Protein AF-0000000085072262 (afdb_homodimer)

InterPro domains:
  IPR002347 Short-chain dehydrogenase/reductase SDR [PF00106] (95-277)
  IPR036291 NAD(P)-binding domain superfamily [SSF51735] (92-277)

pLDDT: mean 76.68, std 17.05, range [32.72, 98.56]

Structure (mmCIF, N/CA/C/O backbone):
data_AF-0000000085072262-model_v1
#
loop_
_entity.id
_entity.type
_entity.pdbx_description
1 polymer 'Uncharacterized protein'
#
loop_
_atom_site.group_PDB
_atom_site.id
_atom_site.type_symbol
_atom_site.label_atom_id
_atom_site.label_alt_id
_atom_site.label_comp_id
_atom_site.label_asym_id
_atom_site.label_entity_id
_atom_site.label_seq_id
_atom_site.pdbx_PDB_ins_code
_atom_site.Cartn_x
_atom_site.Cartn_y
_atom_site.Cartn_z
_atom_site.occupancy
_atom_site.B_iso_or_equiv
_atom_site.auth_seq_id
_atom_site.auth_comp_id
_atom_site.auth_asym_id
_atom_site.auth_atom_id
_atom_site.pdbx_PDB_model_num
ATOM 1 N N . MET A 1 1 ? -5.953 50.156 -11.906 1 32.72 1 MET A N 1
ATOM 2 C CA . MET A 1 1 ? -6.941 51.031 -12.516 1 32.72 1 MET A CA 1
ATOM 3 C C . MET A 1 1 ? -7.977 50.219 -13.297 1 32.72 1 MET A C 1
ATOM 5 O O . MET A 1 1 ? -7.633 49.5 -14.227 1 32.72 1 MET A O 1
ATOM 9 N N . LYS A 1 2 ? -9.039 49.969 -12.609 1 50.56 2 LYS A N 1
ATOM 10 C CA . LYS A 1 2 ? -10.203 49.375 -13.258 1 50.56 2 LYS A CA 1
ATOM 11 C C . LYS A 1 2 ? -10.57 50.125 -14.531 1 50.56 2 LYS A C 1
ATOM 13 O O . LYS A 1 2 ? -10.914 51.312 -14.477 1 50.56 2 LYS A O 1
ATOM 18 N N . ILE A 1 3 ? -10.031 49.75 -15.555 1 50.38 3 ILE A N 1
ATOM 19 C CA . ILE A 1 3 ? -10.5 50.344 -16.812 1 50.38 3 ILE A CA 1
ATOM 20 C C . ILE A 1 3 ? -12.016 50.188 -16.922 1 50.38 3 ILE A C 1
ATOM 22 O O . ILE A 1 3 ? -12.547 49.094 -16.703 1 50.38 3 ILE A O 1
ATOM 26 N N . SER A 1 4 ? -12.688 51.188 -16.938 1 46.81 4 SER A N 1
ATOM 27 C CA . SER A 1 4 ? -14.141 51.281 -17.047 1 46.81 4 SER A CA 1
ATOM 28 C C . SER A 1 4 ? -14.664 50.5 -18.234 1 46.81 4 SER A C 1
ATOM 30 O O . SER A 1 4 ? -13.93 50.25 -19.203 1 46.81 4 SER A O 1
ATOM 32 N N . SER A 1 5 ? -15.719 49.812 -18.047 1 52.12 5 SER A N 1
ATOM 33 C CA . SER A 1 5 ? -16.406 49.062 -19.094 1 52.12 5 SER A CA 1
ATOM 34 C C . SER A 1 5 ? -16.469 49.844 -20.391 1 52.12 5 SER A C 1
ATOM 36 O O . SER A 1 5 ? -16.359 49.281 -21.469 1 52.12 5 SER A O 1
ATOM 38 N N . GLU A 1 6 ? -16.75 51.125 -20.219 1 51.28 6 GLU A N 1
ATOM 39 C CA . GLU A 1 6 ? -16.875 52 -21.375 1 51.28 6 GLU A CA 1
ATOM 40 C C . GLU A 1 6 ? -15.539 52.156 -22.094 1 51.28 6 GLU A C 1
ATOM 42 O O . GLU A 1 6 ? -15.484 52.156 -23.328 1 51.28 6 GLU A O 1
ATOM 47 N N . GLU A 1 7 ? -14.508 52.312 -21.469 1 54.78 7 GLU A N 1
ATOM 48 C CA . GLU A 1 7 ? -13.195 52.5 -22.078 1 54.78 7 GLU A CA 1
ATOM 49 C C . GLU A 1 7 ? -12.719 51.188 -22.734 1 54.78 7 GLU A C 1
ATOM 51 O O . GLU A 1 7 ? -12.023 51.219 -23.75 1 54.78 7 GLU A O 1
ATOM 56 N N . LYS A 1 8 ? -13.18 50.125 -22.234 1 54.5 8 LYS A N 1
ATOM 57 C CA . LYS A 1 8 ? -12.883 48.812 -22.812 1 54.5 8 LYS A CA 1
ATOM 58 C C . LYS A 1 8 ? -13.523 48.688 -24.188 1 54.5 8 LYS A C 1
ATOM 60 O O . LYS A 1 8 ? -13 47.969 -25.062 1 54.5 8 LYS A O 1
ATOM 65 N N . ARG A 1 9 ? -14.625 49.312 -24.344 1 54.19 9 ARG A N 1
ATOM 66 C CA . ARG A 1 9 ? -15.352 49.25 -25.609 1 54.19 9 ARG A CA 1
ATOM 67 C C . ARG A 1 9 ? -14.578 49.938 -26.734 1 54.19 9 ARG A C 1
ATOM 69 O O . ARG A 1 9 ? -14.656 49.5 -27.891 1 54.19 9 ARG A O 1
ATOM 76 N N . ILE A 1 10 ? -13.992 51.062 -26.469 1 57.72 10 ILE A N 1
ATOM 77 C CA . ILE A 1 10 ? -13.359 51.875 -27.5 1 57.72 10 ILE A CA 1
ATOM 78 C C . ILE A 1 10 ? -11.938 51.375 -27.75 1 57.72 10 ILE A C 1
ATOM 80 O O . ILE A 1 10 ? -11.289 51.781 -28.719 1 57.72 10 ILE A O 1
ATOM 84 N N . MET A 1 11 ? -11.492 50.594 -26.953 1 57.12 11 MET A N 1
ATOM 85 C CA . MET A 1 11 ? -10.094 50.188 -27.094 1 57.12 11 MET A CA 1
ATOM 86 C C . MET A 1 11 ? -9.914 49.25 -28.281 1 57.12 11 MET A C 1
ATOM 88 O O . MET A 1 11 ? -10.789 48.438 -28.578 1 57.12 11 MET A O 1
ATOM 92 N N . THR A 1 12 ? -8.953 49.5 -29.125 1 60 12 THR A N 1
ATOM 93 C CA . THR A 1 12 ? -8.578 48.625 -30.234 1 60 12 THR A CA 1
ATOM 94 C C . THR A 1 12 ? -8.211 47.25 -29.719 1 60 12 THR A C 1
ATOM 96 O O . THR A 1 12 ? -7.918 47.062 -28.531 1 60 12 THR A O 1
ATOM 99 N N . LEU A 1 13 ? -8.5 46.344 -30.516 1 60.03 13 LEU A N 1
ATOM 100 C CA . LEU A 1 13 ? -8.148 44.969 -30.203 1 60.03 13 LEU A CA 1
ATOM 101 C C . LEU A 1 13 ? -6.73 44.875 -29.641 1 60.03 13 LEU A C 1
ATOM 103 O O . LEU A 1 13 ? -6.465 44.094 -28.734 1 60.03 13 LEU A O 1
ATOM 107 N N . LYS A 1 14 ? -5.926 45.75 -30.234 1 60.47 14 LYS A N 1
ATOM 108 C CA . LYS A 1 14 ? -4.531 45.781 -29.797 1 60.47 14 LYS A CA 1
ATOM 109 C C . LYS A 1 14 ? -4.406 46.25 -28.359 1 60.47 14 LYS A C 1
ATOM 111 O O . LYS A 1 14 ? -3.629 45.719 -27.578 1 60.47 14 LYS A O 1
ATOM 116 N N . GLU A 1 15 ? -5.168 47.25 -28.094 1 61.47 15 GLU A N 1
ATOM 117 C CA . GLU A 1 15 ? -5.113 47.781 -26.734 1 61.47 15 GLU A CA 1
ATOM 118 C C . GLU A 1 15 ? -5.719 46.812 -25.734 1 61.47 15 GLU A C 1
ATOM 120 O O . GLU A 1 15 ? -5.199 46.625 -24.625 1 61.47 15 GLU A O 1
ATOM 125 N N . LYS A 1 16 ? -6.758 46.188 -26.156 1 60.12 16 LYS A N 1
ATOM 126 C CA . LYS A 1 16 ? -7.371 45.188 -25.297 1 60.12 16 LYS A CA 1
ATOM 127 C C . LYS A 1 16 ? -6.406 44.031 -25.016 1 60.12 16 LYS A C 1
ATOM 129 O O . LYS A 1 16 ? -6.293 43.562 -23.891 1 60.12 16 LYS A O 1
ATOM 134 N N . PHE A 1 17 ? -5.715 43.688 -26.078 1 59.91 17 PHE A N 1
ATOM 135 C CA . PHE A 1 17 ? -4.746 42.625 -25.922 1 59.91 17 PHE A CA 1
ATOM 136 C C . PHE A 1 17 ? -3.625 43.031 -24.969 1 59.91 17 PHE A C 1
ATOM 138 O O . PHE A 1 17 ? -3.172 42.219 -24.156 1 59.91 17 PHE A O 1
ATOM 145 N N . LYS A 1 18 ? -3.256 44.281 -25.125 1 61.03 18 LYS A N 1
ATOM 146 C CA . LYS A 1 18 ? -2.189 44.781 -24.266 1 61.03 18 LYS A CA 1
ATOM 147 C C . LYS A 1 18 ? -2.621 44.781 -22.797 1 61.03 18 LYS A C 1
ATOM 149 O O . LYS A 1 18 ? -1.837 44.406 -21.906 1 61.03 18 LYS A O 1
ATOM 154 N N . ILE A 1 19 ? -3.762 45.094 -22.609 1 58.88 19 ILE A N 1
ATOM 155 C CA . ILE A 1 19 ? -4.273 45.156 -21.25 1 58.88 19 ILE A CA 1
ATOM 156 C C . ILE A 1 19 ? -4.414 43.719 -20.703 1 58.88 19 ILE A C 1
ATOM 158 O O . ILE A 1 19 ? -3.994 43.438 -19.578 1 58.88 19 ILE A O 1
ATOM 162 N N . TYR A 1 20 ? -4.984 42.906 -21.562 1 58.78 20 TYR A N 1
ATOM 163 C CA . TYR A 1 20 ? -5.145 41.531 -21.109 1 58.78 20 TYR A CA 1
ATOM 164 C C . TYR A 1 20 ? -3.789 40.875 -20.859 1 58.78 20 TYR A C 1
ATOM 166 O O . TYR A 1 20 ? -3.609 40.156 -19.891 1 58.78 20 TYR A O 1
ATOM 174 N N . PHE A 1 21 ? -2.918 41.25 -21.688 1 61.41 21 PHE A N 1
ATOM 175 C CA . PHE A 1 21 ? -1.583 40.656 -21.531 1 61.41 21 PHE A CA 1
ATOM 176 C C . PHE A 1 21 ? -0.905 41.188 -20.281 1 61.41 21 PHE A C 1
ATOM 178 O O . PHE A 1 21 ? -0.221 40.438 -19.578 1 61.41 21 PHE A O 1
ATOM 185 N N . SER A 1 22 ? -1.104 42.469 -20.094 1 61.88 22 SER A N 1
ATOM 186 C CA . SER A 1 22 ? -0.517 43.062 -18.891 1 61.88 22 SER A CA 1
ATOM 187 C C . SER A 1 22 ? -1.127 42.469 -17.625 1 61.88 22 SER A C 1
ATOM 189 O O . SER A 1 22 ? -0.414 42.188 -16.672 1 61.88 22 SER A O 1
ATOM 191 N N . GLU A 1 23 ? -2.359 42.219 -17.688 1 61.12 23 GLU A N 1
ATOM 192 C CA . GLU A 1 23 ? -3.037 41.625 -16.531 1 61.12 23 GLU A CA 1
ATOM 193 C C . GLU A 1 23 ? -2.596 40.188 -16.328 1 61.12 23 GLU A C 1
ATOM 195 O O . GLU A 1 23 ? -2.363 39.75 -15.188 1 61.12 23 GLU A O 1
ATOM 200 N N . ILE A 1 24 ? -2.473 39.562 -17.359 1 61.03 24 ILE A N 1
ATOM 201 C CA . ILE A 1 24 ? -2.023 38.188 -17.266 1 61.03 24 ILE A CA 1
ATOM 202 C C . ILE A 1 24 ? -0.584 38.125 -16.766 1 61.03 24 ILE A C 1
ATOM 204 O O . ILE A 1 24 ? -0.244 37.281 -15.922 1 61.03 24 ILE A O 1
ATOM 208 N N . SER A 1 25 ? 0.14 39.094 -17.266 1 61.78 25 SER A N 1
ATOM 209 C CA . SER A 1 25 ? 1.535 39.156 -16.844 1 61.78 25 SER A CA 1
ATOM 210 C C . SER A 1 25 ? 1.649 39.469 -15.359 1 61.78 25 SER A C 1
ATOM 212 O O . SER A 1 25 ? 2.48 38.875 -14.664 1 61.78 25 SER A O 1
ATOM 214 N N . LYS A 1 26 ? 0.899 40.344 -14.953 1 66.81 26 LYS A N 1
ATOM 215 C CA . LYS A 1 26 ? 0.905 40.688 -13.531 1 66.81 26 LYS A CA 1
ATOM 216 C C . LYS A 1 26 ? 0.44 39.5 -12.695 1 66.81 26 LYS A C 1
ATOM 218 O O . LYS A 1 26 ? 1.028 39.188 -11.656 1 66.81 26 LYS A O 1
ATOM 223 N N . CYS A 1 27 ? -0.602 38.906 -13.203 1 64.94 27 CYS A N 1
ATOM 224 C CA . CYS A 1 27 ? -1.111 37.75 -12.5 1 64.94 27 CYS A CA 1
ATOM 225 C C . CYS A 1 27 ? -0.057 36.656 -12.438 1 64.94 27 CYS A C 1
ATOM 227 O O . CYS A 1 27 ? 0.087 35.969 -11.406 1 64.94 27 CYS A O 1
ATOM 229 N N . LEU A 1 28 ? 0.607 36.562 -13.477 1 66.62 28 LEU A N 1
ATOM 230 C CA . LEU A 1 28 ? 1.666 35.562 -13.539 1 66.62 28 LEU A CA 1
ATOM 231 C C . LEU A 1 28 ? 2.801 35.938 -12.578 1 66.62 28 LEU A C 1
ATOM 233 O O . LEU A 1 28 ? 3.328 35.062 -11.883 1 66.62 28 LEU A O 1
ATOM 237 N N . SER A 1 29 ? 3.111 37.188 -12.625 1 67.94 29 SER A N 1
ATOM 238 C CA . SER A 1 29 ? 4.172 37.625 -11.727 1 67.94 29 SER A CA 1
ATOM 239 C C . SER A 1 29 ? 3.781 37.438 -10.266 1 67.94 29 SER A C 1
ATOM 241 O O . SER A 1 29 ? 4.59 36.969 -9.461 1 67.94 29 SER A O 1
ATOM 243 N N . ASP A 1 30 ? 2.6 37.75 -9.992 1 70.06 30 ASP A N 1
ATOM 244 C CA . ASP A 1 30 ? 2.105 37.562 -8.633 1 70.06 30 ASP A CA 1
ATOM 245 C C . ASP A 1 30 ? 2.092 36.094 -8.25 1 70.06 30 ASP A C 1
ATOM 247 O O . ASP A 1 30 ? 2.424 35.719 -7.113 1 70.06 30 ASP A O 1
ATOM 251 N N . ALA A 1 31 ? 1.701 35.344 -9.211 1 70.62 31 ALA A N 1
ATOM 252 C CA . ALA A 1 31 ? 1.669 33.906 -8.969 1 70.62 31 ALA A CA 1
ATOM 253 C C . ALA A 1 31 ? 3.068 33.375 -8.703 1 70.62 31 ALA A C 1
ATOM 255 O O . ALA A 1 31 ? 3.264 32.562 -7.785 1 70.62 31 ALA A O 1
ATOM 256 N N . ILE A 1 32 ? 3.969 33.875 -9.438 1 70.31 32 ILE A N 1
ATOM 257 C CA . ILE A 1 32 ? 5.344 33.406 -9.297 1 70.31 32 ILE A CA 1
ATOM 258 C C . ILE A 1 32 ? 5.902 33.844 -7.945 1 70.31 32 ILE A C 1
ATOM 260 O O . ILE A 1 32 ? 6.59 33.094 -7.27 1 70.31 32 ILE A O 1
ATOM 264 N N . VAL A 1 33 ? 5.59 35.031 -7.562 1 69.69 33 VAL A N 1
ATOM 265 C CA . VAL A 1 33 ? 6.055 35.531 -6.273 1 69.69 33 VAL A CA 1
ATOM 266 C C . VAL A 1 33 ? 5.434 34.719 -5.145 1 69.69 33 VAL A C 1
ATOM 268 O O . VAL A 1 33 ? 6.117 34.344 -4.184 1 69.69 33 VAL A O 1
ATOM 271 N N . GLN A 1 34 ? 4.234 34.438 -5.344 1 69 34 GLN A N 1
ATOM 272 C CA . GLN A 1 34 ? 3.537 33.688 -4.324 1 69 34 GLN A CA 1
ATOM 273 C C . GLN A 1 34 ? 4.145 32.281 -4.184 1 69 34 GLN A C 1
ATOM 275 O O . GLN A 1 34 ? 4.301 31.781 -3.07 1 69 34 GLN A O 1
ATOM 280 N N . ILE A 1 35 ? 4.461 31.75 -5.285 1 72.06 35 ILE A N 1
ATOM 281 C CA . ILE A 1 35 ? 5.051 30.406 -5.289 1 72.06 35 ILE A CA 1
ATOM 282 C C . ILE A 1 35 ? 6.461 30.469 -4.707 1 72.06 35 ILE A C 1
ATOM 284 O O . ILE A 1 35 ? 6.867 29.578 -3.955 1 72.06 35 ILE A O 1
ATOM 288 N N . SER A 1 36 ? 7.129 31.562 -4.965 1 69.88 36 SER A N 1
ATOM 289 C CA . SER A 1 36 ? 8.523 31.672 -4.551 1 69.88 36 SER A CA 1
ATOM 290 C C . SER A 1 36 ? 8.641 31.812 -3.037 1 69.88 36 SER A C 1
ATOM 292 O O . SER A 1 36 ? 9.664 31.453 -2.453 1 69.88 36 SER A O 1
ATOM 294 N N . VAL A 1 37 ? 7.555 32.25 -2.457 1 70.5 37 VAL A N 1
ATOM 295 C CA . VAL A 1 37 ? 7.59 32.438 -1.013 1 70.5 37 VAL A CA 1
ATOM 296 C C . VAL A 1 37 ? 7.297 31.141 -0.294 1 70.5 37 VAL A C 1
ATOM 298 O O . VAL A 1 37 ? 7.613 30.984 0.889 1 70.5 37 VAL A O 1
ATOM 301 N N . ASN A 1 38 ? 6.77 30.25 -1.062 1 68.12 38 ASN A N 1
ATOM 302 C CA . ASN A 1 38 ? 6.473 28.938 -0.517 1 68.12 38 ASN A CA 1
ATOM 303 C C . ASN A 1 38 ? 7.438 27.875 -1.047 1 68.12 38 ASN A C 1
ATOM 305 O O . ASN A 1 38 ? 7.305 27.422 -2.184 1 68.12 38 ASN A O 1
ATOM 309 N N . PRO A 1 39 ? 8.32 27.547 -0.217 1 67.44 39 PRO A N 1
ATOM 310 C CA . PRO A 1 39 ? 9.352 26.625 -0.697 1 67.44 39 PRO A CA 1
ATOM 311 C C . PRO A 1 39 ? 8.773 25.297 -1.188 1 67.44 39 PRO A C 1
ATOM 313 O O . PRO A 1 39 ? 9.312 24.688 -2.119 1 67.44 39 PRO A O 1
ATOM 316 N N . CYS A 1 40 ? 7.688 24.906 -0.651 1 70.19 40 CYS A N 1
ATOM 317 C CA . CYS A 1 40 ? 7.074 23.641 -1.069 1 70.19 40 CYS A CA 1
ATOM 318 C C . CYS A 1 40 ? 6.539 23.75 -2.492 1 70.19 40 CYS A C 1
ATOM 320 O O . CYS A 1 40 ? 6.828 22.891 -3.332 1 70.19 40 CYS A O 1
ATOM 322 N N . LYS A 1 41 ? 5.809 24.781 -2.666 1 70 41 LYS A N 1
ATOM 323 C CA . LYS A 1 41 ? 5.188 24.953 -3.977 1 70 41 LYS A CA 1
ATOM 324 C C . LYS A 1 41 ? 6.227 25.328 -5.031 1 70 41 LYS A C 1
ATOM 326 O O . LYS A 1 41 ? 6.082 24.984 -6.203 1 70 41 LYS A O 1
ATOM 331 N N . ASP A 1 42 ? 7.27 25.984 -4.504 1 69.69 42 ASP A N 1
ATOM 332 C CA . ASP A 1 42 ? 8.359 26.297 -5.422 1 69.69 42 ASP A CA 1
ATOM 333 C C . ASP A 1 42 ? 9.039 25.031 -5.934 1 69.69 42 ASP A C 1
ATOM 335 O O . ASP A 1 42 ? 9.336 24.922 -7.125 1 69.69 42 ASP A O 1
ATOM 339 N N . ALA A 1 43 ? 9.219 24.156 -4.996 1 68.88 43 ALA A N 1
ATOM 340 C CA . ALA A 1 43 ? 9.836 22.891 -5.391 1 68.88 43 ALA A CA 1
ATOM 341 C C . ALA A 1 43 ? 8.93 22.125 -6.348 1 68.88 43 ALA A C 1
ATOM 343 O O . ALA A 1 43 ? 9.406 21.547 -7.328 1 68.88 43 ALA A O 1
ATOM 344 N N . GLU A 1 44 ? 7.742 22.125 -6.031 1 71.06 44 GLU A N 1
ATOM 345 C CA . GLU A 1 44 ? 6.785 21.453 -6.898 1 71.06 44 GLU A CA 1
ATOM 346 C C . GLU A 1 44 ? 6.73 22.094 -8.281 1 71.06 44 GLU A C 1
ATOM 348 O O . GLU A 1 44 ? 6.66 21.406 -9.297 1 71.06 44 GLU A O 1
ATOM 353 N N . PHE A 1 45 ? 6.746 23.438 -8.203 1 69.5 45 PHE A N 1
ATOM 354 C CA . PHE A 1 45 ? 6.719 24.188 -9.453 1 69.5 45 PHE A CA 1
ATOM 355 C C . PHE A 1 45 ? 7.938 23.859 -10.305 1 69.5 45 PHE A C 1
ATOM 357 O O . PHE A 1 45 ? 7.812 23.594 -11.508 1 69.5 45 PHE A O 1
ATOM 364 N N . LYS A 1 46 ? 9.031 23.828 -9.711 1 68.88 46 LYS A N 1
ATOM 365 C CA . LYS A 1 46 ? 10.273 23.562 -10.438 1 68.88 46 LYS A CA 1
ATOM 366 C C . LYS A 1 46 ? 10.281 22.141 -11.008 1 68.88 46 LYS A C 1
ATOM 368 O O . LYS A 1 46 ? 10.742 21.922 -12.125 1 68.88 46 LYS A O 1
ATOM 373 N N . PHE A 1 47 ? 9.766 21.281 -10.312 1 70.62 47 PHE A N 1
ATOM 374 C CA . PHE A 1 47 ? 9.688 19.906 -10.789 1 70.62 47 PHE A CA 1
ATOM 375 C C . PHE A 1 47 ? 8.742 19.797 -11.977 1 70.62 47 PHE A C 1
ATOM 377 O O . PHE A 1 47 ? 9.078 19.203 -13 1 70.62 47 PHE A O 1
ATOM 384 N N . ASN A 1 48 ? 7.594 20.375 -11.75 1 67.62 48 ASN A N 1
ATOM 385 C CA . ASN A 1 48 ? 6.613 20.344 -12.828 1 67.62 48 ASN A CA 1
ATOM 386 C C . ASN A 1 48 ? 7.137 21.031 -14.086 1 67.62 48 ASN A C 1
ATOM 388 O O . ASN A 1 48 ? 6.883 20.578 -15.203 1 67.62 48 ASN A O 1
ATOM 392 N N . LEU A 1 49 ? 7.844 22.094 -13.828 1 64.19 49 LEU A N 1
ATOM 393 C CA . LEU A 1 49 ? 8.422 22.828 -14.945 1 64.19 49 LEU A CA 1
ATOM 394 C C . LEU A 1 49 ? 9.438 21.969 -15.695 1 64.19 49 LEU A C 1
ATOM 396 O O . LEU A 1 49 ? 9.484 21.969 -16.922 1 64.19 49 LEU A O 1
ATOM 400 N N . THR A 1 50 ? 10.172 21.266 -14.961 1 66.06 50 THR A N 1
ATOM 401 C CA . THR A 1 50 ? 11.18 20.406 -15.57 1 66.06 50 THR A CA 1
ATOM 402 C C . THR A 1 50 ? 10.523 19.297 -16.391 1 66.06 50 THR A C 1
ATOM 404 O O . THR A 1 50 ? 10.922 19.031 -17.531 1 66.06 50 THR A O 1
ATOM 407 N N . ILE A 1 51 ? 9.547 18.719 -15.875 1 64.81 51 ILE A N 1
ATOM 408 C CA . ILE A 1 51 ? 8.859 17.641 -16.562 1 64.81 51 ILE A CA 1
ATOM 409 C C . ILE A 1 51 ? 8.172 18.172 -17.812 1 64.81 51 ILE A C 1
ATOM 411 O O . ILE A 1 51 ? 8.242 17.562 -18.891 1 64.81 51 ILE A O 1
ATOM 415 N N . LEU A 1 52 ? 7.594 19.344 -17.594 1 62.72 52 LEU A N 1
ATOM 416 C CA . LEU A 1 52 ? 6.875 19.938 -18.719 1 62.72 52 LEU A CA 1
ATOM 417 C C . LEU A 1 52 ? 7.84 20.359 -19.812 1 62.72 52 LEU A C 1
ATOM 419 O O . LEU A 1 52 ? 7.527 20.25 -21 1 62.72 52 LEU A O 1
ATOM 423 N N . THR A 1 53 ? 8.914 20.891 -19.406 1 60.78 53 THR A N 1
ATOM 424 C CA . THR A 1 53 ? 9.922 21.297 -20.391 1 60.78 53 THR A CA 1
ATOM 425 C C . THR A 1 53 ? 10.422 20.078 -21.172 1 60.78 53 THR A C 1
ATOM 427 O O . THR A 1 53 ? 10.602 20.141 -22.375 1 60.78 53 THR A O 1
ATOM 430 N N . PHE A 1 54 ? 10.578 19.078 -20.438 1 62.03 54 PHE A N 1
ATOM 431 C CA . PHE A 1 54 ? 11.031 17.844 -21.094 1 62.03 54 PHE A CA 1
ATOM 432 C C . PHE A 1 54 ? 9.961 17.312 -22.047 1 62.03 54 PHE A C 1
ATOM 434 O O . PHE A 1 54 ? 10.266 16.922 -23.172 1 62.03 54 PHE A O 1
ATOM 441 N N . LEU A 1 55 ? 8.828 17.422 -21.547 1 61.62 55 LEU A N 1
ATOM 442 C CA . LEU A 1 55 ? 7.723 16.969 -22.375 1 61.62 55 LEU A CA 1
ATOM 443 C C . LEU A 1 55 ? 7.555 17.859 -23.609 1 61.62 55 LEU A C 1
ATOM 445 O O . LEU A 1 55 ? 7.297 17.359 -24.703 1 61.62 55 LEU A O 1
ATOM 449 N N . ASN A 1 56 ? 7.707 19.125 -23.344 1 57.84 56 ASN A N 1
ATOM 450 C CA . ASN A 1 56 ? 7.609 20.094 -24.438 1 57.84 56 ASN A CA 1
ATOM 451 C C . ASN A 1 56 ? 8.727 19.891 -25.469 1 57.84 56 ASN A C 1
ATOM 453 O O . ASN A 1 56 ? 8.492 20.016 -26.672 1 57.84 56 ASN A O 1
ATOM 457 N N . PHE A 1 57 ? 9.836 19.781 -24.938 1 56.94 57 PHE A N 1
ATOM 458 C CA . PHE A 1 57 ? 10.953 19.516 -25.828 1 56.94 57 PHE A CA 1
ATOM 459 C C . PHE A 1 57 ? 10.656 18.328 -26.734 1 56.94 57 PHE A C 1
ATOM 461 O O . PHE A 1 57 ? 10.922 18.375 -27.938 1 56.94 57 PHE A O 1
ATOM 468 N N . PHE A 1 58 ? 10.055 17.5 -26.109 1 56.06 58 PHE A N 1
ATOM 469 C CA . PHE A 1 58 ? 9.719 16.312 -26.875 1 56.06 58 PHE A CA 1
ATOM 470 C C . PHE A 1 58 ? 8.57 16.594 -27.844 1 56.06 58 PHE A C 1
ATOM 472 O O . PHE A 1 58 ? 8.594 16.156 -29 1 56.06 58 PHE A O 1
ATOM 479 N N . ILE A 1 59 ? 7.715 17.375 -27.25 1 54.75 59 ILE A N 1
ATOM 480 C CA . ILE A 1 59 ? 6.523 17.672 -28.047 1 54.75 59 ILE A CA 1
ATOM 481 C C . ILE A 1 59 ? 6.887 18.625 -29.188 1 54.75 59 ILE A C 1
ATOM 483 O O . ILE A 1 59 ? 6.488 18.406 -30.328 1 54.75 59 ILE A O 1
ATOM 487 N N . VAL A 1 60 ? 7.562 19.719 -28.844 1 53.38 60 VAL A N 1
ATOM 488 C CA . VAL A 1 60 ? 7.93 20.719 -29.844 1 53.38 60 VAL A CA 1
ATOM 489 C C . VAL A 1 60 ? 8.891 20.109 -30.859 1 53.38 60 VAL A C 1
ATOM 491 O O . VAL A 1 60 ? 8.797 20.406 -32.062 1 53.38 60 VAL A O 1
ATOM 494 N N . SER A 1 61 ? 9.828 19.516 -30.266 1 50.22 61 SER A N 1
ATOM 495 C CA . SER A 1 61 ? 10.766 18.875 -31.188 1 50.22 61 SER A CA 1
ATOM 496 C C . SER A 1 61 ? 10.047 17.922 -32.125 1 50.22 61 SER A C 1
ATOM 498 O O . SER A 1 61 ? 10.438 17.781 -33.281 1 50.22 61 SER A O 1
ATOM 500 N N . TYR A 1 62 ? 9.086 17.484 -31.469 1 50.72 62 TYR A N 1
ATOM 501 C CA . TYR A 1 62 ? 8.383 16.469 -32.25 1 50.72 62 TYR A CA 1
ATOM 502 C C . TYR A 1 62 ? 7.301 17.094 -33.125 1 50.72 62 TYR A C 1
ATOM 504 O O . TYR A 1 62 ? 7.16 16.75 -34.281 1 50.72 62 TYR A O 1
ATOM 512 N N . PHE A 1 63 ? 6.543 18.047 -32.469 1 53.22 63 PHE A N 1
ATOM 513 C CA . PHE A 1 63 ? 5.359 18.547 -33.156 1 53.22 63 PHE A CA 1
ATOM 514 C C . PHE A 1 63 ? 5.684 19.797 -33.969 1 53.22 63 PHE A C 1
ATOM 516 O O . PHE A 1 63 ? 4.969 20.141 -34.906 1 53.22 63 PHE A O 1
ATOM 523 N N . ARG A 1 64 ? 6.777 20.281 -33.875 1 54.03 64 ARG A N 1
ATOM 524 C CA . ARG A 1 64 ? 7.266 21.484 -34.531 1 54.03 64 ARG A CA 1
ATOM 525 C C . ARG A 1 64 ? 6.109 22.406 -34.906 1 54.03 64 ARG A C 1
ATOM 527 O O . ARG A 1 64 ? 6.109 23.016 -35.969 1 54.03 64 ARG A O 1
ATOM 534 N N . SER A 1 65 ? 4.914 22.188 -34.281 1 56.28 65 SER A N 1
ATOM 535 C CA . SER A 1 65 ? 3.807 23.078 -34.594 1 56.28 65 SER A CA 1
ATOM 536 C C . SER A 1 65 ? 3.594 24.109 -33.5 1 56.28 65 SER A C 1
ATOM 538 O O . SER A 1 65 ? 3.891 23.844 -32.312 1 56.28 65 SER A O 1
ATOM 540 N N . CYS A 1 66 ? 3.248 25.328 -33.938 1 57.22 66 CYS A N 1
ATOM 541 C CA . CYS A 1 66 ? 2.934 26.453 -33.062 1 57.22 66 CYS A CA 1
ATOM 542 C C . CYS A 1 66 ? 1.798 26.109 -32.094 1 57.22 66 CYS A C 1
ATOM 544 O O . CYS A 1 66 ? 1.771 26.578 -30.969 1 57.22 66 CYS A O 1
ATOM 546 N N . SER A 1 67 ? 0.909 25.266 -32.469 1 59.56 67 SER A N 1
ATOM 547 C CA . SER A 1 67 ? -0.23 24.891 -31.641 1 59.56 67 SER A CA 1
ATOM 548 C C . SER A 1 67 ? 0.209 24.062 -30.453 1 59.56 67 SER A C 1
ATOM 550 O O . SER A 1 67 ? -0.318 24.219 -29.344 1 59.56 67 SER A O 1
ATOM 552 N N . SER A 1 68 ? 1.184 23.297 -30.719 1 60.84 68 SER A N 1
ATOM 553 C CA . SER A 1 68 ? 1.69 22.484 -29.625 1 60.84 68 SER A CA 1
ATOM 554 C C . SER A 1 68 ? 2.391 23.359 -28.578 1 60.84 68 SER A C 1
ATOM 556 O O . SER A 1 68 ? 2.279 23.109 -27.375 1 60.84 68 SER A O 1
ATOM 558 N N . LEU A 1 69 ? 2.955 24.328 -29.141 1 62.16 69 LEU A N 1
ATOM 559 C CA . LEU A 1 69 ? 3.619 25.25 -28.234 1 62.16 69 LEU A CA 1
ATOM 560 C C . LEU A 1 69 ? 2.6 26.016 -27.391 1 62.16 69 LEU A C 1
ATOM 562 O O . LEU A 1 69 ? 2.797 26.203 -26.188 1 62.16 69 LEU A O 1
ATOM 566 N N . LEU A 1 70 ? 1.508 26.344 -28.062 1 62.47 70 LEU A N 1
ATOM 567 C CA . LEU A 1 70 ? 0.472 27.094 -27.359 1 62.47 70 LEU A CA 1
ATOM 568 C C . LEU A 1 70 ? -0.195 26.203 -26.297 1 62.47 70 LEU A C 1
ATOM 570 O O . LEU A 1 70 ? -0.508 26.672 -25.203 1 62.47 70 LEU A O 1
ATOM 574 N N . PHE A 1 71 ? -0.381 25.062 -26.641 1 66.38 71 PHE A N 1
ATOM 575 C CA . PHE A 1 71 ? -0.993 24.141 -25.703 1 66.38 71 PHE A CA 1
ATOM 576 C C . PHE A 1 71 ? -0.091 23.906 -24.484 1 66.38 71 PHE A C 1
ATOM 578 O O . PHE A 1 71 ? -0.559 23.922 -23.344 1 66.38 71 PHE A O 1
ATOM 585 N N . SER A 1 72 ? 1.095 23.797 -24.734 1 65.56 72 SER A N 1
ATOM 586 C CA . SER A 1 72 ? 2.049 23.625 -23.641 1 65.56 72 SER A CA 1
ATOM 587 C C . SER A 1 72 ? 2.1 24.859 -22.734 1 65.56 72 SER A C 1
ATOM 589 O O . SER A 1 72 ? 2.189 24.734 -21.516 1 65.56 72 SER A O 1
ATOM 591 N N . ILE A 1 73 ? 1.95 25.938 -23.406 1 66.81 73 ILE A N 1
ATOM 592 C CA . ILE A 1 73 ? 1.996 27.172 -22.641 1 66.81 73 ILE A CA 1
ATOM 593 C C . ILE A 1 73 ? 0.745 27.297 -21.766 1 66.81 73 ILE A C 1
ATOM 595 O O . ILE A 1 73 ? 0.821 27.719 -20.609 1 66.81 73 ILE A O 1
ATOM 599 N N . THR A 1 74 ? -0.331 26.844 -22.312 1 67.69 74 THR A N 1
ATOM 600 C CA . THR A 1 74 ? -1.575 26.922 -21.547 1 67.69 74 THR A CA 1
ATOM 601 C C . THR A 1 74 ? -1.533 25.969 -20.359 1 67.69 74 THR A C 1
ATOM 603 O O . THR A 1 74 ? -1.981 26.328 -19.266 1 67.69 74 THR A O 1
ATOM 606 N N . ILE A 1 75 ? -1 24.844 -20.547 1 70.44 75 ILE A N 1
ATOM 607 C CA . ILE A 1 75 ? -0.891 23.891 -19.438 1 70.44 75 ILE A CA 1
ATOM 608 C C . ILE A 1 75 ? 0.048 24.438 -18.375 1 70.44 75 ILE A C 1
ATOM 610 O O . ILE A 1 75 ? -0.235 24.328 -17.172 1 70.44 75 ILE A O 1
ATOM 614 N N . TYR A 1 76 ? 0.985 25.062 -18.938 1 68.06 76 TYR A N 1
ATOM 615 C CA . TYR A 1 76 ? 1.955 25.641 -18.016 1 68.06 76 TYR A CA 1
ATOM 616 C C . TYR A 1 76 ? 1.324 26.75 -17.188 1 68.06 76 TYR A C 1
ATOM 618 O O . TYR A 1 76 ? 1.505 26.812 -15.961 1 68.06 76 TYR A O 1
ATOM 626 N N . LEU A 1 77 ? 0.597 27.562 -17.828 1 68.19 77 LEU A N 1
ATOM 627 C CA . LEU A 1 77 ? -0.046 28.672 -17.141 1 68.19 77 LEU A CA 1
ATOM 628 C C . LEU A 1 77 ? -1.085 28.156 -16.141 1 68.19 77 LEU A C 1
ATOM 630 O O . LEU A 1 77 ? -1.196 28.672 -15.031 1 68.19 77 LEU A O 1
ATOM 634 N N . PHE A 1 78 ? -1.68 27.125 -16.562 1 70.5 78 PHE A N 1
ATOM 635 C CA . PHE A 1 78 ? -2.68 26.547 -15.68 1 70.5 78 PHE A CA 1
ATOM 636 C C . PHE A 1 78 ? -2.027 25.953 -14.438 1 70.5 78 PHE A C 1
ATOM 638 O O . PHE A 1 78 ? -2.506 26.172 -13.32 1 70.5 78 PHE A O 1
ATOM 645 N N . LEU A 1 79 ? -1.025 25.266 -14.617 1 70.56 79 LEU A N 1
ATOM 646 C CA . LEU A 1 79 ? -0.308 24.672 -13.5 1 70.56 79 LEU A CA 1
ATOM 647 C C . LEU A 1 79 ? 0.262 25.75 -12.586 1 70.56 79 LEU A C 1
ATOM 649 O O . LEU A 1 79 ? 0.22 25.609 -11.359 1 70.56 79 LEU A O 1
ATOM 653 N N . LEU A 1 80 ? 0.702 26.781 -13.234 1 67.5 80 LEU A N 1
ATOM 654 C CA . LEU A 1 80 ? 1.279 27.875 -12.477 1 67.5 80 LEU A CA 1
ATOM 655 C C . LEU A 1 80 ? 0.218 28.578 -11.625 1 67.5 80 LEU A C 1
ATOM 657 O O . LEU A 1 80 ? 0.444 28.844 -10.445 1 67.5 80 LEU A O 1
ATOM 661 N N . PHE A 1 81 ? -0.894 28.766 -12.188 1 69 81 PHE A N 1
ATOM 662 C CA . PHE A 1 81 ? -1.953 29.453 -11.461 1 69 81 PHE A CA 1
ATOM 663 C C . PHE A 1 81 ? -2.506 28.578 -10.344 1 69 81 PHE A C 1
ATOM 665 O O . PHE A 1 81 ? -2.791 29.078 -9.25 1 69 81 PHE A O 1
ATOM 672 N N . ASN A 1 82 ? -2.578 27.359 -10.602 1 68.06 82 ASN A N 1
ATOM 673 C CA . ASN A 1 82 ? -3.041 26.438 -9.578 1 68.06 82 ASN A CA 1
ATOM 674 C C . ASN A 1 82 ? -2.08 26.391 -8.391 1 68.06 82 ASN A C 1
ATOM 676 O O . ASN A 1 82 ? -2.51 26.359 -7.238 1 68.06 82 ASN A O 1
ATOM 680 N N . LEU A 1 83 ? -0.902 26.422 -8.703 1 71.25 83 LEU A N 1
ATOM 681 C CA . LEU A 1 83 ? 0.109 26.391 -7.648 1 71.25 83 LEU A CA 1
ATOM 682 C C . LEU A 1 83 ? 0.12 27.688 -6.859 1 71.25 83 LEU A C 1
ATOM 684 O O . LEU A 1 83 ? 0.329 27.688 -5.645 1 71.25 83 LEU A O 1
ATOM 688 N N . ALA A 1 84 ? -0.104 28.766 -7.551 1 70.44 84 ALA A N 1
ATOM 689 C CA . ALA A 1 84 ? -0.12 30.062 -6.879 1 70.44 84 ALA A CA 1
ATOM 690 C C . ALA A 1 84 ? -1.275 30.156 -5.887 1 70.44 84 ALA A C 1
ATOM 692 O O . ALA A 1 84 ? -1.118 30.703 -4.789 1 70.44 84 ALA A O 1
ATOM 693 N N . LEU A 1 85 ? -2.359 29.625 -6.285 1 64.12 85 LEU A N 1
ATOM 694 C CA . LEU A 1 85 ? -3.52 29.609 -5.402 1 64.12 85 LEU A CA 1
ATOM 695 C C . LEU A 1 85 ? -3.258 28.75 -4.168 1 64.12 85 LEU A C 1
ATOM 697 O O . LEU A 1 85 ? -3.713 29.078 -3.072 1 64.12 85 LEU A O 1
ATOM 701 N N . LYS A 1 86 ? -2.475 27.812 -4.324 1 69.62 86 LYS A N 1
ATOM 702 C CA . LYS A 1 86 ? -2.207 26.875 -3.248 1 69.62 86 LYS A CA 1
ATOM 703 C C . LYS A 1 86 ? -1.06 27.344 -2.363 1 69.62 86 LYS A C 1
ATOM 705 O O . LYS A 1 86 ? -0.791 26.75 -1.314 1 69.62 86 LYS A O 1
ATOM 710 N N . ALA A 1 87 ? -0.499 28.453 -2.705 1 75.62 87 ALA A N 1
ATOM 711 C CA . ALA A 1 87 ? 0.708 28.891 -2.018 1 75.62 87 ALA A CA 1
ATOM 712 C C . ALA A 1 87 ? 0.363 29.797 -0.839 1 75.62 87 ALA A C 1
ATOM 714 O O . ALA A 1 87 ? 1.224 30.109 -0.011 1 75.62 87 ALA A O 1
ATOM 715 N N . ARG A 1 88 ? -0.931 30.141 -0.633 1 79.12 88 ARG A N 1
ATOM 716 C CA . ARG A 1 88 ? -1.31 31.047 0.456 1 79.12 88 ARG A CA 1
ATOM 717 C C . ARG A 1 88 ? -1.482 30.281 1.762 1 79.12 88 ARG A C 1
ATOM 719 O O . ARG A 1 88 ? -1.971 29.141 1.762 1 79.12 88 ARG A O 1
ATOM 726 N N . TRP A 1 89 ? -1.057 30.969 2.947 1 86.94 89 TRP A N 1
ATOM 727 C CA . TRP A 1 89 ? -1.15 30.344 4.266 1 86.94 89 TRP A CA 1
ATOM 728 C C . TRP A 1 89 ? -2.053 31.172 5.188 1 86.94 89 TRP A C 1
ATOM 730 O O . TRP A 1 89 ? -2.119 32.406 5.07 1 86.94 89 TRP A O 1
ATOM 740 N N . HIS A 1 90 ? -2.738 30.562 6.02 1 87.94 90 HIS A N 1
ATOM 741 C CA . HIS A 1 90 ? -3.375 31.234 7.152 1 87.94 90 HIS A CA 1
ATOM 742 C C . HIS A 1 90 ? -2.34 31.719 8.156 1 87.94 90 HIS A C 1
ATOM 744 O O . HIS A 1 90 ? -1.246 31.156 8.25 1 87.94 90 HIS A O 1
ATOM 750 N N . ASP A 1 91 ? -2.699 32.688 8.789 1 91.25 91 ASP A N 1
ATOM 751 C CA . ASP A 1 91 ? -1.837 33.219 9.852 1 91.25 91 ASP A CA 1
ATOM 752 C C . ASP A 1 91 ? -1.764 32.219 11.016 1 91.25 91 ASP A C 1
ATOM 754 O O . ASP A 1 91 ? -2.791 31.844 11.578 1 91.25 91 ASP A O 1
ATOM 758 N N . PRO A 1 92 ? -0.595 31.812 11.43 1 94.56 92 PRO A N 1
ATOM 759 C CA . PRO A 1 92 ? -0.438 30.844 12.523 1 94.56 92 PRO A CA 1
ATOM 760 C C . PRO A 1 92 ? -0.683 31.469 13.898 1 94.56 92 PRO A C 1
ATOM 762 O O . PRO A 1 92 ? -0.823 30.75 14.891 1 94.56 92 PRO A O 1
ATOM 765 N N . ALA A 1 93 ? -0.729 32.719 13.953 1 93.19 93 ALA A N 1
ATOM 766 C CA . ALA A 1 93 ? -0.856 33.406 15.242 1 93.19 93 ALA A CA 1
ATOM 767 C C . ALA A 1 93 ? -2.117 32.938 15.977 1 93.19 93 ALA A C 1
ATOM 769 O O . ALA A 1 93 ? -3.217 33 15.422 1 93.19 93 ALA A O 1
ATOM 770 N N . GLY A 1 94 ? -1.938 32.438 17.219 1 90.94 94 GLY A N 1
ATOM 771 C CA . GLY A 1 94 ? -3.049 32.062 18.062 1 90.94 94 GLY A CA 1
ATOM 772 C C . GLY A 1 94 ? -3.557 30.656 17.797 1 90.94 94 GLY A C 1
ATOM 773 O O . GLY A 1 94 ? -4.441 30.156 18.5 1 90.94 94 GLY A O 1
ATOM 774 N N . LYS A 1 95 ? -3.1 30.078 16.766 1 96.38 95 LYS A N 1
ATOM 775 C CA . LYS A 1 95 ? -3.504 28.719 16.469 1 96.38 95 LYS A CA 1
ATOM 776 C C . LYS A 1 95 ? -2.766 27.719 17.359 1 96.38 95 LYS A C 1
ATOM 778 O O . LYS A 1 95 ? -1.572 27.875 17.625 1 96.38 95 LYS A O 1
ATOM 783 N N . ILE A 1 96 ? -3.484 26.75 17.812 1 98.12 96 ILE A N 1
ATOM 784 C CA . ILE A 1 96 ? -2.904 25.75 18.703 1 98.12 96 ILE A CA 1
ATOM 785 C C . ILE A 1 96 ? -2.568 24.484 17.922 1 98.12 96 ILE A C 1
ATOM 787 O O . ILE A 1 96 ? -3.447 23.875 17.297 1 98.12 96 ILE A O 1
ATOM 791 N N . ILE A 1 97 ? -1.316 24.109 17.906 1 98.5 97 ILE A N 1
ATOM 792 C CA . ILE A 1 97 ? -0.834 22.922 17.234 1 98.5 97 ILE A CA 1
ATOM 793 C C . ILE A 1 97 ? -0.291 21.922 18.266 1 98.5 97 ILE A C 1
ATOM 795 O O . ILE A 1 97 ? 0.489 22.297 19.141 1 98.5 97 ILE A O 1
ATOM 799 N N . PHE A 1 98 ? -0.707 20.688 18.188 1 98.56 98 PHE A N 1
ATOM 800 C CA . PHE A 1 98 ? -0.219 19.625 19.047 1 98.56 98 PHE A CA 1
ATOM 801 C C . PHE A 1 98 ? 0.709 18.688 18.297 1 98.56 98 PHE A C 1
ATOM 803 O O . PHE A 1 98 ? 0.352 18.188 17.234 1 98.56 98 PHE A O 1
ATOM 810 N N . ILE A 1 99 ? 1.865 18.469 18.781 1 98 99 ILE A N 1
ATOM 811 C CA . ILE A 1 99 ? 2.809 17.484 18.25 1 98 99 ILE A CA 1
ATOM 812 C C . ILE A 1 99 ? 2.91 16.297 19.203 1 98 99 ILE A C 1
ATOM 814 O O . ILE A 1 99 ? 3.309 16.453 20.359 1 98 99 ILE A O 1
ATOM 818 N N . THR A 1 100 ? 2.652 15.133 18.766 1 96.94 100 THR A N 1
ATOM 819 C CA . THR A 1 100 ? 2.43 13.984 19.641 1 96.94 100 THR A CA 1
ATOM 820 C C . THR A 1 100 ? 3.744 13.508 20.25 1 96.94 100 THR A C 1
ATOM 822 O O . THR A 1 100 ? 3.746 12.836 21.281 1 96.94 100 THR A O 1
ATOM 825 N N . ASN A 1 101 ? 4.867 13.742 19.562 1 93.19 101 ASN A N 1
ATOM 826 C CA . ASN A 1 101 ? 6.152 13.273 20.062 1 93.19 101 ASN A CA 1
ATOM 827 C C . ASN A 1 101 ? 7.289 14.211 19.688 1 93.19 101 ASN A C 1
ATOM 829 O O . ASN A 1 101 ? 7.539 14.438 18.5 1 93.19 101 ASN A O 1
ATOM 833 N N . VAL A 1 102 ? 8.031 14.695 20.703 1 91 102 VAL A N 1
ATOM 834 C CA . VAL A 1 102 ? 9.156 15.578 20.438 1 91 102 VAL A CA 1
ATOM 835 C C . VAL A 1 102 ? 10.445 14.961 20.969 1 91 102 VAL A C 1
ATOM 837 O O . VAL A 1 102 ? 11.445 15.656 21.172 1 91 102 VAL A O 1
ATOM 840 N N . ASP A 1 103 ? 10.281 13.664 21.25 1 83.19 103 ASP A N 1
ATOM 841 C CA . ASP A 1 103 ? 11.5 12.977 21.672 1 83.19 103 ASP A CA 1
ATOM 842 C C . ASP A 1 103 ? 12.445 12.781 20.484 1 83.19 103 ASP A C 1
ATOM 844 O O . ASP A 1 103 ? 13.633 12.516 20.672 1 83.19 103 ASP A O 1
ATOM 848 N N . SER A 1 104 ? 11.906 12.891 19.297 1 76.56 104 SER A N 1
ATOM 849 C CA . SER A 1 104 ? 12.695 12.742 18.078 1 76.56 104 SER A CA 1
ATOM 850 C C . SER A 1 104 ? 13.211 14.094 17.578 1 76.56 104 SER A C 1
ATOM 852 O O . SER A 1 104 ? 12.664 15.141 17.953 1 76.56 104 SER A O 1
ATOM 854 N N . CYS A 1 105 ? 14.141 14.062 16.703 1 75.56 105 CYS A N 1
ATOM 855 C CA . CYS A 1 105 ? 14.727 15.273 16.125 1 75.56 105 CYS A CA 1
ATOM 856 C C . CYS A 1 105 ? 13.703 16.031 15.289 1 75.56 105 CYS A C 1
ATOM 858 O O . CYS A 1 105 ? 13.594 17.25 15.391 1 75.56 105 CYS A O 1
ATOM 860 N N . TYR A 1 106 ? 12.891 15.305 14.547 1 79.94 106 TYR A N 1
ATOM 861 C CA . TYR A 1 106 ? 11.875 15.938 13.711 1 79.94 106 TYR A CA 1
ATOM 862 C C . TYR A 1 106 ? 10.867 16.703 14.562 1 79.94 106 TYR A C 1
ATOM 864 O O . TYR A 1 106 ? 10.523 17.844 14.258 1 79.94 106 TYR A O 1
ATOM 872 N N . GLY A 1 107 ? 10.516 16.062 15.602 1 88.5 107 GLY A N 1
ATOM 873 C CA . GLY A 1 107 ? 9.531 16.672 16.484 1 88.5 107 GLY A CA 1
ATOM 874 C C . GLY A 1 107 ? 10.023 17.938 17.141 1 88.5 107 GLY A C 1
ATOM 875 O O . GLY A 1 107 ? 9.297 18.922 17.234 1 88.5 107 GLY A O 1
ATOM 876 N N . GLN A 1 108 ? 11.281 17.906 17.562 1 89.31 108 GLN A N 1
ATOM 877 C CA . GLN A 1 108 ? 11.859 19.062 18.234 1 89.31 108 GLN A CA 1
ATOM 878 C C . GLN A 1 108 ? 12.008 20.234 17.281 1 89.31 108 GLN A C 1
ATOM 880 O O . GLN A 1 108 ? 11.602 21.359 17.594 1 89.31 108 GLN A O 1
ATOM 885 N N . GLU A 1 109 ? 12.516 19.953 16.156 1 87.69 109 GLU A N 1
ATOM 886 C CA . GLU A 1 109 ? 12.742 21 15.172 1 87.69 109 GLU A CA 1
ATOM 887 C C . GLU A 1 109 ? 11.422 21.578 14.664 1 87.69 109 GLU A C 1
ATOM 889 O O . GLU A 1 109 ? 11.32 22.781 14.43 1 87.69 109 GLU A O 1
ATOM 894 N N . LEU A 1 110 ? 10.484 20.766 14.547 1 93.19 110 LEU A N 1
ATOM 895 C CA . LEU A 1 110 ? 9.18 21.234 14.094 1 93.19 110 LEU A CA 1
ATOM 896 C C . LEU A 1 110 ? 8.531 22.141 15.133 1 93.19 110 LEU A C 1
ATOM 898 O O . LEU A 1 110 ? 7.957 23.172 14.797 1 93.19 110 LEU A O 1
ATOM 902 N N . ALA A 1 111 ? 8.633 21.75 16.375 1 95.38 111 ALA A N 1
ATOM 903 C CA . ALA A 1 111 ? 8.062 22.547 17.453 1 95.38 111 ALA A CA 1
ATOM 904 C C . ALA A 1 111 ? 8.68 23.953 17.469 1 95.38 111 ALA A C 1
ATOM 906 O O . ALA A 1 111 ? 7.961 24.953 17.531 1 95.38 111 ALA A O 1
ATOM 907 N N . LYS A 1 112 ? 9.984 23.969 17.375 1 93.31 112 LYS A N 1
ATOM 908 C CA . LYS A 1 112 ? 10.688 25.25 17.359 1 93.31 112 LYS A CA 1
ATOM 909 C C . LYS A 1 112 ? 10.281 26.078 16.141 1 93.31 112 LYS A C 1
ATOM 911 O O . LYS A 1 112 ? 10.039 27.281 16.266 1 93.31 112 LYS A O 1
ATOM 916 N N . PHE A 1 113 ? 10.234 25.406 15.094 1 93.19 113 PHE A N 1
ATOM 917 C CA . PHE A 1 113 ? 9.914 26.031 13.812 1 93.19 113 PHE A CA 1
ATOM 918 C C . PHE A 1 113 ? 8.531 26.672 13.867 1 93.19 113 PHE A C 1
ATOM 920 O O . PHE A 1 113 ? 8.359 27.812 13.406 1 93.19 113 PHE A O 1
ATOM 927 N N . LEU A 1 114 ? 7.566 26.094 14.461 1 96.25 114 LEU A N 1
ATOM 928 C CA . LEU A 1 114 ? 6.188 26.562 14.516 1 96.25 114 LEU A CA 1
ATOM 929 C C . LEU A 1 114 ? 6.043 27.703 15.523 1 96.25 114 LEU A C 1
ATOM 931 O O . LEU A 1 114 ? 5.352 28.688 15.258 1 96.25 114 LEU A O 1
ATOM 935 N N . VAL A 1 115 ? 6.715 27.625 16.609 1 96.25 115 VAL A N 1
ATOM 936 C CA . VAL A 1 115 ? 6.672 28.672 17.625 1 96.25 115 VAL A CA 1
ATOM 937 C C . VAL A 1 115 ? 7.285 29.953 17.062 1 96.25 115 VAL A C 1
ATOM 939 O O . VAL A 1 115 ? 6.75 31.047 17.281 1 96.25 115 VAL A O 1
ATOM 942 N N . ASN A 1 116 ? 8.375 29.75 16.391 1 93.81 116 ASN A N 1
ATOM 943 C CA . ASN A 1 116 ? 9.062 30.891 15.805 1 93.81 116 ASN A CA 1
ATOM 944 C C . ASN A 1 116 ? 8.195 31.609 14.766 1 93.81 116 ASN A C 1
ATOM 946 O O . ASN A 1 116 ? 8.414 32.781 14.469 1 93.81 116 ASN A O 1
ATOM 950 N N . ARG A 1 117 ? 7.223 30.938 14.336 1 91.88 117 ARG A N 1
ATOM 951 C CA . ARG A 1 117 ? 6.348 31.516 13.32 1 91.88 117 ARG A CA 1
ATOM 952 C C . ARG A 1 117 ? 5.023 31.953 13.922 1 91.88 117 ARG A C 1
ATOM 954 O O . ARG A 1 117 ? 4.086 32.312 13.203 1 91.88 117 ARG A O 1
ATOM 961 N N . GLY A 1 118 ? 4.887 31.844 15.266 1 94.44 118 GLY A N 1
ATOM 962 C CA . GLY A 1 118 ? 3.793 32.5 15.969 1 94.44 118 GLY A CA 1
ATOM 963 C C . GLY A 1 118 ? 2.742 31.516 16.469 1 94.44 118 GLY A C 1
ATOM 964 O O . GLY A 1 118 ? 1.795 31.906 17.156 1 94.44 118 GLY A O 1
ATOM 965 N N . ALA A 1 119 ? 2.85 30.281 16.172 1 96.81 119 ALA A N 1
ATOM 966 C CA . ALA A 1 119 ? 1.865 29.297 16.609 1 96.81 119 ALA A CA 1
ATOM 967 C C . ALA A 1 119 ? 2.062 28.953 18.078 1 96.81 119 ALA A C 1
ATOM 969 O O . ALA A 1 119 ? 3.17 29.078 18.609 1 96.81 119 ALA A O 1
ATOM 970 N N . CYS A 1 120 ? 1.037 28.625 18.703 1 97.31 120 CYS A N 1
ATOM 971 C CA . CYS A 1 120 ? 1.105 28.047 20.031 1 97.31 120 CYS A CA 1
ATOM 972 C C . CYS A 1 120 ? 1.245 26.531 19.969 1 97.31 120 CYS A C 1
ATOM 974 O O . CYS A 1 120 ? 0.375 25.844 19.422 1 97.31 120 CYS A O 1
ATOM 976 N N . VAL A 1 121 ? 2.307 26 20.562 1 97.88 121 VAL A N 1
ATOM 977 C CA . VAL A 1 121 ? 2.607 24.594 20.344 1 97.88 121 VAL A CA 1
ATOM 978 C C . VAL A 1 121 ? 2.521 23.844 21.672 1 97.88 121 VAL A C 1
ATOM 980 O O . VAL A 1 121 ? 3.152 24.234 22.656 1 97.88 121 VAL A O 1
ATOM 983 N N . ILE A 1 122 ? 1.666 22.859 21.734 1 97.94 122 ILE A N 1
ATOM 984 C CA . ILE A 1 122 ? 1.69 21.828 22.766 1 97.94 122 ILE A CA 1
ATOM 985 C C . ILE A 1 122 ? 2.434 20.594 22.25 1 97.94 122 ILE A C 1
ATOM 987 O O . ILE A 1 122 ? 2.166 20.125 21.156 1 97.94 122 ILE A O 1
ATOM 991 N N . ALA A 1 123 ? 3.375 20.109 23.031 1 97.19 123 ALA A N 1
ATOM 992 C CA . ALA A 1 123 ? 4.184 18.984 22.547 1 97.19 123 ALA A CA 1
ATOM 993 C C . ALA A 1 123 ? 4.207 17.844 23.547 1 97.19 123 ALA A C 1
ATOM 995 O O . ALA A 1 123 ? 4.387 18.078 24.75 1 97.19 123 ALA A O 1
ATOM 996 N N . GLY A 1 124 ? 3.977 16.672 23.031 1 96.38 124 GLY A N 1
ATOM 997 C CA . GLY A 1 124 ? 4.055 15.477 23.859 1 96.38 124 GLY A CA 1
ATOM 998 C C . GLY A 1 124 ? 5.449 14.883 23.922 1 96.38 124 GLY A C 1
ATOM 999 O O . GLY A 1 124 ? 6.168 14.867 22.922 1 96.38 124 GLY A O 1
ATOM 1000 N N . ALA A 1 125 ? 5.812 14.438 25.094 1 94.5 125 ALA A N 1
ATOM 1001 C CA . ALA A 1 125 ? 7.078 13.742 25.312 1 94.5 125 ALA A CA 1
ATOM 1002 C C . ALA A 1 125 ? 6.922 12.625 26.344 1 94.5 125 ALA A C 1
ATOM 1004 O O . ALA A 1 125 ? 6.031 12.672 27.188 1 94.5 125 ALA A O 1
ATOM 1005 N N . LYS A 1 126 ? 7.746 11.617 26.203 1 89.44 126 LYS A N 1
ATOM 1006 C CA . LYS A 1 126 ? 7.73 10.547 27.188 1 89.44 126 LYS A CA 1
ATOM 1007 C C . LYS A 1 126 ? 8.164 11.062 28.562 1 89.44 126 LYS A C 1
ATOM 1009 O O . LYS A 1 126 ? 7.57 10.711 29.578 1 89.44 126 LYS A O 1
ATOM 1014 N N . ASP A 1 127 ? 9.234 11.891 28.5 1 89 127 ASP A N 1
ATOM 1015 C CA . ASP A 1 127 ? 9.727 12.562 29.703 1 89 127 ASP A CA 1
ATOM 1016 C C . ASP A 1 127 ? 9.883 14.062 29.453 1 89 127 ASP A C 1
ATOM 1018 O O . ASP A 1 127 ? 10.969 14.531 29.109 1 89 127 ASP A O 1
ATOM 1022 N N . PRO A 1 128 ? 8.875 14.805 29.828 1 90.12 128 PRO A N 1
ATOM 1023 C CA . PRO A 1 128 ? 8.898 16.25 29.562 1 90.12 128 PRO A CA 1
ATOM 1024 C C . PRO A 1 128 ? 9.969 16.984 30.359 1 90.12 128 PRO A C 1
ATOM 1026 O O . PRO A 1 128 ? 10.312 18.125 30.047 1 90.12 128 PRO A O 1
ATOM 1029 N N . MET A 1 129 ? 10.508 16.359 31.328 1 86.5 129 MET A N 1
ATOM 1030 C CA . MET A 1 129 ? 11.477 17.031 32.188 1 86.5 129 MET A CA 1
ATOM 1031 C C . MET A 1 129 ? 12.906 16.719 31.75 1 86.5 129 MET A C 1
ATOM 1033 O O . MET A 1 129 ? 13.867 17.188 32.375 1 86.5 129 MET A O 1
ATOM 1037 N N . SER A 1 130 ? 12.992 16.031 30.688 1 86.62 130 SER A N 1
ATOM 1038 C CA . SER A 1 130 ? 14.312 15.688 30.172 1 86.62 130 SER A CA 1
ATOM 1039 C C . SER A 1 130 ? 15.102 16.938 29.797 1 86.62 130 SER A C 1
ATOM 1041 O O . SER A 1 130 ? 14.523 17.906 29.297 1 86.62 130 SER A O 1
ATOM 1043 N N . SER A 1 131 ? 16.391 16.938 29.969 1 80.88 131 SER A N 1
ATOM 1044 C CA . SER A 1 131 ? 17.281 18.062 29.688 1 80.88 131 SER A CA 1
ATOM 1045 C C . SER A 1 131 ? 17.328 18.391 28.203 1 80.88 131 SER A C 1
ATOM 1047 O O . SER A 1 131 ? 17.516 19.547 27.828 1 80.88 131 SER A O 1
ATOM 1049 N N . ILE A 1 132 ? 17.031 17.438 27.453 1 78.94 132 ILE A N 1
ATOM 1050 C CA . ILE A 1 132 ? 17.094 17.609 26 1 78.94 132 ILE A CA 1
ATOM 1051 C C . ILE A 1 132 ? 15.961 18.516 25.531 1 78.94 132 ILE A C 1
ATOM 1053 O O . ILE A 1 132 ? 16.078 19.203 24.516 1 78.94 132 ILE A O 1
ATOM 1057 N N . LEU A 1 133 ? 14.977 18.578 26.422 1 88.88 133 LEU A N 1
ATOM 1058 C CA . LEU A 1 133 ? 13.781 19.312 26 1 88.88 133 LEU A CA 1
ATOM 1059 C C . LEU A 1 133 ? 13.719 20.672 26.688 1 88.88 133 LEU A C 1
ATOM 1061 O O . LEU A 1 133 ? 12.758 21.422 26.516 1 88.88 133 LEU A O 1
ATOM 1065 N N . LEU A 1 134 ? 14.727 20.938 27.516 1 86.69 134 LEU A N 1
ATOM 1066 C CA . LEU A 1 134 ? 14.773 22.188 28.266 1 86.69 134 LEU A CA 1
ATOM 1067 C C . LEU A 1 134 ? 14.703 23.391 27.312 1 86.69 134 LEU A C 1
ATOM 1069 O O . LEU A 1 134 ? 13.984 24.359 27.578 1 86.69 134 LEU A O 1
ATOM 1073 N N . GLN A 1 135 ? 15.477 23.312 26.312 1 87.19 135 GLN A N 1
ATOM 1074 C CA . GLN A 1 135 ? 15.516 24.406 25.359 1 87.19 135 GLN A CA 1
ATOM 1075 C C . GLN A 1 135 ? 14.156 24.625 24.703 1 87.19 135 GLN A C 1
ATOM 1077 O O . GLN A 1 135 ? 13.766 25.766 24.438 1 87.19 135 GLN A O 1
ATOM 1082 N N . LEU A 1 136 ? 13.453 23.609 24.484 1 92 136 LEU A N 1
ATOM 1083 C CA . LEU A 1 136 ? 12.133 23.719 23.875 1 92 136 LEU A CA 1
ATOM 1084 C C . LEU A 1 136 ? 11.172 24.453 24.797 1 92 136 LEU A C 1
ATOM 1086 O O . LEU A 1 136 ? 10.359 25.266 24.328 1 92 136 LEU A O 1
ATOM 1090 N N . ARG A 1 137 ? 11.344 24.203 25.969 1 90.94 137 ARG A N 1
ATOM 1091 C CA . ARG A 1 137 ? 10.516 24.906 26.953 1 90.94 137 ARG A CA 1
ATOM 1092 C C . ARG A 1 137 ? 10.828 26.391 26.984 1 90.94 137 ARG A C 1
ATOM 1094 O O . ARG A 1 137 ? 9.914 27.219 27.031 1 90.94 137 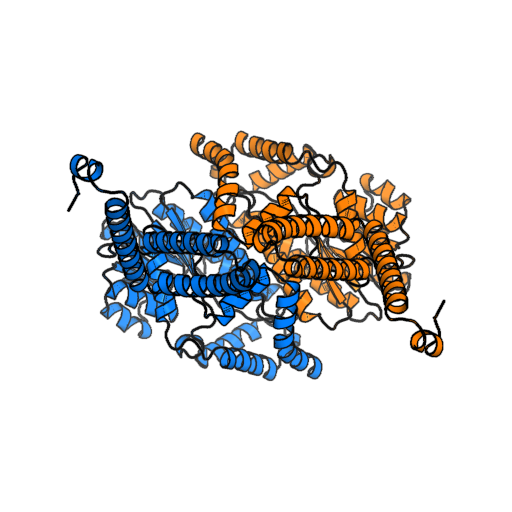ARG A O 1
ATOM 1101 N N . GLU A 1 138 ? 12.023 26.625 26.953 1 91.25 138 GLU A N 1
ATOM 1102 C CA . GLU A 1 138 ? 12.469 28.016 26.969 1 91.25 138 GLU A CA 1
ATOM 1103 C C . GLU A 1 138 ? 12.016 28.75 25.703 1 91.25 138 GLU A C 1
ATOM 1105 O O . GLU A 1 138 ? 11.773 29.969 25.75 1 91.25 138 GLU A O 1
ATOM 1110 N N . ASP A 1 139 ? 11.82 28 24.688 1 91.06 139 ASP A N 1
ATOM 1111 C CA . ASP A 1 139 ? 11.414 28.578 23.406 1 91.06 139 ASP A CA 1
ATOM 1112 C C . ASP A 1 139 ? 9.906 28.812 23.359 1 91.06 139 ASP A C 1
ATOM 1114 O O . ASP A 1 139 ? 9.383 29.344 22.375 1 91.06 139 ASP A O 1
ATOM 1118 N N . GLY A 1 140 ? 9.219 28.359 24.375 1 92.88 140 GLY A N 1
ATOM 1119 C CA . GLY A 1 140 ? 7.801 28.656 24.453 1 92.88 140 GLY A CA 1
ATOM 1120 C C . GLY A 1 140 ? 6.922 27.469 24.141 1 92.88 140 GLY A C 1
ATOM 1121 O O . GLY A 1 140 ? 5.707 27.609 23.969 1 92.88 140 GLY A O 1
ATOM 1122 N N . VAL A 1 141 ? 7.492 26.312 24.031 1 96.12 141 VAL A N 1
ATOM 1123 C CA . VAL A 1 141 ? 6.723 25.109 23.781 1 96.12 141 VAL A CA 1
ATOM 1124 C C . VAL A 1 141 ? 6.152 24.562 25.078 1 96.12 141 VAL A C 1
ATOM 1126 O O . VAL A 1 141 ? 6.871 24.453 26.078 1 96.12 141 VAL A O 1
ATOM 1129 N N . TYR A 1 142 ? 4.891 24.312 25.125 1 96.38 142 TYR A N 1
ATOM 1130 C CA . TYR A 1 142 ? 4.277 23.703 26.297 1 96.38 142 TYR A CA 1
ATOM 1131 C C . TYR A 1 142 ? 4.395 22.188 26.234 1 96.38 142 TYR A C 1
ATOM 1133 O O . TYR A 1 142 ? 3.75 21.531 25.406 1 96.38 142 TYR A O 1
ATOM 1141 N N . LEU A 1 143 ? 5.113 21.625 27.156 1 96.69 143 LEU A N 1
ATOM 1142 C CA . LEU A 1 143 ? 5.398 20.203 27.141 1 96.69 143 LEU A CA 1
ATOM 1143 C C . LEU A 1 143 ? 4.441 19.453 28.062 1 96.69 143 LEU A C 1
ATOM 1145 O O . LEU A 1 143 ? 4.168 19.891 29.188 1 96.69 143 LEU A O 1
ATOM 1149 N N . ILE A 1 144 ? 3.945 18.328 27.578 1 96.44 144 ILE A N 1
ATOM 1150 C CA . ILE A 1 144 ? 3.133 17.453 28.406 1 96.44 144 ILE A CA 1
ATOM 1151 C C . ILE A 1 144 ? 3.637 16.016 28.281 1 96.44 144 ILE A C 1
ATOM 1153 O O . ILE A 1 144 ? 4.223 15.641 27.266 1 96.44 144 ILE A O 1
ATOM 1157 N N . LYS A 1 145 ? 3.41 15.203 29.312 1 96.38 145 LYS A N 1
ATOM 1158 C CA . LYS A 1 145 ? 3.693 13.773 29.234 1 96.38 145 LYS A CA 1
ATOM 1159 C C . LYS A 1 145 ? 2.688 13.07 28.328 1 96.38 145 LYS A C 1
ATOM 1161 O O . LYS A 1 145 ? 1.479 13.141 28.562 1 96.38 145 LYS A O 1
ATOM 1166 N N . PHE A 1 146 ? 3.178 12.445 27.312 1 96.56 146 PHE A N 1
ATOM 1167 C CA . PHE A 1 146 ? 2.316 11.828 26.312 1 96.56 146 PHE A CA 1
ATOM 1168 C C . PHE A 1 146 ? 2.971 10.578 25.734 1 96.56 146 PHE A C 1
ATOM 1170 O O . PHE A 1 146 ? 4.059 10.648 25.156 1 96.56 146 PHE A O 1
ATOM 1177 N N . ASP A 1 147 ? 2.307 9.453 25.969 1 94.19 147 ASP A N 1
ATOM 1178 C CA . ASP A 1 147 ? 2.791 8.148 25.531 1 94.19 147 ASP A CA 1
ATOM 1179 C C . ASP A 1 147 ? 1.656 7.305 24.953 1 94.19 147 ASP A C 1
ATOM 1181 O O . ASP A 1 147 ? 0.643 7.078 25.625 1 94.19 147 ASP A O 1
ATOM 1185 N N . ILE A 1 148 ? 1.892 6.805 23.75 1 93.62 148 ILE A N 1
ATOM 1186 C CA . ILE A 1 148 ? 0.792 6.105 23.094 1 93.62 148 ILE A CA 1
ATOM 1187 C C . ILE A 1 148 ? 1.055 4.602 23.109 1 93.62 148 ILE A C 1
ATOM 1189 O O . ILE A 1 148 ? 0.401 3.844 22.375 1 93.62 148 ILE A O 1
ATOM 1193 N N . SER A 1 149 ? 1.995 4.133 23.922 1 91.25 149 SER A N 1
ATOM 1194 C CA . SER A 1 149 ? 2.451 2.746 23.891 1 91.25 149 SER A CA 1
ATOM 1195 C C . SER A 1 149 ? 1.441 1.817 24.562 1 91.25 149 SER A C 1
ATOM 1197 O O . SER A 1 149 ? 1.523 0.596 24.406 1 91.25 149 SER A O 1
ATOM 1199 N N . SER A 1 150 ? 0.566 2.385 25.328 1 93.62 150 SER A N 1
ATOM 1200 C CA . SER A 1 150 ? -0.521 1.611 25.922 1 93.62 150 SER A CA 1
ATOM 1201 C C . SER A 1 150 ? -1.803 2.434 26 1 93.62 150 SER A C 1
ATOM 1203 O O . SER A 1 150 ? -1.76 3.666 25.969 1 93.62 150 SER A O 1
ATOM 1205 N N . ASP A 1 151 ? -2.857 1.728 26.141 1 93 151 ASP A N 1
ATOM 1206 C CA . ASP A 1 151 ? -4.148 2.402 26.203 1 93 151 ASP A CA 1
ATOM 1207 C C . ASP A 1 151 ? -4.234 3.303 27.438 1 93 151 ASP A C 1
ATOM 1209 O O . ASP A 1 151 ? -4.781 4.406 27.359 1 93 151 ASP A O 1
ATOM 1213 N N . GLU A 1 152 ? -3.725 2.805 28.469 1 95.69 152 GLU A N 1
ATOM 1214 C CA . GLU A 1 152 ? -3.754 3.566 29.719 1 95.69 152 GLU A CA 1
ATOM 1215 C C . GLU A 1 152 ? -2.947 4.855 29.594 1 95.69 152 GLU A C 1
ATOM 1217 O O . GLU A 1 152 ? -3.418 5.926 29.984 1 95.69 152 GLU A O 1
ATOM 1222 N N . LYS A 1 153 ? -1.755 4.727 29.109 1 96.25 153 LYS A N 1
ATOM 1223 C CA . LYS A 1 153 ? -0.889 5.891 28.938 1 96.25 153 LYS A CA 1
ATOM 1224 C C . LYS A 1 153 ? -1.485 6.883 27.938 1 96.25 153 LYS A C 1
ATOM 1226 O O . LYS A 1 153 ? -1.405 8.094 28.141 1 96.25 153 LYS A O 1
ATOM 1231 N N . LEU A 1 154 ? -2.062 6.363 26.906 1 96.62 154 LEU A N 1
ATOM 1232 C CA . LEU A 1 154 ? -2.703 7.211 25.906 1 96.62 154 LEU A CA 1
ATOM 1233 C C . LEU A 1 154 ? -3.854 8 26.531 1 96.62 154 LEU A C 1
ATOM 1235 O O . LEU A 1 154 ? -3.967 9.211 26.312 1 96.62 154 LEU A O 1
ATOM 1239 N N . ASN A 1 155 ? -4.629 7.328 27.297 1 96.19 155 ASN A N 1
ATOM 1240 C CA . ASN A 1 155 ? -5.75 7.988 27.969 1 96.19 155 ASN A CA 1
ATOM 1241 C C . ASN A 1 155 ? -5.277 9.109 28.875 1 96.19 155 ASN A C 1
ATOM 1243 O O . ASN A 1 155 ? -5.871 10.188 28.906 1 96.19 155 ASN A O 1
ATOM 1247 N N . GLU A 1 156 ? -4.258 8.836 29.594 1 97.31 156 GLU A N 1
ATOM 1248 C CA . GLU A 1 156 ? -3.697 9.852 30.484 1 97.31 156 GLU A CA 1
ATOM 1249 C C . GLU A 1 156 ? -3.189 11.055 29.688 1 97.31 156 GLU A C 1
ATOM 1251 O O . GLU A 1 156 ? -3.406 12.203 30.094 1 97.31 156 GLU A O 1
ATOM 1256 N N . GLY A 1 157 ? -2.502 10.781 28.656 1 97.62 157 GLY A N 1
ATOM 1257 C CA . GLY A 1 157 ? -1.997 11.852 27.812 1 97.62 157 GLY A CA 1
ATOM 1258 C C . GLY A 1 157 ? -3.098 12.703 27.203 1 97.62 157 GLY A C 1
ATOM 1259 O O . GLY A 1 157 ? -3.012 13.93 27.188 1 97.62 157 GLY A O 1
ATOM 1260 N N . MET A 1 158 ? -4.117 12.047 26.734 1 97.12 158 MET A N 1
ATOM 1261 C CA . MET A 1 158 ? -5.25 12.742 26.141 1 97.12 158 MET A CA 1
ATOM 1262 C C . MET A 1 158 ? -5.961 13.617 27.156 1 97.12 158 MET A C 1
ATOM 1264 O O . MET A 1 158 ? -6.434 14.703 26.828 1 97.12 158 MET A O 1
ATOM 1268 N N . MET A 1 159 ? -6.012 13.109 28.328 1 97.38 159 MET A N 1
ATOM 1269 C CA . MET A 1 159 ? -6.621 13.898 29.406 1 97.38 159 MET A CA 1
ATOM 1270 C C . MET A 1 159 ? -5.824 15.172 29.656 1 97.38 159 MET A C 1
ATOM 1272 O O . MET A 1 159 ? -6.402 16.234 29.844 1 97.38 159 MET A O 1
ATOM 1276 N N . ARG A 1 160 ? -4.551 15.07 29.703 1 97.38 160 ARG A N 1
ATOM 1277 C CA . ARG A 1 160 ? -3.699 16.234 29.906 1 97.38 160 ARG A CA 1
ATOM 1278 C C . ARG A 1 160 ? -3.891 17.25 28.781 1 97.38 160 ARG A C 1
ATOM 1280 O O . ARG A 1 160 ? -3.918 18.453 29.031 1 97.38 160 ARG A O 1
ATOM 1287 N N . LEU A 1 161 ? -4.016 16.75 27.578 1 97.81 161 LEU A N 1
ATOM 1288 C CA . LEU A 1 161 ? -4.234 17.625 26.438 1 97.81 161 LEU A CA 1
ATOM 1289 C C . LEU A 1 161 ? -5.578 18.344 26.547 1 97.81 161 LEU A C 1
ATOM 1291 O O . LEU A 1 161 ? -5.652 19.562 26.359 1 97.81 161 LEU A O 1
ATOM 1295 N N . ARG A 1 162 ? -6.566 17.609 26.891 1 96.62 162 ARG A N 1
ATOM 1296 C CA . ARG A 1 162 ? -7.902 18.188 27.047 1 96.62 162 ARG A CA 1
ATOM 1297 C C . ARG A 1 162 ? -7.914 19.25 28.125 1 96.62 162 ARG A C 1
ATOM 1299 O O . ARG A 1 162 ? -8.531 20.312 27.953 1 96.62 162 ARG A O 1
ATOM 1306 N N . LEU A 1 163 ? -7.273 18.938 29.188 1 96.75 163 LEU A N 1
ATOM 1307 C CA . LEU A 1 163 ? -7.219 19.875 30.297 1 96.75 163 LEU A CA 1
ATOM 1308 C C . LEU A 1 163 ? -6.543 21.172 29.891 1 96.75 163 LEU A C 1
ATOM 1310 O O . LEU A 1 163 ? -7 22.266 30.25 1 96.75 163 LEU A O 1
ATOM 1314 N N . ARG A 1 164 ? -5.504 21.062 29.172 1 95.81 164 ARG A N 1
ATOM 1315 C CA . ARG A 1 164 ? -4.781 22.25 28.734 1 95.81 164 ARG A CA 1
ATOM 1316 C C . ARG A 1 164 ? -5.633 23.094 27.781 1 95.81 164 ARG A C 1
ATOM 1318 O O . ARG A 1 164 ? -5.68 24.312 27.906 1 95.81 164 ARG A O 1
ATOM 1325 N N . LEU A 1 165 ? -6.289 22.5 26.906 1 96.69 165 LEU A N 1
ATOM 1326 C CA . LEU A 1 165 ? -7.156 23.203 25.969 1 96.69 165 LEU A CA 1
ATOM 1327 C C . LEU A 1 165 ? -8.305 23.891 26.688 1 96.69 165 LEU A C 1
ATOM 1329 O O . LEU A 1 165 ? -8.656 25.031 26.359 1 96.69 165 LEU A O 1
ATOM 1333 N N . SER A 1 166 ? -8.812 23.188 27.641 1 95.44 166 SER A N 1
ATOM 1334 C CA . SER A 1 166 ? -9.891 23.75 28.422 1 95.44 166 SER A CA 1
ATOM 1335 C C . SER A 1 166 ? -9.422 24.984 29.219 1 95.44 166 SER A C 1
ATOM 1337 O O . SER A 1 166 ? -10.117 25.984 29.266 1 95.44 166 SER A O 1
ATOM 1339 N N . THR A 1 167 ? -8.266 24.844 29.75 1 95.62 167 THR A N 1
ATOM 1340 C CA . THR A 1 167 ? -7.707 25.953 30.516 1 95.62 167 THR A CA 1
ATOM 1341 C C . THR A 1 167 ? -7.484 27.172 29.641 1 95.62 167 THR A C 1
ATOM 1343 O O . THR A 1 167 ? -7.723 28.297 30.078 1 95.62 167 THR A O 1
ATOM 1346 N N . TRP A 1 168 ? -7.012 26.922 28.453 1 94.94 168 TRP A N 1
ATOM 1347 C CA . TRP A 1 168 ? -6.758 28.016 27.531 1 94.94 168 TRP A CA 1
ATOM 1348 C C . TRP A 1 168 ? -8.047 28.469 26.859 1 94.94 168 TRP A C 1
ATOM 1350 O O . TRP A 1 168 ? -8.094 29.547 26.234 1 94.94 168 TRP A O 1
ATOM 1360 N N . ASN A 1 169 ? -9.094 27.734 26.969 1 94.75 169 ASN A N 1
ATOM 1361 C CA . ASN A 1 169 ? -10.359 27.969 26.281 1 94.75 169 ASN A CA 1
ATOM 1362 C C . ASN A 1 169 ? -10.148 28.141 24.766 1 94.75 169 ASN A C 1
ATOM 1364 O O . ASN A 1 169 ? -10.617 29.125 24.188 1 94.75 169 ASN A O 1
ATOM 1368 N N . LYS A 1 170 ? -9.414 27.234 24.203 1 95.44 170 LYS A N 1
ATOM 1369 C CA . LYS A 1 170 ? -9.078 27.266 22.781 1 95.44 170 LYS A CA 1
ATOM 1370 C C . LYS A 1 170 ? -9.305 25.891 22.141 1 95.44 170 LYS A C 1
ATOM 1372 O O . LYS A 1 170 ? -9.266 24.859 22.828 1 95.44 170 LYS A O 1
ATOM 1377 N N . ASP A 1 171 ? -9.602 25.875 20.828 1 96.44 171 ASP A N 1
ATOM 1378 C CA . ASP A 1 171 ? -9.734 24.656 20.047 1 96.44 171 ASP A CA 1
ATOM 1379 C C . ASP A 1 171 ? -8.383 24.219 19.484 1 96.44 171 ASP A C 1
ATOM 1381 O O . ASP A 1 171 ? -7.477 25.031 19.328 1 96.44 171 ASP A O 1
ATOM 1385 N N . LEU A 1 172 ? -8.328 22.984 19.312 1 97.69 172 LEU A N 1
ATOM 1386 C CA . LEU A 1 172 ? -7.16 22.438 18.625 1 97.69 172 LEU A CA 1
ATOM 1387 C C . LEU A 1 172 ? -7.246 22.672 17.125 1 97.69 172 LEU A C 1
ATOM 1389 O O . LEU A 1 172 ? -8.211 22.266 16.484 1 97.69 172 LEU A O 1
ATOM 1393 N N . ASN A 1 173 ? -6.23 23.328 16.562 1 97.94 173 ASN A N 1
ATOM 1394 C CA . ASN A 1 173 ? -6.273 23.703 15.156 1 97.94 173 ASN A CA 1
ATOM 1395 C C . ASN A 1 173 ? -5.496 22.719 14.281 1 97.94 173 ASN A C 1
ATOM 1397 O O . ASN A 1 173 ? -5.746 22.625 13.078 1 97.94 173 ASN A O 1
ATOM 1401 N N . GLY A 1 174 ? -4.559 22.047 14.875 1 98.44 174 GLY A N 1
ATOM 1402 C CA . GLY A 1 174 ? -3.762 21.078 14.133 1 98.44 174 GLY A CA 1
ATOM 1403 C C . GLY A 1 174 ? -3.084 20.062 15.023 1 98.44 174 GLY A C 1
ATOM 1404 O O . GLY A 1 174 ? -2.816 20.328 16.188 1 98.44 174 GLY A O 1
ATOM 1405 N N . VAL A 1 175 ? -2.852 18.938 14.492 1 98.56 175 VAL A N 1
ATOM 1406 C CA . VAL A 1 175 ? -2.117 17.875 15.164 1 98.56 175 VAL A CA 1
ATOM 1407 C C . VAL A 1 175 ? -1.086 17.281 14.211 1 98.56 175 VAL A C 1
ATOM 1409 O O . VAL A 1 175 ? -1.396 17 13.047 1 98.56 175 VAL A O 1
ATOM 1412 N N . VAL A 1 176 ? 0.099 17.188 14.641 1 98.12 176 VAL A N 1
ATOM 1413 C CA . VAL A 1 176 ? 1.123 16.438 13.914 1 98.12 176 VAL A CA 1
ATOM 1414 C C . VAL A 1 176 ? 1.402 15.117 14.617 1 98.12 176 VAL A C 1
ATOM 1416 O O . VAL A 1 176 ? 1.936 15.102 15.727 1 98.12 176 VAL A O 1
ATOM 1419 N N . VAL A 1 177 ? 0.999 14.094 13.977 1 97.69 177 VAL A N 1
ATOM 1420 C CA . VAL A 1 177 ? 1.249 12.758 14.5 1 97.69 177 VAL A CA 1
ATOM 1421 C C . VAL A 1 177 ? 2.668 12.32 14.148 1 97.69 177 VAL A C 1
ATOM 1423 O O . VAL A 1 177 ? 2.9 11.75 13.078 1 97.69 177 VAL A O 1
ATOM 1426 N N . ASN A 1 178 ? 3.521 12.617 15.008 1 92.81 178 ASN A N 1
ATOM 1427 C CA . ASN A 1 178 ? 4.93 12.273 14.852 1 92.81 178 ASN A CA 1
ATOM 1428 C C . ASN A 1 178 ? 5.32 11.109 15.758 1 92.81 178 ASN A C 1
ATOM 1430 O O . ASN A 1 178 ? 6.266 11.211 16.531 1 92.81 178 ASN A O 1
ATOM 1434 N N . SER A 1 179 ? 4.551 10.133 15.664 1 83.06 179 SER A N 1
ATOM 1435 C CA . SER A 1 179 ? 4.789 8.906 16.406 1 83.06 179 SER A CA 1
ATOM 1436 C C . SER A 1 179 ? 5.152 7.754 15.484 1 83.06 179 SER A C 1
ATOM 1438 O O . SER A 1 179 ? 4.879 7.805 14.281 1 83.06 179 SER A O 1
ATOM 1440 N N . GLY A 1 180 ? 5.879 6.828 15.969 1 82.19 180 GLY A N 1
ATOM 1441 C CA . GLY A 1 180 ? 6.316 5.68 15.195 1 82.19 180 GLY A CA 1
ATOM 1442 C C . GLY A 1 180 ? 7.816 5.449 15.258 1 82.19 180 GLY A C 1
ATOM 1443 O O . GLY A 1 180 ? 8.539 6.223 15.898 1 82.19 180 GLY A O 1
ATOM 1444 N N . VAL A 1 181 ? 8.195 4.387 14.633 1 81.19 181 VAL A N 1
ATOM 1445 C CA . VAL A 1 181 ? 9.609 4.023 14.672 1 81.19 181 VAL A CA 1
ATOM 1446 C C . VAL A 1 181 ? 10.07 3.602 13.273 1 81.19 181 VAL A C 1
ATOM 1448 O O . VAL A 1 181 ? 9.258 3.168 12.453 1 81.19 181 VAL A O 1
ATOM 1451 N N . ASP A 1 182 ? 11.312 3.818 13.055 1 77.5 182 ASP A N 1
ATOM 1452 C CA . ASP A 1 182 ? 11.93 3.256 11.859 1 77.5 182 ASP A CA 1
ATOM 1453 C C . ASP A 1 182 ? 12.266 1.779 12.055 1 77.5 182 ASP A C 1
ATOM 1455 O O . ASP A 1 182 ? 12.469 1.328 13.188 1 77.5 182 ASP A O 1
ATOM 1459 N N . ALA A 1 183 ? 12.219 1.061 11 1 77.06 183 ALA A N 1
ATOM 1460 C CA . ALA A 1 183 ? 12.508 -0.369 11.086 1 77.06 183 ALA A CA 1
ATOM 1461 C C . ALA A 1 183 ? 13.062 -0.898 9.766 1 77.06 183 ALA A C 1
ATOM 1463 O O . ALA A 1 183 ? 12.641 -0.473 8.695 1 77.06 183 ALA A O 1
ATOM 1464 N N . PHE A 1 184 ? 14.016 -1.831 9.945 1 74.75 184 PHE A N 1
ATOM 1465 C CA . PHE A 1 184 ? 14.648 -2.459 8.789 1 74.75 184 PHE A CA 1
ATOM 1466 C C . PHE A 1 184 ? 14.539 -3.977 8.867 1 74.75 184 PHE A C 1
ATOM 1468 O O . PHE A 1 184 ? 14.383 -4.535 9.953 1 74.75 184 PHE A O 1
ATOM 1475 N N . GLY A 1 185 ? 14.531 -4.602 7.645 1 75.88 185 GLY A N 1
ATOM 1476 C CA . GLY A 1 185 ? 14.562 -6.055 7.648 1 75.88 185 GLY A CA 1
ATOM 1477 C C . GLY A 1 185 ? 13.977 -6.668 6.391 1 75.88 185 GLY A C 1
ATOM 1478 O O . GLY A 1 185 ? 13.18 -6.035 5.699 1 75.88 185 GLY A O 1
ATOM 1479 N N . ASP A 1 186 ? 14.492 -7.91 6.129 1 79.5 186 ASP A N 1
ATOM 1480 C CA . ASP A 1 186 ? 13.922 -8.75 5.082 1 79.5 186 ASP A CA 1
ATOM 1481 C C . ASP A 1 186 ? 12.836 -9.672 5.645 1 79.5 186 ASP A C 1
ATOM 1483 O O . ASP A 1 186 ? 12.75 -9.859 6.859 1 79.5 186 ASP A O 1
ATOM 1487 N N . PHE A 1 187 ? 12.062 -10.219 4.793 1 86.25 187 PHE A N 1
ATOM 1488 C CA . PHE A 1 187 ? 10.984 -11.086 5.258 1 86.25 187 PHE A CA 1
ATOM 1489 C C . PHE A 1 187 ? 11.539 -12.328 5.938 1 86.25 187 PHE A C 1
ATOM 1491 O O . PHE A 1 187 ? 11.164 -12.648 7.066 1 86.25 187 PHE A O 1
ATOM 1498 N N . GLU A 1 188 ? 12.422 -12.984 5.254 1 72.75 188 GLU A N 1
ATOM 1499 C CA . GLU A 1 188 ? 12.906 -14.273 5.727 1 72.75 188 GLU A CA 1
ATOM 1500 C C . GLU A 1 188 ? 13.734 -14.125 7 1 72.75 188 GLU A C 1
ATOM 1502 O O . GLU A 1 188 ? 13.727 -15.008 7.859 1 72.75 188 GLU A O 1
ATOM 1507 N N . TRP A 1 189 ? 14.242 -12.938 7.16 1 70.19 189 TRP A N 1
ATOM 1508 C CA . TRP A 1 189 ? 15.148 -12.773 8.289 1 70.19 189 TRP A CA 1
ATOM 1509 C C . TRP A 1 189 ? 14.445 -12.094 9.461 1 70.19 189 TRP A C 1
ATOM 1511 O O . TRP A 1 189 ? 14.836 -12.273 10.617 1 70.19 189 TRP A O 1
ATOM 1521 N N . SER A 1 190 ? 13.523 -11.258 9.203 1 72.38 190 SER A N 1
ATOM 1522 C CA . SER A 1 190 ? 12.867 -10.477 10.25 1 72.38 190 SER A CA 1
ATOM 1523 C C . SER A 1 190 ? 11.883 -11.328 11.039 1 72.38 190 SER A C 1
ATOM 1525 O O . SER A 1 190 ? 11.789 -11.211 12.258 1 72.38 190 SER A O 1
ATOM 1527 N N . GLY A 1 191 ? 11.352 -12.297 10.461 1 75.69 191 GLY A N 1
ATOM 1528 C CA . GLY A 1 191 ? 10.312 -13.07 11.109 1 75.69 191 GLY A CA 1
ATOM 1529 C C . GLY A 1 191 ? 8.984 -12.336 11.195 1 75.69 191 GLY A C 1
ATOM 1530 O O . GLY A 1 191 ? 8.945 -11.109 11.242 1 75.69 191 GLY A O 1
ATOM 1531 N N . VAL A 1 192 ? 7.953 -13.031 11.43 1 88.25 192 VAL A N 1
ATOM 1532 C CA . VAL A 1 192 ? 6.594 -12.5 11.422 1 88.25 192 VAL A CA 1
ATOM 1533 C C . VAL A 1 192 ? 6.332 -11.727 12.711 1 88.25 192 VAL A C 1
ATOM 1535 O O . VAL A 1 192 ? 5.648 -10.703 12.703 1 88.25 192 VAL A O 1
ATOM 1538 N N . LYS A 1 193 ? 6.926 -12.172 13.82 1 85.31 193 LYS A N 1
ATOM 1539 C CA . LYS A 1 193 ? 6.734 -11.523 15.109 1 85.31 193 LYS A CA 1
ATOM 1540 C C . LYS A 1 193 ? 7.277 -10.094 15.094 1 85.31 193 LYS A C 1
ATOM 1542 O O . LYS A 1 193 ? 6.652 -9.188 15.641 1 85.31 193 LYS A O 1
ATOM 1547 N N . TYR A 1 194 ? 8.414 -9.906 14.469 1 85.5 194 TYR A N 1
ATOM 1548 C CA . TYR A 1 194 ? 9.008 -8.578 14.352 1 85.5 194 TYR A CA 1
ATOM 1549 C C . TYR A 1 194 ? 8.141 -7.664 13.5 1 85.5 194 TYR A C 1
ATOM 1551 O O . TYR A 1 194 ? 7.922 -6.504 13.852 1 85.5 194 TYR A O 1
ATOM 1559 N N . LEU A 1 195 ? 7.68 -8.148 12.422 1 90.38 195 LEU A N 1
ATOM 1560 C CA . LEU A 1 195 ? 6.801 -7.375 11.555 1 90.38 195 LEU A CA 1
ATOM 1561 C C . LEU A 1 195 ? 5.543 -6.941 12.305 1 90.38 195 LEU A C 1
ATOM 1563 O O . LEU A 1 195 ? 5.105 -5.797 12.18 1 90.38 195 LEU A O 1
ATOM 1567 N N . LYS A 1 196 ? 5.012 -7.875 13.094 1 92.25 196 LYS A N 1
ATOM 1568 C CA . LYS A 1 196 ? 3.82 -7.59 13.891 1 92.25 196 LYS A CA 1
ATOM 1569 C C . LYS A 1 196 ? 4.09 -6.492 14.914 1 92.25 196 LYS A C 1
ATOM 1571 O O . LYS A 1 196 ? 3.264 -5.594 15.102 1 92.25 196 LYS A O 1
ATOM 1576 N N . LYS A 1 197 ? 5.215 -6.57 15.516 1 89.44 197 LYS A N 1
ATOM 1577 C CA . LYS A 1 197 ? 5.578 -5.59 16.531 1 89.44 197 LYS A CA 1
ATOM 1578 C C . LYS A 1 197 ? 5.672 -4.188 15.938 1 89.44 197 LYS A C 1
ATOM 1580 O O . LYS A 1 197 ? 5.137 -3.23 16.5 1 89.44 197 LYS A O 1
ATOM 1585 N N . ILE A 1 198 ? 6.359 -4.09 14.82 1 89.62 198 ILE A N 1
ATOM 1586 C CA . ILE A 1 198 ? 6.527 -2.797 14.164 1 89.62 198 ILE A CA 1
ATOM 1587 C C . ILE A 1 198 ? 5.168 -2.273 13.703 1 89.62 198 ILE A C 1
ATOM 1589 O O . ILE A 1 198 ? 4.887 -1.077 13.812 1 89.62 198 ILE A O 1
ATOM 1593 N N . THR A 1 199 ? 4.344 -3.174 13.234 1 95.44 199 THR A N 1
ATOM 1594 C CA . THR A 1 199 ? 3.002 -2.791 12.805 1 95.44 199 THR A CA 1
ATOM 1595 C C . THR A 1 199 ? 2.176 -2.301 13.992 1 95.44 199 THR A C 1
ATOM 1597 O O . THR A 1 199 ? 1.389 -1.36 13.859 1 95.44 199 THR A O 1
ATOM 1600 N N . ASP A 1 200 ? 2.367 -2.939 15.109 1 94.12 200 ASP A N 1
ATOM 1601 C CA . ASP A 1 200 ? 1.651 -2.514 16.312 1 94.12 200 ASP A CA 1
ATOM 1602 C C . ASP A 1 200 ? 2.008 -1.075 16.688 1 94.12 200 ASP A C 1
ATOM 1604 O O . ASP A 1 200 ? 1.13 -0.278 17.016 1 94.12 200 ASP A O 1
ATOM 1608 N N . ILE A 1 201 ? 3.199 -0.733 16.547 1 92.44 201 ILE A N 1
ATOM 1609 C CA . ILE A 1 201 ? 3.707 0.578 16.938 1 92.44 201 ILE A CA 1
ATOM 1610 C C . ILE A 1 201 ? 3.312 1.617 15.891 1 92.44 201 ILE A C 1
ATOM 1612 O O . ILE A 1 201 ? 2.748 2.662 16.219 1 92.44 201 ILE A O 1
ATOM 1616 N N . ASN A 1 202 ? 3.51 1.305 14.625 1 94.69 202 ASN A N 1
ATOM 1617 C CA . ASN A 1 202 ? 3.396 2.299 13.562 1 94.69 202 ASN A CA 1
ATOM 1618 C C . ASN A 1 202 ? 1.966 2.402 13.039 1 94.69 202 ASN A C 1
ATOM 1620 O O . ASN A 1 202 ? 1.625 3.352 12.328 1 94.69 202 ASN A O 1
ATOM 1624 N N . VAL A 1 203 ? 1.149 1.448 13.375 1 97.56 203 VAL A N 1
ATOM 1625 C CA . VAL A 1 203 ? -0.184 1.464 12.781 1 97.56 203 VAL A CA 1
ATOM 1626 C C . VAL A 1 203 ? -1.239 1.464 13.891 1 97.56 203 VAL A C 1
ATOM 1628 O O . VAL A 1 203 ? -1.991 2.43 14.039 1 97.56 203 VAL A O 1
ATOM 1631 N N . TRP A 1 204 ? -1.208 0.438 14.742 1 96.88 204 TRP A N 1
ATOM 1632 C CA . TRP A 1 204 ? -2.338 0.233 15.641 1 96.88 204 TRP A CA 1
ATOM 1633 C C . TRP A 1 204 ? -2.334 1.266 16.766 1 96.88 204 TRP A C 1
ATOM 1635 O O . TRP A 1 204 ? -3.387 1.793 17.125 1 96.88 204 TRP A O 1
ATOM 1645 N N . GLN A 1 205 ? -1.167 1.525 17.359 1 96.25 205 GLN A N 1
ATOM 1646 C CA . GLN A 1 205 ? -1.094 2.566 18.391 1 96.25 205 GLN A CA 1
ATOM 1647 C C . GLN A 1 205 ? -1.513 3.92 17.828 1 96.25 205 GLN A C 1
ATOM 1649 O O . GLN A 1 205 ? -2.219 4.684 18.484 1 96.25 205 GLN A O 1
ATOM 1654 N N . ILE A 1 206 ? -1.129 4.172 16.625 1 97.31 206 ILE A N 1
ATOM 1655 C CA . ILE A 1 206 ? -1.482 5.426 15.969 1 97.31 206 ILE A CA 1
ATOM 1656 C C . ILE A 1 206 ? -2.979 5.445 15.656 1 97.31 206 ILE A C 1
ATOM 1658 O O . ILE A 1 206 ? -3.633 6.48 15.789 1 97.31 206 ILE A O 1
ATOM 1662 N N . ALA A 1 207 ? -3.508 4.328 15.188 1 95.88 207 ALA A N 1
ATOM 1663 C CA . ALA A 1 207 ? -4.941 4.23 14.922 1 95.88 207 ALA A CA 1
ATOM 1664 C C . ALA A 1 207 ? -5.758 4.547 16.172 1 95.88 207 ALA A C 1
ATOM 1666 O O . ALA A 1 207 ? -6.77 5.25 16.094 1 95.88 207 ALA A O 1
ATOM 1667 N N . GLU A 1 208 ? -5.328 4.047 17.297 1 94.06 208 GLU A N 1
ATOM 1668 C CA . GLU A 1 208 ? -6.012 4.336 18.547 1 94.06 208 GLU A CA 1
ATOM 1669 C C . GLU A 1 208 ? -5.926 5.816 18.906 1 94.06 208 GLU A C 1
ATOM 1671 O O . GLU A 1 208 ? -6.906 6.41 19.359 1 94.06 208 GLU A O 1
ATOM 1676 N N . LEU A 1 209 ? -4.801 6.348 18.703 1 96.5 209 LEU A N 1
ATOM 1677 C CA . LEU A 1 209 ? -4.613 7.781 18.922 1 96.5 209 LEU A CA 1
ATOM 1678 C C . LEU A 1 209 ? -5.57 8.594 18.047 1 96.5 209 LEU A C 1
ATOM 1680 O O . LEU A 1 209 ? -6.191 9.539 18.531 1 96.5 209 LEU A O 1
ATOM 1684 N N . VAL A 1 210 ? -5.676 8.234 16.781 1 95.5 210 VAL A N 1
ATOM 1685 C CA . VAL A 1 210 ? -6.523 8.953 15.836 1 95.5 210 VAL A CA 1
ATOM 1686 C C . VAL A 1 210 ? -7.98 8.891 16.297 1 95.5 210 VAL A C 1
ATOM 1688 O O . VAL A 1 210 ? -8.695 9.891 16.234 1 95.5 210 VAL A O 1
ATOM 1691 N N . LYS A 1 211 ? -8.352 7.742 16.719 1 91.69 211 LYS A N 1
ATOM 1692 C CA . LYS A 1 211 ? -9.703 7.594 17.25 1 91.69 211 LYS A CA 1
ATOM 1693 C C . LYS A 1 211 ? -9.969 8.594 18.375 1 91.69 211 LYS A C 1
ATOM 1695 O O . LYS A 1 211 ? -10.992 9.273 18.391 1 91.69 211 LYS A O 1
ATOM 1700 N N . ASP A 1 212 ? -9.094 8.688 19.281 1 92.62 212 ASP A N 1
ATOM 1701 C CA . ASP A 1 212 ? -9.227 9.602 20.422 1 92.62 212 ASP A CA 1
ATOM 1702 C C . ASP A 1 212 ? -9.188 11.055 19.969 1 92.62 212 ASP A C 1
ATOM 1704 O O . ASP A 1 212 ? -9.906 11.898 20.5 1 92.62 212 ASP A O 1
ATOM 1708 N N . LEU A 1 213 ? -8.367 11.359 19.016 1 94.94 213 LEU A N 1
ATOM 1709 C CA . LEU A 1 213 ? -8.266 12.711 18.484 1 94.94 213 LEU A CA 1
ATOM 1710 C C . LEU A 1 213 ? -9.562 13.133 17.812 1 94.94 213 LEU A C 1
ATOM 1712 O O . LEU A 1 213 ? -9.992 14.281 17.938 1 94.94 213 LEU A O 1
ATOM 1716 N N . LEU A 1 214 ? -10.094 12.203 17.078 1 91.31 214 LEU A N 1
ATOM 1717 C CA . LEU A 1 214 ? -11.359 12.492 16.406 1 91.31 214 LEU A CA 1
ATOM 1718 C C . LEU A 1 214 ? -12.453 12.812 17.438 1 91.31 214 LEU A C 1
ATOM 1720 O O . LEU A 1 214 ? -13.25 13.734 17.234 1 91.31 214 LEU A O 1
ATOM 1724 N N . GLU A 1 215 ? -12.453 12.086 18.516 1 89.19 215 GLU A N 1
ATOM 1725 C CA . GLU A 1 215 ? -13.414 12.336 19.578 1 89.19 215 GLU A CA 1
ATOM 1726 C C . GLU A 1 215 ? -13.211 13.727 20.188 1 89.19 215 GLU A C 1
ATOM 1728 O O . GLU A 1 215 ? -14.172 14.367 20.609 1 89.19 215 GLU A O 1
ATOM 1733 N N . LEU A 1 216 ? -12.055 14.148 20.203 1 92.75 216 LEU A N 1
ATOM 1734 C CA . LEU A 1 216 ? -11.695 15.438 20.781 1 92.75 216 LEU A CA 1
ATOM 1735 C C . LEU A 1 216 ? -12.047 16.578 19.844 1 92.75 216 LEU A C 1
ATOM 1737 O O . LEU A 1 216 ? -12.562 17.609 20.266 1 92.75 216 LEU A O 1
ATOM 1741 N N . VAL A 1 217 ? -11.867 16.422 18.516 1 93.81 217 VAL A N 1
ATOM 1742 C CA . VAL A 1 217 ? -11.883 17.547 17.578 1 93.81 217 VAL A CA 1
ATOM 1743 C C . VAL A 1 217 ? -13.266 17.672 16.953 1 93.81 217 VAL A C 1
ATOM 1745 O O . VAL A 1 217 ? -13.656 18.766 16.531 1 93.81 217 VAL A O 1
ATOM 1748 N N . ARG A 1 218 ? -13.977 16.656 16.859 1 88.31 218 ARG A N 1
ATOM 1749 C CA . ARG A 1 218 ? -15.258 16.672 16.156 1 88.31 218 ARG A CA 1
ATOM 1750 C C . ARG A 1 218 ? -16.219 17.672 16.781 1 88.31 218 ARG A C 1
ATOM 1752 O O . ARG A 1 218 ? -16.891 18.422 16.078 1 88.31 218 ARG A O 1
ATOM 1759 N N . PRO A 1 219 ? -16.234 17.734 18.125 1 89.94 219 PRO A N 1
ATOM 1760 C CA . PRO A 1 219 ? -17.172 18.672 18.734 1 89.94 219 PRO A CA 1
ATOM 1761 C C . PRO A 1 219 ? -16.703 20.125 18.656 1 89.94 219 PRO A C 1
ATOM 1763 O O . PRO A 1 219 ? -17.469 21.047 18.906 1 89.94 219 PRO A O 1
ATOM 1766 N N . GLN A 1 220 ? -15.555 20.344 18.188 1 92.44 220 GLN A N 1
ATOM 1767 C CA . GLN A 1 220 ? -15 21.688 18.141 1 92.44 220 GLN A CA 1
ATOM 1768 C C . GLN A 1 220 ? -15.656 22.516 17.031 1 92.44 220 GLN A C 1
ATOM 1770 O O . GLN A 1 220 ? -16.172 21.969 16.062 1 92.44 220 GLN A O 1
ATOM 1775 N N . LYS A 1 221 ? -15.594 23.812 17.188 1 90.62 221 LYS A N 1
ATOM 1776 C CA . LYS A 1 221 ? -16.109 24.734 16.172 1 90.62 221 LYS A CA 1
ATOM 1777 C C . LYS A 1 221 ? -15.078 24.984 15.078 1 90.62 221 LYS A C 1
ATOM 1779 O O . LYS A 1 221 ? -15.422 25.031 13.891 1 90.62 221 LYS A O 1
ATOM 1784 N N . SER A 1 222 ? -13.922 25.047 15.469 1 93 222 SER A N 1
ATOM 1785 C CA . SER A 1 222 ? -12.844 25.344 14.523 1 93 222 SER A CA 1
ATOM 1786 C C . SER A 1 222 ? -12.461 24.094 13.719 1 93 222 SER A C 1
ATOM 1788 O O . SER A 1 222 ? -12.719 22.969 14.148 1 93 222 SER A O 1
ATOM 1790 N N . SER A 1 223 ? -11.883 24.375 12.547 1 94.31 223 SER A N 1
ATOM 1791 C CA . SER A 1 223 ? -11.336 23.281 11.742 1 94.31 223 SER A CA 1
ATOM 1792 C C . SER A 1 223 ? -10.031 22.766 12.344 1 94.31 223 SER A C 1
ATOM 1794 O O . SER A 1 223 ? -9.367 23.469 13.109 1 94.31 223 SER A O 1
ATOM 1796 N N . CYS A 1 224 ? -9.742 21.578 12.016 1 97.12 224 CYS A N 1
ATOM 1797 C CA . CYS A 1 224 ? -8.516 20.969 12.523 1 97.12 224 CYS A 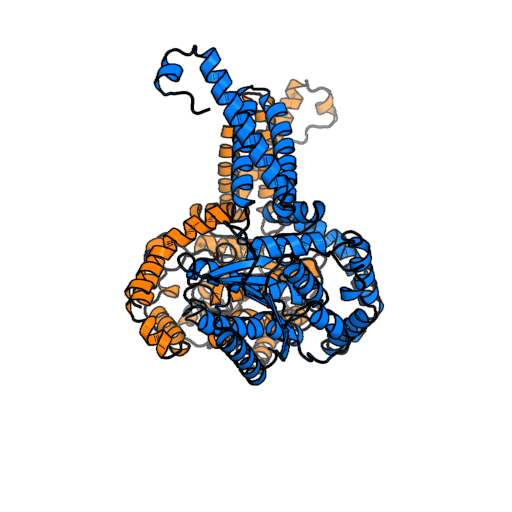CA 1
ATOM 1798 C C . CYS A 1 224 ? -7.797 20.203 11.414 1 97.12 224 CYS A C 1
ATOM 1800 O O . CYS A 1 224 ? -8.43 19.484 10.633 1 97.12 224 CYS A O 1
ATOM 1802 N N . ARG A 1 225 ? -6.473 20.375 11.383 1 97.56 225 ARG A N 1
ATOM 1803 C CA . ARG A 1 225 ? -5.613 19.641 10.453 1 97.56 225 ARG A CA 1
ATOM 1804 C C . ARG A 1 225 ? -4.824 18.562 11.172 1 97.56 225 ARG A C 1
ATOM 1806 O O . ARG A 1 225 ? -4.125 18.828 12.148 1 97.56 225 ARG A O 1
ATOM 1813 N N . ILE A 1 226 ? -5.012 17.359 10.727 1 98.06 226 ILE A N 1
ATOM 1814 C CA . ILE A 1 226 ? -4.223 16.266 11.281 1 98.06 226 ILE A CA 1
ATOM 1815 C C . ILE A 1 226 ? -3.199 15.797 10.25 1 98.06 226 ILE A C 1
ATOM 1817 O O . ILE A 1 226 ? -3.568 15.289 9.188 1 98.06 226 ILE A O 1
ATOM 1821 N N . VAL A 1 227 ? -1.915 15.938 10.586 1 98.06 227 VAL A N 1
ATOM 1822 C CA . VAL A 1 227 ? -0.816 15.648 9.672 1 98.06 227 VAL A CA 1
ATOM 1823 C C . VAL A 1 227 ? -0.019 14.453 10.188 1 98.06 227 VAL A C 1
ATOM 1825 O O . VAL A 1 227 ? 0.413 14.438 11.336 1 98.06 227 VAL A O 1
ATOM 1828 N N . PHE A 1 228 ? 0.168 13.484 9.312 1 97.56 228 PHE A N 1
ATOM 1829 C CA . PHE A 1 228 ? 0.878 12.266 9.695 1 97.56 228 PHE A CA 1
ATOM 1830 C C . PHE A 1 228 ? 2.297 12.273 9.141 1 97.56 228 PHE A C 1
ATOM 1832 O O . PHE A 1 228 ? 2.521 12.68 8 1 97.56 228 PHE A O 1
ATOM 1839 N N . HIS A 1 229 ? 3.191 11.836 9.984 1 94 229 HIS A N 1
ATOM 1840 C CA . HIS A 1 229 ? 4.551 11.586 9.523 1 94 229 HIS A CA 1
ATOM 1841 C C . HIS A 1 229 ? 4.672 10.211 8.883 1 94 229 HIS A C 1
ATOM 1843 O O . HIS A 1 229 ? 4.574 9.188 9.57 1 94 229 HIS A O 1
ATOM 1849 N N . SER A 1 230 ? 4.836 10.164 7.641 1 92.88 230 SER A N 1
ATOM 1850 C CA . SER A 1 230 ? 4.992 8.922 6.887 1 92.88 230 SER A CA 1
ATOM 1851 C C . SER A 1 230 ? 6.391 8.812 6.289 1 92.88 230 SER A C 1
ATOM 1853 O O . SER A 1 230 ? 7.367 9.266 6.891 1 92.88 230 SER A O 1
ATOM 1855 N N . ASN A 1 231 ? 6.527 8.047 5.219 1 88.88 231 ASN A N 1
ATOM 1856 C CA . ASN A 1 231 ? 7.816 7.793 4.59 1 88.88 231 ASN A CA 1
ATOM 1857 C C . ASN A 1 231 ? 7.68 7.613 3.08 1 88.88 231 ASN A C 1
ATOM 1859 O O . ASN A 1 231 ? 6.695 7.039 2.607 1 88.88 231 ASN A O 1
ATOM 1863 N N . HIS A 1 232 ? 8.719 8.07 2.352 1 85.62 232 HIS A N 1
ATOM 1864 C CA . HIS A 1 232 ? 8.672 7.953 0.899 1 85.62 232 HIS A CA 1
ATOM 1865 C C . HIS A 1 232 ? 8.797 6.496 0.459 1 85.62 232 HIS A C 1
ATOM 1867 O O . HIS A 1 232 ? 8.461 6.156 -0.677 1 85.62 232 HIS A O 1
ATOM 1873 N N . LEU A 1 233 ? 9.234 5.648 1.28 1 84.06 233 LEU A N 1
ATOM 1874 C CA . LEU A 1 233 ? 9.477 4.246 0.948 1 84.06 233 LEU A CA 1
ATOM 1875 C C . LEU A 1 233 ? 8.164 3.523 0.666 1 84.06 233 LEU A C 1
ATOM 1877 O O . LEU A 1 233 ? 8.156 2.438 0.083 1 84.06 233 LEU A O 1
ATOM 1881 N N . VAL A 1 234 ? 7.105 4.078 1.049 1 86.62 234 VAL A N 1
ATOM 1882 C CA . VAL A 1 234 ? 5.801 3.49 0.756 1 86.62 234 VAL A CA 1
ATOM 1883 C C . VAL A 1 234 ? 5.598 3.408 -0.755 1 86.62 234 VAL A C 1
ATOM 1885 O O . VAL A 1 234 ? 4.938 2.494 -1.25 1 86.62 234 VAL A O 1
ATOM 1888 N N . ASP A 1 235 ? 6.281 4.309 -1.441 1 84.12 235 ASP A N 1
ATOM 1889 C CA . ASP A 1 235 ? 6.145 4.352 -2.895 1 84.12 235 ASP A CA 1
ATOM 1890 C C . ASP A 1 235 ? 7.352 3.707 -3.578 1 84.12 235 ASP A C 1
ATOM 1892 O O . ASP A 1 235 ? 7.309 3.412 -4.773 1 84.12 235 ASP A O 1
ATOM 1896 N N . LEU A 1 236 ? 8.352 3.494 -2.812 1 79.62 236 LEU A N 1
ATOM 1897 C CA . LEU A 1 236 ? 9.578 2.873 -3.311 1 79.62 236 LEU A CA 1
ATOM 1898 C C . LEU A 1 236 ? 10.039 1.754 -2.383 1 79.62 236 LEU A C 1
ATOM 1900 O O . LEU A 1 236 ? 10.93 1.954 -1.555 1 79.62 236 LEU A O 1
ATOM 1904 N N . PRO A 1 237 ? 9.445 0.619 -2.574 1 75.81 237 PRO A N 1
ATOM 1905 C CA . PRO A 1 237 ? 9.789 -0.464 -1.652 1 75.81 237 PRO A CA 1
ATOM 1906 C C . PRO A 1 237 ? 11.195 -1.02 -1.896 1 75.81 237 PRO A C 1
ATOM 1908 O O . PRO A 1 237 ? 11.344 -2.096 -2.48 1 75.81 237 PRO A O 1
ATOM 1911 N N . VAL A 1 238 ? 12.125 -0.321 -1.276 1 73.62 238 VAL A N 1
ATOM 1912 C CA . VAL A 1 238 ? 13.516 -0.735 -1.365 1 73.62 238 VAL A CA 1
ATOM 1913 C C . VAL A 1 238 ? 13.727 -2.023 -0.571 1 73.62 238 VAL A C 1
ATOM 1915 O O . VAL A 1 238 ? 13.227 -2.156 0.549 1 73.62 238 VAL A O 1
ATOM 1918 N N . PRO A 1 239 ? 14.43 -2.918 -1.156 1 76.62 239 PRO A N 1
ATOM 1919 C CA . PRO A 1 239 ? 14.688 -4.164 -0.426 1 76.62 239 PRO A CA 1
ATOM 1920 C C . PRO A 1 239 ? 15.359 -3.928 0.923 1 76.62 239 PRO A C 1
ATOM 1922 O O . PRO A 1 239 ? 16.234 -3.057 1.041 1 76.62 239 PRO A O 1
ATOM 1925 N N . GLY A 1 240 ? 14.938 -4.633 1.942 1 77 240 GLY A N 1
ATOM 1926 C CA . GLY A 1 240 ? 15.523 -4.52 3.27 1 77 240 GLY A CA 1
ATOM 1927 C C . GLY A 1 240 ? 14.734 -3.602 4.188 1 77 240 GLY A C 1
ATOM 1928 O O . GLY A 1 240 ? 15.125 -3.389 5.34 1 77 240 GLY A O 1
ATOM 1929 N N . ASN A 1 241 ? 13.648 -3.061 3.748 1 82.88 241 ASN A N 1
ATOM 1930 C CA . ASN A 1 241 ? 12.859 -2.127 4.547 1 82.88 241 ASN A CA 1
ATOM 1931 C C . ASN A 1 241 ? 11.422 -2.611 4.719 1 82.88 241 ASN A C 1
ATOM 1933 O O . ASN A 1 241 ? 10.516 -1.808 4.934 1 82.88 241 ASN A O 1
ATOM 1937 N N . LEU A 1 242 ? 11.258 -3.881 4.723 1 88.94 242 LEU A N 1
ATOM 1938 C CA . LEU A 1 242 ? 9.922 -4.453 4.699 1 88.94 242 LEU A CA 1
ATOM 1939 C C . LEU A 1 242 ? 9.125 -4.023 5.926 1 88.94 242 LEU A C 1
ATOM 1941 O O . LEU A 1 242 ? 7.98 -3.578 5.805 1 88.94 242 LEU A O 1
ATOM 1945 N N . PRO A 1 243 ? 9.719 -4.074 7.184 1 88.62 243 PRO A N 1
ATOM 1946 C CA . PRO A 1 243 ? 8.906 -3.693 8.344 1 88.62 243 PRO A CA 1
ATOM 1947 C C . PRO A 1 243 ? 8.398 -2.254 8.258 1 88.62 243 PRO A C 1
ATOM 1949 O O . PRO A 1 243 ? 7.25 -1.981 8.609 1 88.62 243 PRO A O 1
ATOM 1952 N N . LEU A 1 244 ? 9.195 -1.4 7.773 1 88.06 244 LEU A N 1
ATOM 1953 C CA . LEU A 1 244 ? 8.812 0.004 7.668 1 88.06 244 LEU A CA 1
ATOM 1954 C C . LEU A 1 244 ? 7.824 0.214 6.527 1 88.06 244 LEU A C 1
ATOM 1956 O O . LEU A 1 244 ? 6.797 0.87 6.707 1 88.06 244 LEU A O 1
ATOM 1960 N N . THR A 1 245 ? 8.156 -0.317 5.406 1 92.25 245 THR A N 1
ATOM 1961 C CA . THR A 1 245 ? 7.297 -0.135 4.238 1 92.25 245 THR A CA 1
ATOM 1962 C C . THR A 1 245 ? 5.91 -0.726 4.488 1 92.25 245 THR A C 1
ATOM 1964 O O . THR A 1 245 ? 4.898 -0.115 4.137 1 92.25 245 THR A O 1
ATOM 1967 N N . LEU A 1 246 ? 5.895 -1.864 5.055 1 95.56 246 LEU A N 1
ATOM 1968 C CA . LEU A 1 246 ? 4.621 -2.516 5.352 1 95.56 246 LEU A CA 1
ATOM 1969 C C . LEU A 1 246 ? 3.797 -1.677 6.32 1 95.56 246 LEU A C 1
ATOM 1971 O O . LEU A 1 246 ? 2.629 -1.383 6.055 1 95.56 246 LEU A O 1
ATOM 1975 N N . SER A 1 247 ? 4.363 -1.264 7.383 1 95.31 247 SER A N 1
ATOM 1976 C CA . SER A 1 247 ? 3.639 -0.522 8.406 1 95.31 247 SER A CA 1
ATOM 1977 C C . SER A 1 247 ? 3.188 0.839 7.891 1 95.31 247 SER A C 1
ATOM 1979 O O . SER A 1 247 ? 2.043 1.242 8.109 1 95.31 247 SER A O 1
ATOM 1981 N N . LYS A 1 248 ? 4.055 1.526 7.227 1 94.38 248 LYS A N 1
ATOM 1982 C CA . LYS A 1 248 ? 3.701 2.857 6.738 1 94.38 248 LYS A CA 1
ATOM 1983 C C . LYS A 1 248 ? 2.703 2.777 5.59 1 94.38 248 LYS A C 1
ATOM 1985 O O . LYS A 1 248 ? 1.877 3.676 5.414 1 94.38 248 LYS A O 1
ATOM 1990 N N . SER A 1 249 ? 2.76 1.724 4.824 1 95 249 SER A N 1
ATOM 1991 C CA . SER A 1 249 ? 1.731 1.518 3.809 1 95 249 SER A CA 1
ATOM 1992 C C . SER A 1 249 ? 0.367 1.274 4.445 1 95 249 SER A C 1
ATOM 1994 O O . SER A 1 249 ? -0.649 1.774 3.959 1 95 249 SER A O 1
ATOM 1996 N N . ALA A 1 250 ? 0.396 0.461 5.418 1 96.62 250 ALA A N 1
ATOM 1997 C CA . ALA A 1 250 ? -0.849 0.238 6.148 1 96.62 250 ALA A CA 1
ATOM 1998 C C . ALA A 1 250 ? -1.381 1.541 6.738 1 96.62 250 ALA A C 1
ATOM 2000 O O . ALA A 1 250 ? -2.578 1.822 6.656 1 96.62 250 ALA A O 1
ATOM 2001 N N . LEU A 1 251 ? -0.516 2.279 7.277 1 96.88 251 LEU A N 1
ATOM 2002 C CA . LEU A 1 251 ? -0.91 3.572 7.824 1 96.88 251 LEU A CA 1
ATOM 2003 C C . LEU A 1 251 ? -1.495 4.465 6.738 1 96.88 251 LEU A C 1
ATOM 2005 O O . LEU A 1 251 ? -2.479 5.172 6.973 1 96.88 251 LEU A O 1
ATOM 2009 N N . ARG A 1 252 ? -0.896 4.473 5.621 1 94.88 252 ARG A N 1
ATOM 2010 C CA . ARG A 1 252 ? -1.393 5.262 4.5 1 94.88 252 ARG A CA 1
ATOM 2011 C C . ARG A 1 252 ? -2.834 4.891 4.164 1 94.88 252 ARG A C 1
ATOM 2013 O O . ARG A 1 252 ? -3.637 5.758 3.811 1 94.88 252 ARG A O 1
ATOM 2020 N N . CYS A 1 253 ? -3.141 3.629 4.23 1 94.69 253 CYS A N 1
ATOM 2021 C CA . CYS A 1 253 ? -4.512 3.201 3.971 1 94.69 253 CYS A CA 1
ATOM 2022 C C . CYS A 1 253 ? -5.48 3.834 4.965 1 94.69 253 CYS A C 1
ATOM 2024 O O . CYS A 1 253 ? -6.574 4.25 4.586 1 94.69 253 CYS A O 1
ATOM 2026 N N . ILE A 1 254 ? -5.062 3.904 6.16 1 95.44 254 ILE A N 1
ATOM 2027 C CA . ILE A 1 254 ? -5.898 4.531 7.18 1 95.44 254 ILE A CA 1
ATOM 2028 C C . ILE A 1 254 ? -6.07 6.016 6.867 1 95.44 254 ILE A C 1
ATOM 2030 O O . ILE A 1 254 ? -7.188 6.539 6.91 1 95.44 254 ILE A O 1
ATOM 2034 N N . ILE A 1 255 ? -5 6.66 6.539 1 94.75 255 ILE A N 1
ATOM 2035 C CA . ILE A 1 255 ? -5.035 8.086 6.238 1 94.75 255 ILE A CA 1
ATOM 2036 C C . ILE A 1 255 ? -5.949 8.344 5.039 1 94.75 255 ILE A C 1
ATOM 2038 O O . ILE A 1 255 ? -6.781 9.25 5.066 1 94.75 255 ILE A O 1
ATOM 2042 N N . ASN A 1 256 ? -5.805 7.508 4.051 1 90.12 256 ASN A N 1
ATOM 2043 C CA . ASN A 1 256 ? -6.66 7.633 2.873 1 90.12 256 ASN A CA 1
ATOM 2044 C C . ASN A 1 256 ? -8.133 7.477 3.23 1 90.12 256 ASN A C 1
ATOM 2046 O O . ASN A 1 256 ? -8.984 8.203 2.713 1 90.12 256 ASN A O 1
ATOM 2050 N N . ALA A 1 257 ? -8.391 6.523 3.996 1 89.19 257 ALA A N 1
ATOM 2051 C CA . ALA A 1 257 ? -9.773 6.305 4.422 1 89.19 257 ALA A CA 1
ATOM 2052 C C . ALA A 1 257 ? -10.312 7.516 5.184 1 89.19 257 ALA A C 1
ATOM 2054 O O . ALA A 1 257 ? -11.438 7.957 4.941 1 89.19 257 ALA A O 1
ATOM 2055 N N . LEU A 1 258 ? -9.508 8.031 6.035 1 91.25 258 LEU A N 1
ATOM 2056 C CA . LEU A 1 258 ? -9.914 9.195 6.812 1 91.25 258 LEU A CA 1
ATOM 2057 C C . LEU A 1 258 ? -10.172 10.391 5.902 1 91.25 258 LEU A C 1
ATOM 2059 O O . LEU A 1 258 ? -11.125 11.141 6.117 1 91.25 258 LEU A O 1
ATOM 2063 N N . GLN A 1 259 ? -9.336 10.562 4.957 1 89.75 259 GLN A N 1
ATOM 2064 C CA . GLN A 1 259 ? -9.484 11.648 3.996 1 89.75 259 GLN A CA 1
ATOM 2065 C C . GLN A 1 259 ? -10.805 11.531 3.236 1 89.75 259 GLN A C 1
ATOM 2067 O O . GLN A 1 259 ? -11.523 12.516 3.074 1 89.75 259 GLN A O 1
ATOM 2072 N N . SER A 1 260 ? -11.086 10.352 2.869 1 82.94 260 SER A N 1
ATOM 2073 C CA . SER A 1 260 ? -12.289 10.133 2.084 1 82.94 260 SER A CA 1
ATOM 2074 C C . SER A 1 260 ? -13.539 10.25 2.951 1 82.94 260 SER A C 1
ATOM 2076 O O . SER A 1 260 ? -14.547 10.82 2.527 1 82.94 260 SER A O 1
ATOM 2078 N N . GLU A 1 261 ? -13.477 9.742 4.117 1 79.19 261 GLU A N 1
ATOM 2079 C CA . GLU A 1 261 ? -14.625 9.703 5.02 1 79.19 261 GLU A CA 1
ATOM 2080 C C . GLU A 1 261 ? -14.945 11.094 5.566 1 79.19 261 GLU A C 1
ATOM 2082 O O . GLU A 1 261 ? -16.094 11.383 5.922 1 79.19 261 GLU A O 1
ATOM 2087 N N . ASN A 1 262 ? -13.93 11.938 5.562 1 81.75 262 ASN A N 1
ATOM 2088 C CA . ASN A 1 262 ? -14.102 13.258 6.16 1 81.75 262 ASN A CA 1
ATOM 2089 C C . ASN A 1 262 ? -14.008 14.367 5.113 1 81.75 262 ASN A C 1
ATOM 2091 O O . ASN A 1 262 ? -13.664 15.5 5.441 1 81.75 262 ASN A O 1
ATOM 2095 N N . ARG A 1 263 ? -14.234 14.109 3.916 1 77.44 263 ARG A N 1
ATOM 2096 C CA . ARG A 1 263 ? -14.078 15.062 2.822 1 77.44 263 ARG A CA 1
ATOM 2097 C C . ARG A 1 263 ? -14.953 16.297 3.039 1 77.44 263 ARG A C 1
ATOM 2099 O O . ARG A 1 263 ? -14.578 17.406 2.652 1 77.44 263 ARG A O 1
ATOM 2106 N N . ASN A 1 264 ? -16.078 16.219 3.625 1 75.19 264 ASN A N 1
ATOM 2107 C CA . ASN A 1 264 ? -16.953 17.359 3.834 1 75.19 264 ASN A CA 1
ATOM 2108 C C . ASN A 1 264 ? -17.016 17.766 5.305 1 75.19 264 ASN A C 1
ATOM 2110 O O . ASN A 1 264 ? -18 18.359 5.75 1 75.19 264 ASN A O 1
ATOM 2114 N N . SER A 1 265 ? -15.938 17.453 5.922 1 83.5 265 SER A N 1
ATOM 2115 C CA . SER A 1 265 ? -15.875 17.797 7.336 1 83.5 265 SER A CA 1
ATOM 2116 C C . SER A 1 265 ? -14.875 18.922 7.582 1 83.5 265 SER A C 1
ATOM 2118 O O . SER A 1 265 ? -14.227 19.406 6.648 1 83.5 265 SER A O 1
ATOM 2120 N N . LYS A 1 266 ? -14.883 19.359 8.766 1 91.06 266 LYS A N 1
ATOM 2121 C CA . LYS A 1 266 ? -13.953 20.422 9.164 1 91.06 266 LYS A CA 1
ATOM 2122 C C . LYS A 1 266 ? -12.594 19.844 9.555 1 91.06 266 LYS A C 1
ATOM 2124 O O . LYS A 1 266 ? -11.703 20.578 9.977 1 91.06 266 LYS A O 1
ATOM 2129 N N . ILE A 1 267 ? -12.477 18.594 9.461 1 94.06 267 ILE A N 1
ATOM 2130 C CA . ILE A 1 267 ? -11.219 17.938 9.797 1 94.06 267 ILE A CA 1
ATOM 2131 C C . ILE A 1 267 ? -10.516 17.484 8.516 1 94.06 267 ILE A C 1
ATOM 2133 O O . ILE A 1 267 ? -11.109 16.781 7.688 1 94.06 267 ILE A O 1
ATOM 2137 N N . PHE A 1 268 ? -9.25 17.906 8.344 1 94.25 268 PHE A N 1
ATOM 2138 C CA . PHE A 1 268 ? -8.477 17.578 7.152 1 94.25 268 PHE A CA 1
ATOM 2139 C C . PHE A 1 268 ? -7.277 16.703 7.508 1 94.25 268 PHE A C 1
ATOM 2141 O O . PHE A 1 268 ? -6.617 16.938 8.523 1 94.25 268 PHE A O 1
ATOM 2148 N N . PHE A 1 269 ? -7.035 15.734 6.68 1 95.31 269 PHE A N 1
ATOM 2149 C CA . PHE A 1 269 ? -5.945 14.805 6.918 1 95.31 269 PHE A CA 1
ATOM 2150 C C . PHE A 1 269 ? -4.898 14.898 5.812 1 95.31 269 PHE A C 1
ATOM 2152 O O . PHE A 1 269 ? -5.238 14.977 4.629 1 95.31 269 PHE A O 1
ATOM 2159 N N . SER A 1 270 ? -3.604 14.922 6.195 1 95.25 270 SER A N 1
ATOM 2160 C CA . SER A 1 270 ? -2.494 14.938 5.25 1 95.25 270 SER A CA 1
ATOM 2161 C C . SER A 1 270 ? -1.356 14.039 5.715 1 95.25 270 SER A C 1
ATOM 2163 O O . SER A 1 270 ? -1.261 13.711 6.898 1 95.25 270 SER A O 1
ATOM 2165 N N . SER A 1 271 ? -0.572 13.617 4.801 1 95.31 271 SER A N 1
ATOM 2166 C CA . SER A 1 271 ? 0.624 12.852 5.129 1 95.31 271 SER A CA 1
ATOM 2167 C C . SER A 1 271 ? 1.874 13.492 4.539 1 95.31 271 SER A C 1
ATOM 2169 O O . SER A 1 271 ? 1.844 14.008 3.422 1 95.31 271 SER A O 1
ATOM 2171 N N . ILE A 1 272 ? 2.9 13.539 5.34 1 93.12 272 ILE A N 1
ATOM 2172 C CA . ILE A 1 272 ? 4.223 13.969 4.898 1 93.12 272 ILE A CA 1
ATOM 2173 C C . ILE A 1 272 ? 5.109 12.742 4.664 1 93.12 272 ILE A C 1
ATOM 2175 O O . ILE A 1 272 ? 5.289 11.922 5.562 1 93.12 272 ILE A O 1
ATOM 2179 N N . CYS A 1 273 ? 5.617 12.609 3.475 1 90.62 273 CYS A N 1
ATOM 2180 C CA . CYS A 1 273 ? 6.461 11.477 3.115 1 90.62 273 CYS A CA 1
ATOM 2181 C C . CYS A 1 273 ? 7.879 11.93 2.791 1 90.62 273 CYS A C 1
ATOM 2183 O O . CYS A 1 273 ? 8.289 11.922 1.63 1 90.62 273 CYS A O 1
ATOM 2185 N N . PRO A 1 274 ? 8.57 12.133 3.852 1 85.56 274 PRO A N 1
ATOM 2186 C CA . PRO A 1 274 ? 9.93 12.625 3.629 1 85.56 274 PRO A CA 1
ATOM 2187 C C . PRO A 1 274 ? 10.875 11.539 3.113 1 85.56 274 PRO A C 1
ATOM 2189 O O . PRO A 1 274 ? 10.633 10.352 3.34 1 85.56 274 PRO A O 1
ATOM 2192 N N . GLY A 1 275 ? 11.805 11.945 2.322 1 74.94 275 GLY A N 1
ATOM 2193 C CA . GLY A 1 275 ? 12.891 11.062 1.943 1 74.94 275 GLY A CA 1
ATOM 2194 C C . GLY A 1 275 ? 13.984 10.969 2.994 1 74.94 275 GLY A C 1
ATOM 2195 O O . GLY A 1 275 ? 13.75 11.281 4.164 1 74.94 275 GLY A O 1
ATOM 2196 N N . VAL A 1 276 ? 15.109 10.32 2.598 1 61.06 276 VAL A N 1
ATOM 2197 C CA . VAL A 1 276 ? 16.203 10.117 3.539 1 61.06 276 VAL A CA 1
ATOM 2198 C C . VAL A 1 276 ? 16.922 11.445 3.793 1 61.06 276 VAL A C 1
ATOM 2200 O O . VAL A 1 276 ? 17.625 11.953 2.92 1 61.06 276 VAL A O 1
ATOM 2203 N N . PHE A 1 277 ? 16.328 12.281 4.336 1 54.81 277 PHE A N 1
ATOM 2204 C CA . PHE A 1 277 ? 17.047 13.539 4.535 1 54.81 277 PHE A CA 1
ATOM 2205 C C . PHE A 1 277 ? 18.188 13.359 5.531 1 54.81 277 PHE A C 1
ATOM 2207 O O . PHE A 1 277 ? 19.266 13.938 5.363 1 54.81 277 PHE A O 1
ATOM 2214 N N . CYS A 1 278 ? 17.922 12.992 6.859 1 48.84 278 CYS A N 1
ATOM 2215 C CA . CYS A 1 278 ? 18.75 13.391 7.992 1 48.84 278 CYS A CA 1
ATOM 2216 C C . CYS A 1 278 ? 19.875 12.391 8.219 1 48.84 278 CYS A C 1
ATOM 2218 O O . CYS A 1 278 ? 20.266 12.148 9.359 1 48.84 278 CYS A O 1
ATOM 2220 N N . TYR A 1 279 ? 20.125 11.453 7.461 1 45.81 279 TYR A N 1
ATOM 2221 C CA . TYR A 1 279 ? 21.109 10.562 8.062 1 45.81 279 TYR A CA 1
ATOM 2222 C C . TYR A 1 279 ? 22.328 11.344 8.539 1 45.81 279 TYR A C 1
ATOM 2224 O O . TYR A 1 279 ? 23 10.945 9.5 1 45.81 279 TYR A O 1
ATOM 2232 N N . ASN A 1 280 ? 22.609 12.289 7.777 1 43.81 280 ASN A N 1
ATOM 2233 C CA . ASN A 1 280 ? 23.734 13.016 8.359 1 43.81 280 ASN A CA 1
ATOM 2234 C C . ASN A 1 280 ? 23.297 13.867 9.547 1 43.81 280 ASN A C 1
ATOM 2236 O O . ASN A 1 280 ? 24.094 14.609 10.109 1 43.81 280 ASN A O 1
ATOM 2240 N N . ASN A 1 281 ? 22.141 13.969 9.633 1 44 281 ASN A N 1
ATOM 2241 C CA . ASN A 1 281 ? 21.766 14.75 10.805 1 44 281 ASN A CA 1
ATOM 2242 C C . ASN A 1 281 ? 22 13.977 12.102 1 44 281 ASN A C 1
ATOM 2244 O O . ASN A 1 281 ? 21.531 12.844 12.242 1 44 281 ASN A O 1
ATOM 2248 N N . PRO A 1 282 ? 22.906 14.406 12.773 1 43.97 282 PRO A N 1
ATOM 2249 C CA . PRO A 1 282 ? 23.266 13.742 14.031 1 43.97 282 PRO A CA 1
ATOM 2250 C C . PRO A 1 282 ? 22.062 13.164 14.766 1 43.97 282 PRO A C 1
ATOM 2252 O O . PRO A 1 282 ? 22.188 12.195 15.516 1 43.97 282 PRO A O 1
ATOM 2255 N N . CYS A 1 283 ? 20.969 13.773 14.625 1 43.78 283 CYS A N 1
ATOM 2256 C CA . CYS A 1 283 ? 19.844 13.391 15.461 1 43.78 283 CYS A CA 1
ATOM 2257 C C . CYS A 1 283 ? 19.25 12.055 15.008 1 43.78 283 CYS A C 1
ATOM 2259 O O . CYS A 1 283 ? 18.688 11.32 15.82 1 43.78 283 CYS A O 1
ATOM 2261 N N . ILE A 1 284 ? 19.141 11.75 13.844 1 48 284 ILE A N 1
ATOM 2262 C CA . ILE A 1 284 ? 18.531 10.508 13.367 1 48 284 ILE A CA 1
ATOM 2263 C C . ILE A 1 284 ? 19.562 9.375 13.422 1 48 284 ILE A C 1
ATOM 2265 O O . ILE A 1 284 ? 19.234 8.266 13.836 1 48 284 ILE A O 1
ATOM 2269 N N . LEU A 1 285 ? 20.828 9.555 12.898 1 46.41 285 LEU A N 1
ATOM 2270 C CA . LEU A 1 285 ? 21.891 8.562 12.844 1 46.41 285 LEU A CA 1
ATOM 2271 C C . LEU A 1 285 ? 22.859 8.727 14.016 1 46.41 285 LEU A C 1
ATOM 2273 O O . LEU A 1 285 ? 24.016 8.305 13.938 1 46.41 285 LEU A O 1
ATOM 2277 N N . SER A 1 286 ? 22.406 9.281 14.938 1 43.19 286 SER A N 1
ATOM 2278 C CA . SER A 1 286 ? 23.422 9.211 15.977 1 43.19 286 SER A CA 1
ATOM 2279 C C . SER A 1 286 ? 23.844 7.762 16.234 1 43.19 286 SER A C 1
ATOM 2281 O O . SER A 1 286 ? 23.047 6.84 16.047 1 43.19 286 SER A O 1
ATOM 2283 N N . LEU A 1 287 ? 25.094 7.566 16.109 1 45.59 287 LEU A N 1
ATOM 2284 C CA . LEU A 1 287 ? 25.734 6.289 16.406 1 45.59 287 LEU A CA 1
ATOM 2285 C C . LEU A 1 287 ? 24.969 5.535 17.484 1 45.59 287 LEU A C 1
ATOM 2287 O O . LEU A 1 287 ? 24.812 4.312 17.406 1 45.59 287 LEU A O 1
ATOM 2291 N N . GLU A 1 288 ? 24.531 6.27 18.344 1 46.22 288 GLU A N 1
ATOM 2292 C CA . GLU A 1 288 ? 23.844 5.676 19.484 1 46.22 288 GLU A CA 1
ATOM 2293 C C . GLU A 1 288 ? 22.5 5.09 19.062 1 46.22 288 GLU A C 1
ATOM 2295 O O . GLU A 1 288 ? 22.125 3.992 19.484 1 46.22 288 GLU A O 1
ATOM 2300 N N . ASN A 1 289 ? 21.953 5.789 18.172 1 50.97 289 ASN A N 1
ATOM 2301 C CA . ASN A 1 289 ? 20.625 5.324 17.75 1 50.97 289 ASN A CA 1
ATOM 2302 C C . ASN A 1 289 ? 20.734 4.172 16.75 1 50.97 289 ASN A C 1
ATOM 2304 O O . ASN A 1 289 ? 19.891 3.281 16.734 1 50.97 289 ASN A O 1
ATOM 2308 N N . ARG A 1 290 ? 21.844 4.258 16.094 1 53.22 290 ARG A N 1
ATOM 2309 C CA . ARG A 1 290 ? 22.156 3.125 15.242 1 53.22 290 ARG A CA 1
ATOM 2310 C C . ARG A 1 290 ? 22.344 1.851 16.062 1 53.22 290 ARG A C 1
ATOM 2312 O O . ARG A 1 290 ? 21.844 0.789 15.68 1 53.22 290 ARG A O 1
ATOM 2319 N N . ASP A 1 291 ? 23.125 2.133 17.047 1 56.03 291 ASP A N 1
ATOM 2320 C CA . ASP A 1 291 ? 23.391 0.974 17.906 1 56.03 291 ASP A CA 1
ATOM 2321 C C . ASP A 1 291 ? 22.109 0.46 18.547 1 56.03 291 ASP A C 1
ATOM 2323 O O . ASP A 1 291 ? 21.891 -0.75 18.625 1 56.03 291 ASP A O 1
ATOM 2327 N N . ALA A 1 292 ? 21.328 1.419 18.906 1 55.38 292 ALA A N 1
ATOM 2328 C CA . ALA A 1 292 ? 20.062 1.031 19.531 1 55.38 292 ALA A CA 1
ATOM 2329 C C . ALA A 1 292 ? 19.141 0.366 18.516 1 55.38 292 ALA A C 1
ATOM 2331 O O . ALA A 1 292 ? 18.484 -0.632 18.828 1 55.38 292 ALA A O 1
ATOM 2332 N N . LEU A 1 293 ? 19.156 0.913 17.422 1 54.28 293 LEU A N 1
ATOM 2333 C CA . LEU A 1 293 ? 18.359 0.33 16.359 1 54.28 293 LEU A CA 1
ATOM 2334 C C . LEU A 1 293 ? 18.859 -1.067 16 1 54.28 293 LEU A C 1
ATOM 2336 O O . LEU A 1 293 ? 18.062 -1.988 15.82 1 54.28 293 LEU A O 1
ATOM 2340 N N . GLN A 1 294 ? 20.172 -1.095 15.906 1 58.16 294 GLN A N 1
ATOM 2341 C CA . GLN A 1 294 ? 20.766 -2.396 15.641 1 58.16 294 GLN A CA 1
ATOM 2342 C C . GLN A 1 294 ? 20.406 -3.406 16.719 1 58.16 294 GLN A C 1
ATOM 2344 O O . GLN A 1 294 ? 20.062 -4.551 16.422 1 58.16 294 GLN A O 1
ATOM 2349 N N . LYS A 1 295 ? 20.484 -2.898 17.875 1 60.66 295 LYS A N 1
ATOM 2350 C CA . LYS A 1 295 ? 20.172 -3.783 19 1 60.66 295 LYS A CA 1
ATOM 2351 C C . LYS A 1 295 ? 18.688 -4.184 18.984 1 60.66 295 LYS A C 1
ATOM 2353 O O . LYS A 1 295 ? 18.359 -5.336 19.266 1 60.66 295 LYS A O 1
ATOM 2358 N N . ASN A 1 296 ? 17.922 -3.264 18.656 1 56.03 296 ASN A N 1
ATOM 2359 C CA . ASN A 1 296 ? 16.484 -3.533 18.609 1 56.03 296 ASN A CA 1
ATOM 2360 C C . ASN A 1 296 ? 16.141 -4.516 17.5 1 56.03 296 ASN A C 1
ATOM 2362 O O . ASN A 1 296 ? 15.312 -5.41 17.688 1 56.03 296 ASN A O 1
ATOM 2366 N N . ILE A 1 297 ? 16.781 -4.281 16.438 1 56.72 297 ILE A N 1
ATOM 2367 C CA . ILE A 1 297 ? 16.547 -5.188 15.312 1 56.72 297 ILE A CA 1
ATOM 2368 C C . ILE A 1 297 ? 17.062 -6.582 15.664 1 56.72 297 ILE A C 1
ATOM 2370 O O . ILE A 1 297 ? 16.375 -7.582 15.422 1 56.72 297 ILE A O 1
ATOM 2374 N N . GLU A 1 298 ? 18.219 -6.547 16.25 1 59.84 298 GLU A N 1
ATOM 2375 C CA . GLU A 1 298 ? 18.859 -7.809 16.625 1 59.84 298 GLU A CA 1
ATOM 2376 C C . GLU A 1 298 ? 18.016 -8.562 17.656 1 59.84 298 GLU A C 1
ATOM 2378 O O . GLU A 1 298 ? 17.938 -9.797 17.625 1 59.84 298 GLU A O 1
ATOM 2383 N N . SER A 1 299 ? 17.438 -7.789 18.484 1 58.66 299 SER A N 1
ATOM 2384 C CA . SER A 1 299 ? 16.672 -8.43 19.562 1 58.66 299 SER A CA 1
ATOM 2385 C C . SER A 1 299 ? 15.43 -9.117 19.016 1 58.66 299 SER A C 1
ATOM 2387 O O . SER A 1 299 ? 14.906 -10.039 19.641 1 58.66 299 SER A O 1
ATOM 2389 N N . GLN A 1 300 ? 15.047 -8.68 17.938 1 51.88 300 GLN A N 1
ATOM 2390 C CA . GLN A 1 300 ? 13.805 -9.211 17.391 1 51.88 300 GLN A CA 1
ATOM 2391 C C . GLN A 1 300 ? 14.086 -10.344 16.406 1 51.88 300 GLN A C 1
ATOM 2393 O O . GLN A 1 300 ? 13.156 -11 15.914 1 51.88 300 GLN A O 1
ATOM 2398 N N . MET A 1 301 ? 15.328 -10.406 16.109 1 53.5 301 MET A N 1
ATOM 2399 C CA . MET A 1 301 ? 15.711 -11.422 15.125 1 53.5 301 MET A CA 1
ATOM 2400 C C . MET A 1 301 ? 15.93 -12.773 15.797 1 53.5 301 MET A C 1
ATOM 2402 O O . MET A 1 301 ? 16.297 -12.828 16.969 1 53.5 301 MET A O 1
ATOM 2406 N N . SER A 1 302 ? 15.453 -13.781 15.094 1 50.44 302 SER A N 1
ATOM 2407 C CA . SER A 1 302 ? 15.789 -15.117 15.57 1 50.44 302 SER A CA 1
ATOM 2408 C C . SER A 1 302 ? 17.297 -15.328 15.633 1 50.44 302 SER A C 1
ATOM 2410 O O . SER A 1 302 ? 18.047 -14.641 14.93 1 50.44 302 SER A O 1
ATOM 2412 N N . PRO A 1 303 ? 17.766 -16.078 16.703 1 55.03 303 PRO A N 1
ATOM 2413 C CA . PRO A 1 303 ? 19.203 -16.344 16.812 1 55.03 303 PRO A CA 1
ATOM 2414 C C . PRO A 1 303 ? 19.844 -16.766 15.492 1 55.03 303 PRO A C 1
ATOM 2416 O O . PRO A 1 303 ? 20.969 -16.391 15.203 1 55.03 303 PRO A O 1
ATOM 2419 N N . GLN A 1 304 ? 19.156 -17.5 14.711 1 50.16 304 GLN A N 1
ATOM 2420 C CA . GLN A 1 304 ? 19.703 -17.953 13.438 1 50.16 304 GLN A CA 1
ATOM 2421 C C . GLN A 1 304 ? 19.875 -16.797 12.469 1 50.16 304 GLN A C 1
ATOM 2423 O O . GLN A 1 304 ? 20.891 -16.703 11.781 1 50.16 304 GLN A O 1
ATOM 2428 N N . THR A 1 305 ? 18.938 -16 12.453 1 49.28 305 THR A N 1
ATOM 2429 C CA . THR A 1 305 ? 19 -14.844 11.562 1 49.28 305 THR A CA 1
ATOM 2430 C C . THR A 1 305 ? 20.094 -13.875 12.016 1 49.28 305 THR A C 1
ATOM 2432 O O . THR A 1 305 ? 20.766 -13.266 11.188 1 49.28 305 THR A O 1
ATOM 2435 N N . LYS A 1 306 ? 20.172 -13.773 13.359 1 55.97 306 LYS A N 1
ATOM 2436 C CA . LYS A 1 306 ? 21.234 -12.953 13.93 1 55.97 306 LYS A CA 1
ATOM 2437 C C . LYS A 1 306 ? 22.609 -13.398 13.414 1 55.97 306 LYS A C 1
ATOM 2439 O O . LYS A 1 306 ? 23.453 -12.562 13.117 1 55.97 306 LYS A O 1
ATOM 2444 N N . LYS A 1 307 ? 22.703 -14.703 13.445 1 52.5 307 LYS A N 1
ATOM 2445 C CA . LYS A 1 307 ? 23.969 -15.25 12.977 1 52.5 307 LYS A CA 1
ATOM 2446 C C . LYS A 1 307 ? 24.203 -14.945 11.5 1 52.5 307 LYS A C 1
ATOM 2448 O O . LYS A 1 307 ? 25.328 -14.68 11.078 1 52.5 307 LYS A O 1
ATOM 2453 N N . ILE A 1 308 ? 23.203 -15.078 10.82 1 46.44 308 ILE A N 1
ATOM 2454 C CA . ILE A 1 308 ? 23.297 -14.828 9.383 1 46.44 308 ILE A CA 1
ATOM 2455 C C . ILE A 1 308 ? 23.469 -13.328 9.133 1 46.44 308 ILE A C 1
ATOM 2457 O O . ILE A 1 308 ? 24.234 -12.922 8.258 1 46.44 308 ILE A O 1
ATOM 2461 N N . LEU A 1 309 ? 22.531 -12.586 9.703 1 49.03 309 LEU A N 1
ATOM 2462 C CA . LEU A 1 309 ? 22.625 -11.141 9.586 1 49.03 309 LEU A CA 1
ATOM 2463 C C . LEU A 1 309 ? 23.875 -10.617 10.281 1 49.03 309 LEU A C 1
ATOM 2465 O O . LEU A 1 309 ? 23.797 -10.078 11.391 1 49.03 309 LEU A O 1
ATOM 2469 N N . LYS A 1 310 ? 24.766 -11.406 10.359 1 49.62 310 LYS A N 1
ATOM 2470 C CA . LYS A 1 310 ? 26.031 -10.945 10.93 1 49.62 310 LYS A CA 1
ATOM 2471 C C . LYS A 1 310 ? 26.281 -9.477 10.609 1 49.62 310 LYS A C 1
ATOM 2473 O O . LYS A 1 310 ? 25.734 -8.953 9.633 1 49.62 310 LYS A O 1
ATOM 2478 N N . SER A 1 311 ? 27.141 -8.797 11.406 1 52.28 311 SER A N 1
ATOM 2479 C CA . SER A 1 311 ? 27.719 -7.48 11.609 1 52.28 311 SER A CA 1
ATOM 2480 C C . SER A 1 311 ? 27.906 -6.746 10.281 1 52.28 311 SER A C 1
ATOM 2482 O O . SER A 1 311 ? 27.625 -5.555 10.18 1 52.28 311 SER A O 1
ATOM 2484 N N . ILE A 1 312 ? 28.156 -7.484 9.367 1 51.72 312 ILE A N 1
ATOM 2485 C CA . ILE A 1 312 ? 28.625 -6.789 8.172 1 51.72 312 ILE A CA 1
ATOM 2486 C C . ILE A 1 312 ? 27.422 -6.266 7.375 1 51.72 312 ILE A C 1
ATOM 2488 O O . ILE A 1 312 ? 27.469 -5.148 6.852 1 51.72 312 ILE A O 1
ATOM 2492 N N . TYR A 1 313 ? 26.328 -7.09 7.418 1 53.44 313 TYR A N 1
ATOM 2493 C CA . TYR A 1 313 ? 25.172 -6.656 6.629 1 53.44 313 TYR A CA 1
ATOM 2494 C C . TYR A 1 313 ? 24.578 -5.375 7.199 1 53.44 313 TYR A C 1
ATOM 2496 O O . TYR A 1 313 ? 24.266 -4.445 6.453 1 53.44 313 TYR A O 1
ATOM 2504 N N . LEU A 1 314 ? 24.469 -5.504 8.43 1 57.75 314 LEU A N 1
ATOM 2505 C CA . LEU A 1 314 ? 23.922 -4.312 9.062 1 57.75 314 LEU A CA 1
ATOM 2506 C C . LEU A 1 314 ? 24.844 -3.117 8.867 1 57.75 314 LEU A C 1
ATOM 2508 O O . LEU A 1 314 ? 24.391 -2 8.625 1 57.75 314 LEU A O 1
ATOM 2512 N N . GLU A 1 315 ? 26.125 -3.502 8.969 1 59 315 GLU A N 1
ATOM 2513 C CA . GLU A 1 315 ? 27.078 -2.424 8.781 1 59 315 GLU A CA 1
ATOM 2514 C C . GLU A 1 315 ? 27.031 -1.884 7.352 1 59 315 GLU A C 1
ATOM 2516 O O . GLU A 1 315 ? 27.062 -0.67 7.141 1 59 315 GLU A O 1
ATOM 2521 N N . LYS A 1 316 ? 26.984 -2.771 6.492 1 60.25 316 LYS A N 1
ATOM 2522 C CA . LYS A 1 316 ? 26.984 -2.34 5.098 1 60.25 316 LYS A CA 1
ATOM 2523 C C . LYS A 1 316 ? 25.672 -1.649 4.742 1 60.25 316 LYS A C 1
ATOM 2525 O O . LYS A 1 316 ? 25.641 -0.708 3.947 1 60.25 316 LYS A O 1
ATOM 2530 N N . ARG A 1 317 ? 24.672 -2.176 5.336 1 59.69 317 ARG A N 1
ATOM 2531 C CA . ARG A 1 317 ? 23.391 -1.522 5.117 1 59.69 317 ARG A CA 1
ATOM 2532 C C . ARG A 1 317 ? 23.391 -0.106 5.68 1 59.69 317 ARG A C 1
ATOM 2534 O O . ARG A 1 317 ? 22.891 0.823 5.043 1 59.69 317 ARG A O 1
ATOM 2541 N N . ILE A 1 318 ? 23.969 -0.093 6.824 1 58.41 318 ILE A N 1
ATOM 2542 C CA . ILE A 1 318 ? 24.062 1.224 7.441 1 58.41 318 ILE A CA 1
ATOM 2543 C C . ILE A 1 318 ? 24.922 2.139 6.574 1 58.41 318 ILE A C 1
ATOM 2545 O O . ILE A 1 318 ? 24.578 3.301 6.352 1 58.41 318 ILE A O 1
ATOM 2549 N N . GLN A 1 319 ? 25.969 1.521 6.086 1 59.16 319 GLN A N 1
ATOM 2550 C CA . GLN A 1 319 ? 26.859 2.293 5.219 1 59.16 319 GLN A CA 1
ATOM 2551 C C . GLN A 1 319 ? 26.141 2.719 3.939 1 59.16 319 GLN A C 1
ATOM 2553 O O . GLN A 1 319 ? 26.297 3.85 3.477 1 59.16 319 GLN A O 1
ATOM 2558 N N . TYR A 1 320 ? 25.406 1.838 3.439 1 57.38 320 TYR A N 1
ATOM 2559 C CA . TYR A 1 320 ? 24.641 2.111 2.223 1 57.38 320 TYR A CA 1
ATOM 2560 C C . TYR A 1 320 ? 23.625 3.225 2.451 1 57.38 320 TYR A C 1
ATOM 2562 O O . TYR A 1 320 ? 23.484 4.121 1.617 1 57.38 320 TYR A O 1
ATOM 2570 N N . CYS A 1 321 ? 23.016 3.105 3.49 1 55.25 321 CYS A N 1
ATOM 2571 C CA . CYS A 1 321 ? 22 4.109 3.801 1 55.25 321 CYS A CA 1
ATOM 2572 C C . CYS A 1 321 ? 22.656 5.457 4.098 1 55.25 321 CYS A C 1
ATOM 2574 O O . CYS A 1 321 ? 22.125 6.504 3.711 1 55.25 321 CYS A O 1
ATOM 2576 N N . THR A 1 322 ? 23.828 5.363 4.676 1 56.25 322 THR A N 1
ATOM 2577 C CA . THR A 1 322 ? 24.516 6.598 5.031 1 56.25 322 THR A CA 1
ATOM 2578 C C . THR A 1 322 ? 25.141 7.246 3.795 1 56.25 322 THR A C 1
ATOM 2580 O O . THR A 1 322 ? 25.203 8.469 3.697 1 56.25 322 THR A O 1
ATOM 2583 N N . SER A 1 323 ? 25.625 6.5 2.902 1 53.78 323 SER A N 1
ATOM 2584 C CA . SER A 1 323 ? 26.297 7.039 1.728 1 53.78 323 SER A CA 1
ATOM 2585 C C . SER A 1 323 ? 25.297 7.602 0.724 1 53.78 323 SER A C 1
ATOM 2587 O O . SER A 1 323 ? 25.594 8.57 0.02 1 53.78 323 SER A O 1
ATOM 2589 N N . ARG A 1 324 ? 24.359 7.043 0.581 1 50 324 ARG A N 1
ATOM 2590 C CA . ARG A 1 324 ? 23.391 7.422 -0.452 1 50 324 ARG A CA 1
ATOM 2591 C C . ARG A 1 324 ? 22.594 8.641 -0.029 1 50 324 ARG A C 1
ATOM 2593 O O . ARG A 1 324 ? 22.109 9.398 -0.875 1 50 324 ARG A O 1
ATOM 2600 N N . PHE A 1 325 ? 22.719 8.805 1.18 1 48.38 325 PHE A N 1
ATOM 2601 C CA . PHE A 1 325 ? 21.75 9.812 1.612 1 48.38 325 PHE A CA 1
ATOM 2602 C C . PHE A 1 325 ? 22.469 11.07 2.096 1 48.38 325 PHE A C 1
ATOM 2604 O O . PHE A 1 325 ? 21.984 11.742 3.01 1 48.38 325 PHE A O 1
ATOM 2611 N N . GLU A 1 326 ? 23.672 11.359 1.662 1 47.75 326 GLU A N 1
ATOM 2612 C CA . GLU A 1 326 ? 24.391 12.602 1.943 1 47.75 326 GLU A CA 1
ATOM 2613 C C . GLU A 1 326 ? 23.531 13.82 1.592 1 47.75 326 GLU A C 1
ATOM 2615 O O . GLU A 1 326 ? 23.906 14.953 1.893 1 47.75 326 GLU A O 1
ATOM 2620 N N . GLY A 1 327 ? 22.5 13.734 1.177 1 45.75 327 GLY A N 1
ATOM 2621 C CA . GLY A 1 327 ? 21.984 14.914 0.5 1 45.75 327 GLY A CA 1
ATOM 2622 C C . GLY A 1 327 ? 21.359 15.922 1.447 1 45.75 327 GLY A C 1
ATOM 2623 O O . GLY A 1 327 ? 21.281 17.109 1.125 1 45.75 327 GLY A O 1
ATOM 2624 N N . PHE A 1 328 ? 20.422 15.586 2.367 1 50.72 328 PHE A N 1
ATOM 2625 C CA . PHE A 1 328 ? 19.75 16.781 2.865 1 50.72 328 PHE A CA 1
ATOM 2626 C C . PHE A 1 328 ? 20.406 17.281 4.148 1 50.72 328 PHE A C 1
ATOM 2628 O O . PHE A 1 328 ? 20.453 16.562 5.148 1 50.72 328 PHE A O 1
ATOM 2635 N N . ASN A 1 329 ? 21.219 18.281 4.105 1 57.66 329 ASN A N 1
ATOM 2636 C CA . ASN A 1 329 ? 21.922 18.922 5.211 1 57.66 329 ASN A CA 1
ATOM 2637 C C . ASN A 1 329 ? 20.969 19.672 6.133 1 57.66 329 ASN A C 1
ATOM 2639 O O . ASN A 1 329 ? 21.266 19.859 7.312 1 57.66 329 ASN A O 1
ATOM 2643 N N . SER A 1 330 ? 19.812 20.047 5.551 1 67.19 330 SER A N 1
ATOM 2644 C CA . SER A 1 330 ? 18.906 20.828 6.391 1 67.19 330 SER A CA 1
ATOM 2645 C C . SER A 1 330 ? 17.5 20.203 6.402 1 67.19 330 SER A C 1
ATOM 2647 O O . SER A 1 330 ? 17.062 19.625 5.406 1 67.19 330 SER A O 1
ATOM 2649 N N . LEU A 1 331 ? 16.844 20.172 7.645 1 78.31 331 LEU A N 1
ATOM 2650 C CA . LEU A 1 331 ? 15.484 19.672 7.793 1 78.31 331 LEU A CA 1
ATOM 2651 C C . LEU A 1 331 ? 14.469 20.703 7.32 1 78.31 331 LEU A C 1
ATOM 2653 O O . LEU A 1 331 ? 13.266 20.422 7.266 1 78.31 331 LEU A O 1
ATOM 2657 N N . GLU A 1 332 ? 14.945 21.859 6.938 1 77.56 332 GLU A N 1
ATOM 2658 C CA . GLU A 1 332 ? 14.078 22.984 6.66 1 77.56 332 GLU A CA 1
ATOM 2659 C C . GLU A 1 332 ? 13.086 22.672 5.547 1 77.56 332 GLU A C 1
ATOM 2661 O O . GLU A 1 332 ? 11.898 22.984 5.656 1 77.56 332 GLU A O 1
ATOM 2666 N N . PRO A 1 333 ? 13.57 22.016 4.59 1 74.5 333 PRO A N 1
ATOM 2667 C CA . PRO A 1 333 ? 12.594 21.719 3.541 1 74.5 333 PRO A CA 1
ATOM 2668 C C . PRO A 1 333 ? 11.445 20.828 4.039 1 74.5 333 PRO A C 1
ATOM 2670 O O . PRO A 1 333 ? 10.305 21 3.609 1 74.5 333 PRO A O 1
ATOM 2673 N N . VAL A 1 3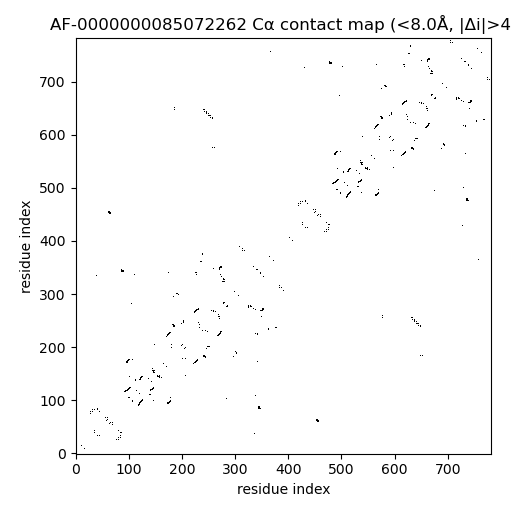34 ? 11.703 19.938 4.898 1 84.19 334 VAL A N 1
ATOM 2674 C CA . VAL A 1 334 ? 10.672 19.062 5.434 1 84.19 334 VAL A CA 1
ATOM 2675 C C . VAL A 1 334 ? 9.742 19.844 6.348 1 84.19 334 VAL A C 1
ATOM 2677 O O . VAL A 1 334 ? 8.523 19.656 6.312 1 84.19 334 VAL A O 1
ATOM 2680 N N . LEU A 1 335 ? 10.312 20.797 7.086 1 89.5 335 LEU A N 1
ATOM 2681 C CA . LEU A 1 335 ? 9.539 21.609 8.016 1 89.5 335 LEU A CA 1
ATOM 2682 C C . LEU A 1 335 ? 8.57 22.531 7.27 1 89.5 335 LEU A C 1
ATOM 2684 O O . LEU A 1 335 ? 7.453 22.766 7.73 1 89.5 335 LEU A O 1
ATOM 2688 N N . ASP A 1 336 ? 8.969 22.969 6.117 1 87.25 336 ASP A N 1
ATOM 2689 C CA . ASP A 1 336 ? 8.109 23.812 5.293 1 87.25 336 ASP A CA 1
ATOM 2690 C C . ASP A 1 336 ? 6.875 23.047 4.82 1 87.25 336 ASP A C 1
ATOM 2692 O O . ASP A 1 336 ? 5.789 23.625 4.699 1 87.25 336 ASP A O 1
ATOM 2696 N N . TYR A 1 337 ? 7.074 21.859 4.574 1 89.94 337 TYR A N 1
ATOM 2697 C CA . TYR A 1 337 ? 5.953 21.047 4.129 1 89.94 337 TYR A CA 1
ATOM 2698 C C . TYR A 1 337 ? 4.965 20.797 5.262 1 89.94 337 TYR A C 1
ATOM 2700 O O . TYR A 1 337 ? 3.75 20.781 5.043 1 89.94 337 TYR A O 1
ATOM 2708 N N . TYR A 1 338 ? 5.512 20.625 6.441 1 93.69 338 TYR A N 1
ATOM 2709 C CA . TYR A 1 338 ? 4.621 20.531 7.59 1 93.69 338 TYR A CA 1
ATOM 2710 C C . TYR A 1 338 ? 3.811 21.812 7.762 1 93.69 338 TYR A C 1
ATOM 2712 O O . TYR A 1 338 ? 2.605 21.75 8.023 1 93.69 338 TYR A O 1
ATOM 2720 N N . PHE A 1 339 ? 4.504 22.906 7.594 1 93.44 339 PHE A N 1
ATOM 2721 C CA . PHE A 1 339 ? 3.852 24.203 7.734 1 93.44 339 PHE A CA 1
ATOM 2722 C C . PHE A 1 339 ? 2.744 24.359 6.703 1 93.44 339 PHE A C 1
ATOM 2724 O O . PHE A 1 339 ? 1.647 24.828 7.027 1 93.44 339 PHE A O 1
ATOM 2731 N N . ASP A 1 340 ? 3.029 23.953 5.512 1 90.88 340 ASP A N 1
ATOM 2732 C CA . ASP A 1 340 ? 2.029 24.031 4.453 1 90.88 340 ASP A CA 1
ATOM 2733 C C . ASP A 1 340 ? 0.831 23.141 4.758 1 90.88 340 ASP A C 1
ATOM 2735 O O . ASP A 1 340 ? -0.318 23.547 4.562 1 90.88 340 ASP A O 1
ATOM 2739 N N . ALA A 1 341 ? 1.066 22.016 5.223 1 93.94 341 ALA A N 1
ATOM 2740 C CA . ALA A 1 341 ? -0.006 21.078 5.539 1 93.94 341 ALA A CA 1
ATOM 2741 C C . ALA A 1 341 ? -0.903 21.625 6.648 1 93.94 341 ALA A C 1
ATOM 2743 O O . ALA A 1 341 ? -2.115 21.406 6.637 1 93.94 341 ALA A O 1
ATOM 2744 N N . LEU A 1 342 ? -0.356 22.391 7.516 1 96.31 342 LEU A N 1
ATOM 2745 C CA . LEU A 1 342 ? -1.081 22.891 8.688 1 96.31 342 LEU A CA 1
ATOM 2746 C C . LEU A 1 342 ? -1.814 24.188 8.367 1 96.31 342 LEU A C 1
ATOM 2748 O O . LEU A 1 342 ? -2.891 24.438 8.914 1 96.31 342 LEU A O 1
ATOM 2752 N N . PHE A 1 343 ? -1.263 24.984 7.41 1 93 343 PHE A N 1
ATOM 2753 C CA . PHE A 1 343 ? -1.774 26.344 7.367 1 93 343 PHE A CA 1
ATOM 2754 C C . PHE A 1 343 ? -2.168 26.734 5.945 1 93 343 PHE A C 1
ATOM 2756 O O . PHE A 1 343 ? -2.703 27.812 5.719 1 93 343 PHE A O 1
ATOM 2763 N N . SER A 1 344 ? -1.904 25.844 5.031 1 88.19 344 SER A N 1
ATOM 2764 C CA . SER A 1 344 ? -2.27 26.188 3.658 1 88.19 344 SER A CA 1
ATOM 2765 C C . SER A 1 344 ? -3.779 26.344 3.51 1 88.19 344 SER A C 1
ATOM 2767 O O . SER A 1 344 ? -4.547 25.641 4.172 1 88.19 344 SER A O 1
ATOM 2769 N N . PHE A 1 345 ? -4.227 27.219 2.596 1 83.31 345 PHE A N 1
ATOM 2770 C CA . PHE A 1 345 ? -5.645 27.375 2.285 1 83.31 345 PHE A CA 1
ATOM 2771 C C . PHE A 1 345 ? -6.188 26.141 1.591 1 83.31 345 PHE A C 1
ATOM 2773 O O . PHE A 1 345 ? -7.363 25.797 1.736 1 83.31 345 PHE A O 1
ATOM 2780 N N . GLU A 1 346 ? -5.227 25.5 0.901 1 81.31 346 GLU A N 1
ATOM 2781 C CA . GLU A 1 346 ? -5.574 24.281 0.184 1 81.31 346 GLU A CA 1
ATOM 2782 C C . GLU A 1 346 ? -4.551 23.172 0.439 1 81.31 346 GLU A C 1
ATOM 2784 O O . GLU A 1 346 ? -3.693 22.906 -0.407 1 81.31 346 GLU A O 1
ATOM 2789 N N . PRO A 1 347 ? -4.715 22.562 1.536 1 86.25 347 PRO A N 1
ATOM 2790 C CA . PRO A 1 347 ? -3.75 21.516 1.867 1 86.25 347 PRO A CA 1
ATOM 2791 C C . PRO A 1 347 ? -3.811 20.328 0.902 1 86.25 347 PRO A C 1
ATOM 2793 O O . PRO A 1 347 ? -4.871 20.047 0.342 1 86.25 347 PRO A O 1
ATOM 2796 N N . GLN A 1 348 ? -2.688 19.766 0.706 1 84.69 348 GLN A N 1
ATOM 2797 C CA . GLN A 1 348 ? -2.605 18.562 -0.125 1 84.69 348 GLN A CA 1
ATOM 2798 C C . GLN A 1 348 ? -2.822 17.297 0.705 1 84.69 348 GLN A C 1
ATOM 2800 O O . GLN A 1 348 ? -2.639 17.312 1.924 1 84.69 348 GLN A O 1
ATOM 2805 N N . LEU A 1 349 ? -3.121 16.25 -0.003 1 87.38 349 LEU A N 1
ATOM 2806 C CA . LEU A 1 349 ? -3.354 14.977 0.676 1 87.38 349 LEU A CA 1
ATOM 2807 C C . LEU A 1 349 ? -2.033 14.32 1.071 1 87.38 349 LEU A C 1
ATOM 2809 O O . LEU A 1 349 ? -1.938 13.695 2.131 1 87.38 349 LEU A O 1
ATOM 2813 N N . GLU A 1 350 ? -1.123 14.461 0.168 1 89.69 350 GLU A N 1
ATOM 2814 C CA . GLU A 1 350 ? 0.198 13.883 0.405 1 89.69 350 GLU A CA 1
ATOM 2815 C C . GLU A 1 350 ? 1.304 14.844 -0.014 1 89.69 350 GLU A C 1
ATOM 2817 O O . GLU A 1 350 ? 1.217 15.477 -1.069 1 89.69 350 GLU A O 1
ATOM 2822 N N . TYR A 1 351 ? 2.303 15.016 0.864 1 87.69 351 TYR A N 1
ATOM 2823 C CA . TYR A 1 351 ? 3.48 15.836 0.606 1 87.69 351 TYR A CA 1
ATOM 2824 C C . TYR A 1 351 ? 4.73 14.977 0.487 1 87.69 351 TYR A C 1
ATOM 2826 O O . TYR A 1 351 ? 4.938 14.055 1.283 1 87.69 351 TYR A O 1
ATOM 2834 N N . PHE A 1 352 ? 5.555 15.258 -0.513 1 85.19 352 PHE A N 1
ATOM 2835 C CA . PHE A 1 352 ? 6.777 14.484 -0.713 1 85.19 352 PHE A CA 1
ATOM 2836 C C . PHE A 1 352 ? 8 15.398 -0.676 1 85.19 352 PHE A C 1
ATOM 2838 O O . PHE A 1 352 ? 8.531 15.781 -1.722 1 85.19 352 PHE A O 1
ATOM 2845 N N . PRO A 1 353 ? 8.406 15.734 0.516 1 85.69 353 PRO A N 1
ATOM 2846 C CA . PRO A 1 353 ? 9.688 16.453 0.584 1 85.69 353 PRO A CA 1
ATOM 2847 C C . PRO A 1 353 ? 10.883 15.547 0.287 1 85.69 353 PRO A C 1
ATOM 2849 O O . PRO A 1 353 ? 11.555 15.078 1.21 1 85.69 353 PRO A O 1
ATOM 2852 N N . VAL A 1 354 ? 11.125 15.32 -0.955 1 79.31 354 VAL A N 1
ATOM 2853 C CA . VAL A 1 354 ? 12.203 14.453 -1.427 1 79.31 354 VAL A CA 1
ATOM 2854 C C . VAL A 1 354 ? 13.008 15.172 -2.506 1 79.31 354 VAL A C 1
ATOM 2856 O O . VAL A 1 354 ? 12.555 16.172 -3.064 1 79.31 354 VAL A O 1
ATOM 2859 N N . ASP A 1 355 ? 14.172 14.672 -2.707 1 74.75 355 ASP A N 1
ATOM 2860 C CA . ASP A 1 355 ? 15 15.25 -3.758 1 74.75 355 ASP A CA 1
ATOM 2861 C C . ASP A 1 355 ? 14.492 14.859 -5.141 1 74.75 355 ASP A C 1
ATOM 2863 O O . ASP A 1 355 ? 13.578 14.039 -5.266 1 74.75 355 ASP A O 1
ATOM 2867 N N . PHE A 1 356 ? 15.125 15.469 -6.117 1 72.94 356 PHE A N 1
ATOM 2868 C CA . PHE A 1 356 ? 14.688 15.289 -7.5 1 72.94 356 PHE A CA 1
ATOM 2869 C C . PHE A 1 356 ? 14.836 13.836 -7.926 1 72.94 356 PHE A C 1
ATOM 2871 O O . PHE A 1 356 ? 13.961 13.289 -8.602 1 72.94 356 PHE A O 1
ATOM 2878 N N . GLN A 1 357 ? 15.883 13.227 -7.582 1 73.25 357 GLN A N 1
ATOM 2879 C CA . GLN A 1 357 ? 16.141 11.844 -7.98 1 73.25 357 GLN A CA 1
ATOM 2880 C C . GLN A 1 357 ? 15.102 10.898 -7.398 1 73.25 357 GLN A C 1
ATOM 2882 O O . GLN A 1 357 ? 14.562 10.047 -8.109 1 73.25 357 GLN A O 1
ATOM 2887 N N . THR A 1 358 ? 14.844 11.109 -6.164 1 78.62 358 THR A N 1
ATOM 2888 C CA . THR A 1 358 ? 13.859 10.258 -5.5 1 78.62 358 THR A CA 1
ATOM 2889 C C . THR A 1 358 ? 12.469 10.484 -6.082 1 78.62 358 THR A C 1
ATOM 2891 O O . THR A 1 358 ? 11.719 9.531 -6.305 1 78.62 358 THR A O 1
ATOM 2894 N N . ARG A 1 359 ? 12.188 11.672 -6.324 1 81.12 359 ARG A N 1
ATOM 2895 C CA . ARG A 1 359 ? 10.891 12 -6.898 1 81.12 359 ARG A CA 1
ATOM 2896 C C . ARG A 1 359 ? 10.727 11.367 -8.273 1 81.12 359 ARG A C 1
ATOM 2898 O O . ARG A 1 359 ? 9.656 10.859 -8.609 1 81.12 359 ARG A O 1
ATOM 2905 N N . SER A 1 360 ? 11.781 11.469 -9.016 1 77 360 SER A N 1
ATOM 2906 C CA . SER A 1 360 ? 11.758 10.883 -10.352 1 77 360 SER A CA 1
ATOM 2907 C C . SER A 1 360 ? 11.594 9.367 -10.281 1 77 360 SER A C 1
ATOM 2909 O O . SER A 1 360 ? 10.906 8.773 -11.117 1 77 360 SER A O 1
ATOM 2911 N N . HIS A 1 361 ? 12.219 8.828 -9.359 1 80.38 361 HIS A N 1
ATOM 2912 C CA . HIS A 1 361 ? 12.109 7.379 -9.219 1 80.38 361 HIS A CA 1
ATOM 2913 C C . HIS A 1 361 ? 10.703 6.969 -8.789 1 80.38 361 HIS A C 1
ATOM 2915 O O . HIS A 1 361 ? 10.188 5.941 -9.242 1 80.38 361 HIS A O 1
ATOM 2921 N N . ILE A 1 362 ? 10.164 7.734 -7.926 1 83.06 362 ILE A N 1
ATOM 2922 C CA . ILE A 1 362 ? 8.789 7.48 -7.52 1 83.06 362 ILE A CA 1
ATOM 2923 C C . ILE A 1 362 ? 7.871 7.543 -8.742 1 83.06 362 ILE A C 1
ATOM 2925 O O . ILE A 1 362 ? 6.996 6.691 -8.914 1 83.06 362 ILE A O 1
ATOM 2929 N N . LEU A 1 363 ? 8.117 8.484 -9.547 1 78.56 363 LEU A N 1
ATOM 2930 C CA . LEU A 1 363 ? 7.328 8.625 -10.766 1 78.56 363 LEU A CA 1
ATOM 2931 C C . LEU A 1 363 ? 7.559 7.438 -11.703 1 78.56 363 LEU A C 1
ATOM 2933 O O . LEU A 1 363 ? 6.609 6.91 -12.289 1 78.56 363 LEU A O 1
ATOM 2937 N N . LEU A 1 364 ? 8.734 7.047 -11.797 1 75.12 364 LEU A N 1
ATOM 2938 C CA . LEU A 1 364 ? 9.07 5.895 -12.633 1 75.12 364 LEU A CA 1
ATOM 2939 C C . LEU A 1 364 ? 8.359 4.641 -12.133 1 75.12 364 LEU A C 1
ATOM 2941 O O . LEU A 1 364 ? 7.859 3.848 -12.938 1 75.12 364 LEU A O 1
ATOM 2945 N N . ARG A 1 365 ? 8.328 4.492 -10.938 1 80.19 365 ARG A N 1
ATOM 2946 C CA . ARG A 1 365 ? 7.688 3.311 -10.359 1 80.19 365 ARG A CA 1
ATOM 2947 C C . ARG A 1 365 ? 6.195 3.295 -10.664 1 80.19 365 ARG A C 1
ATOM 2949 O O . ARG A 1 365 ? 5.617 2.236 -10.914 1 80.19 365 ARG A O 1
ATOM 2956 N N . LYS A 1 366 ? 5.668 4.445 -10.609 1 76.38 366 LYS A N 1
ATOM 2957 C CA . LYS A 1 366 ? 4.242 4.543 -10.906 1 76.38 366 LYS A CA 1
ATOM 2958 C C . LYS A 1 366 ? 3.963 4.23 -12.375 1 76.38 366 LYS A C 1
ATOM 2960 O O . LYS A 1 366 ? 2.938 3.629 -12.703 1 76.38 366 LYS A O 1
ATOM 2965 N N . LEU A 1 367 ? 4.91 4.527 -13.156 1 68.19 367 LEU A N 1
ATOM 2966 C CA . LEU A 1 367 ? 4.699 4.391 -14.594 1 68.19 367 LEU A CA 1
ATOM 2967 C C . LEU A 1 367 ? 5.172 3.027 -15.086 1 68.19 367 LEU A C 1
ATOM 2969 O O . LEU A 1 367 ? 4.52 2.404 -15.93 1 68.19 367 LEU A O 1
ATOM 2973 N N . CYS A 1 368 ? 6.289 2.633 -14.555 1 74.25 368 CYS A N 1
ATOM 2974 C CA . CYS A 1 368 ? 6.902 1.385 -14.992 1 74.25 368 CYS A CA 1
ATOM 2975 C C . CYS A 1 368 ? 7.492 0.618 -13.812 1 74.25 368 CYS A C 1
ATOM 2977 O O . CYS A 1 368 ? 8.703 0.62 -13.609 1 74.25 368 CYS A O 1
ATOM 2979 N N . PRO A 1 369 ? 6.664 -0.091 -13.227 1 72.31 369 PRO A N 1
ATOM 2980 C CA . PRO A 1 369 ? 7.133 -0.793 -12.031 1 72.31 369 PRO A CA 1
ATOM 2981 C C . PRO A 1 369 ? 8.258 -1.787 -12.328 1 72.31 369 PRO A C 1
ATOM 2983 O O . PRO A 1 369 ? 9.156 -1.971 -11.508 1 72.31 369 PRO A O 1
ATOM 2986 N N . ALA A 1 370 ? 8.211 -2.412 -13.438 1 69.62 370 ALA A N 1
ATOM 2987 C CA . ALA A 1 370 ? 9.227 -3.406 -13.773 1 69.62 370 ALA A CA 1
ATOM 2988 C C . ALA A 1 370 ? 10.609 -2.773 -13.859 1 69.62 370 ALA A C 1
ATOM 2990 O O . ALA A 1 370 ? 11.578 -3.311 -13.312 1 69.62 370 ALA A O 1
ATOM 2991 N N . LEU A 1 371 ? 10.633 -1.647 -14.492 1 71.81 371 LEU A N 1
ATOM 2992 C CA . LEU A 1 371 ? 11.906 -0.957 -14.625 1 71.81 371 LEU A CA 1
ATOM 2993 C C . LEU A 1 371 ? 12.391 -0.441 -13.266 1 71.81 371 LEU A C 1
ATOM 2995 O O . LEU A 1 371 ? 13.578 -0.525 -12.953 1 71.81 371 LEU A O 1
ATOM 2999 N N . SER A 1 372 ? 11.492 0.084 -12.602 1 78.25 372 SER A N 1
ATOM 3000 C CA . SER A 1 372 ? 11.844 0.569 -11.266 1 78.25 372 SER A CA 1
ATOM 3001 C C . SER A 1 372 ? 12.391 -0.554 -10.391 1 78.25 372 SER A C 1
ATOM 3003 O O . SER A 1 372 ? 13.383 -0.373 -9.688 1 78.25 372 SER A O 1
ATOM 3005 N N . ASN A 1 373 ? 11.719 -1.649 -10.5 1 74.25 373 ASN A N 1
ATOM 3006 C CA . ASN A 1 373 ? 12.164 -2.793 -9.711 1 74.25 373 ASN A CA 1
ATOM 3007 C C . ASN A 1 373 ? 13.57 -3.234 -10.117 1 74.25 373 ASN A C 1
ATOM 3009 O O . ASN A 1 373 ? 14.367 -3.627 -9.266 1 74.25 373 ASN A O 1
ATOM 3013 N N . ARG A 1 374 ? 13.812 -3.209 -11.312 1 74 374 ARG A N 1
ATOM 3014 C CA . ARG A 1 374 ? 15.141 -3.576 -11.789 1 74 374 ARG A CA 1
ATOM 3015 C C . ARG A 1 374 ? 16.203 -2.635 -11.227 1 74 374 ARG A C 1
ATOM 3017 O O . ARG A 1 374 ? 17.281 -3.078 -10.82 1 74 374 ARG A O 1
ATOM 3024 N N . ILE A 1 375 ? 15.891 -1.397 -11.219 1 75.81 375 ILE A N 1
ATOM 3025 C CA . ILE A 1 375 ? 16.828 -0.393 -10.719 1 75.81 375 ILE A CA 1
ATOM 3026 C C . ILE A 1 375 ? 17.031 -0.576 -9.219 1 75.81 375 ILE A C 1
ATOM 3028 O O . ILE A 1 375 ? 18.156 -0.549 -8.727 1 75.81 375 ILE A O 1
ATOM 3032 N N . LEU A 1 376 ? 15.961 -0.769 -8.555 1 74 376 LEU A N 1
ATOM 3033 C CA . LEU A 1 376 ? 16.016 -0.92 -7.109 1 74 376 LEU A CA 1
ATOM 3034 C C . LEU A 1 376 ? 16.797 -2.176 -6.723 1 74 376 LEU A C 1
ATOM 3036 O O . LEU A 1 376 ? 17.578 -2.158 -5.777 1 74 376 LEU A O 1
ATOM 3040 N N . ASN A 1 377 ? 16.578 -3.18 -7.461 1 70.69 377 ASN A N 1
ATOM 3041 C CA . ASN A 1 377 ? 17.219 -4.453 -7.156 1 70.69 377 ASN A CA 1
ATOM 3042 C C . ASN A 1 377 ? 18.703 -4.43 -7.5 1 70.69 377 ASN A C 1
ATOM 3044 O O . ASN A 1 377 ? 19.5 -5.109 -6.859 1 70.69 377 ASN A O 1
ATOM 3048 N N . ARG A 1 378 ? 18.938 -3.811 -8.523 1 65.88 378 ARG A N 1
ATOM 3049 C CA . ARG A 1 378 ? 20.344 -3.693 -8.883 1 65.88 378 ARG A CA 1
ATOM 3050 C C . ARG A 1 378 ? 21.141 -3.037 -7.754 1 65.88 378 ARG A C 1
ATOM 3052 O O . ARG A 1 378 ? 22.25 -3.461 -7.449 1 65.88 378 ARG A O 1
ATOM 3059 N N . ASN A 1 379 ? 20.516 -2.201 -7.184 1 61 379 ASN A N 1
ATOM 3060 C CA . ASN A 1 379 ? 21.172 -1.503 -6.082 1 61 379 ASN A CA 1
ATOM 3061 C C . ASN A 1 379 ? 21.172 -2.344 -4.809 1 61 379 ASN A C 1
ATOM 3063 O O . ASN A 1 379 ? 22.125 -2.291 -4.031 1 61 379 ASN A O 1
ATOM 3067 N N . ALA A 1 380 ? 20.109 -3.104 -4.754 1 59.31 380 ALA A N 1
ATOM 3068 C CA . ALA A 1 380 ? 19.969 -3.982 -3.596 1 59.31 380 ALA A CA 1
ATOM 3069 C C . ALA A 1 380 ? 20.891 -5.195 -3.721 1 59.31 380 ALA A C 1
ATOM 3071 O O . ALA A 1 380 ? 21.359 -5.73 -2.715 1 59.31 380 ALA A O 1
ATOM 3072 N N . LEU A 1 381 ? 21.016 -5.707 -4.93 1 54.38 381 LEU A N 1
ATOM 3073 C CA . LEU A 1 381 ? 21.891 -6.84 -5.207 1 54.38 381 LEU A CA 1
ATOM 3074 C C . LEU A 1 381 ? 23.266 -6.629 -4.59 1 54.38 381 LEU A C 1
ATOM 3076 O O . LEU A 1 381 ? 23.875 -7.574 -4.094 1 54.38 381 LEU A O 1
ATOM 3080 N N . LYS A 1 382 ? 23.562 -5.426 -4.66 1 53.53 382 LYS A N 1
ATOM 3081 C CA . LYS A 1 382 ? 24.844 -5.184 -3.996 1 53.53 382 LYS A CA 1
ATOM 3082 C C . LYS A 1 382 ? 24.766 -5.555 -2.518 1 53.53 382 LYS A C 1
ATOM 3084 O O . LYS A 1 382 ? 25.719 -6.129 -1.97 1 53.53 382 LYS A O 1
ATOM 3089 N N . LEU A 1 383 ? 23.609 -5.449 -2.078 1 54.06 383 LEU A N 1
ATOM 3090 C CA . LEU A 1 383 ? 23.391 -5.809 -0.679 1 54.06 383 LEU A CA 1
ATOM 3091 C C . LEU A 1 383 ? 23.156 -7.305 -0.53 1 54.06 383 LEU A C 1
ATOM 3093 O O . LEU A 1 383 ? 23.641 -7.922 0.424 1 54.06 383 LEU A O 1
ATOM 3097 N N . LEU A 1 384 ? 22.469 -7.898 -1.501 1 54.5 384 LEU A N 1
ATOM 3098 C CA . LEU A 1 384 ? 22.109 -9.312 -1.5 1 54.5 384 LEU A CA 1
ATOM 3099 C C . LEU A 1 384 ? 23.328 -10.18 -1.766 1 54.5 384 LEU A C 1
ATOM 3101 O O . LEU A 1 384 ? 23.453 -11.273 -1.21 1 54.5 384 LEU A O 1
ATOM 3105 N N . GLN A 1 385 ? 24.109 -9.688 -2.754 1 53.38 385 GLN A N 1
ATOM 3106 C CA . GLN A 1 385 ? 25.344 -10.414 -3 1 53.38 385 GLN A CA 1
ATOM 3107 C C . GLN A 1 385 ? 26.172 -10.531 -1.725 1 53.38 385 GLN A C 1
ATOM 3109 O O . GLN A 1 385 ? 26.859 -11.539 -1.512 1 53.38 385 GLN A O 1
ATOM 3114 N N . LEU A 1 386 ? 25.984 -9.586 -1.041 1 49.12 386 LEU A N 1
ATOM 3115 C CA . LEU A 1 386 ? 26.672 -9.648 0.241 1 49.12 386 LEU A CA 1
ATOM 3116 C C . LEU A 1 386 ? 26.078 -10.727 1.134 1 49.12 386 LEU A C 1
ATOM 3118 O O . LEU A 1 386 ? 26.797 -11.43 1.834 1 49.12 386 LEU A O 1
ATOM 3122 N N . LYS A 1 387 ? 24.797 -10.961 0.974 1 51.84 387 LYS A N 1
ATOM 3123 C CA . LYS A 1 387 ? 24.094 -11.984 1.737 1 51.84 387 LYS A CA 1
ATOM 3124 C C . LYS A 1 387 ? 24.5 -13.383 1.295 1 51.84 387 LYS A C 1
ATOM 3126 O O . LYS A 1 387 ? 24.703 -14.266 2.129 1 51.84 387 LYS A O 1
ATOM 3131 N N . LYS A 1 388 ? 24.469 -13.727 -0.045 1 51.78 388 LYS A N 1
ATOM 3132 C CA . LYS A 1 388 ? 24.828 -15.039 -0.582 1 51.78 388 LYS A CA 1
ATOM 3133 C C . LYS A 1 388 ? 26.25 -15.422 -0.195 1 51.78 388 LYS A C 1
ATOM 3135 O O . LYS A 1 388 ? 26.531 -16.594 0.05 1 51.78 388 LYS A O 1
ATOM 3140 N N . LYS A 1 389 ? 27.141 -14.453 -0.208 1 46.03 389 LYS A N 1
ATOM 3141 C CA . LYS A 1 389 ? 28.516 -14.773 0.176 1 46.03 389 LYS A CA 1
ATOM 3142 C C . LYS A 1 389 ? 28.594 -15.211 1.635 1 46.03 389 LYS A C 1
ATOM 3144 O O . LYS A 1 389 ? 29.531 -15.906 2.029 1 46.03 389 LYS A O 1
ATOM 3149 N N . MET A 1 390 ? 27.516 -14.914 2.221 1 41.06 390 MET A N 1
ATOM 3150 C CA . MET A 1 390 ? 27.578 -15.227 3.646 1 41.06 390 MET A CA 1
ATOM 3151 C C . MET A 1 390 ? 26.906 -16.578 3.93 1 41.06 390 MET A C 1
ATOM 3153 O O . MET A 1 390 ? 27.047 -17.109 5.027 1 41.06 390 MET A O 1
ATOM 3157 N N . GLN A 1 391 ? 25.859 -16.938 3.086 1 42.16 391 GLN A N 1
ATOM 3158 C CA . GLN A 1 391 ? 25.344 -18.297 3.227 1 42.16 391 GLN A CA 1
ATOM 3159 C C . GLN A 1 391 ? 26.391 -19.328 2.766 1 42.16 391 GLN A C 1
ATOM 3161 O O . GLN A 1 391 ? 27.062 -19.109 1.757 1 42.16 391 GLN A O 1
ATOM 3166 N N . MET B 1 1 ? 12.867 -21.047 -45.5 1 32.84 1 MET B N 1
ATOM 3167 C CA . MET B 1 1 ? 14.016 -21.188 -46.375 1 32.84 1 MET B CA 1
ATOM 3168 C C . MET B 1 1 ? 15.109 -20.188 -46.031 1 32.84 1 MET B C 1
ATOM 3170 O O . MET B 1 1 ? 14.883 -18.984 -46.031 1 32.84 1 MET B O 1
ATOM 3174 N N . LYS B 1 2 ? 16.016 -20.703 -45.25 1 50.62 2 LYS B N 1
ATOM 3175 C CA . LYS B 1 2 ? 17.219 -19.938 -44.969 1 50.62 2 LYS B CA 1
ATOM 3176 C C . LYS B 1 2 ? 17.859 -19.406 -46.25 1 50.62 2 LYS B C 1
ATOM 3178 O O . LYS B 1 2 ? 18.312 -20.203 -47.094 1 50.62 2 LYS B O 1
ATOM 3183 N N . ILE B 1 3 ? 17.5 -18.344 -46.594 1 50.94 3 ILE B N 1
ATOM 3184 C CA . ILE B 1 3 ? 18.234 -17.75 -47.719 1 50.94 3 ILE B CA 1
ATOM 3185 C C . ILE B 1 3 ? 19.719 -17.703 -47.375 1 50.94 3 ILE B C 1
ATOM 3187 O O . ILE B 1 3 ? 20.109 -17.281 -46.281 1 50.94 3 ILE B O 1
ATOM 3191 N N . SER B 1 4 ? 20.484 -18.328 -48.094 1 47.12 4 SER B N 1
ATOM 3192 C CA . SER B 1 4 ? 21.938 -18.438 -47.969 1 47.12 4 SER B CA 1
ATOM 3193 C C . SER B 1 4 ? 22.594 -17.062 -47.938 1 47.12 4 SER B C 1
ATOM 3195 O O . SER B 1 4 ? 22.031 -16.094 -48.438 1 47.12 4 SER B O 1
ATOM 3197 N N . SER B 1 5 ? 23.531 -16.922 -47.062 1 52.16 5 SER B N 1
ATOM 3198 C CA . SER B 1 5 ? 24.344 -15.719 -46.969 1 52.16 5 SER B CA 1
ATOM 3199 C C . SER B 1 5 ? 24.703 -15.172 -48.344 1 52.16 5 SER B C 1
ATOM 3201 O O . SER B 1 5 ? 24.75 -13.953 -48.531 1 52.16 5 SER B O 1
ATOM 3203 N N . GLU B 1 6 ? 25.031 -16.094 -49.188 1 51.38 6 GLU B N 1
ATOM 3204 C CA . GLU B 1 6 ? 25.453 -15.719 -50.531 1 51.38 6 GLU B CA 1
ATOM 3205 C C . GLU B 1 6 ? 24.281 -15.117 -51.312 1 51.38 6 GLU B C 1
ATOM 3207 O O . GLU B 1 6 ? 24.469 -14.141 -52.062 1 51.38 6 GLU B O 1
ATOM 3212 N N . GLU B 1 7 ? 23.203 -15.594 -51.281 1 54.97 7 GLU B N 1
ATOM 3213 C CA . GLU B 1 7 ? 22.031 -15.094 -52 1 54.97 7 GLU B CA 1
ATOM 3214 C C . GLU B 1 7 ? 21.578 -13.75 -51.438 1 54.97 7 GLU B C 1
ATOM 3216 O O . GLU B 1 7 ? 21.078 -12.898 -52.188 1 54.97 7 GLU B O 1
ATOM 3221 N N . LYS B 1 8 ? 21.859 -13.547 -50.188 1 54.66 8 LYS B N 1
ATOM 3222 C CA . LYS B 1 8 ? 21.547 -12.273 -49.562 1 54.66 8 LYS B CA 1
ATOM 3223 C C . LYS B 1 8 ? 22.406 -11.148 -50.156 1 54.66 8 LYS B C 1
ATOM 3225 O O . LYS B 1 8 ? 22 -9.984 -50.156 1 54.66 8 LYS B O 1
ATOM 3230 N N . ARG B 1 9 ? 23.531 -11.555 -50.562 1 55.44 9 ARG B N 1
ATOM 3231 C CA . ARG B 1 9 ? 24.484 -10.578 -51.094 1 55.44 9 ARG B CA 1
ATOM 3232 C C . ARG B 1 9 ? 24 -10.023 -52.406 1 55.44 9 ARG B C 1
ATOM 3234 O O . ARG B 1 9 ? 24.234 -8.859 -52.75 1 55.44 9 ARG B O 1
ATOM 3241 N N . ILE B 1 10 ? 23.453 -10.844 -53.25 1 57 10 ILE B N 1
ATOM 3242 C CA . ILE B 1 10 ? 23.094 -10.438 -54.625 1 57 10 ILE B CA 1
ATOM 3243 C C . ILE B 1 10 ? 21.703 -9.805 -54.625 1 57 10 ILE B C 1
ATOM 3245 O O . ILE B 1 10 ? 21.266 -9.258 -55.625 1 57 10 ILE B O 1
ATOM 3249 N N . MET B 1 11 ? 21.031 -9.945 -53.625 1 57.03 11 MET B N 1
ATOM 3250 C CA . MET B 1 11 ? 19.656 -9.453 -53.625 1 57.03 11 MET B CA 1
ATOM 3251 C C . MET B 1 11 ? 19.625 -7.93 -53.594 1 57.03 11 MET B C 1
ATOM 3253 O O . MET B 1 11 ? 20.484 -7.293 -53 1 57.03 11 MET B O 1
ATOM 3257 N N . THR B 1 12 ? 18.844 -7.332 -54.438 1 59.56 12 THR B N 1
ATOM 3258 C CA . THR B 1 12 ? 18.625 -5.891 -54.469 1 59.56 12 THR B CA 1
ATOM 3259 C C . THR B 1 12 ? 18.047 -5.414 -53.125 1 59.56 12 THR B C 1
ATOM 3261 O O . THR B 1 12 ? 17.531 -6.219 -52.344 1 59.56 12 THR B O 1
ATOM 3264 N N . LEU B 1 13 ? 18.406 -4.254 -52.812 1 58.91 13 LEU B N 1
ATOM 3265 C CA . LEU B 1 13 ? 17.891 -3.641 -51.625 1 58.91 13 LEU B CA 1
ATOM 3266 C C . LEU B 1 13 ? 16.391 -3.891 -51.469 1 58.91 13 LEU B C 1
ATOM 3268 O O . LEU B 1 13 ? 15.898 -4.117 -50.375 1 58.91 13 LEU B O 1
ATOM 3272 N N . LYS B 1 14 ? 15.812 -3.865 -52.656 1 59.5 14 LYS B N 1
ATOM 3273 C CA . LYS B 1 14 ? 14.367 -4.082 -52.656 1 59.5 14 LYS B CA 1
ATOM 3274 C C . LYS B 1 14 ? 14.016 -5.504 -52.219 1 59.5 14 LYS B C 1
ATOM 3276 O O . LYS B 1 14 ? 13.07 -5.715 -51.469 1 59.5 14 LYS B O 1
ATOM 3281 N N . GLU B 1 15 ? 14.805 -6.367 -52.719 1 60.78 15 GLU B N 1
ATOM 3282 C CA . GLU B 1 15 ? 14.547 -7.762 -52.375 1 60.78 15 GLU B CA 1
ATOM 3283 C C . GLU B 1 15 ? 14.875 -8.039 -50.906 1 60.78 15 GLU B C 1
ATOM 3285 O O . GLU B 1 15 ? 14.141 -8.758 -50.219 1 60.78 15 GLU B O 1
ATOM 3290 N N . LYS B 1 16 ? 15.906 -7.434 -50.469 1 59.62 16 LYS B N 1
ATOM 3291 C CA . LYS B 1 16 ? 16.266 -7.574 -49.062 1 59.62 16 LYS B CA 1
ATOM 3292 C C . LYS B 1 16 ? 15.164 -7.004 -48.156 1 59.62 16 LYS B C 1
ATOM 3294 O O . LYS B 1 16 ? 14.812 -7.609 -47.156 1 59.62 16 LYS B O 1
ATOM 3299 N N . PHE B 1 17 ? 14.656 -5.902 -48.625 1 59.38 17 PHE B N 1
ATOM 3300 C CA . PHE B 1 17 ? 13.586 -5.281 -47.875 1 59.38 17 PHE B CA 1
ATOM 3301 C C . PHE B 1 17 ? 12.352 -6.172 -47.844 1 59.38 17 PHE B C 1
ATOM 3303 O O . PHE B 1 17 ? 11.688 -6.289 -46.812 1 59.38 17 PHE B O 1
ATOM 3310 N N . LYS B 1 18 ? 12.141 -6.762 -48.969 1 60.53 18 LYS B N 1
ATOM 3311 C CA . LYS B 1 18 ? 10.984 -7.645 -49.062 1 60.53 18 LYS B CA 1
ATOM 3312 C C . LYS B 1 18 ? 11.141 -8.844 -48.125 1 60.53 18 LYS B C 1
ATOM 3314 O O . LYS B 1 18 ? 10.18 -9.266 -47.469 1 60.53 18 LYS B O 1
ATOM 3319 N N . ILE B 1 19 ? 12.242 -9.297 -48.094 1 58.53 19 ILE B N 1
ATOM 3320 C CA . ILE B 1 19 ? 12.5 -10.453 -47.25 1 58.53 19 ILE B CA 1
ATOM 3321 C C . ILE B 1 19 ? 12.422 -10.047 -45.781 1 58.53 19 ILE B C 1
ATOM 3323 O O . ILE B 1 19 ? 11.781 -10.727 -44.969 1 58.53 19 ILE B O 1
ATOM 3327 N N . TYR B 1 20 ? 13.07 -8.93 -45.531 1 58.31 20 TYR B N 1
ATOM 3328 C CA . TYR B 1 20 ? 13.023 -8.477 -44.125 1 58.31 20 TYR B CA 1
ATOM 3329 C C . TYR B 1 20 ? 11.602 -8.148 -43.719 1 58.31 20 TYR B C 1
ATOM 3331 O O . TYR B 1 20 ? 11.188 -8.469 -42.594 1 58.31 20 TYR B O 1
ATOM 3339 N N . PHE B 1 21 ? 10.922 -7.629 -44.625 1 61.28 21 PHE B N 1
ATOM 3340 C CA . PHE B 1 21 ? 9.539 -7.277 -44.344 1 61.28 21 PHE B CA 1
ATOM 3341 C C . PHE B 1 21 ? 8.688 -8.531 -44.156 1 61.28 21 PHE B C 1
ATOM 3343 O O . PHE B 1 21 ? 7.832 -8.57 -43.25 1 61.28 21 PHE B O 1
ATOM 3350 N N . SER B 1 22 ? 8.969 -9.453 -45.031 1 61.72 22 SER B N 1
ATOM 3351 C CA . SER B 1 22 ? 8.219 -10.703 -44.906 1 61.72 22 SER B CA 1
ATOM 3352 C C . SER B 1 22 ? 8.539 -11.406 -43.562 1 61.72 22 SER B C 1
ATOM 3354 O O . SER B 1 22 ? 7.641 -11.938 -42.906 1 61.72 22 SER B O 1
ATOM 3356 N N . GLU B 1 23 ? 9.734 -11.359 -43.219 1 60.91 23 GLU B N 1
ATOM 3357 C CA . GLU B 1 23 ? 10.141 -11.977 -41.938 1 60.91 23 GLU B CA 1
ATOM 3358 C C . GLU B 1 23 ? 9.547 -11.234 -40.75 1 60.91 23 GLU B C 1
ATOM 3360 O O . GLU B 1 23 ? 9.078 -11.859 -39.812 1 60.91 23 GLU B O 1
ATOM 3365 N N . ILE B 1 24 ? 9.555 -10.031 -40.875 1 60.97 24 ILE B N 1
ATOM 3366 C CA . ILE B 1 24 ? 8.977 -9.227 -39.812 1 60.97 24 ILE B CA 1
ATOM 3367 C C . ILE B 1 24 ? 7.469 -9.469 -39.75 1 60.97 24 ILE B C 1
ATOM 3369 O O . ILE B 1 24 ? 6.91 -9.602 -38.656 1 60.97 24 ILE B O 1
ATOM 3373 N N . SER B 1 25 ? 6.93 -9.562 -40.938 1 61.59 25 SER B N 1
ATOM 3374 C CA . SER B 1 25 ? 5.488 -9.805 -40.969 1 61.59 25 SER B CA 1
ATOM 3375 C C . SER B 1 25 ? 5.133 -11.164 -40.375 1 61.59 25 SER B C 1
ATOM 3377 O O . SER B 1 25 ? 4.145 -11.289 -39.656 1 61.59 25 SER B O 1
ATOM 3379 N N . LYS B 1 26 ? 5.887 -12.078 -40.719 1 65.75 26 LYS B N 1
ATOM 3380 C CA . LYS B 1 26 ? 5.648 -13.406 -40.156 1 65.75 26 LYS B CA 1
ATOM 3381 C C . LYS B 1 26 ? 5.848 -13.406 -38.656 1 65.75 26 LYS B C 1
ATOM 3383 O O . LYS B 1 26 ? 5.055 -14 -37.906 1 65.75 26 LYS B O 1
ATOM 3388 N N . CYS B 1 27 ? 6.906 -12.758 -38.312 1 64.88 27 CYS B N 1
ATOM 3389 C CA . CYS B 1 27 ? 7.176 -12.664 -36.875 1 64.88 27 CYS B CA 1
ATOM 3390 C C . CYS B 1 27 ? 6.035 -11.961 -36.156 1 64.88 27 CYS B C 1
ATOM 3392 O O . CYS B 1 27 ? 5.652 -12.359 -35.031 1 64.88 27 CYS B O 1
ATOM 3394 N N . LEU B 1 28 ? 5.57 -11.031 -36.812 1 66.69 28 LEU B N 1
ATOM 3395 C CA . LEU B 1 28 ? 4.457 -10.281 -36.219 1 66.69 28 LEU B CA 1
ATOM 3396 C C . LEU B 1 28 ? 3.201 -11.148 -36.156 1 66.69 28 LEU B C 1
ATOM 3398 O O . LEU B 1 28 ? 2.48 -11.125 -35.156 1 66.69 28 LEU B O 1
ATOM 3402 N N . SER B 1 29 ? 3.018 -11.844 -37.25 1 67.81 29 SER B N 1
ATOM 3403 C CA . SER B 1 29 ? 1.852 -12.727 -37.281 1 67.81 29 SER B CA 1
ATOM 3404 C C . SER B 1 29 ? 1.948 -13.797 -36.188 1 67.81 29 SER B C 1
ATOM 3406 O O . SER B 1 29 ? 0.968 -14.078 -35.5 1 67.81 29 SER B O 1
ATOM 3408 N N . ASP B 1 30 ? 3.086 -14.305 -36.094 1 70.25 30 ASP B N 1
ATOM 3409 C CA . ASP B 1 30 ? 3.305 -15.328 -35.062 1 70.25 30 ASP B CA 1
ATOM 3410 C C . ASP B 1 30 ? 3.119 -14.742 -33.656 1 70.25 30 ASP B C 1
ATOM 3412 O O . ASP B 1 30 ? 2.553 -15.398 -32.781 1 70.25 30 ASP B O 1
ATOM 3416 N N . ALA B 1 31 ? 3.617 -13.586 -33.562 1 70.75 31 ALA B N 1
ATOM 3417 C CA . ALA B 1 31 ? 3.479 -12.914 -32.281 1 70.75 31 ALA B CA 1
ATOM 3418 C C . ALA B 1 31 ? 2.01 -12.672 -31.938 1 70.75 31 ALA B C 1
ATOM 3420 O O . ALA B 1 31 ? 1.58 -12.906 -30.812 1 70.75 31 ALA B O 1
ATOM 3421 N N . ILE B 1 32 ? 1.301 -12.305 -32.938 1 70.31 32 ILE B N 1
ATOM 3422 C CA . ILE B 1 32 ? -0.113 -12.008 -32.719 1 70.31 32 ILE B CA 1
ATOM 3423 C C . ILE B 1 32 ? -0.865 -13.297 -32.406 1 70.31 32 ILE B C 1
ATOM 3425 O O . ILE B 1 32 ? -1.729 -13.305 -31.516 1 70.31 32 ILE B O 1
ATOM 3429 N N . VAL B 1 33 ? -0.522 -14.32 -33.031 1 69.69 33 VAL B N 1
ATOM 3430 C CA . VAL B 1 33 ? -1.167 -15.609 -32.781 1 69.69 33 VAL B CA 1
ATOM 3431 C C . VAL B 1 33 ? -0.841 -16.062 -31.359 1 69.69 33 VAL B C 1
ATOM 3433 O O . VAL B 1 33 ? -1.72 -16.547 -30.641 1 69.69 33 VAL B O 1
ATOM 3436 N N . GLN B 1 34 ? 0.359 -15.867 -31.062 1 69 34 GLN B N 1
ATOM 3437 C CA . GLN B 1 34 ? 0.784 -16.281 -29.719 1 69 34 GLN B CA 1
ATOM 3438 C C . GLN B 1 34 ? 0.039 -15.492 -28.641 1 69 34 GLN B C 1
ATOM 3440 O O . GLN B 1 34 ? -0.363 -16.062 -27.625 1 69 34 GLN B O 1
ATOM 3445 N N . ILE B 1 35 ? -0.113 -14.273 -28.906 1 72.06 35 ILE B N 1
ATOM 3446 C CA . ILE B 1 35 ? -0.811 -13.406 -27.969 1 72.06 35 ILE B CA 1
ATOM 3447 C C . ILE B 1 35 ? -2.293 -13.773 -27.922 1 72.06 35 ILE B C 1
ATOM 3449 O O . ILE B 1 35 ? -2.906 -13.805 -26.859 1 72.06 35 ILE B O 1
ATOM 3453 N N . SER B 1 36 ? -2.811 -14.156 -29.062 1 69.94 36 SER B N 1
ATOM 3454 C CA . SER B 1 36 ? -4.242 -14.422 -29.172 1 69.94 36 SER B CA 1
ATOM 3455 C C . SER B 1 36 ? -4.621 -15.695 -28.422 1 69.94 36 SER B C 1
ATOM 3457 O O . SER B 1 36 ? -5.762 -15.844 -27.969 1 69.94 36 SER B O 1
ATOM 3459 N N . VAL B 1 37 ? -3.621 -16.516 -28.234 1 70.62 37 VAL B N 1
ATOM 3460 C CA . VAL B 1 37 ? -3.898 -17.781 -27.562 1 70.62 37 VAL B CA 1
ATOM 3461 C C . VAL B 1 37 ? -3.859 -17.594 -26.047 1 70.62 37 VAL B C 1
ATOM 3463 O O . VAL B 1 37 ? -4.398 -18.406 -25.297 1 70.62 37 VAL B O 1
ATOM 3466 N N . ASN B 1 38 ? -3.273 -16.516 -25.703 1 68.31 38 ASN B N 1
ATOM 3467 C CA . ASN B 1 38 ? -3.201 -16.172 -24.281 1 68.31 38 ASN B CA 1
ATOM 3468 C C . ASN B 1 38 ? -4.145 -15.031 -23.922 1 68.31 38 ASN B C 1
ATOM 3470 O O . ASN B 1 38 ? -3.848 -13.867 -24.188 1 68.31 38 ASN B O 1
ATOM 3474 N N . PRO B 1 39 ? -5.188 -15.414 -23.344 1 67.5 39 PRO B N 1
ATOM 3475 C CA . PRO B 1 39 ? -6.191 -14.383 -23.062 1 67.5 39 PRO B CA 1
ATOM 3476 C C . PRO B 1 39 ? -5.656 -13.25 -22.203 1 67.5 39 PRO B C 1
ATOM 3478 O O . PRO B 1 39 ? -6.066 -12.094 -22.359 1 67.5 39 PRO B O 1
ATOM 3481 N N . CYS B 1 40 ? -4.734 -13.547 -21.375 1 69.94 40 CYS B N 1
ATOM 3482 C CA . CYS B 1 40 ? -4.176 -12.516 -20.5 1 69.94 40 CYS B CA 1
ATOM 3483 C C . CYS B 1 40 ? -3.381 -11.5 -21.312 1 69.94 40 CYS B C 1
ATOM 3485 O O . CYS B 1 40 ? -3.59 -10.289 -21.172 1 69.94 40 CYS B O 1
ATOM 3487 N N . LYS B 1 41 ? -2.533 -12.039 -22.094 1 69.81 41 LYS B N 1
ATOM 3488 C CA . LYS B 1 41 ? -1.673 -11.164 -22.891 1 69.81 41 LYS B CA 1
ATOM 3489 C C . LYS B 1 41 ? -2.463 -10.461 -23.984 1 69.81 41 LYS B C 1
ATOM 3491 O O . LYS B 1 41 ? -2.141 -9.336 -24.359 1 69.81 41 LYS B O 1
ATOM 3496 N N . ASP B 1 42 ? -3.531 -11.164 -24.375 1 69.44 42 ASP B N 1
ATOM 3497 C CA . ASP B 1 42 ? -4.402 -10.531 -25.359 1 69.44 42 ASP B CA 1
ATOM 3498 C C . ASP B 1 42 ? -5.094 -9.305 -24.781 1 69.44 42 ASP B C 1
ATOM 3500 O O . ASP B 1 42 ? -5.18 -8.258 -25.422 1 69.44 42 ASP B O 1
ATOM 3504 N N . ALA B 1 43 ? -5.516 -9.508 -23.578 1 68.88 43 ALA B N 1
ATOM 3505 C CA . ALA B 1 43 ? -6.164 -8.383 -22.906 1 68.88 43 ALA B CA 1
ATOM 3506 C C . ALA B 1 43 ? -5.18 -7.238 -22.688 1 68.88 43 ALA B C 1
ATOM 3508 O O . ALA B 1 43 ? -5.52 -6.07 -22.875 1 68.88 43 ALA B O 1
ATOM 3509 N N . GLU B 1 44 ? -4.066 -7.605 -22.297 1 71.19 44 GLU B N 1
ATOM 3510 C CA . GLU B 1 44 ? -3.035 -6.594 -22.078 1 71.19 44 GLU B CA 1
ATOM 3511 C C . GLU B 1 44 ? -2.67 -5.891 -23.375 1 71.19 44 GLU B C 1
ATOM 3513 O O . GLU B 1 44 ? -2.484 -4.672 -23.406 1 71.19 44 GLU B O 1
ATOM 3518 N N . PHE B 1 45 ? -2.58 -6.75 -24.406 1 69.38 45 PHE B N 1
ATOM 3519 C CA . PHE B 1 45 ? -2.256 -6.207 -25.719 1 69.38 45 PHE B CA 1
ATOM 3520 C C . PHE B 1 45 ? -3.328 -5.227 -26.172 1 69.38 45 PHE B C 1
ATOM 3522 O O . PHE B 1 45 ? -3.016 -4.129 -26.641 1 69.38 45 PHE B O 1
ATOM 3529 N N . LYS B 1 46 ? -4.508 -5.578 -26.016 1 68.88 46 LYS B N 1
ATOM 3530 C CA . LYS B 1 46 ? -5.621 -4.738 -26.453 1 68.88 46 LYS B CA 1
ATOM 3531 C C . LYS B 1 46 ? -5.66 -3.432 -25.656 1 68.88 46 LYS B C 1
ATOM 3533 O O . LYS B 1 46 ? -5.926 -2.367 -26.219 1 68.88 46 LYS B O 1
ATOM 3538 N N . PHE B 1 47 ? -5.348 -3.516 -24.484 1 70.69 47 PHE B N 1
ATOM 3539 C CA . PHE B 1 47 ? -5.32 -2.314 -23.656 1 70.69 47 PHE B CA 1
ATOM 3540 C C . PHE B 1 47 ? -4.184 -1.393 -24.078 1 70.69 47 PHE B C 1
ATOM 3542 O O . PHE B 1 47 ? -4.387 -0.189 -24.25 1 70.69 47 PHE B O 1
ATOM 3549 N N . ASN B 1 48 ? -3.053 -2.023 -24.188 1 67.62 48 ASN B N 1
ATOM 3550 C CA . ASN B 1 48 ? -1.898 -1.233 -24.609 1 67.62 48 ASN B CA 1
ATOM 3551 C C . ASN B 1 48 ? -2.119 -0.6 -25.984 1 67.62 48 ASN B C 1
ATOM 3553 O O . ASN B 1 48 ? -1.709 0.538 -26.219 1 67.62 48 ASN B O 1
ATOM 3557 N N . LEU B 1 49 ? -2.771 -1.368 -26.797 1 64.25 49 LEU B N 1
ATOM 3558 C CA . LEU B 1 49 ? -3.07 -0.869 -28.141 1 64.25 49 LEU B CA 1
ATOM 3559 C C . LEU B 1 49 ? -4.008 0.333 -28.078 1 64.25 49 LEU B C 1
ATOM 3561 O O . LEU B 1 49 ? -3.824 1.308 -28.797 1 64.25 49 LEU B O 1
ATOM 3565 N N . THR B 1 50 ? -4.918 0.235 -27.234 1 66.06 50 THR B N 1
ATOM 3566 C CA . THR B 1 50 ? -5.871 1.329 -27.078 1 66.06 50 THR B CA 1
ATOM 3567 C C . THR B 1 50 ? -5.184 2.582 -26.562 1 66.06 50 THR B C 1
ATOM 3569 O O . THR B 1 50 ? -5.387 3.68 -27.078 1 66.06 50 THR B O 1
ATOM 3572 N N . ILE B 1 51 ? -4.371 2.424 -25.625 1 64.81 51 ILE B N 1
ATOM 3573 C CA . ILE B 1 51 ? -3.674 3.562 -25.047 1 64.81 51 ILE B CA 1
ATOM 3574 C C . ILE B 1 51 ? -2.723 4.172 -26.062 1 64.81 51 ILE B C 1
ATOM 3576 O O . ILE B 1 51 ? -2.652 5.395 -26.219 1 64.81 51 ILE B O 1
ATOM 3580 N N . LEU B 1 52 ? -2.09 3.246 -26.766 1 62.56 52 LEU B N 1
ATOM 3581 C CA . LEU B 1 52 ? -1.126 3.711 -27.75 1 62.56 52 LEU B CA 1
ATOM 3582 C C . LEU B 1 52 ? -1.832 4.418 -28.906 1 62.56 52 LEU B C 1
ATOM 3584 O O . LEU B 1 52 ? -1.32 5.402 -29.453 1 62.56 52 LEU B O 1
ATOM 3588 N N . THR B 1 53 ? -2.914 3.873 -29.281 1 60.75 53 THR B N 1
ATOM 3589 C CA . THR B 1 53 ? -3.686 4.508 -30.344 1 60.75 53 THR B CA 1
ATOM 3590 C C . THR B 1 53 ? -4.148 5.898 -29.922 1 60.75 53 THR B C 1
ATOM 3592 O O . THR B 1 53 ? -4.098 6.84 -30.719 1 60.75 53 THR B O 1
ATOM 3595 N N . PHE B 1 54 ? -4.516 5.945 -28.734 1 61.81 54 PHE B N 1
ATOM 3596 C CA . PHE B 1 54 ? -4.953 7.238 -28.219 1 61.81 54 PHE B CA 1
ATOM 3597 C C . PHE B 1 54 ? -3.783 8.211 -28.141 1 61.81 54 PHE B C 1
ATOM 3599 O O . PHE B 1 54 ? -3.914 9.375 -28.531 1 61.81 54 PHE B O 1
ATOM 3606 N N . LEU B 1 55 ? -2.75 7.656 -27.75 1 61.47 55 LEU B N 1
ATOM 3607 C CA . LEU B 1 55 ? -1.56 8.492 -27.656 1 61.47 55 LEU B CA 1
ATOM 3608 C C . LEU B 1 55 ? -1.091 8.922 -29.047 1 61.47 55 LEU B C 1
ATOM 3610 O O . LEU B 1 55 ? -0.681 10.062 -29.25 1 61.47 55 LEU B O 1
ATOM 3614 N N . ASN B 1 56 ? -1.173 7.965 -29.938 1 57.5 56 ASN B N 1
ATOM 3615 C CA . ASN B 1 56 ? -0.787 8.242 -31.312 1 57.5 56 ASN B CA 1
ATOM 3616 C C . ASN B 1 56 ? -1.71 9.281 -31.953 1 57.5 56 ASN B C 1
ATOM 3618 O O . ASN B 1 56 ? -1.257 10.141 -32.719 1 57.5 56 ASN B O 1
ATOM 3622 N N . PHE B 1 57 ? -2.91 9.016 -31.766 1 56.56 57 PHE B N 1
ATOM 3623 C CA . PHE B 1 57 ? -3.863 9.984 -32.281 1 56.56 57 PHE B CA 1
ATOM 3624 C C . PHE B 1 57 ? -3.52 11.398 -31.812 1 56.56 57 PHE B C 1
ATOM 3626 O O . PHE B 1 57 ? -3.553 12.344 -32.594 1 56.56 57 PHE B O 1
ATOM 3633 N N . PHE B 1 58 ? -3.113 11.352 -30.672 1 55.88 58 PHE B N 1
ATOM 3634 C CA . PHE B 1 58 ? -2.754 12.648 -30.125 1 55.88 58 PHE B CA 1
ATOM 3635 C C . PHE B 1 58 ? -1.427 13.133 -30.688 1 55.88 58 PHE B C 1
ATOM 3637 O O . PHE B 1 58 ? -1.279 14.312 -31.016 1 55.88 58 PHE B O 1
ATOM 3644 N N . ILE B 1 59 ? -0.625 12.117 -30.812 1 54.69 59 ILE B N 1
ATOM 3645 C CA . ILE B 1 59 ? 0.712 12.453 -31.297 1 54.69 59 ILE B CA 1
ATOM 3646 C C . ILE B 1 59 ? 0.654 12.812 -32.781 1 54.69 59 ILE B C 1
ATOM 3648 O O . ILE B 1 59 ? 1.235 13.812 -33.188 1 54.69 59 ILE B O 1
ATOM 3652 N N . VAL B 1 60 ? 0.034 11.945 -33.562 1 53.25 60 VAL B N 1
ATOM 3653 C CA . VAL B 1 60 ? -0.045 12.148 -35 1 53.25 60 VAL B CA 1
ATOM 3654 C C . VAL B 1 60 ? -0.867 13.398 -35.312 1 53.25 60 VAL B C 1
ATOM 3656 O O . VAL B 1 60 ? -0.533 14.172 -36.219 1 53.25 60 VAL B O 1
ATOM 3659 N N . SER B 1 61 ? -1.939 13.375 -34.688 1 50.28 61 SER B N 1
ATOM 3660 C CA . SER B 1 61 ? -2.756 14.562 -34.875 1 50.28 61 SER B CA 1
ATOM 3661 C C . SER B 1 61 ? -1.978 15.836 -34.562 1 50.28 61 SER B C 1
ATOM 3663 O O . SER B 1 61 ? -2.16 16.859 -35.188 1 50.28 61 SER B O 1
ATOM 3665 N N . TYR B 1 62 ? -1.193 15.5 -33.656 1 50.56 62 TYR B N 1
ATOM 3666 C CA . TYR B 1 62 ? -0.461 16.672 -33.156 1 50.56 62 TYR B CA 1
ATOM 3667 C C . TYR B 1 62 ? 0.812 16.891 -33.969 1 50.56 62 TYR B C 1
ATOM 3669 O O . TYR B 1 62 ? 1.119 18.016 -34.375 1 50.56 62 TYR B O 1
ATOM 3677 N N . PHE B 1 63 ? 1.521 15.734 -34.219 1 53.19 63 PHE B N 1
ATOM 3678 C CA . PHE B 1 63 ? 2.848 15.891 -34.812 1 53.19 63 PHE B CA 1
ATOM 3679 C C . PHE B 1 63 ? 2.783 15.789 -36.312 1 53.19 63 PHE B C 1
ATOM 3681 O O . PHE B 1 63 ? 3.678 16.266 -37.031 1 53.19 63 PHE B O 1
ATOM 3688 N N . ARG B 1 64 ? 1.732 15.516 -36.844 1 53.88 64 ARG B N 1
ATOM 3689 C CA . ARG B 1 64 ? 1.478 15.375 -38.281 1 53.88 64 ARG B CA 1
ATOM 3690 C C . ARG B 1 64 ? 2.754 15 -39 1 53.88 64 ARG B C 1
ATOM 3692 O O . ARG B 1 64 ? 3.004 15.5 -40.125 1 53.88 64 ARG B O 1
ATOM 3699 N N . SER B 1 65 ? 3.791 14.516 -38.25 1 56.22 65 SER B N 1
ATOM 3700 C CA . SER B 1 65 ? 5.012 14.133 -38.938 1 56.22 65 SER B CA 1
ATOM 3701 C C . SER B 1 65 ? 5.117 12.617 -39.094 1 56.22 65 SER B C 1
ATOM 3703 O O . SER B 1 65 ? 4.59 11.875 -38.25 1 56.22 65 SER B O 1
ATOM 3705 N N . CYS B 1 66 ? 5.637 12.195 -40.25 1 57.28 66 CYS B N 1
ATOM 3706 C CA . CYS B 1 66 ? 5.891 10.797 -40.594 1 57.28 66 CYS B CA 1
ATOM 3707 C C . CYS B 1 66 ? 6.801 10.148 -39.562 1 57.28 66 CYS B C 1
ATOM 3709 O O . CYS B 1 66 ? 6.664 8.961 -39.25 1 57.28 66 CYS B O 1
ATOM 3711 N N . SER B 1 67 ? 7.66 10.875 -38.938 1 59.59 67 SER B N 1
ATOM 3712 C CA . SER B 1 67 ? 8.594 10.336 -37.938 1 59.59 67 SER B CA 1
ATOM 3713 C C . SER B 1 67 ? 7.875 9.93 -36.656 1 59.59 67 SER B C 1
ATOM 3715 O O . SER B 1 67 ? 8.211 8.914 -36.062 1 59.59 67 SER B O 1
ATOM 3717 N N . SER B 1 68 ? 6.895 10.703 -36.406 1 60.84 68 SER B N 1
ATOM 3718 C CA . SER B 1 68 ? 6.125 10.352 -35.219 1 60.84 68 SER B CA 1
ATOM 3719 C C . SER B 1 68 ? 5.332 9.07 -35.438 1 60.84 68 SER B C 1
ATOM 3721 O O . SER B 1 68 ? 5.203 8.258 -34.5 1 60.84 68 SER B O 1
ATOM 3723 N N . LEU B 1 69 ? 4.977 8.977 -36.625 1 62.16 69 LEU B N 1
ATOM 3724 C CA . LEU B 1 69 ? 4.25 7.762 -36.938 1 62.16 69 LEU B CA 1
ATOM 3725 C C . LEU B 1 69 ? 5.164 6.543 -36.875 1 62.16 69 LEU B C 1
ATOM 3727 O O . LEU B 1 69 ? 4.773 5.496 -36.344 1 62.16 69 LEU B O 1
ATOM 3731 N N . LEU B 1 70 ? 6.375 6.777 -37.344 1 62.34 70 LEU B N 1
ATOM 3732 C CA . LEU B 1 70 ? 7.328 5.672 -37.312 1 62.34 70 LEU B CA 1
ATOM 3733 C C . LEU B 1 70 ? 7.715 5.305 -35.906 1 62.34 70 LEU B C 1
ATOM 3735 O O . LEU B 1 70 ? 7.863 4.125 -35.562 1 62.34 70 LEU B O 1
ATOM 3739 N N . PHE B 1 71 ? 7.855 6.258 -35.156 1 66.12 71 PHE B N 1
ATOM 3740 C CA . PHE B 1 71 ? 8.203 6.02 -33.75 1 66.12 71 PHE B CA 1
ATOM 3741 C C . PHE B 1 71 ? 7.082 5.277 -33.031 1 66.12 71 PHE B C 1
ATOM 3743 O O . PHE B 1 71 ? 7.336 4.332 -32.281 1 66.12 71 PHE B O 1
ATOM 3750 N N . SER B 1 72 ? 5.945 5.637 -33.312 1 65.75 72 SER B N 1
ATOM 3751 C CA . SER B 1 72 ? 4.801 4.965 -32.688 1 65.75 72 SER B CA 1
ATOM 3752 C C . SER B 1 72 ? 4.703 3.516 -33.156 1 65.75 72 SER B C 1
ATOM 3754 O O . SER B 1 72 ? 4.383 2.627 -32.375 1 65.75 72 SER B O 1
ATOM 3756 N N . ILE B 1 73 ? 5.062 3.367 -34.375 1 66.56 73 ILE B N 1
ATOM 3757 C CA . ILE B 1 73 ? 4.996 2.016 -34.938 1 66.56 73 ILE B CA 1
ATOM 3758 C C . ILE B 1 73 ? 6.074 1.145 -34.281 1 66.56 73 ILE B C 1
ATOM 3760 O O . ILE B 1 73 ? 5.832 -0.021 -33.969 1 66.56 73 ILE B O 1
ATOM 3764 N N . THR B 1 74 ? 7.184 1.762 -34.062 1 67.19 74 THR B N 1
ATOM 3765 C CA . THR B 1 74 ? 8.273 1.003 -33.469 1 67.19 74 THR B CA 1
ATOM 3766 C C . THR B 1 74 ? 7.934 0.62 -32.031 1 67.19 74 THR B C 1
ATOM 3768 O O . THR B 1 74 ? 8.211 -0.5 -31.594 1 67.19 74 THR B O 1
ATOM 3771 N N . ILE B 1 75 ? 7.352 1.497 -31.328 1 70.19 75 ILE B N 1
ATOM 3772 C CA . ILE B 1 75 ? 6.965 1.213 -29.953 1 70.19 75 ILE B CA 1
ATOM 3773 C C . ILE B 1 75 ? 5.902 0.116 -29.938 1 70.19 75 ILE B C 1
ATOM 3775 O O . ILE B 1 75 ? 5.957 -0.794 -29.109 1 70.19 75 ILE B O 1
ATOM 3779 N N . TYR B 1 76 ? 5.137 0.263 -30.922 1 67.94 76 TYR B N 1
ATOM 3780 C CA . TYR B 1 76 ? 4.074 -0.73 -31.016 1 67.94 76 TYR B CA 1
ATOM 3781 C C . TYR B 1 76 ? 4.645 -2.115 -31.297 1 67.94 76 TYR B C 1
ATOM 3783 O O . TYR B 1 76 ? 4.254 -3.096 -30.656 1 67.94 76 TYR B O 1
ATOM 3791 N N . LEU B 1 77 ? 5.539 -2.158 -32.188 1 68 77 LEU B N 1
ATOM 3792 C CA . LEU B 1 77 ? 6.145 -3.438 -32.531 1 68 77 LEU B CA 1
ATOM 3793 C C . LEU B 1 77 ? 6.941 -4.008 -31.375 1 68 77 LEU B C 1
ATOM 3795 O O . LEU B 1 77 ? 6.898 -5.215 -31.109 1 68 77 LEU B O 1
ATOM 3799 N N . PHE B 1 78 ? 7.512 -3.105 -30.688 1 69.88 78 PHE B N 1
ATOM 3800 C CA . PHE B 1 78 ? 8.289 -3.539 -29.531 1 69.88 78 PHE B CA 1
ATOM 3801 C C . PHE B 1 78 ? 7.375 -4.117 -28.469 1 69.88 78 PHE B C 1
ATOM 3803 O O . PHE B 1 78 ? 7.664 -5.172 -27.891 1 69.88 78 PHE B O 1
ATOM 3810 N N . LEU B 1 79 ? 6.355 -3.467 -28.203 1 70.56 79 LEU B N 1
ATOM 3811 C CA . LEU B 1 79 ? 5.402 -3.936 -27.203 1 70.56 79 LEU B CA 1
ATOM 3812 C C . LEU B 1 79 ? 4.777 -5.258 -27.641 1 70.56 79 LEU B C 1
ATOM 3814 O O . LEU B 1 79 ? 4.586 -6.156 -26.812 1 70.56 79 LEU B O 1
ATOM 3818 N N . LEU B 1 80 ? 4.555 -5.316 -28.906 1 67.44 80 LEU B N 1
ATOM 3819 C CA . LEU B 1 80 ? 3.951 -6.527 -29.453 1 67.44 80 LEU B CA 1
ATOM 3820 C C . LEU B 1 80 ? 4.898 -7.715 -29.312 1 67.44 80 LEU B C 1
ATOM 3822 O O . LEU B 1 80 ? 4.492 -8.797 -28.875 1 67.44 80 LEU B O 1
ATOM 3826 N N . PHE B 1 81 ? 6.105 -7.488 -29.594 1 68.81 81 PHE B N 1
ATOM 3827 C CA . PHE B 1 81 ? 7.078 -8.578 -29.531 1 68.81 81 PHE B CA 1
ATOM 3828 C C . PHE B 1 81 ? 7.34 -8.984 -28.094 1 68.81 81 PHE B C 1
ATOM 3830 O O . PHE B 1 81 ? 7.465 -10.18 -27.797 1 68.81 81 PHE B O 1
ATOM 3837 N N . ASN B 1 82 ? 7.348 -8.047 -27.266 1 68.06 82 ASN B N 1
ATOM 3838 C CA . ASN B 1 82 ? 7.535 -8.344 -25.844 1 68.06 82 ASN B CA 1
ATOM 3839 C C . ASN B 1 82 ? 6.379 -9.172 -25.281 1 68.06 82 ASN B C 1
ATOM 3841 O O . ASN B 1 82 ? 6.59 -10.109 -24.516 1 68.06 82 ASN B O 1
ATOM 3845 N N . LEU B 1 83 ? 5.281 -8.844 -25.703 1 71.19 83 LEU B N 1
ATOM 3846 C CA . LEU B 1 83 ? 4.102 -9.562 -25.25 1 71.19 83 LEU B CA 1
ATOM 3847 C C . LEU B 1 83 ? 4.062 -10.969 -25.828 1 71.19 83 LEU B C 1
ATOM 3849 O O . LEU B 1 83 ? 3.639 -11.914 -25.141 1 71.19 83 LEU B O 1
ATOM 3853 N N . ALA B 1 84 ? 4.496 -11.086 -27.047 1 70.25 84 ALA B N 1
ATOM 3854 C CA . ALA B 1 84 ? 4.5 -12.398 -27.688 1 70.25 84 ALA B CA 1
ATOM 3855 C C . ALA B 1 84 ? 5.461 -13.352 -26.969 1 70.25 84 ALA B C 1
ATOM 3857 O O . ALA B 1 84 ? 5.156 -14.531 -26.797 1 70.25 84 ALA B O 1
ATOM 3858 N N . LEU B 1 85 ? 6.551 -12.812 -26.578 1 63.84 85 LEU B N 1
ATOM 3859 C CA . LEU B 1 85 ? 7.531 -13.617 -25.859 1 63.84 85 LEU B CA 1
ATOM 3860 C C . LEU B 1 85 ? 6.977 -14.055 -24.5 1 63.84 85 LEU B C 1
ATOM 3862 O O . LEU B 1 85 ? 7.258 -15.164 -24.047 1 63.84 85 LEU B O 1
ATOM 3866 N N . LYS B 1 86 ? 6.156 -13.297 -24 1 69.5 86 LYS B N 1
ATOM 3867 C CA . LYS B 1 86 ? 5.617 -13.547 -22.672 1 69.5 86 LYS B CA 1
ATOM 3868 C C . LYS B 1 86 ? 4.375 -14.438 -22.734 1 69.5 86 LYS B C 1
ATOM 3870 O O . LYS B 1 86 ? 3.871 -14.891 -21.703 1 69.5 86 LYS B O 1
ATOM 3875 N N . ALA B 1 87 ? 3.979 -14.758 -23.906 1 75.38 87 ALA B N 1
ATOM 3876 C CA . ALA B 1 87 ? 2.709 -15.461 -24.078 1 75.38 87 ALA B CA 1
ATOM 3877 C C . ALA B 1 87 ? 2.91 -16.969 -24.062 1 75.38 87 ALA B C 1
ATOM 3879 O O . ALA B 1 87 ? 1.943 -17.734 -23.969 1 75.38 87 ALA B O 1
ATOM 3880 N N . ARG B 1 88 ? 4.172 -17.469 -23.984 1 79.06 88 ARG B N 1
ATOM 3881 C CA . ARG B 1 88 ? 4.422 -18.906 -23.984 1 79.06 88 ARG B CA 1
ATOM 3882 C C . ARG B 1 88 ? 4.285 -19.5 -22.594 1 79.06 88 ARG B C 1
ATOM 3884 O O . ARG B 1 88 ? 4.664 -18.859 -21.609 1 79.06 88 ARG B O 1
ATOM 3891 N N . TRP B 1 89 ? 3.709 -20.828 -22.516 1 86.94 89 TRP B N 1
ATOM 3892 C CA . TRP B 1 89 ? 3.51 -21.5 -21.25 1 86.94 89 TRP B CA 1
ATOM 3893 C C . TRP B 1 89 ? 4.305 -22.812 -21.203 1 86.94 89 TRP B C 1
ATOM 3895 O O . TRP B 1 89 ? 4.5 -23.453 -22.234 1 86.94 89 TRP B O 1
ATOM 3905 N N . HIS B 1 90 ? 4.781 -23.172 -20.125 1 87.81 90 HIS B N 1
ATOM 3906 C CA . HIS B 1 90 ? 5.262 -24.531 -19.875 1 87.81 90 HIS B CA 1
ATOM 3907 C C . HIS B 1 90 ? 4.109 -25.531 -19.859 1 87.81 90 HIS B C 1
ATOM 3909 O O . HIS B 1 90 ? 2.971 -25.156 -19.562 1 87.81 90 HIS B O 1
ATOM 3915 N N . ASP B 1 91 ? 4.434 -26.641 -20.219 1 91.25 91 ASP B N 1
ATOM 3916 C CA . ASP B 1 91 ? 3.441 -27.719 -20.156 1 91.25 91 ASP B CA 1
ATOM 3917 C C . ASP B 1 91 ? 3.074 -28.031 -18.703 1 91.25 91 ASP B C 1
ATOM 3919 O O . ASP B 1 91 ? 3.947 -28.359 -17.906 1 91.25 91 ASP B O 1
ATOM 3923 N N . PRO B 1 92 ? 1.82 -28.031 -18.359 1 94.5 92 PRO B N 1
ATOM 3924 C CA . PRO B 1 92 ? 1.386 -28.297 -16.984 1 94.5 92 PRO B CA 1
ATOM 3925 C C . PRO B 1 92 ? 1.434 -29.781 -16.625 1 94.5 92 PRO B C 1
ATOM 3927 O O . PRO B 1 92 ? 1.326 -30.156 -15.453 1 94.5 92 PRO B O 1
ATOM 3930 N N . ALA B 1 93 ? 1.58 -30.578 -17.578 1 93.19 93 ALA B N 1
ATOM 3931 C CA . ALA B 1 93 ? 1.534 -32.031 -17.359 1 93.19 93 ALA B CA 1
ATOM 3932 C C . ALA B 1 93 ? 2.598 -32.438 -16.344 1 93.19 93 ALA B C 1
ATOM 3934 O O . ALA B 1 93 ? 3.779 -32.125 -16.516 1 93.19 93 ALA B O 1
ATOM 3935 N N . GLY B 1 94 ? 2.152 -33.094 -15.258 1 90.94 94 GLY B N 1
ATOM 3936 C CA . GLY B 1 94 ? 3.051 -33.656 -14.258 1 90.94 94 GLY B CA 1
ATOM 3937 C C . GLY B 1 94 ? 3.473 -32.656 -13.211 1 90.94 94 GLY B C 1
ATOM 3938 O O . GLY B 1 94 ? 4.172 -33 -12.258 1 90.94 94 GLY B O 1
ATOM 3939 N N . LYS B 1 95 ? 3.156 -31.438 -13.438 1 96.31 95 LYS B N 1
ATOM 3940 C CA . LYS B 1 95 ? 3.484 -30.406 -12.445 1 96.31 95 LYS B CA 1
ATOM 3941 C C . LYS B 1 95 ? 2.514 -30.453 -11.273 1 96.31 95 LYS B C 1
ATOM 3943 O O . LYS B 1 95 ? 1.311 -30.641 -11.461 1 96.31 95 LYS B O 1
ATOM 3948 N N . ILE B 1 96 ? 3.045 -30.312 -10.102 1 98.12 96 ILE B N 1
ATOM 3949 C CA . ILE B 1 96 ? 2.23 -30.359 -8.898 1 98.12 96 ILE B CA 1
ATOM 3950 C C . ILE B 1 96 ? 1.926 -28.938 -8.414 1 98.12 96 ILE B C 1
ATOM 3952 O O . ILE B 1 96 ? 2.842 -28.172 -8.133 1 98.12 96 ILE B O 1
ATOM 3956 N N . ILE B 1 97 ? 0.671 -28.609 -8.352 1 98.5 97 ILE B N 1
ATOM 3957 C CA . ILE B 1 97 ? 0.211 -27.312 -7.887 1 98.5 97 ILE B CA 1
ATOM 3958 C C . ILE B 1 97 ? -0.596 -27.469 -6.602 1 98.5 97 ILE B C 1
ATOM 3960 O O . ILE B 1 97 ? -1.485 -28.328 -6.527 1 98.5 97 ILE B O 1
ATOM 3964 N N . PHE B 1 98 ? -0.277 -26.719 -5.578 1 98.56 98 PHE B N 1
ATOM 3965 C CA . PHE B 1 98 ? -1.007 -26.719 -4.316 1 98.56 98 PHE B CA 1
ATOM 3966 C C . PHE B 1 98 ? -1.866 -25.469 -4.18 1 98.56 98 PHE B C 1
ATOM 3968 O O . PHE B 1 98 ? -1.372 -24.359 -4.332 1 98.56 98 PHE B O 1
ATOM 3975 N N . ILE B 1 99 ? -3.109 -25.625 -3.934 1 98.06 99 ILE B N 1
ATOM 3976 C CA . ILE B 1 99 ? -4.027 -24.531 -3.635 1 98.06 99 ILE B CA 1
ATOM 3977 C C . ILE B 1 99 ? -4.406 -24.562 -2.154 1 98.06 99 ILE B C 1
ATOM 3979 O O . ILE B 1 99 ? -4.992 -25.531 -1.68 1 98.06 99 ILE B O 1
ATOM 3983 N N . THR B 1 100 ? -4.172 -23.547 -1.438 1 96.94 100 THR B N 1
ATOM 3984 C CA . THR B 1 100 ? -4.215 -23.562 0.019 1 96.94 100 THR B CA 1
ATOM 3985 C C . THR B 1 100 ? -5.656 -23.641 0.519 1 96.94 100 THR B C 1
ATOM 3987 O O . THR B 1 100 ? -5.902 -24.062 1.649 1 96.94 100 THR B O 1
ATOM 3990 N N . ASN B 1 101 ? -6.609 -23.125 -0.278 1 93.19 101 ASN B N 1
ATOM 3991 C CA . ASN B 1 101 ? -8 -23.125 0.161 1 93.19 101 ASN B CA 1
ATOM 3992 C C . ASN B 1 101 ? -8.961 -23.281 -1.016 1 93.19 101 ASN B C 1
ATOM 3994 O O . ASN B 1 101 ? -8.977 -22.453 -1.928 1 93.19 101 ASN B O 1
ATOM 3998 N N . VAL B 1 102 ? -9.828 -24.328 -0.938 1 90.94 102 VAL B N 1
ATOM 3999 C CA . VAL B 1 102 ? -10.805 -24.547 -2 1 90.94 102 VAL B CA 1
ATOM 4000 C C . VAL B 1 102 ? -12.219 -24.484 -1.426 1 90.94 102 VAL B C 1
ATOM 4002 O O . VAL B 1 102 ? -13.164 -24.969 -2.047 1 90.94 102 VAL B O 1
ATOM 4005 N N . ASP B 1 103 ? -12.234 -23.938 -0.212 1 83.19 103 ASP B N 1
ATOM 4006 C CA . ASP B 1 103 ? -13.562 -23.75 0.36 1 83.19 103 ASP B CA 1
ATOM 4007 C C . ASP B 1 103 ? -14.305 -22.609 -0.34 1 83.19 103 ASP B C 1
ATOM 4009 O O . ASP B 1 103 ? -15.523 -22.5 -0.231 1 83.19 103 ASP B O 1
ATOM 4013 N N . SER B 1 104 ? -13.547 -21.781 -1.033 1 76.5 104 SER B N 1
ATOM 4014 C CA . SER B 1 104 ? -14.117 -20.656 -1.765 1 76.5 104 SER B CA 1
ATOM 4015 C C . SER B 1 104 ? -14.406 -21.031 -3.215 1 76.5 104 SER B C 1
ATOM 4017 O O . SER B 1 104 ? -13.844 -22 -3.738 1 76.5 104 SER B O 1
ATOM 4019 N N . CYS B 1 105 ? -15.164 -20.234 -3.873 1 75.62 105 CYS B N 1
ATOM 4020 C CA . CYS B 1 105 ? -15.523 -20.469 -5.27 1 75.62 105 CYS B CA 1
ATOM 4021 C C . CYS B 1 105 ? -14.297 -20.344 -6.172 1 75.62 105 CYS B C 1
ATOM 4023 O O . CYS B 1 105 ? -14.094 -21.172 -7.062 1 75.62 105 CYS B O 1
ATOM 4025 N N . TYR B 1 106 ? -13.445 -19.375 -5.883 1 79.88 106 TYR B N 1
ATOM 4026 C CA . TYR B 1 106 ? -12.234 -19.188 -6.684 1 79.88 106 TYR B CA 1
ATOM 4027 C C . TYR B 1 106 ? -11.336 -20.422 -6.605 1 79.88 106 TYR B C 1
ATOM 4029 O O . TYR B 1 106 ? -10.836 -20.891 -7.625 1 79.88 106 TYR B O 1
ATOM 4037 N N . GLY B 1 107 ? -11.234 -20.875 -5.434 1 88.44 107 GLY B N 1
ATOM 4038 C CA . GLY B 1 107 ? -10.375 -22.031 -5.227 1 88.44 107 GLY B CA 1
ATOM 4039 C C . GLY B 1 107 ? -10.859 -23.281 -5.93 1 88.44 107 GLY B C 1
ATOM 4040 O O . GLY B 1 107 ? -10.07 -24.016 -6.527 1 88.44 107 GLY B O 1
ATOM 4041 N N . GLN B 1 108 ? -12.164 -23.469 -5.898 1 89.25 108 GLN B N 1
ATOM 4042 C CA . GLN B 1 108 ? -12.742 -24.641 -6.527 1 89.25 108 GLN B CA 1
ATOM 4043 C C . GLN B 1 108 ? -12.609 -24.578 -8.047 1 89.25 108 GLN B C 1
ATOM 4045 O O . GLN B 1 108 ? -12.172 -25.547 -8.68 1 89.25 108 GLN B O 1
ATOM 4050 N N . GLU B 1 109 ? -12.938 -23.469 -8.555 1 87.62 109 GLU B N 1
ATOM 4051 C CA . GLU B 1 109 ? -12.891 -23.312 -10.008 1 87.62 109 GLU B CA 1
ATOM 4052 C C . GLU B 1 109 ? -11.453 -23.375 -10.523 1 87.62 109 GLU B C 1
ATOM 4054 O O . GLU B 1 109 ? -11.203 -23.922 -11.594 1 87.62 109 GLU B O 1
ATOM 4059 N N . LEU B 1 110 ? -10.602 -22.859 -9.773 1 93.12 110 LEU B N 1
ATOM 4060 C CA . LEU B 1 110 ? -9.195 -22.906 -10.172 1 93.12 110 LEU B CA 1
ATOM 4061 C C . LEU B 1 110 ? -8.664 -24.328 -10.164 1 93.12 110 LEU B C 1
ATOM 4063 O O . LEU B 1 110 ? -7.941 -24.734 -11.086 1 93.12 110 LEU B O 1
ATOM 4067 N N . ALA B 1 111 ? -9.016 -25.062 -9.156 1 95.38 111 ALA B N 1
ATOM 4068 C CA . ALA B 1 111 ? -8.578 -26.453 -9.062 1 95.38 111 ALA B CA 1
ATOM 4069 C C . ALA B 1 111 ? -9.055 -27.266 -10.273 1 95.38 111 ALA B C 1
ATOM 4071 O O . ALA B 1 111 ? -8.266 -27.969 -10.906 1 95.38 111 ALA B O 1
ATOM 4072 N N . LYS B 1 112 ? -10.312 -27.094 -10.578 1 93.31 112 LYS B N 1
ATOM 4073 C CA . LYS B 1 112 ? -10.883 -27.781 -11.734 1 93.31 112 LYS B CA 1
ATOM 4074 C C . LYS B 1 112 ? -10.195 -27.359 -13.023 1 93.31 112 LYS B C 1
ATOM 4076 O O . LYS B 1 112 ? -9.867 -28.203 -13.859 1 93.31 112 LYS B O 1
ATOM 4081 N N . PHE B 1 113 ? -10.023 -26.125 -13.086 1 93.12 113 PHE B N 1
ATOM 4082 C CA . PHE B 1 113 ? -9.422 -25.516 -14.266 1 93.12 113 PHE B CA 1
ATOM 4083 C C . PHE B 1 113 ? -8.023 -26.062 -14.5 1 93.12 113 PHE B C 1
ATOM 4085 O O . PHE B 1 113 ? -7.668 -26.406 -15.633 1 93.12 113 PHE B O 1
ATOM 4092 N N . LEU B 1 114 ? -7.227 -26.266 -13.523 1 96.25 114 LEU B N 1
ATOM 4093 C CA . LEU B 1 114 ? -5.844 -26.719 -13.625 1 96.25 114 LEU B CA 1
ATOM 4094 C C . LEU B 1 114 ? -5.777 -28.203 -13.914 1 96.25 114 LEU B C 1
ATOM 4096 O O . LEU B 1 114 ? -4.961 -28.656 -14.719 1 96.25 114 LEU B O 1
ATOM 4100 N N . VAL B 1 115 ? -6.641 -28.969 -13.336 1 96.25 115 VAL B N 1
ATOM 4101 C CA . VAL B 1 115 ? -6.684 -30.406 -13.578 1 96.25 115 VAL B CA 1
ATOM 4102 C C . VAL B 1 115 ? -7.066 -30.688 -15.031 1 96.25 115 VAL B C 1
ATOM 4104 O O . VAL B 1 115 ? -6.477 -31.547 -15.68 1 96.25 115 VAL B O 1
ATOM 4107 N N . ASN B 1 116 ? -8.031 -29.938 -15.453 1 93.81 116 ASN B N 1
ATOM 4108 C CA . ASN B 1 116 ? -8.508 -30.094 -16.828 1 93.81 116 ASN B CA 1
ATOM 4109 C C . ASN B 1 116 ? -7.406 -29.781 -17.828 1 93.81 116 ASN B C 1
ATOM 4111 O O . ASN B 1 116 ? -7.453 -30.234 -18.969 1 93.81 116 ASN B O 1
ATOM 4115 N N . ARG B 1 117 ? -6.438 -29.109 -17.375 1 91.81 117 ARG B N 1
ATOM 4116 C CA . ARG B 1 117 ? -5.348 -28.734 -18.266 1 91.81 117 ARG B CA 1
ATOM 4117 C C . ARG B 1 117 ? -4.117 -29.594 -18.031 1 91.81 117 ARG B C 1
ATOM 4119 O O . ARG B 1 117 ? -3.041 -29.312 -18.562 1 91.81 117 ARG B O 1
ATOM 4126 N N . GLY B 1 118 ? -4.227 -30.594 -17.125 1 94.44 118 GLY B N 1
ATOM 4127 C CA . GLY B 1 118 ? -3.223 -31.641 -17.031 1 94.44 118 GLY B CA 1
ATOM 4128 C C . GLY B 1 118 ? -2.369 -31.547 -15.789 1 94.44 118 GLY B C 1
ATOM 4129 O O . GLY B 1 118 ? -1.526 -32.406 -15.531 1 94.44 118 GLY B O 1
ATOM 4130 N N . ALA B 1 119 ? -2.537 -30.547 -15 1 96.75 119 ALA B N 1
ATOM 4131 C CA . ALA B 1 119 ? -1.741 -30.406 -13.789 1 96.75 119 ALA B CA 1
ATOM 4132 C C . ALA B 1 119 ? -2.23 -31.359 -12.695 1 96.75 119 ALA B C 1
ATOM 4134 O O . ALA B 1 119 ? -3.398 -31.75 -12.68 1 96.75 119 ALA B O 1
ATOM 4135 N N . CYS B 1 120 ? -1.362 -31.734 -11.898 1 97.31 120 CYS B N 1
ATOM 4136 C CA . CYS B 1 120 ? -1.722 -32.438 -10.672 1 97.31 120 CYS B CA 1
ATOM 4137 C C . CYS B 1 120 ? -1.981 -31.469 -9.531 1 97.31 120 CYS B C 1
ATOM 4139 O O . CYS B 1 120 ? -1.09 -30.719 -9.141 1 97.31 120 CYS B O 1
ATOM 4141 N N . VAL B 1 121 ? -3.168 -31.516 -8.969 1 97.88 121 VAL B N 1
ATOM 4142 C CA . VAL B 1 121 ? -3.551 -30.484 -8.023 1 97.88 121 VAL B CA 1
ATOM 4143 C C . VAL B 1 121 ? -3.775 -31.094 -6.645 1 97.88 121 VAL B C 1
ATOM 4145 O O . VAL B 1 121 ? -4.535 -32.062 -6.5 1 97.88 121 VAL B O 1
ATOM 4148 N N . ILE B 1 122 ? -3.037 -30.609 -5.676 1 97.94 122 ILE B N 1
ATOM 4149 C CA . ILE B 1 122 ? -3.338 -30.828 -4.262 1 97.94 122 ILE B CA 1
ATOM 4150 C C . ILE B 1 122 ? -4.086 -29.609 -3.715 1 97.94 122 ILE B C 1
ATOM 4152 O O . ILE B 1 122 ? -3.664 -28.469 -3.92 1 97.94 122 ILE B O 1
ATOM 4156 N N . ALA B 1 123 ? -5.199 -29.844 -3.047 1 97.19 123 ALA B N 1
ATOM 4157 C CA . ALA B 1 123 ? -6.004 -28.703 -2.588 1 97.19 123 ALA B CA 1
ATOM 4158 C C . ALA B 1 123 ? -6.309 -28.828 -1.098 1 97.19 123 ALA B C 1
ATOM 4160 O O . ALA B 1 123 ? -6.68 -29.891 -0.614 1 97.19 123 ALA B O 1
ATOM 4161 N N . GLY B 1 124 ? -6.102 -27.719 -0.415 1 96.38 124 GLY B N 1
ATOM 4162 C CA . GLY B 1 124 ? -6.434 -27.656 0.999 1 96.38 124 GLY B CA 1
ATOM 4163 C C . GLY B 1 124 ? -7.863 -27.219 1.255 1 96.38 124 GLY B C 1
ATOM 4164 O O . GLY B 1 124 ? -8.391 -26.359 0.559 1 96.38 124 GLY B O 1
ATOM 4165 N N . ALA B 1 125 ? -8.469 -27.875 2.217 1 94.56 125 ALA B N 1
ATOM 4166 C CA . ALA B 1 125 ? -9.812 -27.516 2.668 1 94.56 125 ALA B CA 1
ATOM 4167 C C . ALA B 1 125 ? -9.945 -27.672 4.18 1 94.56 125 ALA B C 1
ATOM 4169 O O . ALA B 1 125 ? -9.219 -28.453 4.797 1 94.56 125 ALA B O 1
ATOM 4170 N N . LYS B 1 126 ? -10.812 -26.859 4.746 1 89.56 126 LYS B N 1
ATOM 4171 C CA . LYS B 1 126 ? -11.07 -27.016 6.176 1 89.56 126 LYS B CA 1
ATOM 4172 C C . LYS B 1 126 ? -11.695 -28.375 6.484 1 89.56 126 LYS B C 1
ATOM 4174 O O . LYS B 1 126 ? -11.32 -29.016 7.461 1 89.56 126 LYS B O 1
ATOM 4179 N N . ASP B 1 127 ? -12.656 -28.719 5.602 1 89 127 ASP B N 1
ATOM 4180 C CA . ASP B 1 127 ? -13.289 -30.031 5.672 1 89 127 ASP B CA 1
ATOM 4181 C C . ASP B 1 127 ? -13.266 -30.719 4.312 1 89 127 ASP B C 1
ATOM 4183 O O . ASP B 1 127 ? -14.219 -30.625 3.543 1 89 127 ASP B O 1
ATOM 4187 N N . PRO B 1 128 ? -12.273 -31.547 4.133 1 90.19 128 PRO B N 1
ATOM 4188 C CA . PRO B 1 128 ? -12.109 -32.219 2.832 1 90.19 128 PRO B CA 1
ATOM 4189 C C . PRO B 1 128 ? -13.242 -33.188 2.521 1 90.19 128 PRO B C 1
ATOM 4191 O O . PRO B 1 128 ? -13.414 -33.594 1.369 1 90.19 128 PRO B O 1
ATOM 4194 N N . MET B 1 129 ? -14 -33.531 3.48 1 86.69 129 MET B N 1
ATOM 4195 C CA . MET B 1 129 ? -15.039 -34.531 3.275 1 86.69 129 MET B CA 1
ATOM 4196 C C . MET B 1 129 ? -16.391 -33.875 3.014 1 86.69 129 MET B C 1
ATOM 4198 O O . MET B 1 129 ? -17.391 -34.562 2.824 1 86.69 129 MET B O 1
ATOM 4202 N N . SER B 1 130 ? -16.344 -32.625 2.924 1 86.88 130 SER B N 1
ATOM 4203 C CA . SER B 1 130 ? -17.578 -31.891 2.66 1 86.88 130 SER B CA 1
ATOM 4204 C C . SER B 1 130 ? -18.172 -32.281 1.308 1 86.88 130 SER B C 1
ATOM 4206 O O . SER B 1 130 ? -17.438 -32.5 0.349 1 86.88 130 SER B O 1
ATOM 4208 N N . SER B 1 131 ? -19.469 -32.281 1.173 1 81.12 131 SER B N 1
ATOM 4209 C CA . SER B 1 131 ? -20.188 -32.688 -0.038 1 81.12 131 SER B CA 1
ATOM 4210 C C . SER B 1 131 ? -19.938 -31.688 -1.169 1 81.12 131 SER B C 1
ATOM 4212 O O . SER B 1 131 ? -19.953 -32.062 -2.344 1 81.12 131 SER B O 1
ATOM 4214 N N . ILE B 1 132 ? -19.609 -30.516 -0.807 1 79.06 132 ILE B N 1
ATOM 4215 C CA . ILE B 1 132 ? -19.391 -29.469 -1.796 1 79.06 132 ILE B CA 1
ATOM 4216 C C . ILE B 1 132 ? -18.125 -29.75 -2.584 1 79.06 132 ILE B C 1
ATOM 4218 O O . ILE B 1 132 ? -18 -29.328 -3.738 1 79.06 132 ILE B O 1
ATOM 4222 N N . LEU B 1 133 ? -17.297 -30.578 -1.948 1 88.94 133 LEU B N 1
ATOM 4223 C CA . LEU B 1 133 ? -15.992 -30.797 -2.555 1 88.94 133 LEU B CA 1
ATOM 4224 C C . LEU B 1 133 ? -15.93 -32.156 -3.225 1 88.94 133 LEU B C 1
ATOM 4226 O O . LEU B 1 133 ? -14.883 -32.562 -3.756 1 88.94 133 LEU B O 1
ATOM 4230 N N . LEU B 1 134 ? -17.047 -32.906 -3.135 1 86.62 134 LEU B N 1
ATOM 4231 C CA . LEU B 1 134 ? -17.109 -34.219 -3.705 1 86.62 134 LEU B CA 1
ATOM 4232 C C . LEU B 1 134 ? -16.766 -34.219 -5.191 1 86.62 134 LEU B C 1
ATOM 4234 O O . LEU B 1 134 ? -16.016 -35.062 -5.676 1 86.62 134 LEU B O 1
ATOM 4238 N N . GLN B 1 135 ? -17.344 -33.312 -5.852 1 87.12 135 GLN B N 1
ATOM 4239 C CA . GLN B 1 135 ? -17.125 -33.188 -7.285 1 87.12 135 GLN B CA 1
ATOM 4240 C C . GLN B 1 135 ? -15.648 -32.938 -7.59 1 87.12 135 GLN B C 1
ATOM 4242 O O . GLN B 1 135 ? -15.109 -33.438 -8.578 1 87.12 135 GLN B O 1
ATOM 4247 N N . LEU B 1 136 ? -15.016 -32.188 -6.797 1 91.94 136 LEU B N 1
ATOM 4248 C CA . LEU B 1 136 ? -13.602 -31.891 -6.988 1 91.94 136 LEU B CA 1
ATOM 4249 C C . LEU B 1 136 ? -12.758 -33.156 -6.871 1 91.94 136 LEU B C 1
ATOM 4251 O O . LEU B 1 136 ? -11.805 -33.344 -7.633 1 91.94 136 LEU B O 1
ATOM 4255 N N . ARG B 1 137 ? -13.156 -33.938 -6.02 1 91 137 ARG B N 1
ATOM 4256 C CA . ARG B 1 137 ? -12.453 -35.188 -5.852 1 91 137 ARG B CA 1
ATOM 4257 C C . ARG B 1 137 ? -12.625 -36.094 -7.078 1 91 137 ARG B C 1
ATOM 4259 O O . ARG B 1 137 ? -11.664 -36.719 -7.535 1 91 137 ARG B O 1
ATOM 4266 N N . GLU B 1 138 ? -13.766 -36.094 -7.5 1 91.31 138 GLU B N 1
ATOM 4267 C CA . GLU B 1 138 ? -14.078 -36.906 -8.672 1 91.31 138 GLU B CA 1
ATOM 4268 C C . GLU B 1 138 ? -13.352 -36.406 -9.906 1 91.31 138 GLU B C 1
ATOM 4270 O O . GLU B 1 138 ? -13 -37.188 -10.797 1 91.31 138 GLU B O 1
ATOM 4275 N N . ASP B 1 139 ? -13.047 -35.156 -9.875 1 91.12 139 ASP B N 1
ATOM 4276 C CA . ASP B 1 139 ? -12.367 -34.531 -11 1 91.12 139 ASP B CA 1
ATOM 4277 C C . ASP B 1 139 ? -10.859 -34.75 -10.938 1 91.12 139 ASP B C 1
ATOM 4279 O O . ASP B 1 139 ? -10.125 -34.344 -11.836 1 91.12 139 ASP B O 1
ATOM 4283 N N . GLY B 1 140 ? -10.414 -35.344 -9.859 1 92.94 140 GLY B N 1
ATOM 4284 C CA . GLY B 1 140 ? -9.008 -35.719 -9.797 1 92.94 140 GLY B CA 1
ATOM 4285 C C . GLY B 1 140 ? -8.195 -34.812 -8.883 1 92.94 140 GLY B C 1
ATOM 4286 O O . GLY B 1 140 ? -6.965 -34.875 -8.867 1 92.94 140 GLY B O 1
ATOM 4287 N N . VAL B 1 141 ? -8.844 -34 -8.125 1 96.19 141 VAL B N 1
ATOM 4288 C CA . VAL B 1 141 ? -8.156 -33.125 -7.176 1 96.19 141 VAL B CA 1
ATOM 4289 C C . VAL B 1 141 ? -7.883 -33.906 -5.879 1 96.19 141 VAL B C 1
ATOM 4291 O O . VAL B 1 141 ? -8.773 -34.562 -5.344 1 96.19 141 VAL B O 1
ATOM 4294 N N . TYR B 1 142 ? -6.664 -33.906 -5.449 1 96.38 142 TYR B N 1
ATOM 4295 C CA . TYR B 1 142 ? -6.332 -34.5 -4.168 1 96.38 142 TYR B CA 1
ATOM 4296 C C . TYR B 1 142 ? -6.574 -33.562 -3.016 1 96.38 142 TYR B C 1
ATOM 4298 O O . TYR B 1 142 ? -5.855 -32.562 -2.867 1 96.38 142 TYR B O 1
ATOM 4306 N N . LEU B 1 143 ? -7.496 -33.875 -2.172 1 96.62 143 LEU B N 1
ATOM 4307 C CA . LEU B 1 143 ? -7.902 -32.969 -1.094 1 96.62 143 LEU B CA 1
ATOM 4308 C C . LEU B 1 143 ? -7.199 -33.344 0.21 1 96.62 143 LEU B C 1
ATOM 4310 O O . LEU B 1 143 ? -7.098 -34.531 0.555 1 96.62 143 LEU B O 1
ATOM 4314 N N . ILE B 1 144 ? -6.727 -32.344 0.908 1 96.44 144 ILE B N 1
ATOM 4315 C CA . ILE B 1 144 ? -6.16 -32.531 2.236 1 96.44 144 ILE B CA 1
ATOM 4316 C C . ILE B 1 144 ? -6.762 -31.531 3.215 1 96.44 144 ILE B C 1
ATOM 4318 O O . ILE B 1 144 ? -7.184 -30.438 2.814 1 96.44 144 ILE B O 1
ATOM 4322 N N . LYS B 1 145 ? -6.805 -31.891 4.488 1 96.38 145 LYS B N 1
ATOM 4323 C CA . LYS B 1 145 ? -7.195 -30.938 5.52 1 96.38 145 LYS B CA 1
ATOM 4324 C C . LYS B 1 145 ? -6.113 -29.891 5.734 1 96.38 145 LYS B C 1
ATOM 4326 O O . LYS B 1 145 ? -4.965 -30.219 6.039 1 96.38 145 LYS B O 1
ATOM 4331 N N . PHE B 1 146 ? -6.469 -28.656 5.551 1 96.56 146 PHE B N 1
ATOM 4332 C CA . PHE B 1 146 ? -5.504 -27.562 5.613 1 96.56 146 PHE B CA 1
ATOM 4333 C C . PHE B 1 146 ? -6.156 -26.297 6.16 1 96.56 146 PHE B C 1
ATOM 4335 O O . PHE B 1 146 ? -7.117 -25.797 5.578 1 96.56 146 PHE B O 1
ATOM 4342 N N . ASP B 1 147 ? -5.645 -25.875 7.309 1 94.19 147 ASP B N 1
ATOM 4343 C CA . ASP B 1 147 ? -6.16 -24.703 8.016 1 94.19 147 ASP B CA 1
ATOM 4344 C C . ASP B 1 147 ? -5.023 -23.844 8.555 1 94.19 147 ASP B C 1
ATOM 4346 O O . ASP B 1 147 ? -4.168 -24.328 9.297 1 94.19 147 ASP B O 1
ATOM 4350 N N . ILE B 1 148 ? -5.074 -22.547 8.195 1 93.81 148 ILE B N 1
ATOM 4351 C CA . ILE B 1 148 ? -3.943 -21.719 8.57 1 93.81 148 ILE B CA 1
ATOM 4352 C C . ILE B 1 148 ? -4.34 -20.797 9.719 1 93.81 148 ILE B C 1
ATOM 4354 O O . ILE B 1 148 ? -3.639 -19.828 10.016 1 93.81 148 ILE B O 1
ATOM 4358 N N . SER B 1 149 ? -5.461 -21.078 10.398 1 91.31 149 SER B N 1
ATOM 4359 C CA . SER B 1 149 ? -6.027 -20.188 11.406 1 91.31 149 SER B CA 1
ATOM 4360 C C . SER B 1 149 ? -5.242 -20.25 12.711 1 91.31 149 SER B C 1
ATOM 4362 O O . SER B 1 149 ? -5.406 -19.391 13.578 1 91.31 149 SER B O 1
ATOM 4364 N N . SER B 1 150 ? -4.465 -21.266 12.867 1 93.69 150 SER B N 1
ATOM 4365 C CA . SER B 1 150 ? -3.574 -21.375 14.023 1 93.69 150 SER B CA 1
ATOM 4366 C C . SER B 1 150 ? -2.258 -22.047 13.648 1 93.69 150 SER B C 1
ATOM 4368 O O . SER B 1 150 ? -2.182 -22.75 12.641 1 93.69 150 SER B O 1
ATOM 4370 N N . ASP B 1 151 ? -1.32 -21.812 14.461 1 93.06 151 ASP B N 1
ATOM 4371 C CA . ASP B 1 151 ? -0.005 -22.391 14.195 1 93.06 151 ASP B CA 1
ATOM 4372 C C . ASP B 1 151 ? -0.061 -23.922 14.211 1 93.06 151 ASP B C 1
ATOM 4374 O O . ASP B 1 151 ? 0.586 -24.578 13.391 1 93.06 151 ASP B O 1
ATOM 4378 N N . GLU B 1 152 ? -0.789 -24.406 15.125 1 95.75 152 GLU B N 1
ATOM 4379 C CA . GLU B 1 152 ? -0.914 -25.859 15.25 1 95.75 152 GLU B CA 1
ATOM 4380 C C . GLU B 1 152 ? -1.563 -26.453 14.008 1 95.75 152 GLU B C 1
ATOM 4382 O O . GLU B 1 152 ? -1.072 -27.453 13.461 1 95.75 152 GLU B O 1
ATOM 4387 N N . LYS B 1 153 ? -2.662 -25.891 13.609 1 96.25 153 LYS B N 1
ATOM 4388 C CA . LYS B 1 153 ? -3.375 -26.375 12.438 1 96.25 153 LYS B CA 1
ATOM 4389 C C . LYS B 1 153 ? -2.521 -26.234 11.18 1 96.25 153 LYS B C 1
ATOM 4391 O O . LYS B 1 153 ? -2.525 -27.125 10.32 1 96.25 153 LYS B O 1
ATOM 4396 N N . LEU B 1 154 ? -1.816 -25.156 11.094 1 96.69 154 LEU B N 1
ATOM 4397 C CA . LEU B 1 154 ? -0.933 -24.922 9.953 1 96.69 154 LEU B CA 1
ATOM 4398 C C . LEU B 1 154 ? 0.154 -26 9.891 1 96.69 154 LEU B C 1
ATOM 4400 O O . LEU B 1 154 ? 0.415 -26.562 8.828 1 96.69 154 LEU B O 1
ATOM 4404 N N . ASN B 1 155 ? 0.718 -26.281 11.016 1 96.25 155 ASN B N 1
ATOM 4405 C CA . ASN B 1 155 ? 1.759 -27.297 11.07 1 96.25 155 ASN B CA 1
ATOM 4406 C C . ASN B 1 155 ? 1.234 -28.656 10.625 1 96.25 155 ASN B C 1
ATOM 4408 O O . ASN B 1 155 ? 1.91 -29.375 9.891 1 96.25 155 ASN B O 1
ATOM 4412 N N . GLU B 1 156 ? 0.087 -28.969 11.078 1 97.38 156 GLU B N 1
ATOM 4413 C CA . GLU B 1 156 ? -0.527 -30.234 10.688 1 97.38 156 GLU B CA 1
ATOM 4414 C C . GLU B 1 156 ? -0.773 -30.281 9.18 1 97.38 156 GLU B C 1
ATOM 4416 O O . GLU B 1 156 ? -0.523 -31.312 8.539 1 97.38 156 GLU B O 1
ATOM 4421 N N . GLY B 1 157 ? -1.297 -29.234 8.672 1 97.56 157 GLY B N 1
ATOM 4422 C CA . GLY B 1 157 ? -1.541 -29.172 7.238 1 97.56 157 GLY B CA 1
ATOM 4423 C C . GLY B 1 157 ? -0.275 -29.281 6.41 1 97.56 157 GLY B C 1
ATOM 4424 O O . GLY B 1 157 ? -0.245 -30 5.414 1 97.56 157 GLY B O 1
ATOM 4425 N N . MET B 1 158 ? 0.744 -28.609 6.848 1 97.19 158 MET B N 1
ATOM 4426 C CA . MET B 1 158 ? 2.025 -28.656 6.148 1 97.19 158 MET B CA 1
ATOM 4427 C C . MET B 1 158 ? 2.617 -30.062 6.176 1 97.19 158 MET B C 1
ATOM 4429 O O . MET B 1 158 ? 3.238 -30.5 5.203 1 97.19 158 MET B O 1
ATOM 4433 N N . MET B 1 159 ? 2.416 -30.703 7.273 1 97.38 159 MET B N 1
ATOM 4434 C CA . MET B 1 159 ? 2.891 -32.062 7.379 1 97.38 159 MET B CA 1
ATOM 4435 C C . MET B 1 159 ? 2.178 -32.969 6.371 1 97.38 159 MET B C 1
ATOM 4437 O O . MET B 1 159 ? 2.807 -33.812 5.734 1 97.38 159 MET B O 1
ATOM 4441 N N . ARG B 1 160 ? 0.917 -32.812 6.25 1 97.44 160 ARG B N 1
ATOM 4442 C CA . ARG B 1 160 ? 0.148 -33.594 5.289 1 97.44 160 ARG B CA 1
ATOM 4443 C C . ARG B 1 160 ? 0.628 -33.344 3.863 1 97.44 160 ARG B C 1
ATOM 4445 O O . ARG B 1 160 ? 0.72 -34.281 3.055 1 97.44 160 ARG B O 1
ATOM 4452 N N . LEU B 1 161 ? 0.919 -32.094 3.574 1 97.81 161 LEU B N 1
ATOM 4453 C CA . LEU B 1 161 ? 1.419 -31.734 2.254 1 97.81 161 LEU B CA 1
ATOM 4454 C C . LEU B 1 161 ? 2.777 -32.375 1.989 1 97.81 161 LEU B C 1
ATOM 4456 O O . LEU B 1 161 ? 2.996 -32.969 0.927 1 97.81 161 LEU B O 1
ATOM 4460 N N . ARG B 1 162 ? 3.627 -32.312 2.951 1 96.56 162 ARG B N 1
ATOM 4461 C CA . ARG B 1 162 ? 4.957 -32.875 2.83 1 96.56 162 ARG B CA 1
ATOM 4462 C C . ARG B 1 162 ? 4.875 -34.406 2.605 1 96.56 162 ARG B C 1
ATOM 4464 O O . ARG B 1 162 ? 5.605 -34.938 1.781 1 96.56 162 ARG B O 1
ATOM 4471 N N . LEU B 1 163 ? 4.023 -34.969 3.365 1 96.75 163 LEU B N 1
ATOM 4472 C CA . LEU B 1 163 ? 3.855 -36.438 3.26 1 96.75 163 LEU B CA 1
ATOM 4473 C C . LEU B 1 163 ? 3.383 -36.812 1.863 1 96.75 163 LEU B C 1
ATOM 4475 O O . LEU B 1 163 ? 3.865 -37.781 1.292 1 96.75 163 LEU B O 1
ATOM 4479 N N . ARG B 1 164 ? 2.48 -36.094 1.353 1 95.75 164 ARG B N 1
ATOM 4480 C CA . ARG B 1 164 ? 1.959 -36.375 0.024 1 95.75 164 ARG B CA 1
ATOM 4481 C C . ARG B 1 164 ? 3.039 -36.219 -1.04 1 95.75 164 ARG B C 1
ATOM 4483 O O . ARG B 1 164 ? 3.172 -37.062 -1.936 1 95.75 164 ARG B O 1
ATOM 4490 N N . LEU B 1 165 ? 3.795 -35.219 -0.959 1 96.69 165 LEU B N 1
ATOM 4491 C CA . LEU B 1 165 ? 4.875 -34.969 -1.908 1 96.69 165 LEU B CA 1
ATOM 4492 C C . LEU B 1 165 ? 5.93 -36.062 -1.832 1 96.69 165 LEU B C 1
ATOM 4494 O O . LEU B 1 165 ? 6.438 -36.531 -2.861 1 96.69 165 LEU B O 1
ATOM 4498 N N . SER B 1 166 ? 6.188 -36.438 -0.624 1 95.38 166 SER B N 1
ATOM 4499 C CA . SER B 1 166 ? 7.156 -37.5 -0.422 1 95.38 166 SER B CA 1
ATOM 4500 C C . SER B 1 166 ? 6.664 -38.812 -1.021 1 95.38 166 SER B C 1
ATOM 4502 O O . SER B 1 166 ? 7.426 -39.531 -1.668 1 95.38 166 SER B O 1
ATOM 4504 N N . THR B 1 167 ? 5.434 -39.062 -0.819 1 95.62 167 THR B N 1
ATOM 4505 C CA . THR B 1 167 ? 4.844 -40.281 -1.342 1 95.62 167 THR B CA 1
ATOM 4506 C C . THR B 1 167 ? 4.895 -40.312 -2.867 1 95.62 167 THR B C 1
ATOM 4508 O O . THR B 1 167 ? 5.152 -41.344 -3.473 1 95.62 167 THR B O 1
ATOM 4511 N N . TRP B 1 168 ? 4.625 -39.188 -3.451 1 94.88 168 TRP B N 1
ATOM 4512 C CA . TRP B 1 168 ? 4.641 -39.062 -4.906 1 94.88 168 TRP B CA 1
ATOM 4513 C C . TRP B 1 168 ? 6.066 -38.938 -5.426 1 94.88 168 TRP B C 1
ATOM 4515 O O . TRP B 1 168 ? 6.312 -39.094 -6.625 1 94.88 168 TRP B O 1
ATOM 4525 N N . ASN B 1 169 ? 6.996 -38.656 -4.582 1 94.69 169 ASN B N 1
ATOM 4526 C CA . ASN B 1 169 ? 8.375 -38.375 -4.945 1 94.69 169 ASN B CA 1
ATOM 4527 C C . ASN B 1 169 ? 8.461 -37.25 -5.992 1 94.69 169 ASN B C 1
ATOM 4529 O O . ASN B 1 169 ? 9.109 -37.438 -7.023 1 94.69 169 ASN B O 1
ATOM 4533 N N . LYS B 1 170 ? 7.758 -36.188 -5.742 1 95.44 170 LYS B N 1
ATOM 4534 C CA . LYS B 1 170 ? 7.68 -35.062 -6.637 1 95.44 170 LYS B CA 1
ATOM 4535 C C . LYS B 1 170 ? 7.898 -33.75 -5.879 1 95.44 170 LYS B C 1
ATOM 4537 O O . LYS B 1 170 ? 7.641 -33.656 -4.676 1 95.44 170 LYS B O 1
ATOM 4542 N N . ASP B 1 171 ? 8.422 -32.719 -6.57 1 96.44 171 ASP B N 1
ATOM 4543 C CA . ASP B 1 171 ? 8.586 -31.375 -6.035 1 96.44 171 ASP B CA 1
ATOM 4544 C C . ASP B 1 171 ? 7.328 -30.547 -6.25 1 96.44 171 ASP B C 1
ATOM 4546 O O . ASP B 1 171 ? 6.543 -30.812 -7.164 1 96.44 171 ASP B O 1
ATOM 4550 N N . LEU B 1 172 ? 7.18 -29.656 -5.383 1 97.69 172 LEU B N 1
ATOM 4551 C CA . LEU B 1 172 ? 6.109 -28.688 -5.559 1 97.69 172 LEU B CA 1
ATOM 4552 C C . LEU B 1 172 ? 6.488 -27.641 -6.609 1 97.69 172 LEU B C 1
ATOM 4554 O O . LEU B 1 172 ? 7.512 -26.969 -6.48 1 97.69 172 LEU B O 1
ATOM 4558 N N . ASN B 1 173 ? 5.66 -27.5 -7.637 1 97.94 173 ASN B N 1
ATOM 4559 C CA . ASN B 1 173 ? 5.992 -26.625 -8.742 1 97.94 173 ASN B CA 1
ATOM 4560 C C . ASN B 1 173 ? 5.297 -25.266 -8.609 1 97.94 173 ASN B C 1
ATOM 4562 O O . ASN B 1 173 ? 5.746 -24.266 -9.18 1 97.94 173 ASN B O 1
ATOM 4566 N N . GLY B 1 174 ? 4.207 -25.25 -7.895 1 98.44 174 GLY B N 1
ATOM 4567 C CA . GLY B 1 174 ? 3.471 -24 -7.703 1 98.44 174 GLY B CA 1
ATOM 4568 C C . GLY B 1 174 ? 2.555 -24.031 -6.496 1 98.44 174 GLY B C 1
ATOM 4569 O O . GLY B 1 174 ? 2.111 -25.109 -6.07 1 98.44 174 GLY B O 1
ATOM 4570 N N . VAL B 1 175 ? 2.322 -22.922 -5.957 1 98.56 175 VAL B N 1
ATOM 4571 C CA . VAL B 1 175 ? 1.384 -22.75 -4.852 1 98.56 175 VAL B CA 1
ATOM 4572 C C . VAL B 1 175 ? 0.491 -21.531 -5.121 1 98.56 175 VAL B C 1
ATOM 4574 O O . VAL B 1 175 ? 0.976 -20.469 -5.516 1 98.56 175 VAL B O 1
ATOM 4577 N N . VAL B 1 176 ? -0.759 -21.719 -5.004 1 98.12 176 VAL B N 1
ATOM 4578 C CA . VAL B 1 176 ? -1.699 -20.609 -5.023 1 98.12 176 VAL B CA 1
ATOM 4579 C C . VAL B 1 176 ? -2.221 -20.344 -3.611 1 98.12 176 VAL B C 1
ATOM 4581 O O . VAL B 1 176 ? -2.943 -21.172 -3.047 1 98.12 176 VAL B O 1
ATOM 4584 N N . VAL B 1 177 ? -1.795 -19.25 -3.105 1 97.62 177 VAL B N 1
ATOM 4585 C CA . VAL B 1 177 ? -2.256 -18.844 -1.782 1 97.62 177 VAL B CA 1
ATOM 4586 C C . VAL B 1 177 ? -3.623 -18.172 -1.896 1 97.62 177 VAL B C 1
ATOM 4588 O O . VAL B 1 177 ? -3.711 -16.953 -2.096 1 97.62 177 VAL B O 1
ATOM 4591 N N . ASN B 1 178 ? -4.594 -18.953 -1.793 1 92.88 178 ASN B N 1
ATOM 4592 C CA . ASN B 1 178 ? -5.977 -18.484 -1.86 1 92.88 178 ASN B CA 1
ATOM 4593 C C . ASN B 1 178 ? -6.625 -18.469 -0.48 1 92.88 178 ASN B C 1
ATOM 4595 O O . ASN B 1 178 ? -7.688 -19.062 -0.2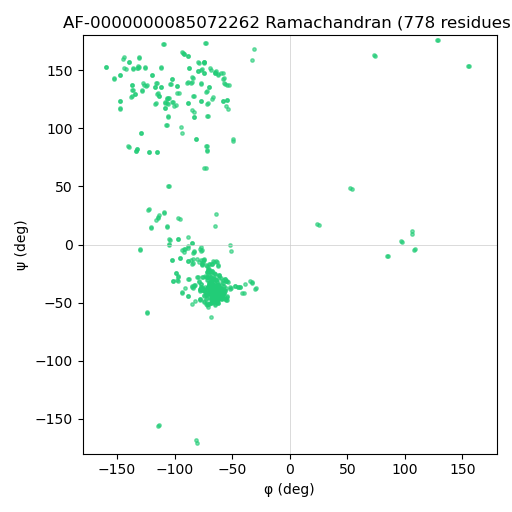78 1 92.88 178 ASN B O 1
ATOM 4599 N N . SER B 1 179 ? -5.934 -17.875 0.387 1 83.38 179 SER B N 1
ATOM 4600 C CA . SER B 1 179 ? -6.41 -17.719 1.756 1 83.38 179 SER B CA 1
ATOM 4601 C C . SER B 1 179 ? -6.711 -16.25 2.062 1 83.38 179 SER B C 1
ATOM 4603 O O . SER B 1 179 ? -6.223 -15.352 1.372 1 83.38 179 SER B O 1
ATOM 4605 N N . GLY B 1 180 ? -7.594 -16.016 2.941 1 82.31 180 GLY B N 1
ATOM 4606 C CA . GLY B 1 180 ? -7.988 -14.664 3.324 1 82.31 180 GLY B CA 1
ATOM 4607 C C . GLY B 1 180 ? -9.492 -14.453 3.277 1 82.31 180 GLY B C 1
ATOM 4608 O O . GLY B 1 180 ? -10.242 -15.352 2.902 1 82.31 180 GLY B O 1
ATOM 4609 N N . VAL B 1 181 ? -9.852 -13.289 3.693 1 81.19 181 VAL B N 1
ATOM 4610 C CA . VAL B 1 181 ? -11.273 -12.969 3.744 1 81.19 181 VAL B CA 1
ATOM 4611 C C . VAL B 1 181 ? -11.508 -11.562 3.188 1 81.19 181 VAL B C 1
ATOM 4613 O O . VAL B 1 181 ? -10.609 -10.727 3.207 1 81.19 181 VAL B O 1
ATOM 4616 N N . ASP B 1 182 ? -12.664 -11.414 2.658 1 77.5 182 ASP B N 1
ATOM 4617 C CA . ASP B 1 182 ? -13.102 -10.07 2.299 1 77.5 182 ASP B CA 1
ATOM 4618 C C . ASP B 1 182 ? -13.602 -9.312 3.523 1 77.5 182 ASP B C 1
ATOM 4620 O O . ASP B 1 182 ? -14.055 -9.922 4.496 1 77.5 182 ASP B O 1
ATOM 4624 N N . ALA B 1 183 ? -13.438 -8.047 3.504 1 76.81 183 ALA B N 1
ATOM 4625 C CA . ALA B 1 183 ? -13.859 -7.23 4.637 1 76.81 183 ALA B CA 1
ATOM 4626 C C . ALA B 1 183 ? -14.211 -5.812 4.195 1 76.81 183 ALA B C 1
ATOM 4628 O O . ALA B 1 183 ? -13.562 -5.254 3.307 1 76.81 183 ALA B O 1
ATOM 4629 N N . PHE B 1 184 ? -15.266 -5.289 4.863 1 74.81 184 PHE B N 1
ATOM 4630 C CA . PHE B 1 184 ? -15.727 -3.939 4.574 1 74.81 184 PHE B CA 1
ATOM 4631 C C . PHE B 1 184 ? -15.773 -3.102 5.848 1 74.81 184 PHE B C 1
ATOM 4633 O O . PHE B 1 184 ? -15.883 -3.645 6.949 1 74.81 184 PHE B O 1
ATOM 4640 N N . GLY B 1 185 ? -15.609 -1.769 5.633 1 75.81 185 GLY B N 1
ATOM 4641 C CA . GLY B 1 185 ? -15.781 -0.896 6.785 1 75.81 185 GLY B CA 1
ATOM 4642 C C . GLY B 1 185 ? -15.031 0.42 6.648 1 75.81 185 GLY B C 1
ATOM 4643 O O . GLY B 1 185 ? -14.07 0.517 5.891 1 75.81 185 GLY B O 1
ATOM 4644 N N . ASP B 1 186 ? -15.609 1.425 7.387 1 79.62 186 ASP B N 1
ATOM 4645 C CA . ASP B 1 186 ? -14.93 2.709 7.551 1 79.62 186 ASP B CA 1
ATOM 4646 C C . ASP B 1 186 ? -14.062 2.717 8.805 1 79.62 186 ASP B C 1
ATOM 4648 O O . ASP B 1 186 ? -14.219 1.864 9.68 1 79.62 186 ASP B O 1
ATOM 4652 N N . PHE B 1 187 ? -13.188 3.646 8.883 1 86.38 187 PHE B N 1
ATOM 4653 C CA . PHE B 1 187 ? -12.297 3.699 10.031 1 86.38 187 PHE B CA 1
ATOM 4654 C C . PHE B 1 187 ? -13.07 3.963 11.312 1 86.38 187 PHE B C 1
ATOM 4656 O O . PHE B 1 187 ? -12.938 3.227 12.297 1 86.38 187 PHE B O 1
ATOM 4663 N N . GLU B 1 188 ? -13.875 4.988 11.273 1 72.69 188 GLU B N 1
ATOM 4664 C CA . GLU B 1 188 ? -14.547 5.438 12.492 1 72.69 188 GLU B CA 1
ATOM 4665 C C . GLU B 1 188 ? -15.57 4.41 12.961 1 72.69 188 GLU B C 1
ATOM 4667 O O . GLU B 1 188 ? -15.805 4.266 14.164 1 72.69 188 GLU B O 1
ATOM 4672 N N . TRP B 1 189 ? -15.992 3.611 12.023 1 70.31 189 TRP B N 1
ATOM 4673 C CA . TRP B 1 189 ? -17.078 2.701 12.383 1 70.31 189 TRP B CA 1
ATOM 4674 C C . TRP B 1 189 ? -16.531 1.298 12.648 1 70.31 189 TRP B C 1
ATOM 4676 O O . TRP B 1 189 ? -17.141 0.523 13.391 1 70.31 189 TRP B O 1
ATOM 4686 N N . SER B 1 190 ? -15.523 0.915 12.008 1 72.56 190 SER B N 1
ATOM 4687 C CA . SER B 1 190 ? -15.008 -0.447 12.102 1 72.56 190 SER B CA 1
ATOM 4688 C C . SER B 1 190 ? -14.25 -0.658 13.414 1 72.56 190 SER B C 1
ATOM 4690 O O . SER B 1 190 ? -14.375 -1.709 14.047 1 72.56 190 SER B O 1
ATOM 4692 N N . GLY B 1 191 ? -13.695 0.327 13.945 1 75.69 191 GLY B N 1
ATOM 4693 C CA . GLY B 1 191 ? -12.867 0.175 15.125 1 75.69 191 GLY B CA 1
ATOM 4694 C C . GLY B 1 191 ? -11.516 -0.452 14.836 1 75.69 191 GLY B C 1
ATOM 4695 O O . GLY B 1 191 ? -11.383 -1.233 13.891 1 75.69 191 GLY B O 1
ATOM 4696 N N . VAL B 1 192 ? -10.617 -0.311 15.703 1 88.31 192 VAL B N 1
ATOM 4697 C CA . VAL B 1 192 ? -9.234 -0.746 15.523 1 88.31 192 VAL B CA 1
ATOM 4698 C C . VAL B 1 192 ? -9.141 -2.26 15.703 1 88.31 192 VAL B C 1
ATOM 4700 O O . VAL B 1 192 ? -8.375 -2.93 15.008 1 88.31 192 VAL B O 1
ATOM 4703 N N . LYS B 1 193 ? -9.961 -2.816 16.594 1 85.31 193 LYS B N 1
ATOM 4704 C CA . LYS B 1 193 ? -9.945 -4.25 16.859 1 85.31 193 LYS B CA 1
ATOM 4705 C C . LYS B 1 193 ? -10.344 -5.043 15.617 1 85.31 193 LYS B C 1
ATOM 4707 O O . LYS B 1 193 ? -9.742 -6.082 15.32 1 85.31 193 LYS B O 1
ATOM 4712 N N . TYR B 1 194 ? -11.328 -4.562 14.906 1 85.44 194 TYR B N 1
ATOM 4713 C CA . TYR B 1 194 ? -11.773 -5.203 13.672 1 85.44 194 TYR B CA 1
ATOM 4714 C C . TYR B 1 194 ? -10.688 -5.156 12.609 1 85.44 194 TYR B C 1
ATOM 4716 O O . TYR B 1 194 ? -10.43 -6.152 11.93 1 85.44 194 TYR B O 1
ATOM 4724 N N . LEU B 1 195 ? -10.078 -4.055 12.453 1 90.44 195 LEU B N 1
ATOM 4725 C CA . LEU B 1 195 ? -8.992 -3.91 11.492 1 90.44 195 LEU B CA 1
ATOM 4726 C C . LEU B 1 195 ? -7.855 -4.875 11.812 1 90.44 195 LEU B C 1
ATOM 4728 O O . LEU B 1 195 ? -7.297 -5.504 10.906 1 90.44 195 LEU B O 1
ATOM 4732 N N . LYS B 1 196 ? -7.566 -4.984 13.109 1 92.31 196 LYS B N 1
ATOM 4733 C CA . LYS B 1 196 ? -6.512 -5.891 13.555 1 92.31 196 LYS B CA 1
ATOM 4734 C C . LYS B 1 196 ? -6.863 -7.34 13.227 1 92.31 196 LYS B C 1
ATOM 4736 O O . LYS B 1 196 ? -6.008 -8.102 12.773 1 92.31 196 LYS B O 1
ATOM 4741 N N . LYS B 1 197 ? -8.078 -7.672 13.445 1 89.44 197 LYS B N 1
ATOM 4742 C CA . LYS B 1 197 ? -8.523 -9.039 13.195 1 89.44 197 LYS B CA 1
ATOM 4743 C C . LYS B 1 197 ? -8.391 -9.398 11.719 1 89.44 197 LYS B C 1
ATOM 4745 O O . LYS B 1 197 ? -7.879 -10.477 11.383 1 89.44 197 LYS B O 1
ATOM 4750 N N . ILE B 1 198 ? -8.852 -8.508 10.867 1 89.56 198 ILE B N 1
ATOM 4751 C CA . ILE B 1 198 ? -8.773 -8.75 9.43 1 89.56 198 ILE B CA 1
ATOM 4752 C C . ILE B 1 198 ? -7.316 -8.82 8.992 1 89.56 198 ILE B C 1
ATOM 4754 O O . ILE B 1 198 ? -6.953 -9.648 8.156 1 89.56 198 ILE B O 1
ATOM 4758 N N . THR B 1 199 ? -6.508 -7.984 9.578 1 95.44 199 THR B N 1
ATOM 4759 C CA . THR B 1 199 ? -5.082 -7.996 9.266 1 95.44 199 THR B CA 1
ATOM 4760 C C . THR B 1 199 ? -4.441 -9.305 9.719 1 95.44 199 THR B C 1
ATOM 4762 O O . THR B 1 199 ? -3.564 -9.844 9.031 1 95.44 199 THR B O 1
ATOM 4765 N N . ASP B 1 200 ? -4.895 -9.789 10.844 1 94.12 200 ASP B N 1
ATOM 4766 C CA . ASP B 1 200 ? -4.371 -11.062 11.328 1 94.12 200 ASP B CA 1
ATOM 4767 C C . ASP B 1 200 ? -4.656 -12.188 10.336 1 94.12 200 ASP B C 1
ATOM 4769 O O . ASP B 1 200 ? -3.785 -13.016 10.062 1 94.12 200 ASP B O 1
ATOM 4773 N N . ILE B 1 201 ? -5.762 -12.18 9.766 1 92.38 201 ILE B N 1
ATOM 4774 C CA . ILE B 1 201 ? -6.207 -13.234 8.859 1 92.38 201 ILE B CA 1
ATOM 4775 C C . ILE B 1 201 ? -5.539 -13.062 7.5 1 92.38 201 ILE B C 1
ATOM 4777 O O . ILE B 1 201 ? -4.949 -14.008 6.969 1 92.38 201 ILE B O 1
ATOM 4781 N N . ASN B 1 202 ? -5.535 -11.852 6.977 1 94.56 202 ASN B N 1
ATOM 4782 C CA . ASN B 1 202 ? -5.145 -11.609 5.59 1 94.56 202 ASN B CA 1
ATOM 4783 C C . ASN B 1 202 ? -3.639 -11.383 5.465 1 94.56 202 ASN B C 1
ATOM 4785 O O . ASN B 1 202 ? -3.094 -11.414 4.359 1 94.56 202 ASN B O 1
ATOM 4789 N N . VAL B 1 203 ? -2.986 -11.156 6.562 1 97.56 203 VAL B N 1
ATOM 4790 C CA . VAL B 1 203 ? -1.571 -10.82 6.445 1 97.56 203 VAL B CA 1
ATOM 4791 C C . VAL B 1 203 ? -0.736 -11.789 7.277 1 97.56 203 VAL B C 1
ATOM 4793 O O . VAL B 1 203 ? 0.059 -12.555 6.734 1 97.56 203 VAL B O 1
ATOM 4796 N N . TRP B 1 204 ? -1.014 -11.852 8.586 1 96.88 204 TRP B N 1
ATOM 4797 C CA . TRP B 1 204 ? -0.087 -12.539 9.469 1 96.88 204 TRP B CA 1
ATOM 4798 C C . TRP B 1 204 ? -0.198 -14.055 9.305 1 96.88 204 TRP B C 1
ATOM 4800 O O . TRP B 1 204 ? 0.813 -14.758 9.289 1 96.88 204 TRP B O 1
ATOM 4810 N N . GLN B 1 205 ? -1.428 -14.578 9.234 1 96.19 205 GLN B N 1
ATOM 4811 C CA . GLN B 1 205 ? -1.588 -16.016 8.992 1 96.19 205 GLN B CA 1
ATOM 4812 C C . GLN B 1 205 ? -0.954 -16.422 7.664 1 96.19 205 GLN B C 1
ATOM 4814 O O . GLN B 1 205 ? -0.312 -17.469 7.574 1 96.19 205 GLN B O 1
ATOM 4819 N N . ILE B 1 206 ? -1.089 -15.578 6.695 1 97.31 206 ILE B N 1
ATOM 4820 C CA . ILE B 1 206 ? -0.512 -15.844 5.383 1 97.31 206 ILE B CA 1
ATOM 4821 C C . ILE B 1 206 ? 1.01 -15.75 5.461 1 97.31 206 ILE B C 1
ATOM 4823 O O . ILE B 1 206 ? 1.722 -16.531 4.832 1 97.31 206 ILE B O 1
ATOM 4827 N N . ALA B 1 207 ? 1.512 -14.75 6.172 1 95.88 207 ALA B N 1
ATOM 4828 C CA . ALA B 1 207 ? 2.955 -14.609 6.344 1 95.88 207 ALA B CA 1
ATOM 4829 C C . ALA B 1 207 ? 3.559 -15.867 6.969 1 95.88 207 ALA B C 1
ATOM 4831 O O . ALA B 1 207 ? 4.625 -16.312 6.551 1 95.88 207 ALA B O 1
ATOM 4832 N N . GLU B 1 208 ? 2.887 -16.422 7.938 1 94.06 208 GLU B N 1
ATOM 4833 C CA . GLU B 1 208 ? 3.359 -17.656 8.562 1 94.06 208 GLU B CA 1
ATOM 4834 C C . GLU B 1 208 ? 3.346 -18.812 7.57 1 94.06 208 GLU B C 1
ATOM 4836 O O . GLU B 1 208 ? 4.277 -19.625 7.543 1 94.06 208 GLU B O 1
ATOM 4841 N N . LEU B 1 209 ? 2.326 -18.875 6.836 1 96.56 209 LEU B N 1
ATOM 4842 C CA . LEU B 1 209 ? 2.232 -19.891 5.789 1 96.56 209 LEU B CA 1
ATOM 4843 C C . LEU B 1 209 ? 3.398 -19.781 4.812 1 96.56 209 LEU B C 1
ATOM 4845 O O . LEU B 1 209 ? 4.012 -20.781 4.453 1 96.56 209 LEU B O 1
ATOM 4849 N N . VAL B 1 210 ? 3.701 -18.562 4.383 1 95.56 210 VAL B N 1
ATOM 4850 C CA . VAL B 1 210 ? 4.766 -18.328 3.414 1 95.56 210 VAL B CA 1
ATOM 4851 C C . VAL B 1 210 ? 6.102 -18.781 3.988 1 95.56 210 VAL B C 1
ATOM 4853 O O . VAL B 1 210 ? 6.91 -19.391 3.287 1 95.56 210 VAL B O 1
ATOM 4856 N N . LYS B 1 211 ? 6.289 -18.453 5.223 1 91.81 211 LYS B N 1
ATOM 4857 C CA . LYS B 1 211 ? 7.508 -18.922 5.891 1 91.81 211 LYS B CA 1
ATOM 4858 C C . LYS B 1 211 ? 7.652 -20.438 5.801 1 91.81 211 LYS B C 1
ATOM 4860 O O . LYS B 1 211 ? 8.719 -20.938 5.441 1 91.81 211 LYS B O 1
ATOM 4865 N N . ASP B 1 212 ? 6.637 -21.141 6.086 1 92.75 212 ASP B N 1
ATOM 4866 C CA . ASP B 1 212 ? 6.648 -22.594 6.047 1 92.75 212 ASP B CA 1
ATOM 4867 C C . ASP B 1 212 ? 6.82 -23.094 4.617 1 92.75 212 ASP B C 1
ATOM 4869 O O . ASP B 1 212 ? 7.512 -24.094 4.383 1 92.75 212 ASP B O 1
ATOM 4873 N N . LEU B 1 213 ? 6.223 -22.453 3.674 1 95.06 213 LEU B N 1
ATOM 4874 C CA . LEU B 1 213 ? 6.336 -22.844 2.273 1 95.06 213 LEU B CA 1
ATOM 4875 C C . LEU B 1 213 ? 7.77 -22.672 1.778 1 95.06 213 LEU B C 1
ATOM 4877 O O . LEU B 1 213 ? 8.273 -23.516 1.021 1 95.06 213 LEU B O 1
ATOM 4881 N N . LEU B 1 214 ? 8.344 -21.578 2.199 1 91.38 214 LEU B N 1
ATOM 4882 C CA . LEU B 1 214 ? 9.727 -21.344 1.81 1 91.38 214 LEU B CA 1
ATOM 4883 C C . LEU B 1 214 ? 10.633 -22.438 2.346 1 91.38 214 LEU B C 1
ATOM 4885 O O . LEU B 1 214 ? 11.531 -22.906 1.641 1 91.38 214 LEU B O 1
ATOM 4889 N N . GLU B 1 215 ? 10.375 -22.859 3.545 1 89.06 215 GLU B N 1
ATOM 4890 C CA . GLU B 1 215 ? 11.141 -23.953 4.137 1 89.06 215 GLU B CA 1
ATOM 4891 C C . GLU B 1 215 ? 10.961 -25.25 3.35 1 89.06 215 GLU B C 1
ATOM 4893 O O . GLU B 1 215 ? 11.883 -26.062 3.256 1 89.06 215 GLU B O 1
ATOM 4898 N N . LEU B 1 216 ? 9.867 -25.406 2.816 1 92.88 216 LEU B N 1
ATOM 4899 C CA . LEU B 1 216 ? 9.523 -26.609 2.066 1 92.88 216 LEU B CA 1
ATOM 4900 C C . LEU B 1 216 ? 10.141 -26.578 0.672 1 92.88 216 LEU B C 1
ATOM 4902 O O . LEU B 1 216 ? 10.664 -27.594 0.196 1 92.88 216 LEU B O 1
ATOM 4906 N N . VAL B 1 217 ? 10.195 -25.422 -0.004 1 93.94 217 VAL B N 1
ATOM 4907 C CA . VAL B 1 217 ? 10.477 -25.344 -1.434 1 93.94 217 VAL B CA 1
ATOM 4908 C C . VAL B 1 217 ? 11.961 -25.047 -1.655 1 93.94 217 VAL B C 1
ATOM 4910 O O . VAL B 1 217 ? 12.523 -25.406 -2.691 1 93.94 217 VAL B O 1
ATOM 4913 N N . ARG B 1 218 ? 12.578 -24.422 -0.782 1 88.38 218 ARG B N 1
ATOM 4914 C CA . ARG B 1 218 ? 13.961 -24 -0.956 1 88.38 218 ARG B CA 1
ATOM 4915 C C . ARG B 1 218 ? 14.883 -25.188 -1.224 1 88.38 218 ARG B C 1
ATOM 4917 O O . ARG B 1 218 ? 15.742 -25.125 -2.1 1 88.38 218 ARG B O 1
ATOM 4924 N N . PRO B 1 219 ? 14.664 -26.281 -0.48 1 89.88 219 PRO B N 1
ATOM 4925 C CA . PRO B 1 219 ? 15.562 -27.406 -0.702 1 89.88 219 PRO B CA 1
ATOM 4926 C C . PRO B 1 219 ? 15.234 -28.172 -1.983 1 89.88 219 PRO B C 1
ATOM 4928 O O . PRO B 1 219 ? 16.031 -29 -2.428 1 89.88 219 PRO B O 1
ATOM 4931 N N . GLN B 1 220 ? 14.227 -27.844 -2.641 1 92.38 220 GLN B N 1
ATOM 4932 C CA . GLN B 1 220 ? 13.812 -28.562 -3.838 1 92.38 220 GLN B CA 1
ATOM 4933 C C . GLN B 1 220 ? 14.719 -28.234 -5.02 1 92.38 220 GLN B C 1
ATOM 4935 O O . GLN B 1 220 ? 15.352 -27.188 -5.051 1 92.38 220 GLN B O 1
ATOM 4940 N N . LYS B 1 221 ? 14.75 -29.125 -5.969 1 90.56 221 LYS B N 1
ATOM 4941 C CA . LYS B 1 221 ? 15.531 -28.922 -7.188 1 90.56 221 LYS B CA 1
ATOM 4942 C C . LYS B 1 221 ? 14.734 -28.125 -8.219 1 90.56 221 LYS B C 1
ATOM 4944 O O . LYS B 1 221 ? 15.289 -27.234 -8.875 1 90.56 221 LYS B O 1
ATOM 4949 N N . SER B 1 222 ? 13.539 -28.359 -8.25 1 92.69 222 SER B N 1
ATOM 4950 C CA . SER B 1 222 ? 12.688 -27.688 -9.219 1 92.69 222 SER B CA 1
ATOM 4951 C C . SER B 1 222 ? 12.344 -26.266 -8.773 1 92.69 222 SER B C 1
ATOM 4953 O O . SER B 1 222 ? 12.414 -25.953 -7.586 1 92.69 222 SER B O 1
ATOM 4955 N N . SER B 1 223 ? 12.008 -25.453 -9.773 1 94.19 223 SER B N 1
ATOM 4956 C CA . SER B 1 223 ? 11.516 -24.109 -9.477 1 94.19 223 SER B CA 1
ATOM 4957 C C . SER B 1 223 ? 10.086 -24.156 -8.945 1 94.19 223 SER B C 1
ATOM 4959 O O . SER B 1 223 ? 9.359 -25.125 -9.188 1 94.19 223 SER B O 1
ATOM 4961 N N . CYS B 1 224 ? 9.75 -23.172 -8.25 1 97.12 224 CYS B N 1
ATOM 4962 C CA . CYS B 1 224 ? 8.406 -23.094 -7.691 1 97.12 224 CYS B CA 1
ATOM 4963 C C . CYS B 1 224 ? 7.828 -21.688 -7.852 1 97.12 224 CYS B C 1
ATOM 4965 O O . CYS B 1 224 ? 8.523 -20.688 -7.625 1 97.12 224 CYS B O 1
ATOM 4967 N N . ARG B 1 225 ? 6.547 -21.641 -8.242 1 97.5 225 ARG B N 1
ATOM 4968 C CA . ARG B 1 225 ? 5.805 -20.391 -8.359 1 97.5 225 ARG B CA 1
ATOM 4969 C C . ARG B 1 225 ? 4.805 -20.234 -7.219 1 97.5 225 ARG B C 1
ATOM 4971 O O . ARG B 1 225 ? 3.977 -21.125 -6.992 1 97.5 225 ARG B O 1
ATOM 4978 N N . ILE B 1 226 ? 4.973 -19.188 -6.5 1 98.06 226 ILE B N 1
ATOM 4979 C CA . ILE B 1 226 ? 3.998 -18.906 -5.449 1 98.06 226 ILE B CA 1
ATOM 4980 C C . ILE B 1 226 ? 3.137 -17.703 -5.855 1 98.06 226 ILE B C 1
ATOM 4982 O O . ILE B 1 226 ? 3.643 -16.594 -6 1 98.06 226 ILE B O 1
ATOM 4986 N N . VAL B 1 227 ? 1.83 -17.938 -6.012 1 98.06 227 VAL B N 1
ATOM 4987 C CA . VAL B 1 227 ? 0.893 -16.938 -6.512 1 98.06 227 VAL B CA 1
ATOM 4988 C C . VAL B 1 227 ? -0.089 -16.562 -5.406 1 98.06 227 VAL B C 1
ATOM 4990 O O . VAL B 1 227 ? -0.721 -17.422 -4.797 1 98.06 227 VAL B O 1
ATOM 4993 N N . PHE B 1 228 ? -0.201 -15.266 -5.164 1 97.56 228 PHE B N 1
ATOM 4994 C CA . PHE B 1 228 ? -1.073 -14.773 -4.105 1 97.56 228 PHE B CA 1
ATOM 4995 C C . PHE B 1 228 ? -2.363 -14.203 -4.688 1 97.56 228 PHE B C 1
ATOM 4997 O O . PHE B 1 228 ? -2.342 -13.523 -5.711 1 97.56 228 PHE B O 1
ATOM 5004 N N . HIS B 1 229 ? -3.424 -14.531 -4.016 1 94.06 229 HIS B N 1
ATOM 5005 C CA . HIS B 1 229 ? -4.695 -13.891 -4.332 1 94.06 229 HIS B CA 1
ATOM 5006 C C . HIS B 1 229 ? -4.82 -12.547 -3.629 1 94.06 229 HIS B C 1
ATOM 5008 O O . HIS B 1 229 ? -4.934 -12.484 -2.402 1 94.06 229 HIS B O 1
ATOM 5014 N N . SER B 1 230 ? -4.77 -11.508 -4.348 1 92.81 230 SER B N 1
ATOM 5015 C CA . SER B 1 230 ? -4.898 -10.148 -3.828 1 92.81 230 SER B CA 1
ATOM 5016 C C . SER B 1 230 ? -6.172 -9.484 -4.34 1 92.81 230 SER B C 1
ATOM 5018 O O . SER B 1 230 ? -7.195 -10.148 -4.523 1 92.81 230 SER B O 1
ATOM 5020 N N . ASN B 1 231 ? -6.18 -8.172 -4.371 1 88.81 231 ASN B N 1
ATOM 5021 C CA . ASN B 1 231 ? -7.355 -7.398 -4.766 1 88.81 231 ASN B CA 1
ATOM 5022 C C . ASN B 1 231 ? -6.965 -6.105 -5.473 1 88.81 231 ASN B C 1
ATOM 5024 O O . ASN B 1 231 ? -5.965 -5.477 -5.117 1 88.81 231 ASN B O 1
ATOM 5028 N N . HIS B 1 232 ? -7.812 -5.703 -6.453 1 85.56 232 HIS B N 1
ATOM 5029 C CA . HIS B 1 232 ? -7.523 -4.484 -7.195 1 85.56 232 HIS B CA 1
ATOM 5030 C C . HIS B 1 232 ? -7.695 -3.25 -6.32 1 85.56 232 HIS B C 1
ATOM 5032 O O . HIS B 1 232 ? -7.199 -2.172 -6.652 1 85.56 232 HIS B O 1
ATOM 5038 N N . LEU B 1 233 ? -8.344 -3.355 -5.238 1 84 233 LEU B N 1
ATOM 5039 C CA . LEU B 1 233 ? -8.648 -2.229 -4.363 1 84 233 LEU B CA 1
ATOM 5040 C C . LEU B 1 233 ? -7.375 -1.684 -3.719 1 84 233 LEU B C 1
ATOM 5042 O O . LEU B 1 233 ? -7.371 -0.567 -3.197 1 84 233 LEU B O 1
ATOM 5046 N N . VAL B 1 234 ? -6.355 -2.416 -3.75 1 86.62 234 VAL B N 1
ATOM 5047 C CA . VAL B 1 234 ? -5.082 -1.944 -3.217 1 86.62 234 VAL B CA 1
ATOM 5048 C C . VAL B 1 234 ? -4.617 -0.714 -3.992 1 86.62 234 VAL B C 1
ATOM 5050 O O . VAL B 1 234 ? -3.963 0.169 -3.436 1 86.62 234 VAL B O 1
ATOM 5053 N N . ASP B 1 235 ? -5.078 -0.65 -5.23 1 84.31 235 ASP B N 1
ATOM 5054 C CA . ASP B 1 235 ? -4.68 0.465 -6.082 1 84.31 235 ASP B CA 1
ATOM 5055 C C . ASP B 1 235 ? -5.797 1.503 -6.188 1 84.31 235 ASP B C 1
ATOM 5057 O O . ASP B 1 235 ? -5.566 2.621 -6.652 1 84.31 235 ASP B O 1
ATOM 5061 N N . LEU B 1 236 ? -6.938 1.111 -5.754 1 79.62 236 LEU B N 1
ATOM 5062 C CA . LEU B 1 236 ? -8.102 1.988 -5.773 1 79.62 236 LEU B CA 1
ATOM 5063 C C . LEU B 1 236 ? -8.82 1.966 -4.43 1 79.62 236 LEU B C 1
ATOM 5065 O O . LEU B 1 236 ? -9.828 1.268 -4.27 1 79.62 236 LEU B O 1
ATOM 5069 N N . PRO B 1 237 ? -8.312 2.746 -3.531 1 75.81 237 PRO B N 1
ATOM 5070 C CA . PRO B 1 237 ? -8.922 2.695 -2.199 1 75.81 237 PRO B CA 1
ATOM 5071 C C . PRO B 1 237 ? -10.297 3.352 -2.152 1 75.81 237 PRO B C 1
ATOM 5073 O O . PRO B 1 237 ? -10.43 4.473 -1.66 1 75.81 237 PRO B O 1
ATOM 5076 N N . VAL B 1 238 ? -11.25 2.531 -2.514 1 73.62 238 VAL B N 1
ATOM 5077 C CA . VAL B 1 238 ? -12.641 2.977 -2.488 1 73.62 238 VAL B CA 1
ATOM 5078 C C . VAL B 1 238 ? -13.102 3.143 -1.043 1 73.62 238 VAL B C 1
ATOM 5080 O O . VAL B 1 238 ? -12.836 2.287 -0.196 1 73.62 238 VAL B O 1
ATOM 5083 N N . PRO B 1 239 ? -13.766 4.199 -0.805 1 76.75 239 PRO B N 1
ATOM 5084 C CA . PRO B 1 239 ? -14.258 4.395 0.562 1 76.75 239 PRO B CA 1
ATOM 5085 C C . PRO B 1 239 ? -15.141 3.244 1.04 1 76.75 239 PRO B C 1
ATOM 5087 O O . PRO B 1 239 ? -15.938 2.705 0.263 1 76.75 239 PRO B O 1
ATOM 5090 N N . GLY B 1 240 ? -14.984 2.822 2.268 1 77.06 240 GLY B N 1
ATOM 5091 C CA . GLY B 1 240 ? -15.781 1.755 2.85 1 77.06 240 GLY B CA 1
ATOM 5092 C C . GLY B 1 240 ? -15.102 0.401 2.797 1 77.06 240 GLY B C 1
ATOM 5093 O O . GLY B 1 240 ? -15.664 -0.604 3.232 1 77.06 240 GLY B O 1
ATOM 5094 N N . ASN B 1 241 ? -13.898 0.323 2.309 1 82.94 241 ASN B N 1
ATOM 5095 C CA . ASN B 1 241 ? -13.188 -0.944 2.174 1 82.94 241 ASN B CA 1
ATOM 5096 C C . ASN B 1 241 ? -11.852 -0.918 2.916 1 82.94 241 ASN B C 1
ATOM 5098 O O . ASN B 1 241 ? -10.93 -1.654 2.564 1 82.94 241 ASN B O 1
ATOM 5102 N N . LEU B 1 242 ? -11.805 -0.17 3.951 1 89.06 242 LEU B N 1
ATOM 5103 C CA . LEU B 1 242 ? -10.539 0.073 4.637 1 89.06 242 LEU B CA 1
ATOM 5104 C C . LEU B 1 242 ? -9.938 -1.231 5.152 1 89.06 242 LEU B C 1
ATOM 5106 O O . LEU B 1 242 ? -8.758 -1.506 4.934 1 89.06 242 LEU B O 1
ATOM 5110 N N . PRO B 1 243 ? -10.766 -2.145 5.816 1 88.56 243 PRO B N 1
ATOM 5111 C CA . PRO B 1 243 ? -10.141 -3.363 6.332 1 88.56 243 PRO B CA 1
ATOM 5112 C C . PRO B 1 243 ? -9.5 -4.211 5.234 1 88.56 243 PRO B C 1
ATOM 5114 O O . PRO B 1 243 ? -8.406 -4.754 5.426 1 88.56 243 PRO B O 1
ATOM 5117 N N . LEU B 1 244 ? -10.109 -4.266 4.133 1 87.94 244 LEU B N 1
ATOM 5118 C CA . LEU B 1 244 ? -9.594 -5.059 3.025 1 87.94 244 LEU B CA 1
ATOM 5119 C C . LEU B 1 244 ? -8.398 -4.371 2.373 1 87.94 244 LEU B C 1
ATOM 5121 O O . LEU B 1 244 ? -7.367 -5 2.139 1 87.94 244 LEU B O 1
ATOM 5125 N N . THR B 1 245 ? -8.562 -3.129 2.08 1 92.25 245 THR B N 1
ATOM 5126 C CA . THR B 1 245 ? -7.5 -2.389 1.414 1 92.25 245 THR B CA 1
ATOM 5127 C C . THR B 1 245 ? -6.238 -2.357 2.277 1 92.25 245 THR B C 1
ATOM 5129 O O . THR B 1 245 ? -5.129 -2.537 1.771 1 92.25 245 THR B O 1
ATOM 5132 N N . LEU B 1 246 ? -6.426 -2.131 3.516 1 95.56 246 LEU B N 1
ATOM 5133 C CA . LEU B 1 246 ? -5.293 -2.092 4.434 1 95.56 246 LEU B CA 1
ATOM 5134 C C . LEU B 1 246 ? -4.582 -3.441 4.477 1 95.56 246 LEU B C 1
ATOM 5136 O O . LEU B 1 246 ? -3.365 -3.512 4.293 1 95.56 246 LEU B O 1
ATOM 5140 N N . SER B 1 247 ? -5.305 -4.48 4.66 1 95.31 247 SER B N 1
ATOM 5141 C CA . SER B 1 247 ? -4.711 -5.805 4.801 1 95.31 247 SER B CA 1
ATOM 5142 C C . SER B 1 247 ? -4.055 -6.254 3.5 1 95.31 247 SER B C 1
ATOM 5144 O O . SER B 1 247 ? -2.938 -6.777 3.51 1 95.31 247 SER B O 1
ATOM 5146 N N . LYS B 1 248 ? -4.715 -6.059 2.416 1 94.31 248 LYS B N 1
ATOM 5147 C CA . LYS B 1 248 ? -4.164 -6.504 1.14 1 94.31 248 LYS B CA 1
ATOM 5148 C C . LYS B 1 248 ? -2.988 -5.633 0.714 1 94.31 248 LYS B C 1
ATOM 5150 O O . LYS B 1 248 ? -2.066 -6.105 0.047 1 94.31 248 LYS B O 1
ATOM 5155 N N . SER B 1 249 ? -3 -4.383 1.092 1 95 249 SER B N 1
ATOM 5156 C CA . SER B 1 249 ? -1.829 -3.547 0.853 1 95 249 SER B CA 1
ATOM 5157 C C . SER B 1 249 ? -0.629 -4.035 1.658 1 95 249 SER B C 1
ATOM 5159 O O . SER B 1 249 ? 0.498 -4.043 1.159 1 95 249 SER B O 1
ATOM 5161 N N . ALA B 1 250 ? -0.903 -4.316 2.867 1 96.62 250 ALA B N 1
ATOM 5162 C CA . ALA B 1 250 ? 0.165 -4.875 3.691 1 96.62 250 ALA B CA 1
ATOM 5163 C C . ALA B 1 250 ? 0.697 -6.176 3.09 1 96.62 250 ALA B C 1
ATOM 5165 O O . ALA B 1 250 ? 1.91 -6.387 3.033 1 96.62 250 ALA B O 1
ATOM 5166 N N . LEU B 1 251 ? -0.179 -6.973 2.662 1 96.88 251 LEU B N 1
ATOM 5167 C CA . LEU B 1 251 ? 0.224 -8.219 2.021 1 96.88 251 LEU B CA 1
ATOM 5168 C C . LEU B 1 251 ? 1.074 -7.945 0.786 1 96.88 251 LEU B C 1
ATOM 5170 O O . LEU B 1 251 ? 2.059 -8.648 0.537 1 96.88 251 LEU B O 1
ATOM 5174 N N . ARG B 1 252 ? 0.685 -7.012 0.023 1 94.94 252 ARG B N 1
ATOM 5175 C CA . ARG B 1 252 ? 1.446 -6.637 -1.165 1 94.94 252 ARG B CA 1
ATOM 5176 C C . ARG B 1 252 ? 2.885 -6.281 -0.803 1 94.94 252 ARG B C 1
ATOM 5178 O O . ARG B 1 252 ? 3.814 -6.59 -1.551 1 94.94 252 ARG B O 1
ATOM 5185 N N . CYS B 1 253 ? 3.061 -5.602 0.292 1 94.75 253 CYS B N 1
ATOM 5186 C CA . CYS B 1 253 ? 4.41 -5.262 0.729 1 94.75 253 CYS B CA 1
ATOM 5187 C C . CYS B 1 253 ? 5.234 -6.516 0.978 1 94.75 253 CYS B C 1
ATOM 5189 O O . CYS B 1 253 ? 6.418 -6.566 0.632 1 94.75 253 CYS B O 1
ATOM 5191 N N . ILE B 1 254 ? 4.617 -7.477 1.54 1 95.44 254 ILE B N 1
ATOM 5192 C CA . ILE B 1 254 ? 5.309 -8.734 1.787 1 95.44 254 ILE B CA 1
ATOM 5193 C C . ILE B 1 254 ? 5.672 -9.398 0.458 1 95.44 254 ILE B C 1
ATOM 5195 O O . ILE B 1 254 ? 6.805 -9.844 0.268 1 95.44 254 ILE B O 1
ATOM 5199 N N . ILE B 1 255 ? 4.742 -9.422 -0.441 1 94.81 255 ILE B N 1
ATOM 5200 C CA . ILE B 1 255 ? 4.961 -10.047 -1.742 1 94.81 255 ILE B CA 1
ATOM 5201 C C . ILE B 1 255 ? 6.094 -9.328 -2.473 1 94.81 255 ILE B C 1
ATOM 5203 O O . ILE B 1 255 ? 6.988 -9.977 -3.025 1 94.81 255 ILE B O 1
ATOM 5207 N N . ASN B 1 256 ? 6.059 -8.023 -2.412 1 90.06 256 ASN B N 1
ATOM 5208 C CA . ASN B 1 256 ? 7.117 -7.242 -3.037 1 90.06 256 ASN B CA 1
ATOM 5209 C C . ASN B 1 256 ? 8.484 -7.566 -2.439 1 90.06 256 ASN B C 1
ATOM 5211 O O . ASN B 1 256 ? 9.477 -7.672 -3.164 1 90.06 256 ASN B O 1
ATOM 5215 N N . ALA B 1 257 ? 8.508 -7.629 -1.191 1 89.06 257 ALA B N 1
ATOM 5216 C CA . ALA B 1 257 ? 9.766 -7.957 -0.521 1 89.06 257 ALA B CA 1
ATOM 5217 C C . ALA B 1 257 ? 10.266 -9.336 -0.943 1 89.06 257 ALA B C 1
ATOM 5219 O O . ALA B 1 257 ? 11.453 -9.508 -1.231 1 89.06 257 ALA B O 1
ATOM 5220 N N . LEU B 1 258 ? 9.375 -10.25 -1.003 1 91.31 258 LEU B N 1
ATOM 5221 C CA . LEU B 1 258 ? 9.734 -11.602 -1.404 1 91.31 258 LEU B CA 1
ATOM 5222 C C . LEU B 1 258 ? 10.258 -11.625 -2.836 1 91.31 258 LEU B C 1
ATOM 5224 O O . LEU B 1 258 ? 11.227 -12.328 -3.135 1 91.31 258 LEU B O 1
ATOM 5228 N N . GLN B 1 259 ? 9.625 -10.898 -3.672 1 89.81 259 GLN B N 1
ATOM 5229 C CA . GLN B 1 259 ? 10.047 -10.805 -5.066 1 89.81 259 GLN B CA 1
ATOM 5230 C C . GLN B 1 259 ? 11.461 -10.25 -5.18 1 89.81 259 GLN B C 1
ATOM 5232 O O . GLN B 1 259 ? 12.281 -10.781 -5.93 1 89.81 259 GLN B O 1
ATOM 5237 N N . SER B 1 260 ? 11.695 -9.273 -4.41 1 82.81 260 SER B N 1
ATOM 5238 C CA . SER B 1 260 ? 13 -8.625 -4.473 1 82.81 260 SER B CA 1
ATOM 5239 C C . SER B 1 260 ? 14.078 -9.5 -3.836 1 82.81 260 SER B C 1
ATOM 5241 O O . SER B 1 260 ? 15.188 -9.602 -4.363 1 82.81 260 SER B O 1
ATOM 5243 N N . GLU B 1 261 ? 13.758 -10.109 -2.766 1 79.12 261 GLU B N 1
ATOM 5244 C CA . GLU B 1 261 ? 14.719 -10.906 -2.006 1 79.12 261 GLU B CA 1
ATOM 5245 C C . GLU B 1 261 ? 15.055 -12.203 -2.73 1 79.12 261 GLU B C 1
ATOM 5247 O O . GLU B 1 261 ? 16.141 -12.766 -2.541 1 79.12 261 GLU B O 1
ATOM 5252 N N . ASN B 1 262 ? 14.141 -12.617 -3.588 1 81.69 262 ASN B N 1
ATOM 5253 C CA . ASN B 1 262 ? 14.328 -13.898 -4.254 1 81.69 262 ASN B CA 1
ATOM 5254 C C . ASN B 1 262 ? 14.516 -13.727 -5.758 1 81.69 262 ASN B C 1
ATOM 5256 O O . ASN B 1 262 ? 14.219 -14.641 -6.535 1 81.69 262 ASN B O 1
ATOM 5260 N N . ARG B 1 263 ? 14.93 -12.648 -6.207 1 77.44 263 ARG B N 1
ATOM 5261 C CA . ARG B 1 263 ? 15.055 -12.336 -7.625 1 77.44 263 ARG B CA 1
ATOM 5262 C C . ARG B 1 263 ? 15.984 -13.32 -8.32 1 77.44 263 ARG B C 1
ATOM 5264 O O . ARG B 1 263 ? 15.781 -13.648 -9.492 1 77.44 263 ARG B O 1
ATOM 5271 N N . ASN B 1 264 ? 16.969 -13.844 -7.727 1 75 264 ASN B N 1
ATOM 5272 C CA . ASN B 1 264 ? 17.906 -14.773 -8.352 1 75 264 ASN B CA 1
ATOM 5273 C C . ASN B 1 264 ? 17.734 -16.188 -7.809 1 75 264 ASN B C 1
ATOM 5275 O O . ASN B 1 264 ? 18.672 -16.984 -7.855 1 75 264 ASN B O 1
ATOM 5279 N N . SER B 1 265 ? 16.531 -16.391 -7.391 1 83.38 265 SER B N 1
ATOM 5280 C CA . SER B 1 265 ? 16.25 -17.719 -6.855 1 83.38 265 SER B CA 1
ATOM 5281 C C . SER B 1 265 ? 15.336 -18.516 -7.785 1 83.38 265 SER B C 1
ATOM 5283 O O . SER B 1 265 ? 14.914 -18 -8.828 1 83.38 265 SER B O 1
ATOM 5285 N N . LYS B 1 266 ? 15.172 -19.719 -7.449 1 90.94 266 LYS B N 1
ATOM 5286 C CA . LYS B 1 266 ? 14.289 -20.578 -8.227 1 90.94 266 LYS B CA 1
ATOM 5287 C C . LYS B 1 266 ? 12.836 -20.422 -7.781 1 90.94 266 LYS B C 1
ATOM 5289 O O . LYS B 1 266 ? 11.953 -21.125 -8.281 1 90.94 266 LYS B O 1
ATOM 5294 N N . ILE B 1 267 ? 12.617 -19.594 -6.867 1 94 267 ILE B N 1
ATOM 5295 C CA . ILE B 1 267 ? 11.266 -19.344 -6.379 1 94 267 ILE B CA 1
ATOM 5296 C C . ILE B 1 267 ? 10.773 -18 -6.895 1 94 267 ILE B C 1
ATOM 5298 O O . ILE B 1 267 ? 11.43 -16.969 -6.711 1 94 267 ILE B O 1
ATOM 5302 N N . PHE B 1 268 ? 9.594 -18 -7.547 1 94.25 268 PHE B N 1
ATOM 5303 C CA . PHE B 1 268 ? 9.023 -16.781 -8.117 1 94.25 268 PHE B CA 1
ATOM 5304 C C . PHE B 1 268 ? 7.703 -16.438 -7.434 1 94.25 268 PHE B C 1
ATOM 5306 O O . PHE B 1 268 ? 6.895 -1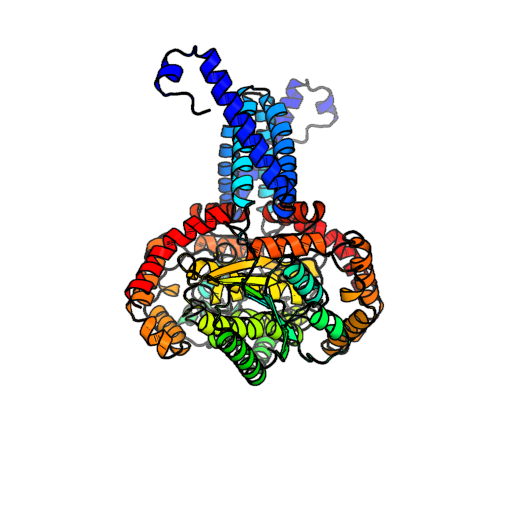7.328 -7.145 1 94.25 268 PHE B O 1
ATOM 5313 N N . PHE B 1 269 ? 7.531 -15.18 -7.195 1 95.25 269 PHE B N 1
ATOM 5314 C CA . PHE B 1 269 ? 6.336 -14.711 -6.512 1 95.25 269 PHE B CA 1
ATOM 5315 C C . PHE B 1 269 ? 5.516 -13.797 -7.418 1 95.25 269 PHE B C 1
ATOM 5317 O O . PHE B 1 269 ? 6.07 -12.938 -8.109 1 95.25 269 PHE B O 1
ATOM 5324 N N . SER B 1 270 ? 4.18 -13.992 -7.449 1 95.19 270 SER B N 1
ATOM 5325 C CA . SER B 1 270 ? 3.264 -13.148 -8.211 1 95.19 270 SER B CA 1
ATOM 5326 C C . SER B 1 270 ? 1.984 -12.867 -7.43 1 95.19 270 SER B C 1
ATOM 5328 O O . SER B 1 270 ? 1.647 -13.602 -6.5 1 95.19 270 SER B O 1
ATOM 5330 N N . SER B 1 271 ? 1.35 -11.828 -7.762 1 95.25 271 SER B N 1
ATOM 5331 C CA . SER B 1 271 ? 0.049 -11.516 -7.176 1 95.25 271 SER B CA 1
ATOM 5332 C C . SER B 1 271 ? -1.011 -11.328 -8.258 1 95.25 271 SER B C 1
ATOM 5334 O O . SER B 1 271 ? -0.731 -10.758 -9.312 1 95.25 271 SER B O 1
ATOM 5336 N N . ILE B 1 272 ? -2.162 -11.891 -8.008 1 93.12 272 ILE B N 1
ATOM 5337 C CA . ILE B 1 272 ? -3.338 -11.68 -8.852 1 93.12 272 ILE B CA 1
ATOM 5338 C C . ILE B 1 272 ? -4.277 -10.68 -8.172 1 93.12 272 ILE B C 1
ATOM 5340 O O . ILE B 1 272 ? -4.688 -10.883 -7.027 1 93.12 272 ILE B O 1
ATOM 5344 N N . CYS B 1 273 ? -4.57 -9.617 -8.844 1 90.5 273 CYS B N 1
ATOM 5345 C CA . CYS B 1 273 ? -5.434 -8.57 -8.305 1 90.5 273 CYS B CA 1
ATOM 5346 C C . CYS B 1 273 ? -6.723 -8.461 -9.109 1 90.5 273 CYS B C 1
ATOM 5348 O O . CYS B 1 273 ? -6.918 -7.496 -9.852 1 90.5 273 CYS B O 1
ATOM 5350 N N . PRO B 1 274 ? -7.57 -9.367 -8.781 1 85.44 274 PRO B N 1
ATOM 5351 C CA . PRO B 1 274 ? -8.82 -9.359 -9.547 1 85.44 274 PRO B CA 1
ATOM 5352 C C . PRO B 1 274 ? -9.75 -8.219 -9.156 1 85.44 274 PRO B C 1
ATOM 5354 O O . PRO B 1 274 ? -9.664 -7.703 -8.039 1 85.44 274 PRO B O 1
ATOM 5357 N N . GLY B 1 275 ? -10.469 -7.77 -10.117 1 74.75 275 GLY B N 1
ATOM 5358 C CA . GLY B 1 275 ? -11.547 -6.84 -9.828 1 74.75 275 GLY B CA 1
ATOM 5359 C C . GLY B 1 275 ? -12.812 -7.523 -9.344 1 74.75 275 GLY B C 1
ATOM 5360 O O . GLY B 1 275 ? -12.766 -8.648 -8.852 1 74.75 275 GLY B O 1
ATOM 5361 N N . VAL B 1 276 ? -13.906 -6.762 -9.297 1 61.09 276 VAL B N 1
ATOM 5362 C CA . VAL B 1 276 ? -15.164 -7.289 -8.781 1 61.09 276 VAL B CA 1
ATOM 5363 C C . VAL B 1 276 ? -15.781 -8.242 -9.805 1 61.09 276 VAL B C 1
ATOM 5365 O O . VAL B 1 276 ? -16.312 -7.809 -10.828 1 61.09 276 VAL B O 1
ATOM 5368 N N . PHE B 1 277 ? -15.211 -9.234 -10.047 1 55 277 PHE B N 1
ATOM 5369 C CA . PHE B 1 277 ? -15.82 -10.109 -11.047 1 55 277 PHE B CA 1
ATOM 5370 C C . PHE B 1 277 ? -17.062 -10.789 -10.477 1 55 277 PHE B C 1
ATOM 5372 O O . PHE B 1 277 ? -17.984 -11.125 -11.219 1 55 277 PHE B O 1
ATOM 5379 N N . CYS B 1 278 ? -16.953 -11.352 -9.219 1 48.88 278 CYS B N 1
ATOM 5380 C CA . CYS B 1 278 ? -17.797 -12.469 -8.805 1 48.88 278 CYS B CA 1
ATOM 5381 C C . CYS B 1 278 ? -19.141 -11.977 -8.289 1 48.88 278 CYS B C 1
ATOM 5383 O O . CYS B 1 278 ? -19.891 -12.719 -7.645 1 48.88 278 CYS B O 1
ATOM 5385 N N . TYR B 1 279 ? -19.406 -10.781 -8.109 1 46.16 279 TYR B N 1
ATOM 5386 C CA . TYR B 1 279 ? -20.594 -10.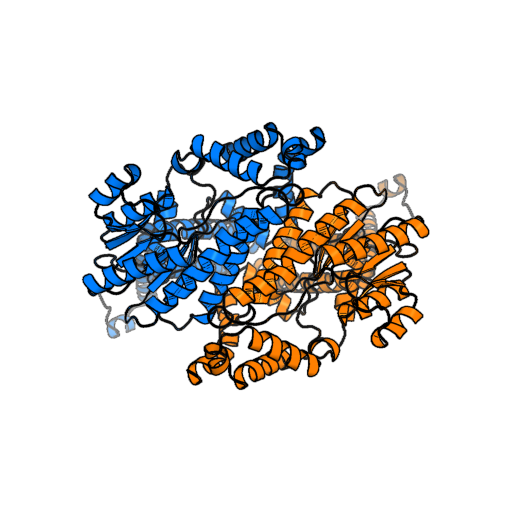586 -7.289 1 46.16 279 TYR B CA 1
ATOM 5387 C C . TYR B 1 279 ? -21.797 -11.312 -7.887 1 46.16 279 TYR B C 1
ATOM 5389 O O . TYR B 1 279 ? -22.703 -11.727 -7.164 1 46.16 279 TYR B O 1
ATOM 5397 N N . ASN B 1 280 ? -21.797 -11.258 -9.125 1 43.44 280 ASN B N 1
ATOM 5398 C CA . ASN B 1 280 ? -22.953 -12.039 -9.555 1 43.44 280 ASN B CA 1
ATOM 5399 C C . ASN B 1 280 ? -22.703 -13.539 -9.406 1 43.44 280 ASN B C 1
ATOM 5401 O O . ASN B 1 280 ? -23.516 -14.359 -9.828 1 43.44 280 ASN B O 1
ATOM 5405 N N . ASN B 1 281 ? -21.594 -13.789 -9.219 1 43.5 281 ASN B N 1
ATOM 5406 C CA . ASN B 1 281 ? -21.406 -15.227 -9.055 1 43.5 281 ASN B CA 1
ATOM 5407 C C . ASN B 1 281 ? -21.984 -15.719 -7.73 1 43.5 281 ASN B C 1
ATOM 5409 O O . ASN B 1 281 ? -21.656 -15.18 -6.668 1 43.5 281 ASN B O 1
ATOM 5413 N N . PRO B 1 282 ? -22.969 -16.406 -7.844 1 43.84 282 PRO B N 1
ATOM 5414 C CA . PRO B 1 282 ? -23.641 -16.953 -6.66 1 43.84 282 PRO B CA 1
ATOM 5415 C C . PRO B 1 282 ? -22.656 -17.281 -5.531 1 43.84 282 PRO B C 1
ATOM 5417 O O . PRO B 1 282 ? -23.047 -17.266 -4.355 1 43.84 282 PRO B O 1
ATOM 5420 N N . CYS B 1 283 ? -21.531 -17.672 -5.852 1 43 283 CYS B N 1
ATOM 5421 C CA . CYS B 1 283 ? -20.625 -18.203 -4.84 1 43 283 CYS B CA 1
ATOM 5422 C C . CYS B 1 283 ? -20.109 -17.094 -3.936 1 43 283 CYS B C 1
ATOM 5424 O O . CYS B 1 283 ? -19.812 -17.328 -2.764 1 43 283 CYS B O 1
ATOM 5426 N N . ILE B 1 284 ? -19.734 -16.016 -4.359 1 47.44 284 ILE B N 1
ATOM 5427 C CA . ILE B 1 284 ? -19.172 -14.953 -3.539 1 47.44 284 ILE B CA 1
ATOM 5428 C C . ILE B 1 284 ? -20.281 -14.211 -2.809 1 47.44 284 ILE B C 1
ATOM 5430 O O . ILE B 1 284 ? -20.141 -13.875 -1.63 1 47.44 284 ILE B O 1
ATOM 5434 N N . LEU B 1 285 ? -21.406 -13.797 -3.502 1 46.34 285 LEU B N 1
ATOM 5435 C CA . LEU B 1 285 ? -22.531 -13.062 -2.945 1 46.34 285 LEU B CA 1
ATOM 5436 C C . LEU B 1 285 ? -23.656 -14.008 -2.537 1 46.34 285 LEU B C 1
ATOM 5438 O O . LEU B 1 285 ? -24.812 -13.602 -2.422 1 46.34 285 LEU B O 1
ATOM 5442 N N . SER B 1 286 ? -23.328 -15.109 -2.338 1 43.06 286 SER B N 1
ATOM 5443 C CA . SER B 1 286 ? -24.5 -15.805 -1.835 1 43.06 286 SER B CA 1
ATOM 5444 C C . SER B 1 286 ? -25.094 -15.086 -0.624 1 43.06 286 SER B C 1
ATOM 5446 O O . SER B 1 286 ? -24.375 -14.43 0.126 1 43.06 286 SER B O 1
ATOM 5448 N N . LEU B 1 287 ? -26.312 -14.797 -0.765 1 45.47 287 LEU B N 1
ATOM 5449 C CA . LEU B 1 287 ? -27.109 -14.203 0.305 1 45.47 287 LEU B CA 1
ATOM 5450 C C . LEU B 1 287 ? -26.609 -14.656 1.672 1 45.47 287 LEU B C 1
ATOM 5452 O O . LEU B 1 287 ? -26.562 -13.859 2.615 1 45.47 287 LEU B O 1
ATOM 5456 N N . GLU B 1 288 ? -26.266 -15.812 1.674 1 46.19 288 GLU B N 1
ATOM 5457 C CA . GLU B 1 288 ? -25.828 -16.406 2.936 1 46.19 288 GLU B CA 1
ATOM 5458 C C . GLU B 1 288 ? -24.484 -15.812 3.385 1 46.19 288 GLU B C 1
ATOM 5460 O O . GLU B 1 288 ? -24.312 -15.508 4.566 1 46.19 288 GLU B O 1
ATOM 5465 N N . ASN B 1 289 ? -23.75 -15.594 2.404 1 50.84 289 ASN B N 1
ATOM 5466 C CA . ASN B 1 289 ? -22.422 -15.07 2.762 1 50.84 289 ASN B CA 1
ATOM 5467 C C . ASN B 1 289 ? -22.484 -13.57 3.066 1 50.84 289 ASN B C 1
ATOM 5469 O O . ASN B 1 289 ? -21.734 -13.078 3.914 1 50.84 289 ASN B O 1
ATOM 5473 N N . ARG B 1 290 ? -23.453 -13.031 2.414 1 53.16 290 ARG B N 1
ATOM 5474 C CA . ARG B 1 290 ? -23.734 -11.641 2.748 1 53.16 290 ARG B CA 1
ATOM 5475 C C . ARG B 1 290 ? -24.188 -11.508 4.199 1 53.16 290 ARG B C 1
ATOM 5477 O O . ARG B 1 290 ? -23.734 -10.602 4.91 1 53.16 290 ARG B O 1
ATOM 5484 N N . ASP B 1 291 ? -25.094 -12.398 4.406 1 55.97 291 ASP B N 1
ATOM 5485 C CA . ASP B 1 291 ? -25.625 -12.344 5.77 1 55.97 291 ASP B CA 1
ATOM 5486 C C . ASP B 1 291 ? -24.516 -12.641 6.785 1 55.97 291 ASP B C 1
ATOM 5488 O O . ASP B 1 291 ? -24.453 -12 7.836 1 55.97 291 ASP B O 1
ATOM 5492 N N . ALA B 1 292 ? -23.734 -13.586 6.383 1 55.31 292 ALA B N 1
ATOM 5493 C CA . ALA B 1 292 ? -22.641 -13.93 7.285 1 55.31 292 ALA B CA 1
ATOM 5494 C C . ALA B 1 292 ? -21.625 -12.797 7.387 1 55.31 292 ALA B C 1
ATOM 5496 O O . ALA B 1 292 ? -21.141 -12.484 8.477 1 55.31 292 ALA B O 1
ATOM 5497 N N . LEU B 1 293 ? -21.391 -12.258 6.328 1 54.22 293 LEU B N 1
ATOM 5498 C CA . LEU B 1 293 ? -20.484 -11.117 6.312 1 54.22 293 LEU B CA 1
ATOM 5499 C C . LEU B 1 293 ? -21.062 -9.961 7.117 1 54.22 293 LEU B C 1
ATOM 5501 O O . LEU B 1 293 ? -20.344 -9.32 7.891 1 54.22 293 LEU B O 1
ATOM 5505 N N . GLN B 1 294 ? -22.344 -9.758 6.84 1 57.91 294 GLN B N 1
ATOM 5506 C CA . GLN B 1 294 ? -23.016 -8.719 7.602 1 57.91 294 GLN B CA 1
ATOM 5507 C C . GLN B 1 294 ? -22.938 -8.992 9.102 1 57.91 294 GLN B C 1
ATOM 5509 O O . GLN B 1 294 ? -22.672 -8.086 9.891 1 57.91 294 GLN B O 1
ATOM 5514 N N . LYS B 1 295 ? -23.156 -10.203 9.352 1 60.41 295 LYS B N 1
ATOM 5515 C CA . LYS B 1 295 ? -23.141 -10.586 10.758 1 60.41 295 LYS B CA 1
ATOM 5516 C C . LYS B 1 295 ? -21.734 -10.445 11.344 1 60.41 295 LYS B C 1
ATOM 5518 O O . LYS B 1 295 ? -21.562 -10 12.477 1 60.41 295 LYS B O 1
ATOM 5523 N N . ASN B 1 296 ? -20.828 -10.812 10.586 1 55.56 296 ASN B N 1
ATOM 5524 C CA . ASN B 1 296 ? -19.453 -10.727 11.039 1 55.56 296 ASN B CA 1
ATOM 5525 C C . ASN B 1 296 ? -19 -9.281 11.219 1 55.56 296 ASN B C 1
ATOM 5527 O O . ASN B 1 296 ? -18.328 -8.953 12.195 1 55.56 296 ASN B O 1
ATOM 5531 N N . ILE B 1 297 ? -19.406 -8.516 10.289 1 56.41 297 ILE B N 1
ATOM 5532 C CA . ILE B 1 297 ? -19.078 -7.102 10.383 1 56.41 297 ILE B CA 1
ATOM 5533 C C . ILE B 1 297 ? -19.781 -6.488 11.594 1 56.41 297 ILE B C 1
ATOM 5535 O O . ILE B 1 297 ? -19.172 -5.746 12.367 1 56.41 297 ILE B O 1
ATOM 5539 N N . GLU B 1 298 ? -21.016 -6.875 11.703 1 59.66 298 GLU B N 1
ATOM 5540 C CA . GLU B 1 298 ? -21.828 -6.348 12.797 1 59.66 298 GLU B CA 1
ATOM 5541 C C . GLU B 1 298 ? -21.266 -6.766 14.148 1 59.66 298 GLU B C 1
ATOM 5543 O O . GLU B 1 298 ? -21.312 -5.996 15.109 1 59.66 298 GLU B O 1
ATOM 5548 N N . SER B 1 299 ? -20.766 -7.93 14.133 1 58.12 299 SER B N 1
ATOM 5549 C CA . SER B 1 299 ? -20.281 -8.453 15.406 1 58.12 299 SER B CA 1
ATOM 5550 C C . SER B 1 299 ? -19.031 -7.715 15.867 1 58.12 299 SER B C 1
ATOM 5552 O O . SER B 1 299 ? -18.719 -7.695 17.062 1 58.12 299 SER B O 1
ATOM 5554 N N . GLN B 1 300 ? -18.422 -7.168 14.969 1 51.28 300 GLN B N 1
ATOM 5555 C CA . GLN B 1 300 ? -17.156 -6.508 15.305 1 51.28 300 GLN B CA 1
ATOM 5556 C C . GLN B 1 300 ? -17.375 -5.02 15.555 1 51.28 300 GLN B C 1
ATOM 5558 O O . GLN B 1 300 ? -16.438 -4.316 15.961 1 51.28 300 GLN B O 1
ATOM 5563 N N . MET B 1 301 ? -18.531 -4.637 15.203 1 52.94 301 MET B N 1
ATOM 5564 C CA . MET B 1 301 ? -18.812 -3.215 15.344 1 52.94 301 MET B CA 1
ATOM 5565 C C . MET B 1 301 ? -19.297 -2.895 16.75 1 52.94 301 MET B C 1
ATOM 5567 O O . MET B 1 301 ? -19.875 -3.752 17.422 1 52.94 301 MET B O 1
ATOM 5571 N N . SER B 1 302 ? -18.781 -1.779 17.234 1 50.06 302 SER B N 1
ATOM 5572 C CA . SER B 1 302 ? -19.328 -1.309 18.5 1 50.06 302 SER B CA 1
ATOM 5573 C C . SER B 1 302 ? -20.844 -1.107 18.406 1 50.06 302 SER B C 1
ATOM 5575 O O . SER B 1 302 ? -21.391 -0.914 17.312 1 50.06 302 SER B O 1
ATOM 5577 N N . PRO B 1 303 ? -21.562 -1.442 19.547 1 54.75 303 PRO B N 1
ATOM 5578 C CA . PRO B 1 303 ? -23.016 -1.26 19.562 1 54.75 303 PRO B CA 1
ATOM 5579 C C . PRO B 1 303 ? -23.453 0.087 18.984 1 54.75 303 PRO B C 1
ATOM 5581 O O . PRO B 1 303 ? -24.469 0.17 18.297 1 54.75 303 PRO B O 1
ATOM 5584 N N . GLN B 1 304 ? -22.703 1.085 19.219 1 50.03 304 GLN B N 1
ATOM 5585 C CA . GLN B 1 304 ? -23.062 2.408 18.719 1 50.03 304 GLN B CA 1
ATOM 5586 C C . GLN B 1 304 ? -22.922 2.473 17.203 1 50.03 304 GLN B C 1
ATOM 5588 O O . GLN B 1 304 ? -23.797 3.031 16.516 1 50.03 304 GLN B O 1
ATOM 5593 N N . THR B 1 305 ? -21.953 1.929 16.75 1 48.78 305 THR B N 1
ATOM 5594 C CA . THR B 1 305 ? -21.719 1.927 15.312 1 48.78 305 THR B CA 1
ATOM 5595 C C . THR B 1 305 ? -22.75 1.059 14.602 1 48.78 305 THR B C 1
ATOM 5597 O O . THR B 1 305 ? -23.203 1.39 13.5 1 48.78 305 THR B O 1
ATOM 5600 N N . LYS B 1 306 ? -23.047 -0.059 15.305 1 56 306 LYS B N 1
ATOM 5601 C CA . LYS B 1 306 ? -24.094 -0.935 14.789 1 56 306 LYS B CA 1
ATOM 5602 C C . LYS B 1 306 ? -25.391 -0.166 14.555 1 56 306 LYS B C 1
ATOM 5604 O O . LYS B 1 306 ? -26.078 -0.384 13.547 1 56 306 LYS B O 1
ATOM 5609 N N . LYS B 1 307 ? -25.656 0.615 15.57 1 52.5 307 LYS B N 1
ATOM 5610 C CA . LYS B 1 307 ? -26.875 1.408 15.469 1 52.5 307 LYS B CA 1
ATOM 5611 C C . LYS B 1 307 ? -26.797 2.396 14.305 1 52.5 307 LYS B C 1
ATOM 5613 O O . LYS B 1 307 ? -27.797 2.648 13.633 1 52.5 307 LYS B O 1
ATOM 5618 N N . ILE B 1 308 ? -25.703 2.938 14.203 1 46.5 308 ILE B N 1
ATOM 5619 C CA . ILE B 1 308 ? -25.516 3.92 13.141 1 46.5 308 ILE B CA 1
ATOM 5620 C C . ILE B 1 308 ? -25.469 3.217 11.781 1 46.5 308 ILE B C 1
ATOM 5622 O O . ILE B 1 308 ? -26.031 3.711 10.805 1 46.5 308 ILE B O 1
ATOM 5626 N N . LEU B 1 309 ? -24.594 2.223 11.727 1 49.25 309 LEU B N 1
ATOM 5627 C CA . LEU B 1 309 ? -24.5 1.438 10.5 1 49.25 309 LEU B CA 1
ATOM 5628 C C . LEU B 1 309 ? -25.781 0.668 10.242 1 49.25 309 LEU B C 1
ATOM 5630 O O . LEU B 1 309 ? -25.75 -0.435 9.695 1 49.25 309 LEU B O 1
ATOM 5634 N N . LYS B 1 310 ? -26.734 1.032 10.859 1 49.66 310 LYS B N 1
ATOM 5635 C CA . LYS B 1 310 ? -28 0.356 10.602 1 49.66 310 LYS B CA 1
ATOM 5636 C C . LYS B 1 310 ? -28.078 -0.129 9.156 1 49.66 310 LYS B C 1
ATOM 5638 O O . LYS B 1 310 ? -27.375 0.382 8.289 1 49.66 310 LYS B O 1
ATOM 5643 N N . SER B 1 311 ? -29.094 -0.986 8.82 1 52.03 311 SER B N 1
ATOM 5644 C CA . SER B 1 311 ? -29.625 -1.855 7.777 1 52.03 311 SER B CA 1
ATOM 5645 C C . SER B 1 311 ? -29.438 -1.235 6.395 1 52.03 311 SER B C 1
ATOM 5647 O O . SER B 1 311 ? -29.047 -1.922 5.449 1 52.03 311 SER B O 1
ATOM 5649 N N . ILE B 1 312 ? -29.531 -0.035 6.375 1 50.94 312 ILE B N 1
ATOM 5650 C CA . ILE B 1 312 ? -29.688 0.534 5.043 1 50.94 312 ILE B CA 1
ATOM 5651 C C . ILE B 1 312 ? -28.328 0.691 4.383 1 50.94 312 ILE B C 1
ATOM 5653 O O . ILE B 1 312 ? -28.172 0.417 3.189 1 50.94 312 ILE B O 1
ATOM 5657 N N . TYR B 1 313 ? -27.328 1.012 5.262 1 53.19 313 TYR B N 1
ATOM 5658 C CA . TYR B 1 313 ? -26.016 1.241 4.66 1 53.19 313 TYR B CA 1
ATOM 5659 C C . TYR B 1 313 ? -25.438 -0.052 4.09 1 53.19 313 TYR B C 1
ATOM 5661 O O . TYR B 1 313 ? -24.938 -0.072 2.967 1 53.19 313 TYR B O 1
ATOM 5669 N N . LEU B 1 314 ? -25.578 -0.956 4.941 1 57.66 314 LEU B N 1
ATOM 5670 C CA . LEU B 1 314 ? -25.078 -2.24 4.469 1 57.66 314 LEU B CA 1
ATOM 5671 C C . LEU B 1 314 ? -25.859 -2.711 3.246 1 57.66 314 LEU B C 1
ATOM 5673 O O . LEU B 1 314 ? -25.281 -3.246 2.301 1 57.66 314 LEU B O 1
ATOM 5677 N N . GLU B 1 315 ? -27.141 -2.43 3.387 1 58.88 315 GLU B N 1
ATOM 5678 C CA . GLU B 1 315 ? -27.969 -2.834 2.254 1 58.88 315 GLU B CA 1
ATOM 5679 C C . GLU B 1 315 ? -27.609 -2.051 0.997 1 58.88 315 GLU B C 1
ATOM 5681 O O . GLU B 1 315 ? -27.5 -2.623 -0.091 1 58.88 315 GLU B O 1
ATOM 5686 N N . LYS B 1 316 ? -27.484 -0.833 1.188 1 60.16 316 LYS B N 1
ATOM 5687 C CA . LYS B 1 316 ? -27.172 -0.001 0.028 1 60.16 316 LYS B CA 1
ATOM 5688 C C . LYS B 1 316 ? -25.766 -0.279 -0.494 1 60.16 316 LYS B C 1
ATOM 5690 O O . LYS B 1 316 ? -25.531 -0.229 -1.702 1 60.16 316 LYS B O 1
ATOM 5695 N N . ARG B 1 317 ? -24.953 -0.519 0.445 1 59.91 317 ARG B N 1
ATOM 5696 C CA . ARG B 1 317 ? -23.609 -0.872 0.023 1 59.91 317 ARG B CA 1
ATOM 5697 C C . ARG B 1 317 ? -23.594 -2.182 -0.758 1 59.91 317 ARG B C 1
ATOM 5699 O O . ARG B 1 317 ? -22.922 -2.297 -1.783 1 59.91 317 ARG B O 1
ATOM 5706 N N . ILE B 1 318 ? -24.375 -3.02 -0.195 1 58.25 318 ILE B N 1
ATOM 5707 C CA . ILE B 1 318 ? -24.469 -4.301 -0.883 1 58.25 318 ILE B CA 1
ATOM 5708 C C . ILE B 1 318 ? -25.094 -4.094 -2.268 1 58.25 318 ILE B C 1
ATOM 5710 O O . ILE B 1 318 ? -24.609 -4.664 -3.254 1 58.25 318 ILE B O 1
ATOM 5714 N N . GLN B 1 319 ? -26.062 -3.227 -2.264 1 59 319 GLN B N 1
ATOM 5715 C CA . GLN B 1 319 ? -26.703 -2.928 -3.537 1 59 319 GLN B CA 1
ATOM 5716 C C . GLN B 1 319 ? -25.734 -2.254 -4.5 1 59 319 GLN B C 1
ATOM 5718 O O . GLN B 1 319 ? -25.719 -2.562 -5.695 1 59 319 GLN B O 1
ATOM 5723 N N . TYR B 1 320 ? -24.984 -1.398 -3.973 1 57.41 320 TYR B N 1
ATOM 5724 C CA . TYR B 1 320 ? -24 -0.686 -4.773 1 57.41 320 TYR B CA 1
ATOM 5725 C C . TYR B 1 320 ? -22.953 -1.647 -5.344 1 57.41 320 TYR B C 1
ATOM 5727 O O . TYR B 1 320 ? -22.594 -1.555 -6.52 1 57.41 320 TYR B O 1
ATOM 5735 N N . CYS B 1 321 ? -22.562 -2.447 -4.535 1 55.34 321 CYS B N 1
ATOM 5736 C CA . CYS B 1 321 ? -21.562 -3.408 -4.973 1 55.34 321 CYS B CA 1
ATOM 5737 C C . CYS B 1 321 ? -22.141 -4.395 -5.977 1 55.34 321 CYS B C 1
ATOM 5739 O O . CYS B 1 321 ? -21.469 -4.773 -6.938 1 55.34 321 CYS B O 1
ATOM 5741 N N . THR B 1 322 ? -23.406 -4.672 -5.77 1 56.41 322 THR B N 1
ATOM 5742 C CA . THR B 1 322 ? -24.047 -5.633 -6.652 1 56.41 322 THR B CA 1
ATOM 5743 C C . THR B 1 322 ? -24.375 -4.996 -8 1 56.41 322 THR B C 1
ATOM 5745 O O . THR B 1 322 ? -24.328 -5.66 -9.039 1 56.41 322 THR B O 1
ATOM 5748 N N . SER B 1 323 ? -24.75 -3.791 -8.023 1 54 323 SER B N 1
ATOM 5749 C CA . SER B 1 323 ? -25.156 -3.131 -9.258 1 54 323 SER B CA 1
ATOM 5750 C C . SER B 1 323 ? -23.938 -2.783 -10.117 1 54 323 SER B C 1
ATOM 5752 O O . SER B 1 323 ? -24.016 -2.805 -11.344 1 54 323 SER B O 1
ATOM 5754 N N . ARG B 1 324 ? -23.031 -2.412 -9.602 1 50.59 324 ARG B N 1
ATOM 5755 C CA . ARG B 1 324 ? -21.859 -1.93 -10.344 1 50.59 324 ARG B CA 1
ATOM 5756 C C . ARG B 1 324 ? -21.062 -3.09 -10.93 1 50.59 324 ARG B C 1
ATOM 5758 O O . ARG B 1 324 ? -20.391 -2.934 -11.945 1 50.59 324 ARG B O 1
ATOM 5765 N N . PHE B 1 325 ? -21.422 -4.16 -10.391 1 48.56 325 PHE B N 1
ATOM 5766 C CA . PHE B 1 325 ? -20.484 -5.211 -10.766 1 48.56 325 PHE B CA 1
ATOM 5767 C C . PHE B 1 325 ? -21.188 -6.289 -11.586 1 48.56 325 PHE B C 1
ATOM 5769 O O . PHE B 1 325 ? -20.781 -7.453 -11.555 1 48.56 325 PHE B O 1
ATOM 5776 N N . GLU B 1 326 ? -22.312 -6.047 -12.211 1 47.5 326 GLU B N 1
ATOM 5777 C CA . GLU B 1 326 ? -23 -6.957 -13.117 1 47.5 326 GLU B CA 1
ATOM 5778 C C . GLU B 1 326 ? -22.047 -7.484 -14.195 1 47.5 326 GLU B C 1
ATOM 5780 O O . GLU B 1 326 ? -22.359 -8.461 -14.875 1 47.5 326 GLU B O 1
ATOM 5785 N N . GLY B 1 327 ? -20.969 -7.137 -14.328 1 45.41 327 GLY B N 1
ATOM 5786 C CA . GLY B 1 327 ? -20.344 -7.402 -15.617 1 45.41 327 GLY B CA 1
ATOM 5787 C C . GLY B 1 327 ? -19.609 -8.727 -15.664 1 45.41 327 GLY B C 1
ATOM 5788 O O . GLY B 1 327 ? -19.234 -9.195 -16.734 1 45.41 327 GLY B O 1
ATOM 5789 N N . PHE B 1 328 ? -18.938 -9.18 -14.617 1 50.69 328 PHE B N 1
ATOM 5790 C CA . PHE B 1 328 ? -18.141 -10.32 -15.055 1 50.69 328 PHE B CA 1
ATOM 5791 C C . PHE B 1 328 ? -18.875 -11.625 -14.828 1 50.69 328 PHE B C 1
ATOM 5793 O O . PHE B 1 328 ? -19.109 -12.031 -13.688 1 50.69 328 PHE B O 1
ATOM 5800 N N . ASN B 1 329 ? -19.547 -12.172 -15.797 1 57.16 329 ASN B N 1
ATOM 5801 C CA . ASN B 1 329 ? -20.344 -13.391 -15.781 1 57.16 329 ASN B CA 1
ATOM 5802 C C . ASN B 1 329 ? -19.453 -14.633 -15.672 1 57.16 329 ASN B C 1
ATOM 5804 O O . ASN B 1 329 ? -19.906 -15.672 -15.172 1 57.16 329 ASN B O 1
ATOM 5808 N N . SER B 1 330 ? -18.172 -14.484 -16.125 1 66.94 330 SER B N 1
ATOM 5809 C CA . SER B 1 330 ? -17.344 -15.688 -16.094 1 66.94 330 SER B CA 1
ATOM 5810 C C . SER B 1 330 ? -16.047 -15.438 -15.352 1 66.94 330 SER B C 1
ATOM 5812 O O . SER B 1 330 ? -15.5 -14.328 -15.391 1 66.94 330 SER B O 1
ATOM 5814 N N . LEU B 1 331 ? -15.625 -16.453 -14.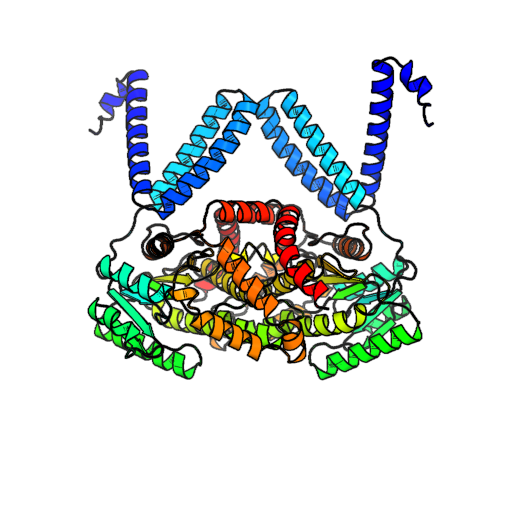461 1 78.31 331 LEU B N 1
ATOM 5815 C CA . LEU B 1 331 ? -14.367 -16.391 -13.734 1 78.31 331 LEU B CA 1
ATOM 5816 C C . LEU B 1 331 ? -13.188 -16.734 -14.641 1 78.31 331 LEU B C 1
ATOM 5818 O O . LEU B 1 331 ? -12.031 -16.625 -14.234 1 78.31 331 LEU B O 1
ATOM 5822 N N . GLU B 1 332 ? -13.477 -17.062 -15.859 1 77.44 332 GLU B N 1
ATOM 5823 C CA . GLU B 1 332 ? -12.469 -17.609 -16.766 1 77.44 332 GLU B CA 1
ATOM 5824 C C . GLU B 1 332 ? -11.328 -16.625 -16.969 1 77.44 332 GLU B C 1
ATOM 5826 O O . GLU B 1 332 ? -10.156 -17 -16.953 1 77.44 332 GLU B O 1
ATOM 5831 N N . PRO B 1 333 ? -11.695 -15.422 -17.109 1 74.12 333 PRO B N 1
ATOM 5832 C CA . PRO B 1 333 ? -10.578 -14.492 -17.297 1 74.12 333 PRO B CA 1
ATOM 5833 C C . PRO B 1 333 ? -9.633 -14.461 -16.094 1 74.12 333 PRO B C 1
ATOM 5835 O O . PRO B 1 333 ? -8.414 -14.328 -16.281 1 74.12 333 PRO B O 1
ATOM 5838 N N . VAL B 1 334 ? -10.117 -14.594 -14.938 1 84.12 334 VAL B N 1
ATOM 5839 C CA . VAL B 1 334 ? -9.289 -14.578 -13.742 1 84.12 334 VAL B CA 1
ATOM 5840 C C . VAL B 1 334 ? -8.461 -15.859 -13.672 1 84.12 334 VAL B C 1
ATOM 5842 O O . VAL B 1 334 ? -7.281 -15.828 -13.32 1 84.12 334 VAL B O 1
ATOM 5845 N N . LEU B 1 335 ? -9.078 -16.969 -14.109 1 89.31 335 LEU B N 1
ATOM 5846 C CA . LEU B 1 335 ? -8.406 -18.25 -14.062 1 89.31 335 LEU B CA 1
ATOM 5847 C C . LEU B 1 335 ? -7.246 -18.297 -15.055 1 89.31 335 LEU B C 1
ATOM 5849 O O . LEU B 1 335 ? -6.207 -18.906 -14.773 1 89.31 335 LEU B O 1
ATOM 5853 N N . ASP B 1 336 ? -7.387 -17.625 -16.156 1 87.12 336 ASP B N 1
ATOM 5854 C CA . ASP B 1 336 ? -6.324 -17.562 -17.141 1 87.12 336 ASP B CA 1
ATOM 5855 C C . ASP B 1 336 ? -5.098 -16.844 -16.594 1 87.12 336 ASP B C 1
ATOM 5857 O O . ASP B 1 336 ? -3.961 -17.188 -16.922 1 87.12 336 ASP B O 1
ATOM 5861 N N . TYR B 1 337 ? -5.359 -15.906 -15.812 1 89.81 337 TYR B N 1
ATOM 5862 C CA . TYR B 1 337 ? -4.25 -15.156 -15.227 1 89.81 337 TYR B CA 1
ATOM 5863 C C . TYR B 1 337 ? -3.508 -16 -14.195 1 89.81 337 TYR B C 1
ATOM 5865 O O . TYR B 1 337 ? -2.281 -15.93 -14.094 1 89.81 337 TYR B O 1
ATOM 5873 N N . TYR B 1 338 ? -4.27 -16.781 -13.477 1 93.62 338 TYR B N 1
ATOM 5874 C CA . TYR B 1 338 ? -3.611 -17.719 -12.57 1 93.62 338 TYR B CA 1
ATOM 5875 C C . TYR B 1 338 ? -2.732 -18.703 -13.344 1 93.62 338 TYR B C 1
ATOM 5877 O O . TYR B 1 338 ? -1.604 -18.984 -12.938 1 93.62 338 TYR B O 1
ATOM 5885 N N . PHE B 1 339 ? -3.285 -19.156 -14.43 1 93.44 339 PHE B N 1
ATOM 5886 C CA . PHE B 1 339 ? -2.553 -20.109 -15.258 1 93.44 339 PHE B CA 1
ATOM 5887 C C . PHE B 1 339 ? -1.267 -19.484 -15.789 1 93.44 339 PHE B C 1
ATOM 5889 O O . PHE B 1 339 ? -0.211 -20.125 -15.773 1 93.44 339 PHE B O 1
ATOM 5896 N N . ASP B 1 340 ? -1.372 -18.266 -16.203 1 90.88 340 ASP B N 1
ATOM 5897 C CA . ASP B 1 340 ? -0.193 -17.578 -16.703 1 90.88 340 ASP B CA 1
ATOM 5898 C C . ASP B 1 340 ? 0.844 -17.391 -15.602 1 90.88 340 ASP B C 1
ATOM 5900 O O . ASP B 1 340 ? 2.041 -17.562 -15.836 1 90.88 340 ASP B O 1
ATOM 5904 N N . ALA B 1 341 ? 0.43 -17.062 -14.477 1 93.94 341 ALA B N 1
ATOM 5905 C CA . ALA B 1 341 ? 1.338 -16.844 -13.352 1 93.94 341 ALA B CA 1
ATOM 5906 C C . ALA B 1 341 ? 2.064 -18.141 -12.984 1 93.94 341 ALA B C 1
ATOM 5908 O O . ALA B 1 341 ? 3.236 -18.109 -12.594 1 93.94 341 ALA B O 1
ATOM 5909 N N . LEU B 1 342 ? 1.446 -19.234 -13.195 1 96.25 342 LEU B N 1
ATOM 5910 C CA . LEU B 1 342 ? 1.987 -20.531 -12.773 1 96.25 342 LEU B CA 1
ATOM 5911 C C . LEU B 1 342 ? 2.879 -21.125 -13.852 1 96.25 342 LEU B C 1
ATOM 5913 O O . LEU B 1 342 ? 3.859 -21.797 -13.547 1 96.25 342 LEU B O 1
ATOM 5917 N N . PHE B 1 343 ? 2.58 -20.797 -15.141 1 93 343 PHE B N 1
ATOM 5918 C CA . PHE B 1 343 ? 3.213 -21.625 -16.156 1 93 343 PHE B CA 1
ATOM 5919 C C . PHE B 1 343 ? 3.889 -20.766 -17.219 1 93 343 PHE B C 1
ATOM 5921 O O . PHE B 1 343 ? 4.551 -21.281 -18.125 1 93 343 PHE B O 1
ATOM 5928 N N . SER B 1 344 ? 3.717 -19.484 -17.094 1 88.12 344 SER B N 1
ATOM 5929 C CA . SER B 1 344 ? 4.352 -18.625 -18.109 1 88.12 344 SER B CA 1
ATOM 5930 C C . SER B 1 344 ? 5.871 -18.734 -18.031 1 88.12 344 SER B C 1
ATOM 5932 O O . SER B 1 344 ? 6.438 -18.906 -16.953 1 88.12 344 SER B O 1
ATOM 5934 N N . PHE B 1 345 ? 6.551 -18.594 -19.188 1 83.06 345 PHE B N 1
ATOM 5935 C CA . PHE B 1 345 ? 8.008 -18.562 -19.234 1 83.06 345 PHE B CA 1
ATOM 5936 C C . PHE B 1 345 ? 8.555 -17.312 -18.547 1 83.06 345 PHE B C 1
ATOM 5938 O O . PHE B 1 345 ? 9.648 -17.344 -17.969 1 83.06 345 PHE B O 1
ATOM 5945 N N . GLU B 1 346 ? 7.684 -16.297 -18.625 1 81.25 346 GLU B N 1
ATOM 5946 C CA . GLU B 1 346 ? 8.047 -15.023 -18 1 81.25 346 GLU B CA 1
ATOM 5947 C C . GLU B 1 346 ? 6.895 -14.469 -17.172 1 81.25 346 GLU B C 1
ATOM 5949 O O . GLU B 1 346 ? 6.176 -13.57 -17.609 1 81.25 346 GLU B O 1
ATOM 5954 N N . PRO B 1 347 ? 6.801 -15 -16.016 1 86.12 347 PRO B N 1
ATOM 5955 C CA . PRO B 1 347 ? 5.699 -14.539 -15.164 1 86.12 347 PRO B CA 1
ATOM 5956 C C . PRO B 1 347 ? 5.824 -13.07 -14.773 1 86.12 347 PRO B C 1
ATOM 5958 O O . PRO B 1 347 ? 6.938 -12.547 -14.672 1 86.12 347 PRO B O 1
ATOM 5961 N N . GLN B 1 348 ? 4.711 -12.453 -14.633 1 84.81 348 GLN B N 1
ATOM 5962 C CA . GLN B 1 348 ? 4.668 -11.07 -14.18 1 84.81 348 GLN B CA 1
ATOM 5963 C C . GLN B 1 348 ? 4.617 -10.992 -12.656 1 84.81 348 GLN B C 1
ATOM 5965 O O . GLN B 1 348 ? 4.215 -11.945 -11.992 1 84.81 348 GLN B O 1
ATOM 5970 N N . LEU B 1 349 ? 4.945 -9.828 -12.18 1 87.38 349 LEU B N 1
ATOM 5971 C CA . LEU B 1 349 ? 4.934 -9.625 -10.734 1 87.38 349 LEU B CA 1
ATOM 5972 C C . LEU B 1 349 ? 3.51 -9.43 -10.227 1 87.38 349 LEU B C 1
ATOM 5974 O O . LEU B 1 349 ? 3.166 -9.891 -9.133 1 87.38 349 LEU B O 1
ATOM 5978 N N . GLU B 1 350 ? 2.793 -8.703 -11.023 1 89.62 350 GLU B N 1
ATOM 5979 C CA . GLU B 1 350 ? 1.405 -8.43 -10.672 1 89.62 350 GLU B CA 1
ATOM 5980 C C . GLU B 1 350 ? 0.485 -8.578 -11.875 1 89.62 350 GLU B C 1
ATOM 5982 O O . GLU B 1 350 ? 0.817 -8.133 -12.977 1 89.62 350 GLU B O 1
ATOM 5987 N N . TYR B 1 351 ? -0.627 -9.281 -11.68 1 87.69 351 TYR B N 1
ATOM 5988 C CA . TYR B 1 351 ? -1.659 -9.461 -12.695 1 87.69 351 TYR B CA 1
ATOM 5989 C C . TYR B 1 351 ? -2.941 -8.742 -12.305 1 87.69 351 TYR B C 1
ATOM 5991 O O . TYR B 1 351 ? -3.373 -8.805 -11.148 1 87.69 351 TYR B O 1
ATOM 5999 N N . PHE B 1 352 ? -3.541 -8.055 -13.258 1 85 352 PHE B N 1
ATOM 6000 C CA . PHE B 1 352 ? -4.773 -7.32 -12.984 1 85 352 PHE B CA 1
ATOM 6001 C C . PHE B 1 352 ? -5.895 -7.785 -13.906 1 85 352 PHE B C 1
ATOM 6003 O O . PHE B 1 352 ? -6.191 -7.137 -14.906 1 85 352 PHE B O 1
ATOM 6010 N N . PRO B 1 353 ? -6.477 -8.898 -13.555 1 85.56 353 PRO B N 1
ATOM 6011 C CA . PRO B 1 353 ? -7.68 -9.258 -14.312 1 85.56 353 PRO B CA 1
ATOM 6012 C C . PRO B 1 353 ? -8.875 -8.375 -13.977 1 85.56 353 PRO B C 1
ATOM 6014 O O . PRO B 1 353 ? -9.742 -8.766 -13.188 1 85.56 353 PRO B O 1
ATOM 6017 N N . VAL B 1 354 ? -8.906 -7.23 -14.57 1 79.31 354 VAL B N 1
ATOM 6018 C CA . VAL B 1 354 ? -9.953 -6.242 -14.352 1 79.31 354 VAL B CA 1
ATOM 6019 C C . VAL B 1 354 ? -10.484 -5.738 -15.688 1 79.31 354 VAL B C 1
ATOM 6021 O O . VAL B 1 354 ? -9.852 -5.938 -16.734 1 79.31 354 VAL B O 1
ATOM 6024 N N . ASP B 1 355 ? -11.641 -5.18 -15.617 1 74.69 355 ASP B N 1
ATOM 6025 C CA . ASP B 1 355 ? -12.211 -4.617 -16.828 1 74.69 355 ASP B CA 1
ATOM 6026 C C . ASP B 1 355 ? -11.5 -3.328 -17.234 1 74.69 355 ASP B C 1
ATOM 6028 O O . ASP B 1 355 ? -10.664 -2.816 -16.484 1 74.69 355 ASP B O 1
ATOM 6032 N N . PHE B 1 356 ? -11.891 -2.859 -18.391 1 72.62 356 PHE B N 1
ATOM 6033 C CA . PHE B 1 356 ? -11.234 -1.69 -18.969 1 72.62 356 PHE B CA 1
ATOM 6034 C C . PHE B 1 356 ? -11.43 -0.465 -18.094 1 72.62 356 PHE B C 1
ATOM 6036 O O . PHE B 1 356 ? -10.5 0.32 -17.891 1 72.62 356 PHE B O 1
ATOM 6043 N N . GLN B 1 357 ? -12.578 -0.281 -17.594 1 73.12 357 GLN B N 1
ATOM 6044 C CA . GLN B 1 357 ? -12.883 0.887 -16.781 1 73.12 357 GLN B CA 1
ATOM 6045 C C . GLN B 1 357 ? -12.055 0.9 -15.5 1 73.12 357 GLN B C 1
ATOM 6047 O O . GLN B 1 357 ? -11.484 1.931 -15.133 1 73.12 357 GLN B O 1
ATOM 6052 N N . THR B 1 358 ? -12 -0.233 -14.914 1 78.44 358 THR B N 1
ATOM 6053 C CA . THR B 1 358 ? -11.234 -0.344 -13.68 1 78.44 358 THR B CA 1
ATOM 6054 C C . THR B 1 358 ? -9.742 -0.139 -13.945 1 78.44 358 THR B C 1
ATOM 6056 O O . THR B 1 358 ? -9.062 0.547 -13.188 1 78.44 358 THR B O 1
ATOM 6059 N N . ARG B 1 359 ? -9.32 -0.686 -14.984 1 81.06 359 ARG B N 1
ATOM 6060 C CA . ARG B 1 359 ? -7.91 -0.542 -15.336 1 81.06 359 ARG B CA 1
ATOM 6061 C C . ARG B 1 359 ? -7.562 0.917 -15.609 1 81.06 359 ARG B C 1
ATOM 6063 O O . ARG B 1 359 ? -6.5 1.394 -15.203 1 81.06 359 ARG B O 1
ATOM 6070 N N . SER B 1 360 ? -8.461 1.549 -16.297 1 77.06 360 SER B N 1
ATOM 6071 C CA . SER B 1 360 ? -8.242 2.959 -16.609 1 77.06 360 SER B CA 1
ATOM 6072 C C . SER B 1 360 ? -8.234 3.805 -15.336 1 77.06 360 SER B C 1
ATOM 6074 O O . SER B 1 360 ? -7.461 4.758 -15.227 1 77.06 360 SER B O 1
ATOM 6076 N N . HIS B 1 361 ? -9.055 3.449 -14.484 1 80.19 361 HIS B N 1
ATOM 6077 C CA . HIS B 1 361 ? -9.109 4.195 -13.234 1 80.19 361 HIS B CA 1
ATOM 6078 C C . HIS B 1 361 ? -7.844 3.979 -12.406 1 80.19 361 HIS B C 1
ATOM 6080 O O . HIS B 1 361 ? -7.352 4.906 -11.758 1 80.19 361 HIS B O 1
ATOM 6086 N N . ILE B 1 362 ? -7.406 2.781 -12.422 1 83.06 362 ILE B N 1
ATOM 6087 C CA . ILE B 1 362 ? -6.148 2.488 -11.734 1 83.06 362 ILE B CA 1
ATOM 6088 C C . ILE B 1 362 ? -5.027 3.336 -12.328 1 83.06 362 ILE B C 1
ATOM 6090 O O . ILE B 1 362 ? -4.219 3.908 -11.594 1 83.06 362 ILE B O 1
ATOM 6094 N N . LEU B 1 363 ? -5.039 3.436 -13.578 1 78.88 363 LEU B N 1
ATOM 6095 C CA . LEU B 1 363 ? -4.035 4.246 -14.258 1 78.88 363 LEU B CA 1
ATOM 6096 C C . LEU B 1 363 ? -4.195 5.723 -13.906 1 78.88 363 LEU B C 1
ATOM 6098 O O . LEU B 1 363 ? -3.209 6.414 -13.648 1 78.88 363 LEU B O 1
ATOM 6102 N N . LEU B 1 364 ? -5.375 6.145 -13.852 1 75.25 364 LEU B N 1
ATOM 6103 C CA . LEU B 1 364 ? -5.648 7.531 -13.484 1 75.25 364 LEU B CA 1
ATOM 6104 C C . LEU B 1 364 ? -5.156 7.824 -12.07 1 75.25 364 LEU B C 1
ATOM 6106 O O . LEU B 1 364 ? -4.594 8.891 -11.812 1 75.25 364 LEU B O 1
ATOM 6110 N N . ARG B 1 365 ? -5.352 6.949 -11.258 1 80.31 365 ARG B N 1
ATOM 6111 C CA . ARG B 1 365 ? -4.938 7.145 -9.875 1 80.31 365 ARG B CA 1
ATOM 6112 C C . ARG B 1 365 ? -3.42 7.254 -9.766 1 80.31 365 ARG B C 1
ATOM 6114 O O . ARG B 1 365 ? -2.904 8.039 -8.961 1 80.31 365 ARG B O 1
ATOM 6121 N N . LYS B 1 366 ? -2.812 6.48 -10.555 1 76.38 366 LYS B N 1
ATOM 6122 C CA . LYS B 1 366 ? -1.353 6.527 -10.547 1 76.38 366 LYS B CA 1
ATOM 6123 C C . LYS B 1 366 ? -0.842 7.855 -11.102 1 76.38 366 LYS B C 1
ATOM 6125 O O . LYS B 1 366 ? 0.168 8.383 -10.633 1 76.38 366 LYS B O 1
ATOM 6130 N N . LEU B 1 367 ? -1.598 8.383 -11.961 1 68.25 367 LEU B N 1
ATOM 6131 C CA . LEU B 1 367 ? -1.142 9.586 -12.648 1 68.25 367 LEU B CA 1
ATOM 6132 C C . LEU B 1 367 ? -1.638 10.836 -11.938 1 68.25 367 LEU B C 1
ATOM 6134 O O . LEU B 1 367 ? -0.902 11.82 -11.82 1 68.25 367 LEU B O 1
ATOM 6138 N N . CYS B 1 368 ? -2.871 10.758 -11.523 1 74.19 368 CYS B N 1
ATOM 6139 C CA . CYS B 1 368 ? -3.504 11.914 -10.906 1 74.19 368 CYS B CA 1
ATOM 6140 C C . CYS B 1 368 ? -4.359 11.5 -9.711 1 74.19 368 CYS B C 1
ATOM 6142 O O . CYS B 1 368 ? -5.586 11.438 -9.812 1 74.19 368 CYS B O 1
ATOM 6144 N N . PRO B 1 369 ? -3.719 11.367 -8.656 1 72.38 369 PRO B N 1
ATOM 6145 C CA . PRO B 1 369 ? -4.457 10.883 -7.484 1 72.38 369 PRO B CA 1
ATOM 6146 C C . PRO B 1 369 ? -5.586 11.828 -7.07 1 72.38 369 PRO B C 1
ATOM 6148 O O . PRO B 1 369 ? -6.637 11.367 -6.609 1 72.38 369 PRO B O 1
ATOM 6151 N N . ALA B 1 370 ? -5.391 13.078 -7.215 1 69.88 370 ALA B N 1
ATOM 6152 C CA . ALA B 1 370 ? -6.41 14.039 -6.805 1 69.88 370 ALA B CA 1
ATOM 6153 C C . ALA B 1 370 ? -7.695 13.852 -7.602 1 69.88 370 ALA B C 1
ATOM 6155 O O . ALA B 1 370 ? -8.789 13.836 -7.035 1 69.88 370 ALA B O 1
ATOM 6156 N N . LEU B 1 371 ? -7.504 13.68 -8.867 1 71.81 371 LEU B N 1
ATOM 6157 C CA . LEU B 1 371 ? -8.672 13.484 -9.719 1 71.81 371 LEU B CA 1
ATOM 6158 C C . LEU B 1 371 ? -9.344 12.148 -9.43 1 71.81 371 LEU B C 1
ATOM 6160 O O . LEU B 1 371 ? -10.57 12.055 -9.391 1 71.81 371 LEU B O 1
ATOM 6164 N N . SER B 1 372 ? -8.555 11.219 -9.289 1 78.12 372 SER B N 1
ATOM 6165 C CA . SER B 1 372 ? -9.086 9.898 -8.961 1 78.12 372 SER B CA 1
ATOM 6166 C C . SER B 1 372 ? -9.883 9.938 -7.66 1 78.12 372 SER B C 1
ATOM 6168 O O . SER B 1 372 ? -10.969 9.359 -7.574 1 78.12 372 SER B O 1
ATOM 6170 N N . ASN B 1 373 ? -9.297 10.617 -6.738 1 74.19 373 ASN B N 1
ATOM 6171 C CA . ASN B 1 373 ? -9.977 10.719 -5.453 1 74.19 373 ASN B CA 1
ATOM 6172 C C . ASN B 1 373 ? -11.32 11.438 -5.59 1 74.19 373 ASN B C 1
ATOM 6174 O O . ASN B 1 373 ? -12.289 11.07 -4.93 1 74.19 373 ASN B O 1
ATOM 6178 N N . ARG B 1 374 ? -11.344 12.375 -6.355 1 74.06 374 ARG B N 1
ATOM 6179 C CA . ARG B 1 374 ? -12.594 13.102 -6.582 1 74.06 374 ARG B CA 1
ATOM 6180 C C . ARG B 1 374 ? -13.648 12.188 -7.195 1 74.06 374 ARG B C 1
ATOM 6182 O O . ARG B 1 374 ? -14.812 12.227 -6.797 1 74.06 374 ARG B O 1
ATOM 6189 N N . ILE B 1 375 ? -13.234 11.406 -8.109 1 75.75 375 ILE B N 1
ATOM 6190 C CA . ILE B 1 375 ? -14.148 10.492 -8.781 1 75.75 375 ILE B CA 1
ATOM 6191 C C . ILE B 1 375 ? -14.633 9.43 -7.801 1 75.75 375 ILE B C 1
ATOM 6193 O O . ILE B 1 375 ? -15.82 9.125 -7.738 1 75.75 375 ILE B O 1
ATOM 6197 N N . LEU B 1 376 ? -13.719 8.914 -7.074 1 74.19 376 LEU B N 1
ATOM 6198 C CA . LEU B 1 376 ? -14.055 7.863 -6.125 1 74.19 376 LEU B CA 1
ATOM 6199 C C . LEU B 1 376 ? -15 8.383 -5.043 1 74.19 376 LEU B C 1
ATOM 6201 O O . LEU B 1 376 ? -15.938 7.695 -4.652 1 74.19 376 LEU B O 1
ATOM 6205 N N . ASN B 1 377 ? -14.734 9.562 -4.629 1 70.81 377 ASN B N 1
ATOM 6206 C CA . ASN B 1 377 ? -15.531 10.141 -3.553 1 70.81 377 ASN B CA 1
ATOM 6207 C C . ASN B 1 377 ? -16.922 10.539 -4.039 1 70.81 377 ASN B C 1
ATOM 6209 O O . ASN B 1 377 ? -17.875 10.523 -3.268 1 70.81 377 ASN B O 1
ATOM 6213 N N . ARG B 1 378 ? -16.906 10.984 -5.18 1 66 378 ARG B N 1
ATOM 6214 C CA . ARG B 1 378 ? -18.219 11.328 -5.73 1 66 378 ARG B CA 1
ATOM 6215 C C . ARG B 1 378 ? -19.141 10.117 -5.738 1 66 378 ARG B C 1
ATOM 6217 O O . ARG B 1 378 ? -20.328 10.234 -5.426 1 66 378 ARG B O 1
ATOM 6224 N N . ASN B 1 379 ? -18.547 9.109 -5.965 1 60.28 379 ASN B N 1
ATOM 6225 C CA . ASN B 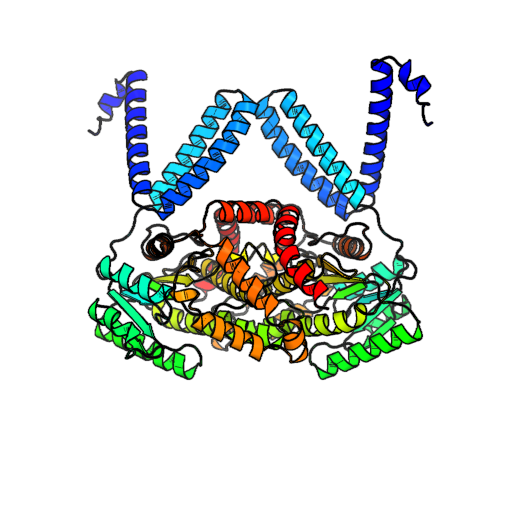1 379 ? -19.328 7.875 -5.996 1 60.28 379 ASN B CA 1
ATOM 6226 C C . ASN B 1 379 ? -19.641 7.371 -4.59 1 60.28 379 ASN B C 1
ATOM 6228 O O . ASN B 1 379 ? -20.719 6.809 -4.352 1 60.28 379 ASN B O 1
ATOM 6232 N N . ALA B 1 380 ? -18.672 7.676 -3.752 1 59.25 380 ALA B N 1
ATOM 6233 C CA . ALA B 1 380 ? -18.828 7.273 -2.357 1 59.25 380 ALA B CA 1
ATOM 6234 C C . ALA B 1 380 ? -19.812 8.188 -1.633 1 59.25 380 ALA B C 1
ATOM 6236 O O . ALA B 1 380 ? -20.516 7.762 -0.707 1 59.25 380 ALA B O 1
ATOM 6237 N N . LEU B 1 381 ? -19.75 9.492 -1.932 1 53.72 381 LEU B N 1
ATOM 6238 C CA . LEU B 1 381 ? -20.641 10.477 -1.342 1 53.72 381 LEU B CA 1
ATOM 6239 C C . LEU B 1 381 ? -22.094 9.992 -1.4 1 53.72 381 LEU B C 1
ATOM 6241 O O . LEU B 1 381 ? -22.859 10.227 -0.469 1 53.72 381 LEU B O 1
ATOM 6245 N N . LYS B 1 382 ? -22.297 9.367 -2.439 1 53.81 382 LYS B N 1
ATOM 6246 C CA . LYS B 1 382 ? -23.656 8.836 -2.467 1 53.81 382 LYS B CA 1
ATOM 6247 C C . LYS B 1 382 ? -23.891 7.871 -1.308 1 53.81 382 LYS B C 1
ATOM 6249 O O . LYS B 1 382 ? -24.969 7.879 -0.696 1 53.81 382 LYS B O 1
ATOM 6254 N N . LEU B 1 383 ? -22.812 7.301 -0.956 1 53.84 383 LEU B N 1
ATOM 6255 C CA . LEU B 1 383 ? -22.891 6.379 0.173 1 53.84 383 LEU B CA 1
ATOM 6256 C C . LEU B 1 383 ? -22.812 7.133 1.496 1 53.84 383 LEU B C 1
ATOM 6258 O O . LEU B 1 383 ? -23.516 6.793 2.451 1 53.84 383 LEU B O 1
ATOM 6262 N N . LEU B 1 384 ? -22.016 8.188 1.529 1 54.53 384 LEU B N 1
ATOM 6263 C CA . LEU B 1 384 ? -21.812 9 2.721 1 54.53 384 LEU B CA 1
ATOM 6264 C C . LEU B 1 384 ? -23.031 9.844 3.031 1 54.53 384 LEU B C 1
ATOM 6266 O O . LEU B 1 384 ? -23.375 10.062 4.199 1 54.53 384 LEU B O 1
ATOM 6270 N N . GLN B 1 385 ? -23.547 10.414 1.931 1 53.44 385 GLN B N 1
ATOM 6271 C CA . GLN B 1 385 ? -24.781 11.164 2.137 1 53.44 385 GLN B CA 1
ATOM 6272 C C . GLN B 1 385 ? -25.844 10.289 2.809 1 53.44 385 GLN B C 1
ATOM 6274 O O . GLN B 1 385 ? -26.625 10.781 3.619 1 53.44 385 GLN B O 1
ATOM 6279 N N . LEU B 1 386 ? -25.703 9.156 2.469 1 49.31 386 LEU B N 1
ATOM 6280 C CA . LEU B 1 386 ? -26.609 8.227 3.127 1 49.31 386 LEU B CA 1
ATOM 6281 C C . LEU B 1 386 ? -26.297 8.109 4.613 1 49.31 386 LEU B C 1
ATOM 6283 O O . LEU B 1 386 ? -27.203 8.023 5.445 1 49.31 386 LEU B O 1
ATOM 6287 N N . LYS B 1 387 ? -25.031 8.242 4.918 1 52.09 387 LYS B N 1
ATOM 6288 C CA . LYS B 1 387 ? -24.562 8.18 6.301 1 52.09 387 LYS B CA 1
ATOM 6289 C C . LYS B 1 387 ? -25.016 9.406 7.09 1 52.09 387 LYS B C 1
ATOM 6291 O O . LYS B 1 387 ? -25.453 9.289 8.242 1 52.09 387 LYS B O 1
ATOM 6296 N N . LYS B 1 388 ? -24.781 10.656 6.59 1 51.81 388 LYS B N 1
ATOM 6297 C CA . LYS B 1 388 ? -25.156 11.898 7.266 1 51.81 388 LYS B CA 1
ATOM 6298 C C . LYS B 1 388 ? -26.656 11.945 7.527 1 51.81 388 LYS B C 1
ATOM 6300 O O . LYS B 1 388 ? -27.094 12.461 8.555 1 51.81 388 LYS B O 1
ATOM 6305 N N . LYS B 1 389 ? -27.422 11.492 6.582 1 46.56 389 LYS B N 1
ATOM 6306 C CA . LYS B 1 389 ? -28.875 11.5 6.793 1 46.56 389 LYS B CA 1
ATOM 6307 C C . LYS B 1 389 ? -29.266 10.602 7.965 1 46.56 389 LYS B C 1
ATOM 6309 O O . LYS B 1 389 ? -30.297 10.805 8.594 1 46.56 389 LYS B O 1
ATOM 6314 N N . MET B 1 390 ? -28.281 9.844 8.258 1 41.28 390 MET B N 1
ATOM 6315 C CA . MET B 1 390 ? -28.641 8.898 9.32 1 41.28 390 MET B CA 1
ATOM 6316 C C . MET B 1 390 ? -28.172 9.422 10.68 1 41.28 390 MET B C 1
ATOM 6318 O O . MET B 1 390 ? -28.578 8.891 11.711 1 41.28 390 MET B O 1
ATOM 6322 N N . GLN B 1 391 ? -27.016 10.203 10.68 1 42.62 391 GLN B N 1
ATOM 6323 C CA . GLN B 1 391 ? -26.672 10.859 11.945 1 42.62 391 GLN B CA 1
ATOM 6324 C C . GLN B 1 391 ? -27.688 11.938 12.305 1 42.62 391 GLN B C 1
ATOM 6326 O O . GLN B 1 391 ? -28.016 12.117 13.477 1 42.62 391 GLN B O 1
#

Nearest PDB structures (foldseek):
  4g81-assembly1_D  TM=8.286E-01  e=3.312E-10  Salmonella enterica subsp. enterica serovar Enteritidis str. P125109
  3tjr-assembly1_A  TM=7.328E-01  e=9.284E-11  Mycobacterium avium subsp. paratuberculosis
  3wtc-assembly1_A  TM=7.650E-01  e=1.021E-08  Gluconobacter oxydans 621H
  4trr-assembly2_H  TM=7.678E-01  e=9.665E-09  Burkholderia cenocepacia J2315
  3wye-assembly1_A-2  TM=7.839E-01  e=1.680E-08  Klebsiella pneumoniae

Secondary structure (DSSP, 8-state):
----HHHHHHS-HHHHHHHHHHHHHHHHHHHHHHHHH-HHHHHHHHHHHHHHHHHHHHHHHHH--HHHHHHHHHHHHHHHHHHHHHT-B---TT-EEEES--SSHHHHHHHHHHHHTT-EEEEEES-TT-GGGHHHHHTT-EEEE---SSHHHHHHHHHHHHHHHHHHT----EEEE-------B-HHHHHHHHHHHHHIIIIIHHHHHHHHHHHHHTT-SS-EEEEEE--GGGTS--TTBHHHHHHHHHHHHHHHHHHHHTTTSSEEEEEE---S-GGGSTTTS-HHHHHHHHHHHHHHS-HHHHHHS-HHHHHHHHHHHHHHTTT---SHHHHHHHHHHHHBSS--SEE----HHHHHHHHHHHH-HHHHHHHHHHHHHHHHHHHHTT-/----HHHHHHS-HHHHHHHHHHHHHHHHHHHHHHHHH-HHHHHHHHHHHHHHHHHHHHHHHHH--HHHHHHHHHHHHHHHHHHHHHT-B---TT-EEEES--SSHHHHHHHHHHHHTT-EEEEEES-TT-GGGHHHHHTT-EEEE---SSHHHHHHHHHHHHHHHHHHT----EEEE-------B-HHHHHHHHHHHHHIIIIIHHHHHHHHHHHHHTT-SS-EEEEEE--GGGTS--TTBHHHHHHHHHHHHHHHHHHHHTTTSSEEEEEE---S-GGGSTTTS-HHHHHHHHHHHHHHS-HHHHHHT-HHHHHHHHHHHHHHTTT---SHHHHHHHHHHHHBSS--SEE----HHHHHHHHHHHH-HHHHHHHHHHHHHHHHHHHHHH-

Radius of gyration: 28.95 Å; Cα contacts (8 Å, |Δi|>4): 1141; chains: 2; bounding box: 58×93×87 Å

Organism: Oikopleura dioica (NCBI:txid34765)

Solvent-accessible surface area (backbone atoms only — not comparable to full-atom values): 39999 Å² total; per-residue (Å²): 128,83,72,48,74,70,59,59,67,72,41,48,72,66,52,48,47,50,50,51,46,49,49,50,48,47,52,47,49,51,24,49,51,37,17,64,72,23,65,56,46,33,51,50,47,52,50,51,47,50,52,46,49,52,48,38,51,51,42,39,72,51,23,72,35,72,64,56,50,50,51,51,48,50,53,47,51,49,52,45,49,54,43,22,64,41,36,44,64,56,79,40,61,81,36,30,34,37,32,52,25,42,81,44,57,67,32,44,53,43,50,52,55,41,36,76,59,43,26,40,38,39,34,16,16,80,58,56,80,38,74,87,44,47,62,47,45,75,66,62,41,43,68,37,58,26,41,59,89,40,72,67,45,30,51,53,22,51,49,53,52,50,50,51,32,58,73,67,70,53,65,66,34,27,35,37,44,50,66,63,73,84,46,68,26,43,70,90,46,31,41,69,67,38,41,49,51,45,27,42,50,40,27,52,35,47,50,53,50,49,54,55,48,49,66,63,47,66,80,44,88,60,50,27,25,40,36,35,61,54,48,42,41,57,66,45,79,51,73,48,29,41,39,32,31,27,18,46,40,30,35,47,39,52,50,51,42,48,37,60,76,29,65,90,50,59,48,44,52,28,34,38,20,40,44,72,30,44,53,72,32,60,68,69,45,26,66,64,45,45,50,47,46,48,47,53,48,47,67,47,25,46,73,67,34,39,62,67,58,31,72,59,53,58,47,49,47,50,46,50,56,49,63,73,22,67,68,34,88,59,67,58,65,53,47,46,44,52,49,38,52,61,28,28,77,52,54,56,60,68,42,67,53,50,55,70,68,57,48,50,48,41,51,38,30,62,74,35,47,69,60,38,48,51,56,48,40,58,62,35,39,62,54,45,55,54,48,57,74,66,101,128,82,74,48,74,68,60,59,66,70,44,47,72,66,51,49,46,48,49,52,48,49,50,49,48,48,51,48,49,50,25,48,52,38,16,64,74,23,66,57,47,33,51,51,46,52,49,50,48,50,52,47,49,53,48,39,51,51,42,37,71,53,23,73,34,73,62,55,48,48,50,50,49,49,52,47,51,50,53,46,48,55,41,22,64,39,35,43,64,55,78,39,62,82,36,31,33,37,35,51,25,41,81,44,58,67,34,42,53,43,50,53,54,41,37,77,60,43,27,41,40,40,34,16,17,80,57,56,80,38,76,87,45,46,61,47,44,74,67,61,40,44,69,38,59,27,39,58,89,39,72,67,46,30,50,51,21,52,49,53,51,51,51,52,31,58,73,68,70,53,65,66,35,27,36,37,45,50,65,62,71,87,46,68,27,44,72,91,47,30,41,68,68,41,41,50,52,46,26,42,51,41,28,52,35,46,50,53,49,49,54,54,49,48,67,62,46,66,80,43,89,59,50,29,25,41,35,35,60,54,48,41,42,58,66,46,79,50,74,49,28,41,38,32,31,24,18,45,39,30,34,47,39,52,51,51,41,50,36,60,75,29,64,89,49,61,50,43,51,28,35,38,20,41,46,74,33,45,52,68,33,61,70,68,46,26,64,64,47,45,49,47,46,49,47,53,52,48,68,47,23,48,73,68,36,41,62,65,57,32,70,58,52,56,47,48,48,48,46,50,53,49,64,74,21,66,71,34,87,61,68,58,65,52,47,47,45,52,49,38,53,61,29,26,78,53,55,56,60,68,42,66,53,49,54,71,69,58,50,50,46,40,51,38,29,62,73,36,48,69,60,38,47,51,55,47,42,58,62,35,40,62,55,46,53,53,47,61,76,65,107

Sequence (782 aa):
MKISSEEKRIMTLKEKFKIYFSEISKCLSDAIVQISVNPCKDAEFKFNLTILTFLNFFIVSYFRSCSSLLFSITIYLFLLFNLALKARWHDPAGKIIFITNVDSCYGQELAKFLVNRGACVIAGAKDPMSSILLQLREDGVYLIKFDISSDEKLNEGMMRLRLRLSTWNKDLNGVVVNSGVDAFGDFEWSGVKYLKKITDINVWQIAELVKDLLELVRPQKSSCRIVFHSNHLVDLPVPGNLPLTLSKSALRCIINALQSENRNSKIFFSSICPGVFCYNNPCILSLENRDALQKNIESQMSPQTKKILKSIYLEKRIQYCTSRFEGFNSLEPVLDYYFDALFSFEPQLEYFPVDFQTRSHILLRKLCPALSNRILNRNALKLLQLKKKMQMKISSEEKRIMTLKEKFKIYFSEISKCLSDAIVQISVNPCKDAEFKFNLTILTFLNFFIVSYFRSCSSLLFSITIYLFLLFNLALKARWHDPAGKIIFITNVDSCYGQELAKFLVNRGACVIAGAKDPMSSILLQLREDGVYLIKFDISSDEKLNEGMMRLRLRLSTWNKDLNGVVVNSGVDAFGDFEWSGVKYLKKITDINVWQIAELVKDLLELVRPQKSSCRIVFHSNHLVDLPVPGNLPLTLSKSALRCIINALQSENRNSKIFFSSICPGVFCYNNPCILSLENRDALQKNIESQMSPQTKKILKSIYLEKRIQYCTSRFEGFNSLEPVLDYYFDALFSFEPQLEYFPVDFQTRSHILLRKLCPALSNRILNRNALKLLQLKKKMQ

Foldseek 3Di:
DPDDPVNCVPDPPVRVVVVVVVVLVVLLVLLVVLCVVQPQLVVVLVLVVVVLVVVLCVCCVPVVDPVSVVVSVVVNSVSSNVSSQFSDFAQQAPAEEEEQECPFPVNLVLLLVSVVSHHAYEYEYCDCPDPVCVVVVVSRYHYDHHDLLDPVRNVVRLVVVLVVCVVVVHAHAEYEHPWADAAWFADVWLDPVNLVVRLCRLPVSVVVNVVSVCVRHQPDPAAYEYEYEAALCCLPVFGGRCSRNVNRVNNLVVQVVVQVVQVPHSYHYAYEHEYLACCVPCRCVVVVVLVVNVVVSLVSTDPVSCVLCDPVLSVVVNVVSSVVHPPHPDCVLSSSLVSSSRTTPDHDRYGYNYDSVSVVLSVCCVVPVVVSVVVSVVSCVVSVVVSVVRD/DPDDPVNCVPDPPVRVCVVVVVVLVVLLVLLVVLCVVQPQLVVVLVLVVVVLVVVLCVVCVPVVDPVSVVVSVVVNSVSSNVSSQFSDFAQQAPAEEEEQECPFPVNQVLLLVSVVSHHAYEYEYCDCPDPVCVVVVVSRYHYDHHDLLDPVRNVVRLVVVLVVCVVVVHAHAEYEHPWADAAWFADVWQDPVNLVVRLCRLPVSVVVNVVSVCVRHQVDPAAYEYEYEAALCCLPVFGGRCSRNVNRVNNLVVQVVVQVVQVPHSYHYAYEHEYLQCCVPCRCVVVVVLVVNVVVSLVSTDPVSCLLCDDVLSVVVNVVSNVVHPPRPDCVLSSSLVSSSRTTPDHDRYGYNYDPVSVVLSVCCVVPVVVSVVVSVVVCVVSVVVSVVRD